Protein AF-0000000087190125 (afdb_homodimer)

Nearest PDB structures (foldseek):
  8rtc-assembly2_B  TM=5.953E-01  e=6.659E-03  Bacillus phage phi3T
  8rtc-assembly1_A  TM=6.066E-01  e=8.201E-03  Bacillus phage phi3T
  8rsv-assembly2_B  TM=6.069E-01  e=3.112E-02  Bacillus phage phi3T
  8rsv-assembly1_A  TM=3.346E-01  e=2.775E-03  Bacillus phage phi3T
  8jau-assembly1_A  TM=3.965E-01  e=7.466E-02  Homo sapiens

Radius of gyration: 31.09 Å; Cα contacts (8 Å, |Δi|>4): 1542; chains: 2; bounding box: 60×91×82 Å

Structure (mmCIF, N/CA/C/O backbone):
data_AF-0000000087190125-model_v1
#
loop_
_entity.id
_entity.type
_entity.pdbx_description
1 polymer 'Tetratricopeptide repeat protein'
#
loop_
_atom_site.group_PDB
_atom_site.id
_atom_site.type_symbol
_atom_site.label_atom_id
_atom_site.label_alt_id
_atom_site.label_comp_id
_atom_site.label_asym_id
_atom_site.label_entity_id
_atom_site.label_seq_id
_atom_site.pdbx_PDB_ins_code
_atom_site.Cartn_x
_atom_site.Cartn_y
_atom_site.Cartn_z
_atom_site.occupancy
_atom_site.B_iso_or_equiv
_atom_site.auth_seq_id
_atom_site.auth_comp_id
_atom_site.auth_asym_id
_atom_site.auth_atom_id
_atom_site.pdbx_PDB_model_num
ATOM 1 N N . MET A 1 1 ? -6.547 -0.073 -37.781 1 32.28 1 MET A N 1
ATOM 2 C CA . MET A 1 1 ? -5.711 -0.045 -39 1 32.28 1 MET A CA 1
ATOM 3 C C . MET A 1 1 ? -6.238 -1.01 -40.031 1 32.28 1 MET A C 1
ATOM 5 O O . MET A 1 1 ? -6.59 -2.148 -39.719 1 32.28 1 MET A O 1
ATOM 9 N N . ALA A 1 2 ? -6.586 -0.479 -41.219 1 40.44 2 ALA A N 1
ATOM 10 C CA . ALA A 1 2 ? -7.078 -1.216 -42.375 1 40.44 2 ALA A CA 1
ATOM 11 C C . ALA A 1 2 ? -6.191 -2.418 -42.688 1 40.44 2 ALA A C 1
ATOM 13 O O . ALA A 1 2 ? -4.961 -2.312 -42.656 1 40.44 2 ALA A O 1
ATOM 14 N N . ALA A 1 3 ? -6.547 -3.58 -42.469 1 48.25 3 ALA A N 1
ATOM 15 C CA . ALA A 1 3 ? -5.852 -4.777 -42.938 1 48.25 3 ALA A CA 1
ATOM 16 C C . ALA A 1 3 ? -5.309 -4.59 -44.344 1 48.25 3 ALA A C 1
ATOM 18 O O . ALA A 1 3 ? -6.047 -4.211 -45.25 1 48.25 3 ALA A O 1
ATOM 19 N N . THR A 1 4 ? -4.176 -4.184 -44.375 1 55.34 4 THR A N 1
ATOM 20 C CA . THR A 1 4 ? -3.668 -4.129 -45.75 1 55.34 4 THR A CA 1
ATOM 21 C C . THR A 1 4 ? -3.707 -5.512 -46.406 1 55.34 4 THR A C 1
ATOM 23 O O . THR A 1 4 ? -3.584 -6.527 -45.719 1 55.34 4 THR A O 1
ATOM 26 N N . ASN A 1 5 ? -4.453 -5.738 -47.469 1 65.38 5 ASN A N 1
ATOM 27 C CA . ASN A 1 5 ? -4.609 -6.91 -48.312 1 65.38 5 ASN A CA 1
ATOM 28 C C . ASN A 1 5 ? -3.256 -7.477 -48.75 1 65.38 5 ASN A C 1
ATOM 30 O O . ASN A 1 5 ? -3.139 -8.078 -49.812 1 65.38 5 ASN A O 1
ATOM 34 N N . ARG A 1 6 ? -2.135 -7.207 -48.062 1 77.88 6 ARG A N 1
ATOM 35 C CA . ARG A 1 6 ? -0.847 -7.789 -48.438 1 77.88 6 ARG A CA 1
ATOM 36 C C . ARG A 1 6 ? -0.511 -8.984 -47.531 1 77.88 6 ARG A C 1
ATOM 38 O O . ARG A 1 6 ? -0.573 -8.883 -46.312 1 77.88 6 ARG A O 1
ATOM 45 N N . PRO A 1 7 ? -0.198 -10.109 -48.25 1 86.5 7 PRO A N 1
ATOM 46 C CA . PRO A 1 7 ? 0.111 -11.32 -47.5 1 86.5 7 PRO A CA 1
ATOM 47 C C . PRO A 1 7 ? 1.238 -11.117 -46.5 1 86.5 7 PRO A C 1
ATOM 49 O O . PRO A 1 7 ? 2.178 -10.359 -46.75 1 86.5 7 PRO A O 1
ATOM 52 N N . ASN A 1 8 ? 1.129 -11.828 -45.281 1 92.56 8 ASN A N 1
ATOM 53 C CA . ASN A 1 8 ? 2.178 -11.844 -44.281 1 92.56 8 ASN A CA 1
ATOM 54 C C . ASN A 1 8 ? 3.229 -12.906 -44.562 1 92.56 8 ASN A C 1
ATOM 56 O O . ASN A 1 8 ? 3.205 -13.984 -43.969 1 92.56 8 ASN A O 1
ATOM 60 N N . ILE A 1 9 ? 4.168 -12.508 -45.375 1 92.5 9 ILE A N 1
ATOM 61 C CA . ILE A 1 9 ? 5.18 -13.422 -45.875 1 92.5 9 ILE A CA 1
ATOM 62 C C . ILE A 1 9 ? 6.039 -13.938 -44.719 1 92.5 9 ILE A C 1
ATOM 64 O O . ILE A 1 9 ? 6.438 -15.102 -44.719 1 92.5 9 ILE A O 1
ATOM 68 N N . ARG A 1 10 ? 6.348 -13.094 -43.844 1 93.44 10 ARG A N 1
ATOM 69 C CA . ARG A 1 10 ? 7.184 -13.469 -42.719 1 93.44 10 ARG A CA 1
ATOM 70 C C . ARG A 1 10 ? 6.535 -14.586 -41.906 1 93.44 10 ARG A C 1
ATOM 72 O O . ARG A 1 10 ? 7.199 -15.562 -41.531 1 93.44 10 ARG A O 1
ATOM 79 N N . LEU A 1 11 ? 5.316 -14.43 -41.625 1 95.62 11 LEU A N 1
ATOM 80 C CA . LEU A 1 11 ? 4.59 -15.453 -40.875 1 95.62 11 LEU A CA 1
ATOM 81 C C . LEU A 1 11 ? 4.555 -16.766 -41.656 1 95.62 11 LEU A C 1
ATOM 83 O O . LEU A 1 11 ? 4.781 -17.844 -41.094 1 95.62 11 LEU A O 1
ATOM 87 N N . ARG A 1 12 ? 4.27 -16.656 -42.906 1 94.56 12 ARG A N 1
ATOM 88 C CA . ARG A 1 12 ? 4.227 -17.828 -43.781 1 94.56 12 ARG A CA 1
ATOM 89 C C . ARG A 1 12 ? 5.562 -18.562 -43.781 1 94.56 12 ARG A C 1
ATOM 91 O O . ARG A 1 12 ? 5.602 -19.797 -43.656 1 94.56 12 ARG A O 1
ATOM 98 N N . GLU A 1 13 ? 6.598 -17.828 -43.844 1 94.75 13 GLU A N 1
ATOM 99 C CA . GLU A 1 13 ? 7.934 -18.406 -43.906 1 94.75 13 GLU A CA 1
ATOM 100 C C . GLU A 1 13 ? 8.266 -19.141 -42.594 1 94.75 13 GLU A C 1
ATOM 102 O O . GLU A 1 13 ? 8.867 -20.219 -42.625 1 94.75 13 GLU A O 1
ATOM 107 N N . VAL A 1 14 ? 7.934 -18.547 -41.531 1 95.5 14 VAL A N 1
ATOM 108 C CA . VAL A 1 14 ? 8.203 -19.156 -40.219 1 95.5 14 VAL A CA 1
ATOM 109 C C . VAL A 1 14 ? 7.402 -20.453 -40.094 1 95.5 14 VAL A C 1
ATOM 111 O O . VAL A 1 14 ? 7.922 -21.469 -39.625 1 95.5 14 VAL A O 1
ATOM 114 N N . ILE A 1 15 ? 6.164 -20.453 -40.531 1 96.31 15 ILE A N 1
ATOM 115 C CA . ILE A 1 15 ? 5.309 -21.625 -40.438 1 96.31 15 ILE A CA 1
ATOM 116 C C . ILE A 1 15 ? 5.852 -22.734 -41.344 1 96.31 15 ILE A C 1
ATOM 118 O O . ILE A 1 15 ? 5.914 -23.891 -40.938 1 96.31 15 ILE A O 1
ATOM 122 N N . ASP A 1 16 ? 6.25 -22.312 -42.469 1 94.81 16 ASP A N 1
ATOM 123 C CA . ASP A 1 16 ? 6.801 -23.266 -43.406 1 94.81 16 ASP A CA 1
ATOM 124 C C . ASP A 1 16 ? 8.086 -23.891 -42.875 1 94.81 16 ASP A C 1
ATOM 126 O O . ASP A 1 16 ? 8.312 -25.094 -43.062 1 94.81 16 ASP A O 1
ATOM 130 N N . ALA A 1 17 ? 8.914 -23.109 -42.344 1 95.25 17 ALA A N 1
ATOM 131 C CA . ALA A 1 17 ? 10.18 -23.578 -41.781 1 95.25 17 ALA A CA 1
ATOM 132 C C . ALA A 1 17 ? 9.945 -24.594 -40.656 1 95.25 17 ALA A C 1
ATOM 134 O O . ALA A 1 17 ? 10.719 -25.547 -40.531 1 95.25 17 ALA A O 1
ATOM 135 N N . ILE A 1 18 ? 8.977 -24.375 -39.844 1 94.69 18 ILE A N 1
ATOM 136 C CA . ILE A 1 18 ? 8.641 -25.25 -38.75 1 94.69 18 ILE A CA 1
ATOM 137 C C . ILE A 1 18 ? 7.973 -26.516 -39.281 1 94.69 18 ILE A C 1
ATOM 139 O O . ILE A 1 18 ? 8.156 -27.609 -38.719 1 94.69 18 ILE A O 1
ATOM 143 N N . GLY A 1 19 ? 7.191 -26.391 -40.406 1 94.5 19 GLY A N 1
ATOM 144 C CA . GLY A 1 19 ? 6.559 -27.516 -41.062 1 94.5 19 GLY A CA 1
ATOM 145 C C . GLY A 1 19 ? 5.277 -27.969 -40.375 1 94.5 19 GLY A C 1
ATOM 146 O O . GLY A 1 19 ? 4.945 -29.156 -40.406 1 94.5 19 GLY A O 1
ATOM 147 N N . CYS A 1 20 ? 4.574 -27.109 -39.719 1 93.62 20 CYS A N 1
ATOM 148 C CA . CYS A 1 20 ? 3.326 -27.484 -39.094 1 93.62 20 CYS A CA 1
ATOM 149 C C . CYS A 1 20 ? 2.125 -27.047 -39.906 1 93.62 20 CYS A C 1
ATOM 151 O O . CYS A 1 20 ? 2.236 -26.141 -40.75 1 93.62 20 CYS A O 1
ATOM 153 N N . THR A 1 21 ? 1.049 -27.719 -39.688 1 96.12 21 THR A N 1
ATOM 154 C CA . THR A 1 21 ? -0.183 -27.359 -40.375 1 96.12 21 THR A CA 1
ATOM 155 C C . THR A 1 21 ? -0.862 -26.188 -39.688 1 96.12 21 THR A C 1
ATOM 157 O O . THR A 1 21 ? -0.604 -25.906 -38.5 1 96.12 21 THR A O 1
ATOM 160 N N . TYR A 1 22 ? -1.735 -25.5 -40.375 1 96.81 22 TYR A N 1
ATOM 161 C CA . TYR A 1 22 ? -2.486 -24.391 -39.812 1 96.81 22 TYR A CA 1
ATOM 162 C C . TYR A 1 22 ? -3.393 -24.875 -38.688 1 96.81 22 TYR A C 1
ATOM 164 O O . TYR A 1 22 ? -3.594 -24.172 -37.688 1 96.81 22 TYR A O 1
ATOM 172 N N . GLU A 1 23 ? -3.918 -26.109 -38.844 1 96.31 23 GLU A N 1
ATOM 173 C CA . GLU A 1 23 ? -4.781 -26.688 -37.812 1 96.31 23 GLU A CA 1
ATOM 174 C C . GLU A 1 23 ? -4.016 -26.938 -36.5 1 96.31 23 GLU A C 1
ATOM 176 O O . GLU A 1 23 ? -4.508 -26.625 -35.438 1 96.31 23 GLU A O 1
ATOM 181 N N . ALA A 1 24 ? -2.848 -27.484 -36.719 1 96.75 24 ALA A N 1
ATOM 182 C CA . ALA A 1 24 ? -2.016 -27.766 -35.562 1 96.75 24 ALA A CA 1
ATOM 183 C C . ALA A 1 24 ? -1.599 -26.469 -34.875 1 96.75 24 ALA A C 1
ATOM 185 O O . ALA A 1 24 ? -1.584 -26.391 -33.625 1 96.75 24 ALA A O 1
ATOM 186 N N . LEU A 1 25 ? -1.231 -25.531 -35.656 1 97 25 LEU A N 1
ATOM 187 C CA . LEU A 1 25 ? -0.823 -24.25 -35.125 1 97 25 LEU A CA 1
ATOM 188 C C . LEU A 1 25 ? -1.98 -23.578 -34.375 1 97 25 LEU A C 1
ATOM 190 O O . LEU A 1 25 ? -1.792 -22.984 -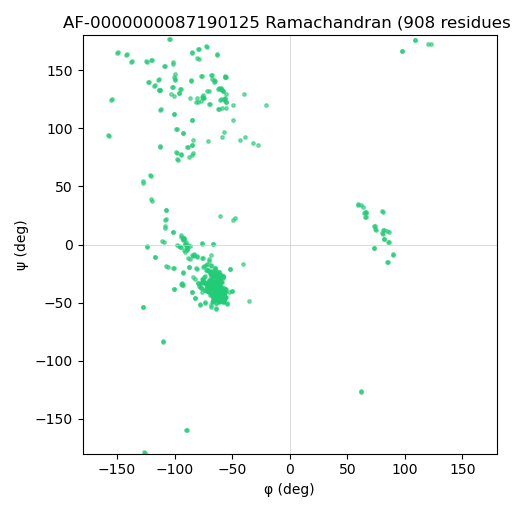33.312 1 97 25 LEU A O 1
ATOM 194 N N . ALA A 1 26 ? -3.129 -23.609 -34.938 1 97.25 26 ALA A N 1
ATOM 195 C CA . ALA A 1 26 ? -4.32 -23.047 -34.312 1 97.25 26 ALA A CA 1
ATOM 196 C C . ALA A 1 26 ? -4.586 -23.703 -32.938 1 97.25 26 ALA A C 1
ATOM 198 O O . ALA A 1 26 ? -4.953 -23.031 -31.984 1 97.25 26 ALA A O 1
ATOM 199 N N . ARG A 1 27 ? -4.406 -24.953 -32.906 1 95.75 27 ARG A N 1
ATOM 200 C CA . ARG A 1 27 ? -4.57 -25.688 -31.656 1 95.75 27 ARG A CA 1
ATOM 201 C C . ARG A 1 27 ? -3.57 -25.203 -30.609 1 95.75 27 ARG A C 1
ATOM 203 O O . ARG A 1 27 ? -3.924 -25.031 -29.438 1 95.75 27 ARG A O 1
ATOM 210 N N . ASP A 1 28 ? -2.365 -25.062 -31.062 1 94.94 28 ASP A N 1
ATOM 211 C CA . ASP A 1 28 ? -1.326 -24.594 -30.141 1 94.94 28 ASP A CA 1
ATOM 212 C C . ASP A 1 28 ? -1.646 -23.203 -29.609 1 94.94 28 ASP A C 1
ATOM 214 O O . ASP A 1 28 ? -1.433 -22.906 -28.438 1 94.94 28 ASP A O 1
ATOM 218 N N . VAL A 1 29 ? -2.104 -22.359 -30.469 1 94.94 29 VAL A N 1
ATOM 219 C CA . VAL A 1 29 ? -2.445 -20.984 -30.078 1 94.94 29 VAL A CA 1
ATOM 220 C C . VAL A 1 29 ? -3.551 -21 -29.031 1 94.94 29 VAL A C 1
ATOM 222 O O . VAL A 1 29 ? -3.482 -20.281 -28.031 1 94.94 29 VAL A O 1
ATOM 225 N N . ARG A 1 30 ? -4.547 -21.859 -29.188 1 93.5 30 ARG A N 1
ATOM 226 C CA . ARG A 1 30 ? -5.629 -21.969 -28.203 1 93.5 30 ARG A CA 1
ATOM 227 C C . ARG A 1 30 ? -5.113 -22.531 -26.891 1 93.5 30 ARG A C 1
ATOM 229 O O . ARG A 1 30 ? -5.539 -22.078 -25.812 1 93.5 30 ARG A O 1
ATOM 236 N N . ARG A 1 31 ? -4.25 -23.469 -26.984 1 89.88 31 ARG A N 1
ATOM 237 C CA . ARG A 1 31 ? -3.668 -24.062 -25.781 1 89.88 31 ARG A CA 1
ATOM 238 C C . ARG A 1 31 ? -2.906 -23.016 -24.984 1 89.88 31 ARG A C 1
ATOM 240 O O . ARG A 1 31 ? -3.039 -22.953 -23.75 1 89.88 31 ARG A O 1
ATOM 247 N N . ILE A 1 32 ? -2.137 -22.266 -25.656 1 88.12 32 ILE A N 1
ATOM 248 C CA . ILE A 1 32 ? -1.333 -21.234 -25 1 88.12 32 ILE A CA 1
ATOM 249 C C . ILE A 1 32 ? -2.244 -20.156 -24.391 1 88.12 32 ILE A C 1
ATOM 251 O O . ILE A 1 32 ? -1.991 -19.672 -23.297 1 88.12 32 ILE A O 1
ATOM 255 N N . ALA A 1 33 ? -3.254 -19.797 -25.125 1 87.81 33 ALA A N 1
ATOM 256 C CA . ALA A 1 33 ? -4.242 -18.875 -24.609 1 87.81 33 ALA A CA 1
ATOM 257 C C . ALA A 1 33 ? -4.871 -19.391 -23.328 1 87.81 33 ALA A C 1
ATOM 259 O O . ALA A 1 33 ? -5.031 -18.656 -22.344 1 87.81 33 ALA A O 1
ATOM 260 N N . ALA A 1 34 ? -5.152 -20.656 -23.297 1 81.69 34 ALA A N 1
ATOM 261 C CA . ALA A 1 34 ? -5.754 -21.297 -22.125 1 81.69 34 ALA A CA 1
ATOM 262 C C . ALA A 1 34 ? -4.797 -21.25 -20.938 1 81.69 34 ALA A C 1
ATOM 264 O O . ALA A 1 34 ? -5.223 -21.062 -19.797 1 81.69 34 ALA A O 1
ATOM 265 N N . GLU A 1 35 ? -3.531 -21.5 -21.344 1 77.25 35 GLU A N 1
ATOM 266 C CA . GLU A 1 35 ? -2.5 -21.422 -20.312 1 77.25 35 GLU A CA 1
ATOM 267 C C . GLU A 1 35 ? -2.477 -20.047 -19.656 1 77.25 35 GLU A C 1
ATOM 269 O O . GLU A 1 35 ? -2.059 -19.906 -18.5 1 77.25 35 GLU A O 1
ATOM 274 N N . ASN A 1 36 ? -2.9 -19.125 -20.406 1 75.56 36 ASN A N 1
ATOM 275 C CA . ASN A 1 36 ? -2.898 -17.734 -19.953 1 75.56 36 ASN A CA 1
ATOM 276 C C . ASN A 1 36 ? -4.289 -17.297 -19.5 1 75.56 36 ASN A C 1
ATOM 278 O O . ASN A 1 36 ? -4.555 -16.094 -19.391 1 75.56 36 ASN A O 1
ATOM 282 N N . GLY A 1 37 ? -5.137 -18.234 -19.391 1 69.81 37 GLY A N 1
ATOM 283 C CA . GLY A 1 37 ? -6.449 -17.984 -18.828 1 69.81 37 GLY A CA 1
ATOM 284 C C . GLY A 1 37 ? -7.457 -17.469 -19.828 1 69.81 37 GLY A C 1
ATOM 285 O O . GLY A 1 37 ? -8.516 -16.969 -19.469 1 69.81 37 GLY A O 1
ATOM 286 N N . GLU A 1 38 ? -7.164 -17.516 -21.109 1 77.44 38 GLU A N 1
ATOM 287 C CA . GLU A 1 38 ? -8.062 -17.031 -22.156 1 77.44 38 GLU A CA 1
ATOM 288 C C . GLU A 1 38 ? -8.578 -18.172 -23.016 1 77.44 38 GLU A C 1
ATOM 290 O O . GLU A 1 38 ? -7.836 -19.109 -23.328 1 77.44 38 GLU A O 1
ATOM 295 N N . ILE A 1 39 ? -9.844 -18.094 -23.188 1 82.62 39 ILE A N 1
ATOM 296 C CA . ILE A 1 39 ? -10.43 -19.031 -24.141 1 82.62 39 ILE A CA 1
ATOM 297 C C . ILE A 1 39 ? -10.68 -18.328 -25.469 1 82.62 39 ILE A C 1
ATOM 299 O O . ILE A 1 39 ? -11.453 -17.375 -25.531 1 82.62 39 ILE A O 1
ATOM 303 N N . ILE A 1 40 ? -9.93 -18.734 -26.516 1 90.06 40 ILE A N 1
ATOM 304 C CA . ILE A 1 40 ? -10.094 -18.109 -27.828 1 90.06 40 ILE A CA 1
ATOM 305 C C . ILE A 1 40 ? -10.492 -19.172 -28.844 1 90.06 40 ILE A C 1
ATOM 307 O O . ILE A 1 40 ? -10.391 -20.375 -28.578 1 90.06 40 ILE A O 1
ATOM 311 N N . GLN A 1 41 ? -11.062 -18.734 -29.891 1 91.31 41 GLN A N 1
ATOM 312 C CA . GLN A 1 41 ? -11.617 -19.656 -30.891 1 91.31 41 GLN A CA 1
ATOM 313 C C . GLN A 1 41 ? -10.766 -19.672 -32.156 1 91.31 41 GLN A C 1
ATOM 315 O O . GLN A 1 41 ? -11.289 -19.812 -33.25 1 91.31 41 GLN A O 1
ATOM 320 N N . THR A 1 42 ? -9.523 -19.438 -31.984 1 94.12 42 THR A N 1
ATOM 321 C CA . THR A 1 42 ? -8.633 -19.453 -33.125 1 94.12 42 THR A CA 1
ATOM 322 C C . THR A 1 42 ? -8.711 -20.797 -33.844 1 94.12 42 THR A C 1
ATOM 324 O O . THR A 1 42 ? -8.602 -21.859 -33.219 1 94.12 42 THR A O 1
ATOM 327 N N . ASN A 1 43 ? -8.984 -20.797 -35.125 1 95.69 43 ASN A N 1
ATOM 328 C CA . ASN A 1 43 ? -9.062 -22 -35.938 1 95.69 43 ASN A CA 1
ATOM 329 C C . ASN A 1 43 ? -8.172 -21.906 -37.156 1 95.69 43 ASN A C 1
ATOM 331 O O . ASN A 1 43 ? -7.41 -20.938 -37.312 1 95.69 43 ASN A O 1
ATOM 335 N N . LYS A 1 44 ? -8.195 -22.969 -38 1 96.31 44 LYS A N 1
ATOM 336 C CA . LYS A 1 44 ? -7.363 -23.031 -39.188 1 96.31 44 LYS A CA 1
ATOM 337 C C . LYS A 1 44 ? -7.594 -21.828 -40.094 1 96.31 44 LYS A C 1
ATOM 339 O O . LYS A 1 44 ? -6.645 -21.281 -40.656 1 96.31 44 LYS A O 1
ATOM 344 N N . SER A 1 45 ? -8.812 -21.422 -40.188 1 96.06 45 SER A N 1
ATOM 345 C CA . SER A 1 45 ? -9.164 -20.297 -41.062 1 96.06 45 SER A CA 1
ATOM 346 C C . SER A 1 45 ? -8.539 -19 -40.562 1 96.06 45 SER A C 1
ATOM 348 O O . SER A 1 45 ? -8.102 -18.156 -41.344 1 96.06 45 SER A O 1
ATOM 350 N N . ALA A 1 46 ? -8.547 -18.844 -39.25 1 96.12 46 ALA A N 1
ATOM 351 C CA . ALA A 1 46 ? -7.953 -17.656 -38.688 1 96.12 46 ALA A CA 1
ATOM 352 C C . ALA A 1 46 ? -6.473 -17.547 -39.031 1 96.12 46 ALA A C 1
ATOM 354 O O . ALA A 1 46 ? -5.992 -16.484 -39.406 1 96.12 46 ALA A O 1
ATOM 355 N N . ILE A 1 47 ? -5.762 -18.672 -38.938 1 96.31 47 ILE A N 1
ATOM 356 C CA . ILE A 1 47 ? -4.34 -18.703 -39.281 1 96.31 47 ILE A CA 1
ATOM 357 C C . ILE A 1 47 ? -4.152 -18.344 -40.75 1 96.31 47 ILE A C 1
ATOM 359 O O . ILE A 1 47 ? -3.258 -17.562 -41.094 1 96.31 47 ILE A O 1
ATOM 363 N N . SER A 1 48 ? -5.012 -18.922 -41.531 1 95.38 48 SER A N 1
ATOM 364 C CA . SER A 1 48 ? -4.945 -18.641 -42.969 1 95.38 48 SER A CA 1
ATOM 365 C C . SER A 1 48 ? -5.137 -17.156 -43.25 1 95.38 48 SER A C 1
ATOM 367 O O . SER A 1 48 ? -4.418 -16.578 -44.062 1 95.38 48 SER A O 1
ATOM 369 N N . HIS A 1 49 ? -6.035 -16.562 -42.531 1 94.75 49 HIS A N 1
ATOM 370 C CA . HIS A 1 49 ? -6.289 -15.141 -42.719 1 94.75 49 HIS A CA 1
ATOM 371 C C . HIS A 1 49 ? -5.09 -14.305 -42.312 1 94.75 49 HIS A C 1
ATOM 373 O O . HIS A 1 49 ? -4.785 -13.281 -42.906 1 94.75 49 HIS A O 1
ATOM 379 N N . TRP A 1 50 ? -4.516 -14.797 -41.281 1 95.12 50 TRP A N 1
ATOM 380 C CA . TRP A 1 50 ? -3.354 -14.055 -40.812 1 95.12 50 TRP A CA 1
ATOM 381 C C . TRP A 1 50 ? -2.186 -14.188 -41.781 1 95.12 50 TRP A C 1
ATOM 383 O O . TRP A 1 50 ? -1.472 -13.211 -42.031 1 95.12 50 TRP A O 1
ATOM 393 N N . VAL A 1 51 ? -1.983 -15.328 -42.281 1 94.88 51 VAL A N 1
ATOM 394 C CA . VAL A 1 51 ? -0.907 -15.594 -43.25 1 94.88 51 VAL A CA 1
ATOM 395 C C . VAL A 1 51 ? -1.159 -14.828 -44.531 1 94.88 51 VAL A C 1
ATOM 397 O O . VAL A 1 51 ? -0.226 -14.305 -45.156 1 94.88 51 VAL A O 1
ATOM 400 N N . ASN A 1 52 ? -2.416 -14.734 -44.875 1 93.06 52 ASN A N 1
ATOM 401 C CA . ASN A 1 52 ? -2.777 -14.07 -46.125 1 93.06 52 ASN A CA 1
ATOM 402 C C . ASN A 1 52 ? -2.893 -12.562 -45.938 1 93.06 52 ASN A C 1
ATOM 404 O O . ASN A 1 52 ? -3.021 -11.82 -46.938 1 93.06 52 ASN A O 1
ATOM 408 N N . GLY A 1 53 ? -2.848 -12.156 -44.75 1 90.38 53 GLY A N 1
ATOM 409 C CA . GLY A 1 53 ? -2.848 -10.727 -44.469 1 90.38 53 GLY A CA 1
ATOM 410 C C . GLY A 1 53 ? -4.23 -10.109 -44.531 1 90.38 53 GLY A C 1
ATOM 411 O O . GLY A 1 53 ? -4.367 -8.883 -44.469 1 90.38 53 GLY A O 1
ATOM 412 N N . THR A 1 54 ? -5.195 -10.953 -44.625 1 90.25 54 THR A N 1
ATOM 413 C CA . THR A 1 54 ? -6.559 -10.453 -44.75 1 90.25 54 THR A CA 1
ATOM 414 C C . THR A 1 54 ? -7.055 -9.953 -43.375 1 90.25 54 THR A C 1
ATOM 416 O O . THR A 1 54 ? -7.973 -9.133 -43.312 1 90.25 54 THR A O 1
ATOM 419 N N . ARG A 1 55 ? -6.551 -10.562 -42.312 1 90.81 55 ARG A N 1
ATOM 420 C CA . ARG A 1 55 ? -6.836 -10.141 -40.938 1 90.81 55 ARG A CA 1
ATOM 421 C C . ARG A 1 55 ? -5.574 -10.18 -40.094 1 90.81 55 ARG A C 1
ATOM 423 O O . ARG A 1 55 ? -4.59 -10.828 -40.438 1 90.81 55 ARG A O 1
ATOM 430 N N . GLN A 1 56 ? -5.594 -9.469 -39.125 1 89.62 56 GLN A N 1
ATOM 431 C CA . GLN A 1 56 ? -4.527 -9.516 -38.125 1 89.62 56 GLN A CA 1
ATOM 432 C C . GLN A 1 56 ? -5.043 -10.047 -36.812 1 89.62 56 GLN A C 1
ATOM 434 O O . GLN A 1 56 ? -6.215 -9.859 -36.469 1 89.62 56 GLN A O 1
ATOM 439 N N . PRO A 1 57 ? -4.152 -10.844 -36.156 1 90.06 57 PRO A N 1
ATOM 440 C CA . PRO A 1 57 ? -4.586 -11.258 -34.812 1 90.06 57 PRO A CA 1
ATOM 441 C C . PRO A 1 57 ? -4.902 -10.078 -33.906 1 90.06 57 PRO A C 1
ATOM 443 O O . PRO A 1 57 ? -4.281 -9.016 -34.031 1 90.06 57 PRO A O 1
ATOM 446 N N . THR A 1 58 ? -5.887 -10.25 -33.094 1 82.06 58 THR A N 1
ATOM 447 C CA . THR A 1 58 ? -6.324 -9.172 -32.219 1 82.06 58 THR A CA 1
ATOM 448 C C . THR A 1 58 ? -5.949 -9.469 -30.766 1 82.06 58 THR A C 1
ATOM 450 O O . THR A 1 58 ? -5.734 -10.625 -30.391 1 82.06 58 THR A O 1
ATOM 453 N N . GLY A 1 59 ? -5.801 -8.438 -30.031 1 76.19 59 GLY A N 1
ATOM 454 C CA . GLY A 1 59 ? -5.496 -8.609 -28.625 1 76.19 59 GLY A CA 1
ATOM 455 C C . GLY A 1 59 ? -4.176 -9.312 -28.375 1 76.19 59 GLY A C 1
ATOM 456 O O . GLY A 1 59 ? -3.15 -8.938 -28.953 1 76.19 59 GLY A O 1
ATOM 457 N N . GLN A 1 60 ? -4.312 -10.445 -27.531 1 82.44 60 GLN A N 1
ATOM 458 C CA . GLN A 1 60 ? -3.117 -11.188 -27.141 1 82.44 60 GLN A CA 1
ATOM 459 C C . GLN A 1 60 ? -2.828 -12.32 -28.109 1 82.44 60 GLN A C 1
ATOM 461 O O . GLN A 1 60 ? -1.8 -12.992 -28.016 1 82.44 60 GLN A O 1
ATOM 466 N N . THR A 1 61 ? -3.598 -12.438 -29.031 1 89.31 61 THR A N 1
ATOM 467 C CA . THR A 1 61 ? -3.52 -13.609 -29.875 1 89.31 61 THR A CA 1
ATOM 468 C C . THR A 1 61 ? -2.207 -13.625 -30.656 1 89.31 61 THR A C 1
ATOM 470 O O . THR A 1 61 ? -1.645 -14.695 -30.922 1 89.31 61 THR A O 1
ATOM 473 N N . GLY A 1 62 ? -1.764 -12.422 -31.047 1 88.62 62 GLY A N 1
ATOM 474 C CA . GLY A 1 62 ? -0.465 -12.352 -31.703 1 88.62 62 GLY A CA 1
ATOM 475 C C . GLY A 1 62 ? 0.656 -12.93 -30.844 1 88.62 62 GLY A C 1
ATOM 476 O O . GLY A 1 62 ? 1.531 -13.625 -31.359 1 88.62 62 GLY A O 1
ATOM 477 N N . HIS A 1 63 ? 0.566 -12.695 -29.578 1 87.44 63 HIS A N 1
ATOM 478 C CA . HIS A 1 63 ? 1.576 -13.203 -28.656 1 87.44 63 HIS A CA 1
ATOM 479 C C . HIS A 1 63 ? 1.464 -14.711 -28.484 1 87.44 63 HIS A C 1
ATOM 481 O O . HIS A 1 63 ? 2.477 -15.406 -28.375 1 87.44 63 HIS A O 1
ATOM 487 N N . TYR A 1 64 ? 0.32 -15.18 -28.422 1 91.75 64 TYR A N 1
ATOM 488 C CA . TYR A 1 64 ? 0.113 -16.625 -28.344 1 91.75 64 TYR A CA 1
ATOM 489 C C . TYR A 1 64 ? 0.646 -17.312 -29.594 1 91.75 64 TYR A C 1
ATOM 491 O O . TYR A 1 64 ? 1.237 -18.391 -29.5 1 91.75 64 TYR A O 1
ATOM 499 N N . LEU A 1 65 ? 0.399 -16.625 -30.734 1 93.38 65 LEU A N 1
ATOM 500 C CA . LEU A 1 65 ? 0.903 -17.156 -32 1 93.38 65 LEU A CA 1
ATOM 501 C C . LEU A 1 65 ? 2.426 -17.234 -31.984 1 93.38 65 LEU A C 1
ATOM 503 O O . LEU A 1 65 ? 3.006 -18.266 -32.344 1 93.38 65 LEU A O 1
ATOM 507 N N . ALA A 1 66 ? 3.025 -16.172 -31.547 1 90.88 66 ALA A N 1
ATOM 508 C CA . ALA A 1 66 ? 4.484 -16.141 -31.484 1 90.88 66 ALA A CA 1
ATOM 509 C C . ALA A 1 66 ? 5.02 -17.203 -30.531 1 90.88 66 ALA A C 1
ATOM 511 O O . ALA A 1 66 ? 6.016 -17.859 -30.828 1 90.88 66 ALA A O 1
ATOM 512 N N . GLU A 1 67 ? 4.391 -17.406 -29.438 1 91.06 67 GLU A N 1
ATOM 513 C CA . GLU A 1 67 ? 4.801 -18.406 -28.453 1 91.06 67 GLU A CA 1
ATOM 514 C C . GLU A 1 67 ? 4.613 -19.812 -29 1 91.06 67 GLU A C 1
ATOM 516 O O . GLU A 1 67 ? 5.457 -20.688 -28.781 1 91.06 67 GLU A O 1
ATOM 521 N N . ALA A 1 68 ? 3.531 -20.047 -29.656 1 93.69 68 ALA A N 1
ATOM 522 C CA . ALA A 1 68 ? 3.293 -21.359 -30.266 1 93.69 68 ALA A CA 1
ATOM 523 C C . ALA A 1 68 ? 4.398 -21.703 -31.266 1 93.69 68 ALA A C 1
ATOM 525 O O . ALA A 1 68 ? 4.922 -22.828 -31.25 1 93.69 68 ALA A O 1
ATOM 526 N N . LEU A 1 69 ? 4.699 -20.719 -32.062 1 94 69 LEU A N 1
ATOM 527 C CA . LEU A 1 69 ? 5.754 -20.922 -33.031 1 94 69 LEU A CA 1
ATOM 528 C C . LEU A 1 69 ? 7.105 -21.109 -32.344 1 94 69 LEU A C 1
ATOM 530 O O . LEU A 1 69 ? 7.918 -21.922 -32.781 1 94 69 LEU A O 1
ATOM 534 N N . SER A 1 70 ? 7.355 -20.375 -31.328 1 90.19 70 SER A N 1
ATOM 535 C CA . SER A 1 70 ? 8.602 -20.5 -30.578 1 90.19 70 SER A CA 1
ATOM 536 C C . SER A 1 70 ? 8.773 -21.891 -30 1 90.19 70 SER A C 1
ATOM 538 O O . SER A 1 70 ? 9.859 -22.484 -30.094 1 90.19 70 SER A O 1
ATOM 540 N N . ARG A 1 71 ? 7.758 -22.391 -29.406 1 88.81 71 ARG A N 1
ATOM 541 C CA . ARG A 1 71 ? 7.812 -23.703 -28.797 1 88.81 71 ARG A CA 1
ATOM 542 C C . ARG A 1 71 ? 8.047 -24.797 -29.844 1 88.81 71 ARG A C 1
ATOM 544 O O . ARG A 1 71 ? 8.805 -25.734 -29.609 1 88.81 71 ARG A O 1
ATOM 551 N N . ARG A 1 72 ? 7.434 -24.641 -30.969 1 91.69 72 ARG A N 1
ATOM 552 C CA . ARG A 1 72 ? 7.605 -25.625 -32.031 1 91.69 72 ARG A CA 1
ATOM 553 C C . ARG A 1 72 ? 9 -25.531 -32.656 1 91.69 72 ARG A C 1
ATOM 555 O O . ARG A 1 72 ? 9.586 -26.547 -33.031 1 91.69 72 ARG A O 1
ATOM 562 N N . ALA A 1 73 ? 9.469 -24.344 -32.75 1 91.5 73 ALA A N 1
ATOM 563 C CA . ALA A 1 73 ? 10.758 -24.109 -33.406 1 91.5 73 ALA A CA 1
ATOM 564 C C . ALA A 1 73 ? 11.914 -24.391 -32.438 1 91.5 73 ALA A C 1
ATOM 566 O O . ALA A 1 73 ? 13.055 -24.562 -32.844 1 91.5 73 ALA A O 1
ATOM 567 N N . GLY A 1 74 ? 11.586 -24.375 -31.078 1 83.62 74 GLY A N 1
ATOM 568 C CA . GLY A 1 74 ? 12.633 -24.547 -30.094 1 83.62 74 GLY A CA 1
ATOM 569 C C . GLY A 1 74 ? 13.5 -23.312 -29.938 1 83.62 74 GLY A C 1
ATOM 570 O O . GLY A 1 74 ? 14.648 -23.406 -29.484 1 83.62 74 GLY A O 1
ATOM 571 N N . ARG A 1 75 ? 13.094 -22.266 -30.453 1 83.25 75 ARG A N 1
ATOM 572 C CA . ARG A 1 75 ? 13.742 -20.969 -30.312 1 83.25 75 ARG A CA 1
ATOM 573 C C . ARG A 1 75 ? 12.719 -19.844 -30.188 1 83.25 75 ARG A C 1
ATOM 575 O O . ARG A 1 75 ? 11.547 -20.031 -30.531 1 83.25 75 ARG A O 1
ATOM 582 N N . THR A 1 76 ? 13.234 -18.766 -29.719 1 83.56 76 THR A N 1
ATOM 583 C CA . THR A 1 76 ? 12.312 -17.656 -29.531 1 83.56 76 THR A CA 1
ATOM 584 C C . THR A 1 76 ? 11.953 -17.031 -30.875 1 83.56 76 THR A C 1
ATOM 586 O O . THR A 1 76 ? 12.836 -16.688 -31.672 1 83.56 76 THR A O 1
ATOM 589 N N . ILE A 1 77 ? 10.711 -16.922 -31.172 1 89.06 77 ILE A N 1
ATOM 590 C CA . ILE A 1 77 ? 10.172 -16.219 -32.344 1 89.06 77 ILE A CA 1
ATOM 591 C C . ILE A 1 77 ? 9.391 -14.984 -31.875 1 89.06 77 ILE A C 1
ATOM 593 O O . ILE A 1 77 ? 8.438 -15.102 -31.094 1 89.06 77 ILE A O 1
ATOM 597 N N . THR A 1 78 ? 9.828 -13.797 -32.219 1 85.31 78 THR A N 1
ATOM 598 C CA . THR A 1 78 ? 9.219 -12.547 -31.797 1 85.31 78 THR A CA 1
ATOM 599 C C . THR A 1 78 ? 8.055 -12.164 -32.719 1 85.31 78 THR A C 1
ATOM 601 O O . THR A 1 78 ? 7.922 -12.703 -33.812 1 85.31 78 THR A O 1
ATOM 604 N N . LEU A 1 79 ? 7.254 -11.227 -32.219 1 86.69 79 LEU A N 1
ATOM 605 C CA . LEU A 1 79 ? 6.156 -10.711 -33.031 1 86.69 79 LEU A CA 1
ATOM 606 C C . LEU A 1 79 ? 6.68 -10.07 -34.312 1 86.69 79 LEU A C 1
ATOM 608 O O . LEU A 1 79 ? 6.125 -10.289 -35.406 1 86.69 79 LEU A O 1
ATOM 612 N N . THR A 1 80 ? 7.824 -9.414 -34.188 1 83.88 80 THR A N 1
ATOM 613 C CA . THR A 1 80 ? 8.414 -8.742 -35.312 1 83.88 80 THR A CA 1
ATOM 614 C C . THR A 1 80 ? 8.867 -9.758 -36.375 1 83.88 80 THR A C 1
ATOM 616 O O . THR A 1 80 ? 8.727 -9.523 -37.562 1 83.88 80 THR A O 1
ATOM 619 N N . GLU A 1 81 ? 9.375 -10.812 -35.906 1 88.94 81 GLU A N 1
ATOM 620 C CA . GLU A 1 81 ? 9.867 -11.867 -36.812 1 88.94 81 GLU A CA 1
ATOM 621 C C . GLU A 1 81 ? 8.734 -12.461 -37.625 1 88.94 81 GLU A C 1
ATOM 623 O O . GLU A 1 81 ? 8.961 -12.945 -38.75 1 88.94 81 GLU A O 1
ATOM 628 N N . ILE A 1 82 ? 7.543 -12.359 -37.094 1 93 82 ILE A N 1
ATOM 629 C CA . ILE A 1 82 ? 6.438 -12.953 -37.812 1 93 82 ILE A CA 1
ATOM 630 C C . ILE A 1 82 ? 5.555 -11.852 -38.406 1 93 82 ILE A C 1
ATOM 632 O O . ILE A 1 82 ? 4.379 -12.086 -38.719 1 93 82 ILE A O 1
ATOM 636 N N . GLY A 1 83 ? 6.094 -10.695 -38.406 1 87.69 83 GLY A N 1
ATOM 637 C CA . GLY A 1 83 ? 5.465 -9.609 -39.156 1 87.69 83 GLY A CA 1
ATOM 638 C C . GLY A 1 83 ? 4.328 -8.953 -38.375 1 87.69 83 GLY A C 1
ATOM 639 O O . GLY A 1 83 ? 3.43 -8.359 -38.969 1 87.69 83 GLY A O 1
ATOM 640 N N . LEU A 1 84 ? 4.211 -9.219 -37.125 1 87.06 84 LEU A N 1
ATOM 641 C CA . LEU A 1 84 ? 3.172 -8.594 -36.312 1 87.06 84 LEU A CA 1
ATOM 642 C C . LEU A 1 84 ? 3.734 -7.43 -35.5 1 87.06 84 LEU A C 1
ATOM 644 O O . LEU A 1 84 ? 4.926 -7.406 -35.188 1 87.06 84 LEU A O 1
ATOM 648 N N . ARG A 1 85 ? 2.85 -6.406 -35.312 1 72.38 85 ARG A N 1
ATOM 649 C CA . ARG A 1 85 ? 3.24 -5.258 -34.5 1 72.38 85 ARG A CA 1
ATOM 650 C C . ARG A 1 85 ? 3.172 -5.586 -33.031 1 72.38 85 ARG A C 1
ATOM 652 O O . ARG A 1 85 ? 2.258 -6.281 -32.562 1 72.38 85 ARG A O 1
ATOM 659 N N . ASP A 1 86 ? 4.277 -5.402 -32.375 1 62.31 86 ASP A N 1
ATOM 660 C CA . ASP A 1 86 ? 4.305 -5.602 -30.938 1 62.31 86 ASP A CA 1
ATOM 661 C C . ASP A 1 86 ? 3.83 -4.352 -30.203 1 62.31 86 ASP A C 1
ATOM 663 O O . ASP A 1 86 ? 4.539 -3.344 -30.156 1 62.31 86 ASP A O 1
ATOM 667 N N . PRO A 1 87 ? 2.473 -4.324 -29.969 1 54.5 87 PRO A N 1
ATOM 668 C CA . PRO A 1 87 ? 2.076 -3.133 -29.219 1 54.5 87 PRO A CA 1
ATOM 669 C C . PRO A 1 87 ? 2.918 -2.922 -27.969 1 54.5 87 PRO A C 1
ATOM 671 O O . PRO A 1 87 ? 2.984 -1.806 -27.438 1 54.5 87 PRO A O 1
ATOM 674 N N . GLU A 1 88 ? 3.262 -4.027 -27.234 1 53.38 88 GLU A N 1
ATOM 675 C CA . GLU A 1 88 ? 3.898 -4.039 -25.922 1 53.38 88 GLU A CA 1
ATOM 676 C C . GLU A 1 88 ? 5.336 -3.537 -26 1 53.38 88 GLU A C 1
ATOM 678 O O . GLU A 1 88 ? 6.074 -3.596 -25.016 1 53.38 88 GLU A O 1
ATOM 683 N N . ALA A 1 89 ? 5.816 -3.371 -27.203 1 49.06 89 ALA A N 1
ATOM 684 C CA . ALA A 1 89 ? 7.242 -3.074 -27.125 1 49.06 89 ALA A CA 1
ATOM 685 C C . ALA A 1 89 ? 7.547 -2.129 -25.969 1 49.06 89 ALA A C 1
ATOM 687 O O . ALA A 1 89 ? 8.688 -1.705 -25.797 1 49.06 89 ALA A O 1
ATOM 688 N N . THR A 1 90 ? 6.586 -1.508 -25.484 1 47.78 90 THR A N 1
ATOM 689 C CA . THR A 1 90 ? 7.148 -0.331 -24.844 1 47.78 90 THR A CA 1
ATOM 690 C C . THR A 1 90 ? 7.816 -0.711 -23.516 1 47.78 90 THR A C 1
ATOM 692 O O . THR A 1 90 ? 8.523 0.101 -22.922 1 47.78 90 THR A O 1
ATOM 695 N N . VAL A 1 91 ? 7.258 -1.656 -22.594 1 55.62 91 VAL A N 1
ATOM 696 C CA . VAL A 1 91 ? 8.188 -1.654 -21.469 1 55.62 91 VAL A CA 1
ATOM 697 C C . VAL A 1 91 ? 9.492 -2.332 -21.875 1 55.62 91 VAL A C 1
ATOM 699 O O . VAL A 1 91 ? 9.547 -3.555 -22.031 1 55.62 91 VAL A O 1
ATOM 702 N N . PRO A 1 92 ? 10.398 -1.632 -22.391 1 53.78 92 PRO A N 1
ATOM 703 C CA . PRO A 1 92 ? 11.648 -2.195 -22.891 1 53.78 92 PRO A CA 1
ATOM 704 C C . PRO A 1 92 ? 12.398 -3.01 -21.844 1 53.78 92 PRO A C 1
ATOM 706 O O . PRO A 1 92 ? 12.359 -2.676 -20.656 1 53.78 92 PRO A O 1
ATOM 709 N N . ASP A 1 93 ? 12.773 -4.223 -22.266 1 62.47 93 ASP A N 1
ATOM 710 C CA . ASP A 1 93 ? 13.727 -4.926 -21.422 1 62.47 93 ASP A CA 1
ATOM 711 C C . ASP A 1 93 ? 15 -4.102 -21.234 1 62.47 93 ASP A C 1
ATOM 713 O O . ASP A 1 93 ? 15.781 -3.939 -22.172 1 62.47 93 ASP A O 1
ATOM 717 N N . ASP A 1 94 ? 15.008 -3.434 -20.141 1 72.69 94 ASP A N 1
ATOM 718 C CA . ASP A 1 94 ? 16.203 -2.676 -19.797 1 72.69 94 ASP A CA 1
ATOM 719 C C . ASP A 1 94 ? 17.219 -3.553 -19.047 1 72.69 94 ASP A C 1
ATOM 721 O O . ASP A 1 94 ? 16.828 -4.359 -18.203 1 72.69 94 ASP A O 1
ATOM 725 N N . PRO A 1 95 ? 18.406 -3.559 -19.594 1 78.12 95 PRO A N 1
ATOM 726 C CA . PRO A 1 95 ? 19.422 -4.324 -18.859 1 78.12 95 PRO A CA 1
ATOM 727 C C . PRO A 1 95 ? 19.516 -3.926 -17.391 1 78.12 95 PRO A C 1
ATOM 729 O O . PRO A 1 95 ? 20.078 -4.676 -16.578 1 78.12 95 PRO A O 1
ATOM 732 N N . ASP A 1 96 ? 19.062 -2.76 -17.031 1 88.5 96 ASP A N 1
ATOM 733 C CA . ASP A 1 96 ? 19.016 -2.293 -15.648 1 88.5 96 ASP A CA 1
ATOM 734 C C . ASP A 1 96 ? 17.75 -2.787 -14.953 1 88.5 96 ASP A C 1
ATOM 736 O O . ASP A 1 96 ? 16.641 -2.293 -15.227 1 88.5 96 ASP A O 1
ATOM 740 N N . PRO A 1 97 ? 17.891 -3.727 -14.078 1 92.44 97 PRO A N 1
ATOM 741 C CA . PRO A 1 97 ? 16.703 -4.309 -13.438 1 92.44 97 PRO A CA 1
ATOM 742 C C . PRO A 1 97 ? 15.898 -3.283 -12.648 1 92.44 97 PRO A C 1
ATOM 744 O O . PRO A 1 97 ? 14.695 -3.457 -12.469 1 92.44 97 PRO A O 1
ATOM 747 N N . VAL A 1 98 ? 16.531 -2.199 -12.156 1 93.25 98 VAL A N 1
ATOM 748 C CA . VAL A 1 98 ? 15.812 -1.16 -11.43 1 93.25 98 VAL A CA 1
ATOM 749 C C . VAL A 1 98 ? 14.875 -0.422 -12.375 1 93.25 98 VAL A C 1
ATOM 751 O O . VAL A 1 98 ? 13.719 -0.143 -12.023 1 93.25 98 VAL A O 1
ATOM 754 N N . VAL A 1 99 ? 15.344 -0.136 -13.57 1 89.19 99 VAL A N 1
ATOM 755 C CA . VAL A 1 99 ? 14.523 0.494 -14.594 1 89.19 99 VAL A CA 1
ATOM 756 C C . VAL A 1 99 ? 13.383 -0.441 -14.992 1 89.19 99 VAL A C 1
ATOM 758 O O . VAL A 1 99 ? 12.242 -0.006 -15.148 1 89.19 99 VAL A O 1
ATOM 761 N N . THR A 1 100 ? 13.695 -1.692 -15.125 1 89.81 100 THR A N 1
ATOM 762 C CA . THR A 1 100 ? 12.688 -2.684 -15.492 1 89.81 100 THR A CA 1
ATOM 763 C C . THR A 1 100 ? 11.617 -2.783 -14.414 1 89.81 100 THR A C 1
ATOM 765 O O . THR A 1 100 ? 10.422 -2.795 -14.719 1 89.81 100 THR A O 1
ATOM 768 N N . ALA A 1 101 ? 12.016 -2.893 -13.133 1 92.94 101 ALA A N 1
ATOM 769 C CA . ALA A 1 101 ? 11.062 -2.977 -12.023 1 92.94 101 ALA A CA 1
ATOM 770 C C . ALA A 1 101 ? 10.156 -1.748 -11.977 1 92.94 101 ALA A C 1
ATOM 772 O O . ALA A 1 101 ? 8.945 -1.87 -11.797 1 92.94 101 ALA A O 1
ATOM 773 N N . THR A 1 102 ? 10.766 -0.579 -12.148 1 90.19 102 THR A N 1
ATOM 774 C CA . THR A 1 102 ? 10.016 0.671 -12.172 1 90.19 102 THR A CA 1
ATOM 775 C C . THR A 1 102 ? 9.023 0.686 -13.336 1 90.19 102 THR A C 1
ATOM 777 O O . THR A 1 102 ? 7.859 1.054 -13.156 1 90.19 102 THR A O 1
ATOM 780 N N . GLY A 1 103 ? 9.547 0.302 -14.461 1 86.81 103 GLY A N 1
ATOM 781 C CA . GLY A 1 103 ? 8.719 0.284 -15.656 1 86.81 103 GLY A CA 1
ATOM 782 C C . GLY A 1 103 ? 7.531 -0.66 -15.547 1 86.81 103 GLY A C 1
ATOM 783 O O . GLY A 1 103 ? 6.422 -0.32 -15.953 1 86.81 103 GLY A O 1
ATOM 784 N N . LEU A 1 104 ? 7.68 -1.855 -15.016 1 88.69 104 LEU A N 1
ATOM 785 C CA . LEU A 1 104 ? 6.602 -2.818 -14.812 1 88.69 104 LEU A CA 1
ATOM 786 C C . LEU A 1 104 ? 5.543 -2.256 -13.867 1 88.69 104 LEU A C 1
ATOM 788 O O . LEU A 1 104 ? 4.344 -2.324 -14.156 1 88.69 104 LEU A O 1
ATOM 792 N N . GLY A 1 105 ? 6.016 -1.741 -12.742 1 89.19 105 GLY A N 1
ATOM 793 C CA . GLY A 1 105 ? 5.082 -1.162 -11.789 1 89.19 105 GLY A CA 1
ATOM 794 C C . GLY A 1 105 ? 4.238 -0.051 -12.383 1 89.19 105 GLY A C 1
ATOM 795 O O . GLY A 1 105 ? 3.023 -0.004 -12.172 1 89.19 105 GLY A O 1
ATOM 796 N N . ARG A 1 106 ? 4.832 0.827 -13.18 1 83.94 106 ARG A N 1
ATOM 797 C CA . ARG A 1 106 ? 4.117 1.929 -13.812 1 83.94 106 ARG A CA 1
ATOM 798 C C . ARG A 1 106 ? 3.104 1.411 -14.828 1 83.94 106 ARG A C 1
ATOM 800 O O . ARG A 1 106 ? 2.008 1.962 -14.953 1 83.94 106 ARG A O 1
ATOM 807 N N . ALA A 1 107 ? 3.508 0.447 -15.5 1 82.12 107 ALA A N 1
ATOM 808 C CA . ALA A 1 107 ? 2.609 -0.148 -16.484 1 82.12 107 ALA A CA 1
ATOM 809 C C . ALA A 1 107 ? 1.36 -0.714 -15.82 1 82.12 107 ALA A C 1
ATOM 811 O O . ALA A 1 107 ? 0.258 -0.609 -16.359 1 82.12 107 ALA A O 1
ATOM 812 N N . ASP A 1 108 ? 1.489 -1.335 -14.68 1 84 108 ASP A N 1
ATOM 813 C CA . ASP A 1 108 ? 0.362 -1.906 -13.945 1 84 108 ASP A CA 1
ATOM 814 C C . ASP A 1 108 ? -0.594 -0.814 -13.469 1 84 108 ASP A C 1
ATOM 816 O O . ASP A 1 108 ? -1.804 -1.036 -13.383 1 84 108 ASP A O 1
ATOM 820 N N . VAL A 1 109 ? -0.02 0.329 -13.156 1 77.94 109 VAL A N 1
ATOM 821 C CA . VAL A 1 109 ? -0.826 1.415 -12.602 1 77.94 109 VAL A CA 1
ATOM 822 C C . VAL A 1 109 ? -1.514 2.172 -13.734 1 77.94 109 VAL A C 1
ATOM 824 O O . VAL A 1 109 ? -2.703 2.488 -13.648 1 77.94 109 VAL A O 1
ATOM 827 N N . GLU A 1 110 ? -0.788 2.469 -14.727 1 73 110 GLU A N 1
ATOM 828 C CA . GLU A 1 110 ? -1.267 3.361 -15.781 1 73 110 GLU A CA 1
ATOM 829 C C . GLU A 1 110 ? -1.899 2.578 -16.922 1 73 110 GLU A C 1
ATOM 831 O O . GLU A 1 110 ? -2.775 3.09 -17.625 1 73 110 GLU A O 1
ATOM 836 N N . ARG A 1 111 ? -1.332 1.439 -17.156 1 67.12 111 ARG A N 1
ATOM 837 C CA . ARG A 1 111 ? -1.716 0.651 -18.328 1 67.12 111 ARG A CA 1
ATOM 838 C C . ARG A 1 111 ? -2.076 -0.776 -17.922 1 67.12 111 ARG A C 1
ATOM 840 O O . ARG A 1 111 ? -1.55 -1.736 -18.484 1 67.12 111 ARG A O 1
ATOM 847 N N . ARG A 1 112 ? -2.916 -0.887 -17.078 1 65.44 112 ARG A N 1
ATOM 848 C CA . ARG A 1 112 ? -3.236 -2.174 -16.453 1 65.44 112 ARG A CA 1
ATOM 849 C C . ARG A 1 112 ? -3.527 -3.227 -17.531 1 65.44 112 ARG A C 1
ATOM 851 O O . ARG A 1 112 ? -3.053 -4.359 -17.422 1 65.44 112 ARG A O 1
ATOM 858 N N . ARG A 1 113 ? -4.16 -2.812 -18.422 1 61.91 113 ARG A N 1
ATOM 859 C CA . ARG A 1 113 ? -4.574 -3.756 -19.453 1 61.91 113 ARG A CA 1
ATOM 860 C C . ARG A 1 113 ? -3.375 -4.246 -20.266 1 61.91 113 ARG A C 1
ATOM 862 O O . ARG A 1 113 ? -3.305 -5.422 -20.625 1 61.91 113 ARG A O 1
ATOM 869 N N . PHE A 1 114 ? -2.486 -3.412 -20.391 1 66.62 114 PHE A N 1
ATOM 870 C CA . PHE A 1 114 ? -1.341 -3.734 -21.234 1 66.62 114 PHE A CA 1
ATOM 871 C C . PHE A 1 114 ? -0.495 -4.832 -20.609 1 66.62 114 PHE A C 1
ATOM 873 O O . PHE A 1 114 ? -0.209 -5.848 -21.234 1 66.62 114 PHE A O 1
ATOM 880 N N . LEU A 1 115 ? -0.055 -4.758 -19.438 1 74.62 115 LEU A N 1
ATOM 881 C CA . LEU A 1 115 ? 0.782 -5.766 -18.797 1 74.62 115 LEU A CA 1
ATOM 882 C C . LEU A 1 115 ? 0.003 -7.055 -18.562 1 74.62 115 LEU A C 1
ATOM 884 O O . LEU A 1 115 ? 0.567 -8.148 -18.656 1 74.62 115 LEU A O 1
ATOM 888 N N . ALA A 1 116 ? -1.207 -6.812 -18.438 1 69.94 116 ALA A N 1
ATOM 889 C CA . ALA A 1 116 ? -2.059 -7.977 -18.219 1 69.94 116 ALA A CA 1
ATOM 890 C C . ALA A 1 116 ? -2.146 -8.836 -19.469 1 69.94 116 ALA A C 1
ATOM 892 O O . ALA A 1 116 ? -2.484 -10.023 -19.391 1 69.94 116 ALA A O 1
ATOM 893 N N . MET A 1 117 ? -1.729 -8.32 -20.578 1 65.88 117 MET A N 1
ATOM 894 C CA . MET A 1 117 ? -1.824 -9.031 -21.859 1 65.88 117 MET A CA 1
ATOM 895 C C . MET A 1 117 ? -0.514 -9.734 -22.188 1 65.88 117 MET A C 1
ATOM 897 O O . MET A 1 117 ? -0.43 -10.469 -23.172 1 65.88 117 MET A O 1
ATOM 901 N N . ALA A 1 118 ? 0.443 -9.586 -21.359 1 76.06 118 ALA A N 1
ATOM 902 C CA . ALA A 1 118 ? 1.696 -10.297 -21.594 1 76.06 118 ALA A CA 1
ATOM 903 C C . ALA A 1 118 ? 1.492 -11.812 -21.5 1 76.06 118 ALA A C 1
ATOM 905 O O . ALA A 1 118 ? 0.731 -12.289 -20.656 1 76.06 118 ALA A O 1
ATOM 906 N N . ALA A 1 119 ? 2.146 -12.516 -22.375 1 78.56 119 ALA A N 1
ATOM 907 C CA . ALA A 1 119 ? 2.023 -13.977 -22.391 1 78.56 119 ALA A CA 1
ATOM 908 C C . ALA A 1 119 ? 3.209 -14.625 -21.688 1 78.56 119 ALA A C 1
ATOM 910 O O . ALA A 1 119 ? 4.344 -14.164 -21.812 1 78.56 119 ALA A O 1
ATOM 911 N N . PHE A 1 120 ? 2.914 -15.68 -20.984 1 85.12 120 PHE A N 1
ATOM 912 C CA . PHE A 1 120 ? 3.961 -16.547 -20.453 1 85.12 120 PHE A CA 1
ATOM 913 C C . PHE A 1 120 ? 4.773 -17.172 -21.578 1 85.12 120 PHE A C 1
ATOM 915 O O . PHE A 1 120 ? 4.211 -17.609 -22.594 1 85.12 120 PHE A O 1
ATOM 922 N N . THR A 1 121 ? 6.066 -17.156 -21.469 1 81.25 121 THR A N 1
ATOM 923 C CA . THR A 1 121 ? 6.914 -17.781 -22.469 1 81.25 121 THR A CA 1
ATOM 924 C C . THR A 1 121 ? 7.812 -18.844 -21.828 1 81.25 121 THR A C 1
ATOM 926 O O . THR A 1 121 ? 8.312 -18.656 -20.719 1 81.25 121 THR A O 1
ATOM 929 N N . THR A 1 122 ? 8.016 -19.953 -22.453 1 83 122 THR A N 1
ATOM 930 C CA . THR A 1 122 ? 8.883 -21.031 -21.953 1 83 122 THR A CA 1
ATOM 931 C C . THR A 1 122 ? 10.336 -20.578 -21.953 1 83 122 THR A C 1
ATOM 933 O O . THR A 1 122 ? 11.102 -20.953 -21.062 1 83 122 THR A O 1
ATOM 936 N N . ALA A 1 123 ? 10.703 -19.734 -22.891 1 77.12 123 ALA A N 1
ATOM 937 C CA . ALA A 1 123 ? 12.055 -19.188 -22.922 1 77.12 123 ALA A CA 1
ATOM 938 C C . ALA A 1 123 ? 12.336 -18.328 -21.688 1 77.12 123 ALA A C 1
ATOM 940 O O . ALA A 1 123 ? 13.461 -18.281 -21.203 1 77.12 123 ALA A O 1
ATOM 941 N N . GLY A 1 124 ? 11.32 -17.688 -21.266 1 85 124 GLY A N 1
ATOM 942 C CA . GLY A 1 124 ? 11.453 -16.812 -20.109 1 85 124 GLY A CA 1
ATOM 943 C C . GLY A 1 124 ? 11.781 -17.562 -18.844 1 85 124 GLY A C 1
ATOM 944 O O . GLY A 1 124 ? 12.305 -16.984 -17.891 1 85 124 GLY A O 1
ATOM 945 N N . VAL A 1 125 ? 11.523 -18.828 -18.781 1 87.62 125 VAL A N 1
ATOM 946 C CA . VAL A 1 125 ? 11.781 -19.672 -17.625 1 87.62 125 VAL A CA 1
ATOM 947 C C . VAL A 1 125 ? 13.289 -19.828 -17.406 1 87.62 125 VAL A C 1
ATOM 949 O O . VAL A 1 125 ? 13.766 -19.828 -16.266 1 87.62 125 VAL A O 1
ATOM 952 N N . ALA A 1 126 ? 14.055 -19.844 -18.484 1 89.81 126 ALA A N 1
ATOM 953 C CA . ALA A 1 126 ? 15.484 -20.172 -18.438 1 89.81 126 ALA A CA 1
ATOM 954 C C . ALA A 1 126 ? 16.328 -18.906 -18.297 1 89.81 126 ALA A C 1
ATOM 956 O O . ALA A 1 126 ? 17.562 -18.969 -18.281 1 89.81 126 ALA A O 1
ATOM 957 N N . MET A 1 127 ? 15.703 -17.781 -18.156 1 87.38 127 MET A N 1
ATOM 958 C CA . MET A 1 127 ? 16.422 -16.516 -18.172 1 87.38 127 MET A CA 1
ATOM 959 C C . MET A 1 127 ? 17.516 -16.5 -17.094 1 87.38 127 MET A C 1
ATOM 961 O O . MET A 1 127 ? 18.641 -16.062 -17.359 1 87.38 127 MET A O 1
ATOM 965 N N . PRO A 1 128 ? 17.266 -17.047 -15.891 1 92.19 128 PRO A N 1
ATOM 966 C CA . PRO A 1 128 ? 18.297 -16.984 -14.852 1 92.19 128 PRO A CA 1
ATOM 967 C C . PRO A 1 128 ? 19.562 -17.75 -15.242 1 92.19 128 PRO A C 1
ATOM 969 O O . PRO A 1 128 ? 20.656 -17.406 -14.805 1 92.19 128 PRO A O 1
ATOM 972 N N . LEU A 1 129 ? 19.422 -18.766 -16.016 1 90.69 129 LEU A N 1
ATOM 973 C CA . LEU A 1 129 ? 20.547 -19.609 -16.391 1 90.69 129 LEU A CA 1
ATOM 974 C C . LEU A 1 129 ? 21.516 -18.859 -17.297 1 90.69 129 LEU A C 1
ATOM 976 O O . LEU A 1 129 ? 22.703 -19.188 -17.359 1 90.69 129 LEU A O 1
ATOM 980 N N . ALA A 1 130 ? 21.031 -17.891 -17.953 1 87.44 130 ALA A N 1
ATOM 981 C CA . ALA A 1 130 ? 21.844 -17.141 -18.906 1 87.44 130 ALA A CA 1
ATOM 982 C C . ALA A 1 130 ? 22.156 -15.742 -18.391 1 87.44 130 ALA A C 1
ATOM 984 O O . ALA A 1 130 ? 22.828 -14.961 -19.062 1 87.44 130 ALA A O 1
ATOM 985 N N . TYR A 1 131 ? 21.719 -15.438 -17.234 1 90.19 131 TYR A N 1
ATOM 986 C CA . TYR A 1 131 ? 21.828 -14.078 -16.734 1 90.19 131 TYR A CA 1
ATOM 987 C C . TYR A 1 131 ? 23.266 -13.766 -16.312 1 90.19 131 TYR A C 1
ATOM 989 O O . TYR A 1 131 ? 23.875 -14.523 -15.562 1 90.19 131 TYR A O 1
ATOM 997 N N . ASP A 1 132 ? 23.797 -12.688 -16.844 1 88.31 132 ASP A N 1
ATOM 998 C CA . ASP A 1 132 ? 25.125 -12.227 -16.469 1 88.31 132 ASP A CA 1
ATOM 999 C C . ASP A 1 132 ? 25.062 -11.203 -15.336 1 88.31 132 ASP A C 1
ATOM 1001 O O . ASP A 1 132 ? 24.938 -10 -15.586 1 88.31 132 ASP A O 1
ATOM 1005 N N . HIS A 1 133 ? 25.234 -11.641 -14.156 1 91 133 HIS A N 1
ATOM 1006 C CA . HIS A 1 133 ? 25.094 -10.82 -12.953 1 91 133 HIS A CA 1
ATOM 1007 C C . HIS A 1 133 ? 26.203 -9.773 -12.883 1 91 133 HIS A C 1
ATOM 1009 O O . HIS A 1 133 ? 25.984 -8.656 -12.414 1 91 133 HIS A O 1
ATOM 1015 N N . GLU A 1 134 ? 27.328 -10.07 -13.312 1 90 134 GLU A N 1
ATOM 1016 C CA . GLU A 1 134 ? 28.469 -9.164 -13.195 1 90 134 GLU A CA 1
ATOM 1017 C C . GLU A 1 134 ? 28.266 -7.918 -14.055 1 90 134 GLU A C 1
ATOM 1019 O O . GLU A 1 134 ? 28.562 -6.805 -13.609 1 90 134 GLU A O 1
ATOM 1024 N N . VAL A 1 135 ? 27.812 -8.18 -15.211 1 86.69 135 VAL A N 1
ATOM 1025 C CA . VAL A 1 135 ? 27.594 -7.062 -16.109 1 86.69 135 VAL A CA 1
ATOM 1026 C C . VAL A 1 135 ? 26.516 -6.145 -15.539 1 86.69 135 VAL A C 1
ATOM 1028 O O . VAL A 1 135 ? 26.672 -4.922 -15.523 1 86.69 135 VAL A O 1
ATOM 1031 N N . ALA A 1 136 ? 25.453 -6.723 -15.055 1 87.75 136 ALA A N 1
ATOM 1032 C CA . ALA A 1 136 ? 24.359 -5.945 -14.484 1 87.75 136 ALA A CA 1
ATOM 1033 C C . ALA A 1 136 ? 24.812 -5.191 -13.234 1 87.75 136 ALA A C 1
ATOM 1035 O O . ALA A 1 136 ? 24.453 -4.027 -13.039 1 87.75 136 ALA A O 1
ATOM 1036 N N . SER A 1 137 ? 25.609 -5.832 -12.406 1 92.25 137 SER A N 1
ATOM 1037 C CA . SER A 1 137 ? 26.094 -5.227 -11.164 1 92.25 137 SER A CA 1
ATOM 1038 C C . SER A 1 137 ? 26.938 -3.996 -11.445 1 92.25 137 SER A C 1
ATOM 1040 O O . SER A 1 137 ? 26.844 -2.986 -10.75 1 92.25 137 SER A O 1
ATOM 1042 N N . ARG A 1 138 ? 27.797 -4.086 -12.43 1 88.69 138 ARG A N 1
ATOM 1043 C CA . ARG A 1 138 ? 28.641 -2.957 -12.812 1 88.69 138 ARG A CA 1
ATOM 1044 C C . ARG A 1 138 ? 27.797 -1.776 -13.273 1 88.69 138 ARG A C 1
ATOM 1046 O O . ARG A 1 138 ? 28.078 -0.628 -12.922 1 88.69 138 ARG A O 1
ATOM 1053 N N . MET A 1 139 ? 26.844 -2.164 -14 1 84.06 139 MET A N 1
ATOM 1054 C CA . MET A 1 139 ? 25.938 -1.128 -14.5 1 84.06 139 MET A CA 1
ATOM 1055 C C . MET A 1 139 ? 25.203 -0.446 -13.352 1 84.06 139 MET A C 1
ATOM 1057 O O . MET A 1 139 ? 25.094 0.782 -13.312 1 84.06 139 MET A O 1
ATOM 1061 N N . LEU A 1 140 ? 24.688 -1.143 -12.391 1 89.5 140 LEU A N 1
ATOM 1062 C CA . LEU A 1 140 ? 23.938 -0.623 -11.25 1 89.5 140 LEU A CA 1
ATOM 1063 C C . LEU A 1 140 ? 24.828 0.271 -10.383 1 89.5 140 LEU A C 1
ATOM 1065 O O . LEU A 1 140 ? 24.391 1.325 -9.922 1 89.5 140 LEU A O 1
ATOM 1069 N N . ARG A 1 141 ? 26.016 -0.124 -10.211 1 87.19 141 ARG A N 1
ATOM 1070 C CA . ARG A 1 141 ? 26.938 0.659 -9.398 1 87.19 141 ARG A CA 1
ATOM 1071 C C . ARG A 1 141 ? 27.266 1.991 -10.062 1 87.19 141 ARG A C 1
ATOM 1073 O O . ARG A 1 141 ? 27.453 3 -9.383 1 87.19 141 ARG A O 1
ATOM 1080 N N . ALA A 1 142 ? 27.234 1.98 -11.336 1 81.88 142 ALA A N 1
ATOM 1081 C CA . ALA A 1 142 ? 27.547 3.186 -12.094 1 81.88 142 ALA A CA 1
ATOM 1082 C C . ALA A 1 142 ? 26.406 4.191 -12.047 1 81.88 142 ALA A C 1
ATOM 1084 O O . ALA A 1 142 ? 26.609 5.387 -12.273 1 81.88 142 ALA A O 1
ATOM 1085 N N . ARG A 1 143 ? 25.281 3.752 -11.727 1 81 143 ARG A N 1
ATOM 1086 C CA . ARG A 1 143 ? 24.094 4.598 -11.789 1 81 143 ARG A CA 1
ATOM 1087 C C . ARG A 1 143 ? 23.625 4.984 -10.398 1 81 143 ARG A C 1
ATOM 1089 O O . ARG A 1 143 ? 22.469 5.375 -10.211 1 81 143 ARG A O 1
ATOM 1096 N N . THR A 1 144 ? 24.391 4.949 -9.469 1 82.12 144 THR A N 1
ATOM 1097 C CA . THR A 1 144 ? 24.047 5.312 -8.102 1 82.12 144 THR A CA 1
ATOM 1098 C C . THR A 1 144 ? 23.859 6.82 -7.969 1 82.12 144 THR A C 1
ATOM 1100 O O . THR A 1 144 ? 24.641 7.598 -8.523 1 82.12 144 THR A O 1
ATOM 1103 N N . GLY A 1 145 ? 22.828 7.16 -7.367 1 75.69 145 GLY A N 1
ATOM 1104 C CA . GLY A 1 145 ? 22.516 8.57 -7.176 1 75.69 145 GLY A CA 1
ATOM 1105 C C . GLY A 1 145 ? 23.109 9.141 -5.898 1 75.69 145 GLY A C 1
ATOM 1106 O O . GLY A 1 145 ? 24.094 8.617 -5.371 1 75.69 145 GLY A O 1
ATOM 1107 N N . ARG A 1 146 ? 22.484 10.281 -5.48 1 74.94 146 ARG A N 1
ATOM 1108 C CA . ARG A 1 146 ? 23.094 11.047 -4.391 1 74.94 146 ARG A CA 1
ATOM 1109 C C . ARG A 1 146 ? 22.281 10.898 -3.107 1 74.94 146 ARG A C 1
ATOM 1111 O O . ARG A 1 146 ? 22.781 11.156 -2.012 1 74.94 146 ARG A O 1
ATOM 1118 N N . SER A 1 147 ? 21.031 10.477 -3.24 1 76.81 147 SER A N 1
ATOM 1119 C CA . SER A 1 147 ? 20.188 10.383 -2.051 1 76.81 147 SER A CA 1
ATOM 1120 C C . SER A 1 147 ? 20.672 9.273 -1.119 1 76.81 147 SER A C 1
ATOM 1122 O O . SER A 1 147 ? 21.219 8.266 -1.574 1 76.81 147 SER A O 1
ATOM 1124 N N . LEU A 1 148 ? 20.531 9.484 0.16 1 80.62 148 LEU A N 1
ATOM 1125 C CA . LEU A 1 148 ? 20.953 8.492 1.141 1 80.62 148 LEU A CA 1
ATOM 1126 C C . LEU A 1 148 ? 19.75 7.703 1.664 1 80.62 148 LEU A C 1
ATOM 1128 O O . LEU A 1 148 ? 18.688 8.273 1.92 1 80.62 148 LEU A O 1
ATOM 1132 N N . VAL A 1 149 ? 19.984 6.434 1.715 1 84.31 149 VAL A N 1
ATOM 1133 C CA . VAL A 1 149 ? 18.969 5.523 2.244 1 84.31 149 VAL A CA 1
ATOM 1134 C C . VAL A 1 149 ? 19.469 4.898 3.545 1 84.31 149 VAL A C 1
ATOM 1136 O O . VAL A 1 149 ? 20.641 4.52 3.652 1 84.31 149 VAL A O 1
ATOM 1139 N N . GLY A 1 150 ? 18.547 4.934 4.527 1 86 150 GLY A N 1
ATOM 1140 C CA . GLY A 1 150 ? 18.875 4.312 5.801 1 86 150 GLY A CA 1
ATOM 1141 C C . GLY A 1 150 ? 18.188 2.977 6.008 1 86 150 GLY A C 1
ATOM 1142 O O . GLY A 1 150 ? 17.438 2.523 5.152 1 86 150 GLY A O 1
ATOM 1143 N N . ALA A 1 151 ? 18.516 2.363 7.137 1 89.44 151 ALA A N 1
ATOM 1144 C CA . ALA A 1 151 ? 17.984 1.048 7.48 1 89.44 151 ALA A CA 1
ATOM 1145 C C . ALA A 1 151 ? 16.453 1.095 7.621 1 89.44 151 ALA A C 1
ATOM 1147 O O . ALA A 1 151 ? 15.766 0.129 7.289 1 89.44 151 ALA A O 1
ATOM 1148 N N . GLU A 1 152 ? 15.961 2.236 8.039 1 87.81 152 GLU A N 1
ATOM 1149 C CA . GLU A 1 152 ? 14.523 2.383 8.266 1 87.81 152 GLU A CA 1
ATOM 1150 C C . GLU A 1 152 ? 13.758 2.305 6.949 1 87.81 152 GLU A C 1
ATOM 1152 O O . GLU A 1 152 ? 12.656 1.752 6.898 1 87.81 152 GLU A O 1
ATOM 1157 N N . ASP A 1 153 ? 14.336 2.844 5.926 1 89.5 153 ASP A N 1
ATOM 1158 C CA . ASP A 1 153 ? 13.703 2.777 4.613 1 89.5 153 ASP A CA 1
ATOM 1159 C C . ASP A 1 153 ? 13.508 1.33 4.168 1 89.5 153 ASP A C 1
ATOM 1161 O O . ASP A 1 153 ? 12.438 0.967 3.672 1 89.5 153 ASP A O 1
ATOM 1165 N N . VAL A 1 154 ? 14.531 0.547 4.387 1 93.94 154 VAL A N 1
ATOM 1166 C CA . VAL A 1 154 ? 14.516 -0.849 3.961 1 93.94 154 VAL A CA 1
ATOM 1167 C C . VAL A 1 154 ? 13.484 -1.625 4.781 1 93.94 154 VAL A C 1
ATOM 1169 O O . VAL A 1 154 ? 12.711 -2.418 4.234 1 93.94 154 VAL A O 1
ATOM 1172 N N . GLU A 1 155 ? 13.438 -1.354 6.016 1 92.94 155 GLU A N 1
ATOM 1173 C CA . GLU A 1 155 ? 12.523 -2.049 6.914 1 92.94 155 GLU A CA 1
ATOM 1174 C C . GLU A 1 155 ? 11.07 -1.733 6.574 1 92.94 155 GLU A C 1
ATOM 1176 O O . GLU A 1 155 ? 10.203 -2.604 6.668 1 92.94 155 GLU A O 1
ATOM 1181 N N . V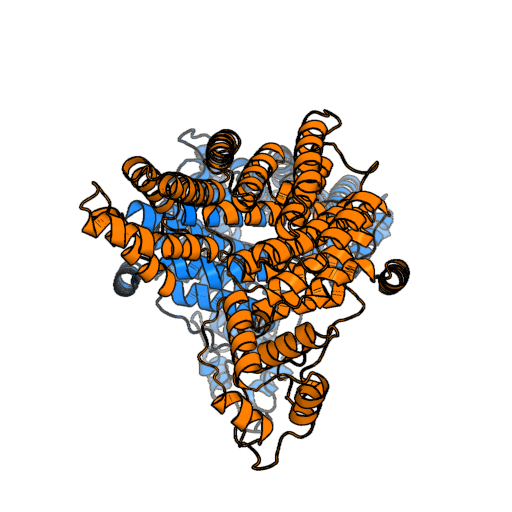AL A 1 156 ? 10.812 -0.538 6.211 1 91.56 156 VAL A N 1
ATOM 1182 C CA . VAL A 1 156 ? 9.453 -0.146 5.848 1 91.56 156 VAL A CA 1
ATOM 1183 C C . VAL A 1 156 ? 9.016 -0.9 4.594 1 91.56 156 VAL A C 1
ATOM 1185 O O . VAL A 1 156 ? 7.871 -1.357 4.504 1 91.56 156 VAL A O 1
ATOM 1188 N N . VAL A 1 157 ? 9.906 -1.016 3.617 1 94.44 157 VAL A N 1
ATOM 1189 C CA . VAL A 1 157 ? 9.586 -1.772 2.414 1 94.44 157 VAL A CA 1
ATOM 1190 C C . VAL A 1 157 ? 9.211 -3.207 2.789 1 94.44 157 VAL A C 1
ATOM 1192 O O . VAL A 1 157 ? 8.219 -3.746 2.301 1 94.44 157 VAL A O 1
ATOM 1195 N N . ARG A 1 158 ? 9.945 -3.807 3.674 1 94.31 158 ARG A N 1
ATOM 1196 C CA . ARG A 1 158 ? 9.68 -5.172 4.109 1 94.31 158 ARG A CA 1
ATOM 1197 C C . ARG A 1 158 ? 8.336 -5.27 4.828 1 94.31 158 ARG A C 1
ATOM 1199 O O . ARG A 1 158 ? 7.594 -6.23 4.637 1 94.31 158 ARG A O 1
ATOM 1206 N N . GLN A 1 159 ? 8.047 -4.301 5.613 1 92.31 159 GLN A N 1
ATOM 1207 C CA . GLN A 1 159 ? 6.797 -4.289 6.367 1 92.31 159 GLN A CA 1
ATOM 1208 C C . GLN A 1 159 ? 5.594 -4.168 5.434 1 92.31 159 GLN A C 1
ATOM 1210 O O . GLN A 1 159 ? 4.574 -4.828 5.645 1 92.31 159 GLN A O 1
ATOM 1215 N N . ILE A 1 160 ? 5.762 -3.312 4.488 1 91.75 160 ILE A N 1
ATOM 1216 C CA . ILE A 1 160 ? 4.684 -3.135 3.523 1 91.75 160 ILE A CA 1
ATOM 1217 C C . ILE A 1 160 ? 4.488 -4.422 2.725 1 91.75 160 ILE A C 1
ATOM 1219 O O . ILE A 1 160 ? 3.354 -4.855 2.498 1 91.75 160 ILE A O 1
ATOM 1223 N N . THR A 1 161 ? 5.578 -5.027 2.295 1 94.38 161 THR A N 1
ATOM 1224 C CA . THR A 1 161 ? 5.5 -6.301 1.588 1 94.38 161 THR A CA 1
ATOM 1225 C C . THR A 1 161 ? 4.789 -7.348 2.438 1 94.38 161 THR A C 1
ATOM 1227 O O . THR A 1 161 ? 3.902 -8.055 1.949 1 94.38 161 THR A O 1
ATOM 1230 N N . ALA A 1 162 ? 5.145 -7.426 3.666 1 92.81 162 ALA A N 1
ATOM 1231 C CA . ALA A 1 162 ? 4.543 -8.391 4.578 1 92.81 162 ALA A CA 1
ATOM 1232 C C . ALA A 1 162 ? 3.051 -8.125 4.758 1 92.81 162 ALA A C 1
ATOM 1234 O O . ALA A 1 162 ? 2.25 -9.062 4.816 1 92.81 162 ALA A O 1
ATOM 1235 N N . ALA A 1 163 ? 2.686 -6.902 4.867 1 91.31 163 ALA A N 1
ATOM 1236 C CA . ALA A 1 163 ? 1.285 -6.535 5.062 1 91.31 163 ALA A CA 1
ATOM 1237 C C . ALA A 1 163 ? 0.431 -6.973 3.875 1 91.31 163 ALA A C 1
ATOM 1239 O O . ALA A 1 163 ? -0.644 -7.551 4.055 1 91.31 163 ALA A O 1
ATOM 1240 N N . PHE A 1 164 ? 0.893 -6.723 2.703 1 93.19 164 PHE A N 1
ATOM 1241 C CA . PHE A 1 164 ? 0.104 -7.078 1.53 1 93.19 164 PHE A CA 1
ATOM 1242 C C . PHE A 1 164 ? 0.15 -8.578 1.28 1 93.19 164 PHE A C 1
ATOM 1244 O O . PHE A 1 164 ? -0.804 -9.156 0.752 1 93.19 164 PHE A O 1
ATOM 1251 N N . SER A 1 165 ? 1.279 -9.219 1.646 1 92 165 SER A N 1
ATOM 1252 C CA . SER A 1 165 ? 1.32 -10.672 1.564 1 92 165 SER A CA 1
ATOM 1253 C C . SER A 1 165 ? 0.268 -11.305 2.467 1 92 165 SER A C 1
ATOM 1255 O O . SER A 1 165 ? -0.415 -12.25 2.066 1 92 165 SER A O 1
ATOM 1257 N N . THR A 1 166 ? 0.183 -10.82 3.633 1 89.44 166 THR A N 1
ATOM 1258 C CA . THR A 1 166 ? -0.819 -11.305 4.574 1 89.44 166 THR A CA 1
ATOM 1259 C C . THR A 1 166 ? -2.227 -11.07 4.035 1 89.44 166 THR A C 1
ATOM 1261 O O . THR A 1 166 ? -3.096 -11.938 4.152 1 89.44 166 THR A O 1
ATOM 1264 N N . ALA A 1 167 ? -2.445 -9.969 3.432 1 88.88 167 ALA A N 1
ATOM 1265 C CA . ALA A 1 167 ? -3.742 -9.641 2.842 1 88.88 167 ALA A CA 1
ATOM 1266 C C . ALA A 1 167 ? -4.078 -10.594 1.698 1 88.88 167 ALA A C 1
ATOM 1268 O O . ALA A 1 167 ? -5.242 -10.953 1.503 1 88.88 167 ALA A O 1
ATOM 1269 N N . ASP A 1 168 ? -3.131 -10.977 0.946 1 87.94 168 ASP A N 1
ATOM 1270 C CA . ASP A 1 168 ? -3.314 -11.883 -0.185 1 87.94 168 ASP A CA 1
ATOM 1271 C C . ASP A 1 168 ? -3.875 -13.227 0.271 1 87.94 168 ASP A C 1
ATOM 1273 O O . ASP A 1 168 ? -4.703 -13.82 -0.418 1 87.94 168 ASP A O 1
ATOM 1277 N N . GLU A 1 169 ? -3.367 -13.672 1.358 1 87.19 169 GLU A N 1
ATOM 1278 C CA . GLU A 1 169 ? -3.789 -14.984 1.842 1 87.19 169 GLU A CA 1
ATOM 1279 C C . GLU A 1 169 ? -5.242 -14.961 2.307 1 87.19 169 GLU A C 1
ATOM 1281 O O . GLU A 1 169 ? -5.91 -16 2.324 1 87.19 169 GLU A O 1
ATOM 1286 N N . ARG A 1 170 ? -5.711 -13.797 2.549 1 83.5 170 ARG A N 1
ATOM 1287 C CA . ARG A 1 170 ? -7.074 -13.672 3.062 1 83.5 170 ARG A CA 1
ATOM 1288 C C . ARG A 1 170 ? -8.047 -13.297 1.95 1 83.5 170 ARG A C 1
ATOM 1290 O O . ARG A 1 170 ? -9.172 -13.797 1.912 1 83.5 170 ARG A O 1
ATOM 1297 N N . LEU A 1 171 ? -7.566 -12.43 1.063 1 85.94 171 LEU A N 1
ATOM 1298 C CA . LEU A 1 171 ? -8.508 -11.836 0.125 1 85.94 171 LEU A CA 1
ATOM 1299 C C . LEU A 1 171 ? -8.172 -12.219 -1.31 1 85.94 171 LEU A C 1
ATOM 1301 O O . LEU A 1 171 ? -8.977 -12.023 -2.221 1 85.94 171 LEU A O 1
ATOM 1305 N N . GLY A 1 172 ? -6.969 -12.836 -1.479 1 85.25 172 GLY A N 1
ATOM 1306 C CA . GLY A 1 172 ? -6.543 -13.211 -2.816 1 85.25 172 GLY A CA 1
ATOM 1307 C C . GLY A 1 172 ? -5.598 -12.211 -3.449 1 85.25 172 GLY A C 1
ATOM 1308 O O . GLY A 1 172 ? -5.469 -11.078 -2.967 1 85.25 172 GLY A O 1
ATOM 1309 N N . GLY A 1 173 ? -4.98 -12.594 -4.496 1 81.5 173 GLY A N 1
ATOM 1310 C CA . GLY A 1 173 ? -3.926 -11.828 -5.141 1 81.5 173 GLY A CA 1
ATOM 1311 C C . GLY A 1 173 ? -4.438 -10.586 -5.855 1 81.5 173 GLY A C 1
ATOM 1312 O O . GLY A 1 173 ? -3.664 -9.68 -6.164 1 81.5 173 GLY A O 1
ATOM 1313 N N . GLY A 1 174 ? -5.617 -10.57 -6.172 1 80.31 174 GLY A N 1
ATOM 1314 C CA . GLY A 1 174 ? -6.18 -9.406 -6.84 1 80.31 174 GLY A CA 1
ATOM 1315 C C . GLY A 1 174 ? -6.281 -8.188 -5.938 1 80.31 174 GLY A C 1
ATOM 1316 O O . GLY A 1 174 ? -6.266 -7.055 -6.414 1 80.31 174 GLY A O 1
ATOM 1317 N N . HIS A 1 175 ? -6.348 -8.414 -4.719 1 85.06 175 HIS A N 1
ATOM 1318 C CA . HIS A 1 175 ? -6.508 -7.305 -3.783 1 85.06 175 HIS A CA 1
ATOM 1319 C C . HIS A 1 175 ? -5.242 -6.457 -3.713 1 85.06 175 HIS A C 1
ATOM 1321 O O . HIS A 1 175 ? -4.168 -6.961 -3.379 1 85.06 175 HIS A O 1
ATOM 1327 N N . GLY A 1 176 ? -5.379 -5.191 -4.039 1 89.62 176 GLY A N 1
ATOM 1328 C CA . GLY A 1 176 ? -4.309 -4.223 -3.854 1 89.62 176 GLY A CA 1
ATOM 1329 C C . GLY A 1 176 ? -3.188 -4.375 -4.863 1 89.62 176 GLY A C 1
ATOM 1330 O O . GLY A 1 176 ? -2.061 -3.934 -4.617 1 89.62 176 GLY A O 1
ATOM 1331 N N . LEU A 1 177 ? -3.381 -5.055 -5.898 1 90 177 LEU A N 1
ATOM 1332 C CA . LEU A 1 177 ? -2.342 -5.27 -6.898 1 90 177 LEU A CA 1
ATOM 1333 C C . LEU A 1 177 ? -1.77 -3.941 -7.383 1 90 177 LEU A C 1
ATOM 1335 O O . LEU A 1 177 ? -0.554 -3.736 -7.355 1 90 177 LEU A O 1
ATOM 1339 N N . THR A 1 178 ? -2.629 -3.033 -7.777 1 87.06 178 THR A N 1
ATOM 1340 C CA . THR A 1 178 ? -2.174 -1.745 -8.297 1 87.06 178 THR A CA 1
ATOM 1341 C C . THR A 1 178 ? -1.418 -0.969 -7.219 1 87.06 178 THR A C 1
ATOM 1343 O O . THR A 1 178 ? -0.467 -0.246 -7.523 1 87.06 178 THR A O 1
ATOM 1346 N N . THR A 1 179 ? -1.827 -1.165 -5.984 1 90.69 179 THR A N 1
ATOM 1347 C CA . THR A 1 179 ? -1.165 -0.502 -4.867 1 90.69 179 THR A CA 1
ATOM 1348 C C . THR A 1 179 ? 0.26 -1.021 -4.699 1 90.69 179 THR A C 1
ATOM 1350 O O . THR A 1 179 ? 1.201 -0.235 -4.57 1 90.69 179 THR A O 1
ATOM 1353 N N . VAL A 1 180 ? 0.414 -2.273 -4.691 1 93.94 180 VAL A N 1
ATOM 1354 C CA . VAL A 1 180 ? 1.72 -2.908 -4.539 1 93.94 180 VAL A CA 1
ATOM 1355 C C . VAL A 1 180 ? 2.639 -2.482 -5.68 1 93.94 180 VAL A C 1
ATOM 1357 O O . VAL A 1 180 ? 3.807 -2.156 -5.457 1 93.94 180 VAL A O 1
ATOM 1360 N N . THR A 1 181 ? 2.127 -2.408 -6.875 1 92.94 181 THR A N 1
ATOM 1361 C CA . THR A 1 181 ? 2.953 -2.1 -8.039 1 92.94 181 THR A CA 1
ATOM 1362 C C . THR A 1 181 ? 3.262 -0.606 -8.102 1 92.94 181 THR A C 1
ATOM 1364 O O . THR A 1 181 ? 4.34 -0.208 -8.547 1 92.94 181 THR A O 1
ATOM 1367 N N . ALA A 1 182 ? 2.322 0.214 -7.66 1 89.38 182 ALA A N 1
ATOM 1368 C CA . ALA A 1 182 ? 2.625 1.635 -7.508 1 89.38 182 ALA A CA 1
ATOM 1369 C C . ALA A 1 182 ? 3.76 1.85 -6.508 1 89.38 182 ALA A C 1
ATOM 1371 O O . ALA A 1 182 ? 4.66 2.658 -6.746 1 89.38 182 ALA A O 1
ATOM 1372 N N . TYR A 1 183 ? 3.654 1.175 -5.387 1 94.12 183 TYR A N 1
ATOM 1373 C CA . TYR A 1 183 ? 4.699 1.279 -4.371 1 94.12 183 TYR A CA 1
ATOM 1374 C C . TYR A 1 183 ? 6.051 0.854 -4.934 1 94.12 183 TYR A C 1
ATOM 1376 O O . TYR A 1 183 ? 7.07 1.486 -4.652 1 94.12 183 TYR A O 1
ATOM 1384 N N . LEU A 1 184 ? 6.043 -0.232 -5.699 1 95.25 184 LEU A N 1
ATOM 1385 C CA . LEU A 1 184 ? 7.266 -0.71 -6.336 1 95.25 184 LEU A CA 1
ATOM 1386 C C . LEU A 1 184 ? 7.848 0.356 -7.258 1 95.25 184 LEU A C 1
ATOM 1388 O O . LEU A 1 184 ? 9.047 0.649 -7.195 1 95.25 184 LEU A O 1
ATOM 1392 N N . ALA A 1 185 ? 7.047 0.941 -8.055 1 90.5 185 ALA A N 1
ATOM 1393 C CA . ALA A 1 185 ? 7.492 1.87 -9.094 1 90.5 185 ALA A CA 1
ATOM 1394 C C . ALA A 1 185 ? 7.918 3.205 -8.484 1 90.5 185 ALA A C 1
ATOM 1396 O O . ALA A 1 185 ? 8.938 3.773 -8.875 1 90.5 185 ALA A O 1
ATOM 1397 N N . ASP A 1 186 ? 7.184 3.67 -7.477 1 87.62 186 ASP A N 1
ATOM 1398 C CA . ASP A 1 186 ? 7.312 5.066 -7.074 1 87.62 186 ASP A CA 1
ATOM 1399 C C . ASP A 1 186 ? 8.18 5.203 -5.828 1 87.62 186 ASP A C 1
ATOM 1401 O O . ASP A 1 186 ? 8.695 6.285 -5.535 1 87.62 186 ASP A O 1
ATOM 1405 N N . THR A 1 187 ? 8.305 4.109 -5.117 1 89.94 187 THR A N 1
ATOM 1406 C CA . THR A 1 187 ? 8.992 4.258 -3.842 1 89.94 187 THR A CA 1
ATOM 1407 C C . THR A 1 187 ? 10.133 3.25 -3.723 1 89.94 187 THR A C 1
ATOM 1409 O O . THR A 1 187 ? 11.289 3.635 -3.51 1 89.94 187 THR A O 1
ATOM 1412 N N . ALA A 1 188 ? 9.891 1.991 -3.902 1 95.06 188 ALA A N 1
ATOM 1413 C CA . ALA A 1 188 ? 10.867 0.952 -3.576 1 95.06 188 ALA A CA 1
ATOM 1414 C C . ALA A 1 188 ? 12 0.919 -4.602 1 95.06 188 ALA A C 1
ATOM 1416 O O . ALA A 1 188 ? 13.172 0.892 -4.234 1 95.06 188 ALA A O 1
ATOM 1417 N N . SER A 1 189 ? 11.641 0.89 -5.91 1 94.19 189 SER A N 1
ATOM 1418 C CA . SER A 1 189 ? 12.664 0.788 -6.941 1 94.19 189 SER A CA 1
ATOM 1419 C C . SER A 1 189 ? 13.586 2.002 -6.926 1 94.19 189 SER A C 1
ATOM 1421 O O . SER A 1 189 ? 14.812 1.858 -6.977 1 94.19 189 SER A O 1
ATOM 1423 N N . PRO A 1 190 ? 13.055 3.207 -6.805 1 89.19 190 PRO A N 1
ATOM 1424 C CA . PRO A 1 190 ? 13.93 4.383 -6.762 1 89.19 190 PRO A CA 1
ATOM 1425 C C . PRO A 1 190 ? 14.906 4.348 -5.59 1 89.19 190 PRO A C 1
ATOM 1427 O O . PRO A 1 190 ? 16 4.898 -5.68 1 89.19 190 PRO A O 1
ATOM 1430 N N . MET A 1 191 ? 14.555 3.703 -4.5 1 90.5 191 MET A N 1
ATOM 1431 C CA . MET A 1 191 ? 15.43 3.568 -3.338 1 90.5 191 MET A CA 1
ATOM 1432 C C . MET A 1 191 ? 16.734 2.893 -3.721 1 90.5 191 MET A C 1
ATOM 1434 O O . MET A 1 191 ? 17.781 3.18 -3.135 1 90.5 191 MET A O 1
ATOM 1438 N N . LEU A 1 192 ? 16.719 2.062 -4.73 1 94.88 192 LEU A N 1
ATOM 1439 C CA . LEU A 1 192 ? 17.891 1.278 -5.105 1 94.88 192 LEU A CA 1
ATOM 1440 C C . LEU A 1 192 ? 18.922 2.145 -5.832 1 94.88 192 LEU A C 1
ATOM 1442 O O . LEU A 1 192 ? 20.062 1.735 -6.016 1 94.88 192 LEU A O 1
ATOM 1446 N N . ARG A 1 193 ? 18.516 3.355 -6.211 1 90.69 193 ARG A N 1
ATOM 1447 C CA . ARG A 1 193 ? 19.422 4.281 -6.883 1 90.69 193 ARG A CA 1
ATOM 1448 C C . ARG A 1 193 ? 20.172 5.133 -5.867 1 90.69 193 ARG A C 1
ATOM 1450 O O . ARG A 1 193 ? 21.094 5.879 -6.234 1 90.69 193 ARG A O 1
ATOM 1457 N N . ALA A 1 194 ? 19.844 4.938 -4.641 1 86.69 194 ALA A N 1
ATOM 1458 C CA . ALA A 1 194 ? 20.438 5.777 -3.598 1 86.69 194 ALA A CA 1
ATOM 1459 C C . ALA A 1 194 ? 21.844 5.312 -3.254 1 86.69 194 ALA A C 1
ATOM 1461 O O . ALA A 1 194 ? 22.297 4.277 -3.74 1 86.69 194 ALA A O 1
ATOM 1462 N N . ARG A 1 195 ? 22.531 6.168 -2.496 1 88.12 195 ARG A N 1
ATOM 1463 C CA . ARG A 1 195 ? 23.797 5.793 -1.865 1 88.12 195 ARG A CA 1
ATOM 1464 C C . ARG A 1 195 ? 23.562 5.113 -0.522 1 88.12 195 ARG A C 1
ATOM 1466 O O . ARG A 1 195 ? 22.641 5.484 0.213 1 88.12 195 ARG A O 1
ATOM 1473 N N . PHE A 1 196 ? 24.391 4.113 -0.301 1 90.88 196 PHE A N 1
ATOM 1474 C CA . PHE A 1 196 ? 24.281 3.354 0.94 1 90.88 196 PHE A CA 1
ATOM 1475 C C . PHE A 1 196 ? 25.547 3.482 1.767 1 90.88 196 PHE A C 1
ATOM 1477 O O . PHE A 1 196 ? 26.656 3.471 1.221 1 90.88 196 PHE A O 1
ATOM 1484 N N . PRO A 1 197 ? 25.406 3.678 3.068 1 88.38 197 PRO A N 1
ATOM 1485 C CA . PRO A 1 197 ? 26.578 3.812 3.926 1 88.38 197 PRO A CA 1
ATOM 1486 C C . PRO A 1 197 ? 27.484 2.586 3.881 1 88.38 197 PRO A C 1
ATOM 1488 O O . PRO A 1 197 ? 28.703 2.701 4.07 1 88.38 197 PRO A O 1
ATOM 1491 N N . HIS A 1 198 ? 26.984 1.42 3.701 1 92.75 198 HIS A N 1
ATOM 1492 C CA . HIS A 1 198 ? 27.766 0.188 3.6 1 92.75 198 HIS A CA 1
ATOM 1493 C C . HIS A 1 198 ? 27.062 -0.83 2.705 1 92.75 198 HIS A C 1
ATOM 1495 O O . HIS A 1 198 ? 25.859 -0.71 2.441 1 92.75 198 HIS A O 1
ATOM 1501 N N . ASP A 1 199 ? 27.781 -1.739 2.342 1 93.69 199 ASP A N 1
ATOM 1502 C CA . ASP A 1 199 ? 27.328 -2.705 1.346 1 93.69 199 ASP A CA 1
ATOM 1503 C C . ASP A 1 199 ? 26.219 -3.596 1.907 1 93.69 199 ASP A C 1
ATOM 1505 O O . ASP A 1 199 ? 25.312 -4.02 1.174 1 93.69 199 ASP A O 1
ATOM 1509 N N . ALA A 1 200 ? 26.328 -3.871 3.168 1 95.88 200 ALA A N 1
ATOM 1510 C CA . ALA A 1 200 ? 25.312 -4.73 3.781 1 95.88 200 ALA A CA 1
ATOM 1511 C C . ALA A 1 200 ? 23.922 -4.113 3.658 1 95.88 200 ALA A C 1
ATOM 1513 O O . ALA A 1 200 ? 22.938 -4.816 3.398 1 95.88 200 ALA A O 1
ATOM 1514 N N . LEU A 1 201 ? 23.844 -2.844 3.812 1 95.19 201 LEU A N 1
ATOM 1515 C CA . LEU A 1 201 ? 22.562 -2.152 3.689 1 95.19 201 LEU A CA 1
ATOM 1516 C C . LEU A 1 201 ? 22.109 -2.121 2.236 1 95.19 201 LEU A C 1
ATOM 1518 O O . LEU A 1 201 ? 20.906 -2.24 1.956 1 95.19 201 LEU A O 1
ATOM 1522 N N . ARG A 1 202 ? 23.047 -1.912 1.344 1 95.44 202 ARG A N 1
ATOM 1523 C CA . ARG A 1 202 ? 22.719 -1.956 -0.078 1 95.44 202 ARG A CA 1
ATOM 1524 C C . ARG A 1 202 ? 22.109 -3.299 -0.458 1 95.44 202 ARG A C 1
ATOM 1526 O O . ARG A 1 202 ? 21.047 -3.346 -1.1 1 95.44 202 ARG A O 1
ATOM 1533 N N . ARG A 1 203 ? 22.688 -4.344 -0.03 1 96.81 203 ARG A N 1
ATOM 1534 C CA . ARG A 1 203 ? 22.219 -5.695 -0.312 1 96.81 203 ARG A CA 1
ATOM 1535 C C . ARG A 1 203 ? 20.828 -5.926 0.298 1 96.81 203 ARG A C 1
ATOM 1537 O O . ARG A 1 203 ? 19.969 -6.527 -0.333 1 96.81 203 ARG A O 1
ATOM 1544 N N . ALA A 1 204 ? 20.703 -5.402 1.497 1 97.19 204 ALA A N 1
ATOM 1545 C CA . ALA A 1 204 ? 19.406 -5.523 2.162 1 97.19 204 ALA A CA 1
ATOM 1546 C C . ALA A 1 204 ? 18.312 -4.801 1.374 1 97.19 204 ALA A C 1
ATOM 1548 O O . ALA A 1 204 ? 17.188 -5.293 1.268 1 97.19 204 ALA A O 1
ATOM 1549 N N . ALA A 1 205 ? 18.641 -3.643 0.85 1 96.69 205 ALA A N 1
ATOM 1550 C CA . ALA A 1 205 ? 17.688 -2.867 0.06 1 96.69 205 ALA A CA 1
ATOM 1551 C C . ALA A 1 205 ? 17.297 -3.621 -1.205 1 96.69 205 ALA A C 1
ATOM 1553 O O . ALA A 1 205 ? 16.109 -3.732 -1.518 1 96.69 205 ALA A O 1
ATOM 1554 N N . PHE A 1 206 ? 18.266 -4.156 -1.901 1 97.69 206 PHE A N 1
ATOM 1555 C CA . PHE A 1 206 ? 17.984 -4.922 -3.109 1 97.69 206 PHE A CA 1
ATOM 1556 C C . PHE A 1 206 ? 17.156 -6.156 -2.787 1 97.69 206 PHE A C 1
ATOM 1558 O O . PHE A 1 206 ? 16.266 -6.52 -3.551 1 97.69 206 PHE A O 1
ATOM 1565 N N . GLY A 1 207 ? 17.438 -6.789 -1.703 1 98 207 GLY A N 1
ATOM 1566 C CA . GLY A 1 207 ? 16.656 -7.941 -1.273 1 98 207 GLY A CA 1
ATOM 1567 C C . GLY A 1 207 ? 15.211 -7.605 -0.977 1 98 207 GLY A C 1
ATOM 1568 O O . GLY A 1 207 ? 14.305 -8.328 -1.396 1 98 207 GLY A O 1
ATOM 1569 N N . ALA A 1 208 ? 15.008 -6.516 -0.265 1 97.56 208 ALA A N 1
ATOM 1570 C CA . ALA A 1 208 ? 13.648 -6.09 0.078 1 97.56 208 ALA A CA 1
ATOM 1571 C C . ALA A 1 208 ? 12.828 -5.816 -1.178 1 97.56 208 ALA A C 1
ATOM 1573 O O . ALA A 1 208 ? 11.664 -6.215 -1.264 1 97.56 208 ALA A O 1
ATOM 1574 N N . VAL A 1 209 ? 13.445 -5.164 -2.139 1 97.88 209 VAL A N 1
ATOM 1575 C CA . VAL A 1 209 ? 12.734 -4.816 -3.363 1 97.88 209 VAL A CA 1
ATOM 1576 C C . VAL A 1 209 ? 12.5 -6.074 -4.199 1 97.88 209 VAL A C 1
ATOM 1578 O O . VAL A 1 209 ? 11.469 -6.199 -4.863 1 97.88 209 VAL A O 1
ATOM 1581 N N . ALA A 1 210 ? 13.438 -6.996 -4.176 1 98.06 210 ALA A N 1
ATOM 1582 C CA . ALA A 1 210 ? 13.242 -8.273 -4.848 1 98.06 210 ALA A CA 1
ATOM 1583 C C . ALA A 1 210 ? 12.039 -9.016 -4.281 1 98.06 210 ALA A C 1
ATOM 1585 O O . ALA A 1 210 ? 11.25 -9.602 -5.031 1 98.06 210 ALA A O 1
ATOM 1586 N N . GLU A 1 211 ? 11.898 -9 -2.99 1 97.75 211 GLU A N 1
ATOM 1587 C CA . GLU A 1 211 ? 10.758 -9.625 -2.338 1 97.75 211 GLU A CA 1
ATOM 1588 C C . GLU A 1 211 ? 9.445 -8.969 -2.762 1 97.75 211 GLU A C 1
ATOM 1590 O O . GLU A 1 211 ? 8.438 -9.648 -2.953 1 97.75 211 GLU A O 1
ATOM 1595 N N . LEU A 1 212 ? 9.492 -7.66 -2.865 1 97.19 212 LEU A N 1
ATOM 1596 C CA . LEU A 1 212 ? 8.312 -6.934 -3.318 1 97.19 212 LEU A CA 1
ATOM 1597 C C . LEU A 1 212 ? 7.973 -7.293 -4.758 1 97.19 212 LEU A C 1
ATOM 1599 O O . LEU A 1 212 ? 6.797 -7.453 -5.102 1 97.19 212 LEU A O 1
ATOM 1603 N N . ALA A 1 213 ? 9 -7.387 -5.602 1 97.06 213 ALA A N 1
ATOM 1604 C CA . ALA A 1 213 ? 8.797 -7.812 -6.984 1 97.06 213 ALA A CA 1
ATOM 1605 C C . ALA A 1 213 ? 8.211 -9.219 -7.047 1 97.06 213 ALA A C 1
ATOM 1607 O O . ALA A 1 213 ? 7.32 -9.492 -7.855 1 97.06 213 ALA A O 1
ATOM 1608 N N . TYR A 1 214 ? 8.719 -10.102 -6.207 1 97.31 214 TYR A N 1
ATOM 1609 C CA . TYR A 1 214 ? 8.156 -11.438 -6.117 1 97.31 214 TYR A CA 1
ATOM 1610 C C . TYR A 1 214 ? 6.672 -11.383 -5.777 1 97.31 214 TYR A C 1
ATOM 1612 O O . TYR A 1 214 ? 5.863 -12.086 -6.387 1 97.31 214 TYR A O 1
ATOM 1620 N N . LEU A 1 215 ? 6.344 -10.594 -4.789 1 96.44 215 LEU A N 1
ATOM 1621 C CA . LEU A 1 215 ? 4.949 -10.469 -4.383 1 96.44 215 LEU A CA 1
ATOM 1622 C C . LEU A 1 215 ? 4.082 -10 -5.543 1 96.44 215 LEU A C 1
ATOM 1624 O O . LEU A 1 215 ? 2.98 -10.516 -5.754 1 96.44 215 LEU A O 1
ATOM 1628 N N . ALA A 1 216 ? 4.562 -8.961 -6.27 1 95.38 216 ALA A N 1
ATOM 1629 C CA . ALA A 1 216 ? 3.83 -8.492 -7.445 1 95.38 216 ALA A CA 1
ATOM 1630 C C . ALA A 1 216 ? 3.611 -9.617 -8.445 1 95.38 216 ALA A C 1
ATOM 1632 O O . ALA A 1 216 ? 2.516 -9.773 -8.992 1 95.38 216 ALA A O 1
ATOM 1633 N N . GLY A 1 217 ? 4.656 -10.375 -8.688 1 95.31 217 GLY A N 1
ATOM 1634 C CA . GLY A 1 217 ? 4.535 -11.531 -9.562 1 95.31 217 GLY A CA 1
ATOM 1635 C C . GLY A 1 217 ? 3.516 -12.547 -9.07 1 95.31 217 GLY A C 1
ATOM 1636 O O . GLY A 1 217 ? 2.688 -13.031 -9.844 1 95.31 217 GLY A O 1
ATOM 1637 N N . TRP A 1 218 ? 3.605 -12.828 -7.801 1 94.19 218 TRP A N 1
ATOM 1638 C CA . TRP A 1 218 ? 2.682 -13.781 -7.195 1 94.19 218 TRP A CA 1
ATOM 1639 C C . TRP A 1 218 ? 1.237 -13.312 -7.355 1 94.19 218 TRP A C 1
ATOM 1641 O O . TRP A 1 218 ? 0.346 -14.117 -7.629 1 94.19 218 TRP A O 1
ATOM 1651 N N . LYS A 1 219 ? 0.966 -12.062 -7.133 1 92.81 219 LYS A N 1
ATOM 1652 C CA . LYS A 1 219 ? -0.376 -11.508 -7.289 1 92.81 219 LYS A CA 1
ATOM 1653 C C . LYS A 1 219 ? -0.884 -11.688 -8.719 1 92.81 219 LYS A C 1
ATOM 1655 O O . LYS A 1 219 ? -2.033 -12.078 -8.93 1 92.81 219 LYS A O 1
ATOM 1660 N N . HIS A 1 220 ? -0.063 -11.422 -9.688 1 91.69 220 HIS A N 1
ATOM 1661 C CA . HIS A 1 220 ? -0.431 -11.633 -11.086 1 91.69 220 HIS A CA 1
ATOM 1662 C C . HIS A 1 220 ? -0.675 -13.109 -11.375 1 91.69 220 HIS A C 1
ATOM 1664 O O . HIS A 1 220 ? -1.61 -13.453 -12.102 1 91.69 220 HIS A O 1
ATOM 1670 N N . HIS A 1 221 ? 0.185 -13.938 -10.82 1 91.81 221 HIS A N 1
ATOM 1671 C CA . HIS A 1 221 ? 0.012 -15.375 -10.977 1 91.81 221 HIS A CA 1
ATOM 1672 C C . HIS A 1 221 ? -1.34 -15.828 -10.438 1 91.81 221 HIS A C 1
ATOM 1674 O O . HIS A 1 221 ? -2.043 -16.609 -11.086 1 91.81 221 HIS A O 1
ATOM 1680 N N . ASP A 1 222 ? -1.701 -15.344 -9.289 1 89.12 222 ASP A N 1
ATOM 1681 C CA . ASP A 1 222 ? -2.963 -15.703 -8.648 1 89.12 222 ASP A CA 1
ATOM 1682 C C . ASP A 1 222 ? -4.152 -15.234 -9.484 1 89.12 222 ASP A C 1
ATOM 1684 O O . ASP A 1 222 ? -5.246 -15.789 -9.383 1 89.12 222 ASP A O 1
ATOM 1688 N N . LEU A 1 223 ? -3.965 -14.242 -10.336 1 86.19 223 LEU A N 1
ATOM 1689 C CA . LEU A 1 223 ? -5.023 -13.695 -11.188 1 86.19 223 LEU A CA 1
ATOM 1690 C C . LEU A 1 223 ? -5 -14.344 -12.562 1 86.19 223 LEU A C 1
ATOM 1692 O O . LEU A 1 223 ? -5.809 -14 -13.43 1 86.19 223 LEU A O 1
ATOM 1696 N N . GLY A 1 224 ? -4.031 -15.219 -12.742 1 84.81 224 GLY A N 1
ATOM 1697 C CA . GLY A 1 224 ? -3.924 -15.906 -14.016 1 84.81 224 GLY A CA 1
ATOM 1698 C C . GLY A 1 224 ? -3.211 -15.086 -15.078 1 84.81 224 GLY A C 1
ATOM 1699 O O . GLY A 1 224 ? -3.209 -15.453 -16.25 1 84.81 224 GLY A O 1
ATOM 1700 N N . GLN A 1 225 ? -2.691 -13.945 -14.758 1 87 225 GLN A N 1
ATOM 1701 C CA . GLN A 1 225 ? -1.911 -13.109 -15.664 1 87 225 GLN A CA 1
ATOM 1702 C C . GLN A 1 225 ? -0.448 -13.539 -15.688 1 87 225 GLN A C 1
ATOM 1704 O O . GLN A 1 225 ? 0.419 -12.844 -15.156 1 87 225 GLN A O 1
ATOM 1709 N N . GLU A 1 226 ? -0.181 -14.578 -16.359 1 88.25 226 GLU A N 1
ATOM 1710 C CA . GLU A 1 226 ? 1.046 -15.352 -16.203 1 88.25 226 GLU A CA 1
ATOM 1711 C C . GLU A 1 226 ? 2.229 -14.648 -16.875 1 88.25 226 GLU A C 1
ATOM 1713 O O . GLU A 1 226 ? 3.361 -14.742 -16.391 1 88.25 226 GLU A O 1
ATOM 1718 N N . GLY A 1 227 ? 2.016 -14.016 -18 1 85.81 227 GLY A N 1
ATOM 1719 C CA . GLY A 1 227 ? 3.102 -13.258 -18.609 1 85.81 227 GLY A CA 1
ATOM 1720 C C . GLY A 1 227 ? 3.621 -12.148 -17.719 1 85.81 227 GLY A C 1
ATOM 1721 O O . GLY A 1 227 ? 4.832 -11.961 -17.578 1 85.81 227 GLY A O 1
ATOM 1722 N N . ALA A 1 228 ? 2.705 -11.383 -17.156 1 88.38 228 ALA A N 1
ATOM 1723 C CA . ALA A 1 228 ? 3.084 -10.328 -16.219 1 88.38 228 ALA A CA 1
ATOM 1724 C C . ALA A 1 228 ? 3.816 -10.914 -15.008 1 88.38 228 ALA A C 1
ATOM 1726 O O . ALA A 1 228 ? 4.844 -10.383 -14.586 1 88.38 228 ALA A O 1
ATOM 1727 N N . ALA A 1 229 ? 3.303 -12.023 -14.461 1 93.88 229 ALA A N 1
ATOM 1728 C CA . ALA A 1 229 ? 3.936 -12.688 -13.328 1 93.88 229 ALA A CA 1
ATOM 1729 C C . ALA A 1 229 ? 5.387 -13.047 -13.633 1 93.88 229 ALA A C 1
ATOM 1731 O O . ALA A 1 229 ? 6.281 -12.789 -12.828 1 93.88 229 ALA A O 1
ATOM 1732 N N . GLN A 1 230 ? 5.551 -13.586 -14.797 1 92.5 230 GLN A N 1
ATOM 1733 C CA . GLN A 1 230 ? 6.883 -14.031 -15.203 1 92.5 230 GLN A CA 1
ATOM 1734 C C . GLN A 1 230 ? 7.859 -12.859 -15.234 1 92.5 230 GLN A C 1
ATOM 1736 O O . GLN A 1 230 ? 8.992 -12.977 -14.766 1 92.5 230 GLN A O 1
ATOM 1741 N N . ARG A 1 231 ? 7.434 -11.781 -15.781 1 91.62 231 ARG A N 1
ATOM 1742 C CA . ARG A 1 231 ? 8.305 -10.617 -15.883 1 91.62 231 ARG A CA 1
ATOM 1743 C C . ARG A 1 231 ? 8.711 -10.125 -14.492 1 91.62 231 ARG A C 1
ATOM 1745 O O . ARG A 1 231 ? 9.867 -9.75 -14.281 1 91.62 231 ARG A O 1
ATOM 1752 N N . TYR A 1 232 ? 7.789 -10.078 -13.57 1 95.88 232 TYR A N 1
ATOM 1753 C CA . TYR A 1 232 ? 8.102 -9.664 -12.211 1 95.88 232 TYR A CA 1
ATOM 1754 C C . TYR A 1 232 ? 9.039 -10.664 -11.547 1 95.88 232 TYR A C 1
ATOM 1756 O O . TYR A 1 232 ? 9.938 -10.273 -10.789 1 95.88 232 TYR A O 1
ATOM 1764 N N . TYR A 1 233 ? 8.844 -11.992 -11.758 1 96.81 233 TYR A N 1
ATOM 1765 C CA . TYR A 1 233 ? 9.758 -12.992 -11.211 1 96.81 233 TYR A CA 1
ATOM 1766 C C . TYR A 1 233 ? 11.164 -12.812 -11.781 1 96.81 233 TYR A C 1
ATOM 1768 O O . TYR A 1 233 ? 12.156 -12.938 -11.062 1 96.81 233 TYR A O 1
ATOM 1776 N N . GLN A 1 234 ? 11.211 -12.508 -13.07 1 94.69 234 GLN A N 1
ATOM 1777 C CA . GLN A 1 234 ? 12.508 -12.32 -13.719 1 94.69 234 GLN A CA 1
ATOM 1778 C C . GLN A 1 234 ? 13.25 -11.133 -13.133 1 94.69 234 GLN A C 1
ATOM 1780 O O . GLN A 1 234 ? 14.422 -11.242 -12.766 1 94.69 234 GLN A O 1
ATOM 1785 N N . VAL A 1 235 ? 12.594 -10.031 -13.047 1 95.44 235 VAL A N 1
ATOM 1786 C CA . VAL A 1 235 ? 13.266 -8.852 -12.508 1 95.44 235 VAL A CA 1
ATOM 1787 C C . VAL A 1 235 ? 13.578 -9.062 -11.031 1 95.44 235 VAL A C 1
ATOM 1789 O O . VAL A 1 235 ? 14.602 -8.594 -10.531 1 95.44 235 VAL A O 1
ATOM 1792 N N . GLY A 1 236 ? 12.688 -9.766 -10.289 1 97.44 236 GLY A N 1
ATOM 1793 C CA . GLY A 1 236 ? 12.984 -10.141 -8.914 1 97.44 236 GLY A CA 1
ATOM 1794 C C . GLY A 1 236 ? 14.258 -10.945 -8.781 1 97.44 236 GLY A C 1
ATOM 1795 O O . GLY A 1 236 ? 15.039 -10.734 -7.852 1 97.44 236 GLY A O 1
ATOM 1796 N N . TYR A 1 237 ? 14.461 -11.828 -9.672 1 97.25 237 TYR A N 1
ATOM 1797 C CA . TYR A 1 237 ? 15.695 -12.617 -9.695 1 97.25 237 TYR A CA 1
ATOM 1798 C C . TYR A 1 237 ? 16.906 -11.719 -9.883 1 97.25 237 TYR A C 1
ATOM 1800 O O . TYR A 1 237 ? 17.906 -11.852 -9.172 1 97.25 237 TYR A O 1
ATOM 1808 N N . GLN A 1 238 ? 16.844 -10.828 -10.844 1 96.31 238 GLN A N 1
ATOM 1809 C CA . GLN A 1 238 ? 17.953 -9.938 -11.133 1 96.31 238 GLN A CA 1
ATOM 1810 C C . GLN A 1 238 ? 18.312 -9.086 -9.914 1 96.31 238 GLN A C 1
ATOM 1812 O O . GLN A 1 238 ? 19.484 -8.914 -9.594 1 96.31 238 GLN A O 1
ATOM 1817 N N . LEU A 1 239 ? 17.297 -8.602 -9.258 1 97.44 239 LEU A N 1
ATOM 1818 C CA . LEU A 1 239 ? 17.5 -7.809 -8.055 1 97.44 239 LEU A CA 1
ATOM 1819 C C . LEU A 1 239 ? 18.062 -8.672 -6.926 1 97.44 239 LEU A C 1
ATOM 1821 O O . LEU A 1 239 ? 18.922 -8.234 -6.172 1 97.44 239 LEU A O 1
ATOM 1825 N N . ALA A 1 240 ? 17.547 -9.906 -6.793 1 97.94 240 ALA A N 1
ATOM 1826 C CA . ALA A 1 240 ? 18 -10.828 -5.758 1 97.94 240 ALA A CA 1
ATOM 1827 C C . ALA A 1 240 ? 19.484 -11.148 -5.922 1 97.94 240 ALA A C 1
ATOM 1829 O O . ALA A 1 240 ? 20.203 -11.344 -4.938 1 97.94 240 ALA A O 1
ATOM 1830 N N . CYS A 1 241 ? 19.953 -11.195 -7.164 1 97.12 241 CYS A N 1
ATOM 1831 C CA . CYS A 1 241 ? 21.359 -11.469 -7.422 1 97.12 241 CYS A CA 1
ATOM 1832 C C . CYS A 1 241 ? 22.25 -10.406 -6.793 1 97.12 241 CYS A C 1
ATOM 1834 O O . CYS A 1 241 ? 23.344 -10.703 -6.316 1 97.12 241 CYS A O 1
ATOM 1836 N N . GLU A 1 242 ? 21.766 -9.18 -6.773 1 95.88 242 GLU A N 1
ATOM 1837 C CA . GLU A 1 242 ? 22.516 -8.102 -6.137 1 95.88 242 GLU A CA 1
ATOM 1838 C C . GLU A 1 242 ? 22.484 -8.227 -4.617 1 95.88 242 GLU A C 1
ATOM 1840 O O . GLU A 1 242 ? 23.453 -7.863 -3.941 1 95.88 242 GLU A O 1
ATOM 1845 N N . ALA A 1 243 ? 21.422 -8.719 -4.129 1 97.38 243 ALA A N 1
ATOM 1846 C CA . ALA A 1 243 ? 21.234 -8.859 -2.688 1 97.38 243 ALA A CA 1
ATOM 1847 C C . ALA A 1 243 ? 22 -10.062 -2.145 1 97.38 243 ALA A C 1
ATOM 1849 O O . ALA A 1 243 ? 22.688 -9.961 -1.124 1 97.38 243 ALA A O 1
ATOM 1850 N N . ASP A 1 244 ? 21.844 -11.195 -2.693 1 97.56 244 ASP A N 1
ATOM 1851 C CA . ASP A 1 244 ? 22.375 -12.508 -2.328 1 97.56 244 ASP A CA 1
ATOM 1852 C C . ASP A 1 244 ? 22.406 -13.445 -3.533 1 97.56 244 ASP A C 1
ATOM 1854 O O . ASP A 1 244 ? 21.422 -14.125 -3.822 1 97.56 244 ASP A O 1
ATOM 1858 N N . PRO A 1 245 ? 23.547 -13.477 -4.199 1 96 245 PRO A N 1
ATOM 1859 C CA . PRO A 1 245 ? 23.656 -14.258 -5.43 1 96 245 PRO A CA 1
ATOM 1860 C C . PRO A 1 245 ? 23.531 -15.766 -5.184 1 96 245 PRO A C 1
ATOM 1862 O O . PRO A 1 245 ? 23.531 -16.547 -6.133 1 96 245 PRO A O 1
ATOM 1865 N N . HIS A 1 246 ? 23.344 -16.188 -3.941 1 97.06 246 HIS A N 1
ATOM 1866 C CA . HIS A 1 246 ? 23.234 -17.609 -3.623 1 97.06 246 HIS A CA 1
ATOM 1867 C C . HIS A 1 246 ? 21.812 -17.969 -3.211 1 97.06 246 HIS A C 1
ATOM 1869 O O . HIS A 1 246 ? 20.984 -18.312 -4.059 1 97.06 246 HIS A O 1
ATOM 1875 N N . GLY A 1 247 ? 21.484 -17.75 -1.899 1 96.62 247 GLY A N 1
ATOM 1876 C CA . GLY A 1 247 ? 20.219 -18.188 -1.359 1 96.62 247 GLY A CA 1
ATOM 1877 C C . GLY A 1 247 ? 19.016 -17.484 -2 1 96.62 247 GLY A C 1
ATOM 1878 O O . GLY A 1 247 ? 18.125 -18.156 -2.529 1 96.62 247 GLY A O 1
ATOM 1879 N N . HIS A 1 248 ? 19 -16.141 -1.964 1 97.81 248 HIS A N 1
ATOM 1880 C CA . HIS A 1 248 ? 17.859 -15.391 -2.48 1 97.81 248 HIS A CA 1
ATOM 1881 C C . HIS A 1 248 ? 17.703 -15.586 -3.984 1 97.81 248 HIS A C 1
ATOM 1883 O O . HIS A 1 248 ? 16.578 -15.703 -4.488 1 97.81 248 HIS A O 1
ATOM 1889 N N . ALA A 1 249 ? 18.844 -15.594 -4.723 1 97.88 249 ALA A N 1
ATOM 1890 C CA . ALA A 1 249 ? 18.812 -15.867 -6.156 1 97.88 249 ALA A CA 1
ATOM 1891 C C . ALA A 1 249 ? 18.234 -17.25 -6.438 1 97.88 249 ALA A C 1
ATOM 1893 O O . ALA A 1 249 ? 17.375 -17.406 -7.32 1 97.88 249 ALA A O 1
ATOM 1894 N N . ALA A 1 250 ? 18.688 -18.219 -5.688 1 98 250 ALA A N 1
ATOM 1895 C CA . ALA A 1 250 ? 18.172 -19.578 -5.836 1 98 250 ALA A CA 1
ATOM 1896 C C . ALA A 1 250 ? 16.672 -19.625 -5.609 1 98 250 ALA A C 1
ATOM 1898 O O . ALA A 1 250 ? 15.938 -20.312 -6.336 1 98 250 ALA A O 1
ATOM 1899 N N . TRP A 1 251 ? 16.234 -18.938 -4.652 1 97.5 251 TRP A N 1
ATOM 1900 C CA . TRP A 1 251 ? 14.82 -18.875 -4.336 1 97.5 251 TRP A CA 1
ATOM 1901 C C . TRP A 1 251 ? 14.023 -18.312 -5.512 1 97.5 251 TRP A C 1
ATOM 1903 O O . TRP A 1 251 ? 12.953 -18.828 -5.844 1 97.5 251 TRP A O 1
ATOM 1913 N N . MET A 1 252 ? 14.547 -17.266 -6.109 1 97.81 252 MET A N 1
ATOM 1914 C CA . MET A 1 252 ? 13.828 -16.656 -7.223 1 97.81 252 MET A CA 1
ATOM 1915 C C . MET A 1 252 ? 13.82 -17.578 -8.438 1 97.81 252 MET A C 1
ATOM 1917 O O . MET A 1 252 ? 12.875 -17.562 -9.227 1 97.81 252 MET A O 1
ATOM 1921 N N . MET A 1 253 ? 14.891 -18.375 -8.602 1 97.75 253 MET A N 1
ATOM 1922 C CA . MET A 1 253 ? 14.883 -19.406 -9.625 1 97.75 253 MET A CA 1
ATOM 1923 C C . MET A 1 253 ? 13.758 -20.406 -9.383 1 97.75 253 MET A C 1
ATOM 1925 O O . MET A 1 253 ? 13.055 -20.797 -10.32 1 97.75 253 MET A O 1
ATOM 1929 N N . ARG A 1 254 ? 13.586 -20.75 -8.172 1 97.25 254 ARG A N 1
ATOM 1930 C CA . ARG A 1 254 ? 12.5 -21.641 -7.797 1 97.25 254 ARG A CA 1
ATOM 1931 C C . ARG A 1 254 ? 11.148 -21.047 -8.172 1 97.25 254 ARG A C 1
ATOM 1933 O O . ARG A 1 254 ? 10.242 -21.75 -8.617 1 97.25 254 ARG A O 1
ATOM 1940 N N . ALA A 1 255 ? 10.992 -19.75 -7.941 1 96.62 255 ALA A N 1
ATOM 1941 C CA . ALA A 1 255 ? 9.719 -19.094 -8.25 1 96.62 255 ALA A CA 1
ATOM 1942 C C . ALA A 1 255 ? 9.367 -19.234 -9.727 1 96.62 255 ALA A C 1
ATOM 1944 O O . ALA A 1 255 ? 8.219 -19.516 -10.07 1 96.62 255 ALA A O 1
ATOM 1945 N N . LEU A 1 256 ? 10.344 -19.078 -10.578 1 95.94 256 LEU A N 1
ATOM 1946 C CA . LEU A 1 256 ? 10.141 -19.219 -12.016 1 95.94 256 LEU A CA 1
ATOM 1947 C C . LEU A 1 256 ? 9.805 -20.656 -12.375 1 95.94 256 LEU A C 1
ATOM 1949 O O . LEU A 1 256 ? 8.906 -20.922 -13.172 1 95.94 256 LEU A O 1
ATOM 1953 N N . ALA A 1 257 ? 10.523 -21.562 -11.766 1 96.19 257 ALA A N 1
ATOM 1954 C CA . ALA A 1 257 ? 10.25 -22.984 -12 1 96.19 257 ALA A CA 1
ATOM 1955 C C . ALA A 1 257 ? 8.844 -23.359 -11.531 1 96.19 257 ALA A C 1
ATOM 1957 O O . ALA A 1 257 ? 8.117 -24.062 -12.234 1 96.19 257 ALA A O 1
ATOM 1958 N N . HIS A 1 258 ? 8.516 -22.875 -10.367 1 94.5 258 HIS A N 1
ATOM 1959 C CA . HIS A 1 258 ? 7.203 -23.156 -9.805 1 94.5 258 HIS A CA 1
ATOM 1960 C C . HIS A 1 258 ? 6.09 -22.656 -10.719 1 94.5 258 HIS A C 1
ATOM 1962 O O . HIS A 1 258 ? 5.082 -23.328 -10.914 1 94.5 258 HIS A O 1
ATOM 1968 N N . GLN A 1 259 ? 6.258 -21.484 -11.266 1 93 259 GLN A N 1
ATOM 1969 C CA . GLN A 1 259 ? 5.277 -20.938 -12.203 1 93 259 GLN A CA 1
ATOM 1970 C C . GLN A 1 259 ? 5.117 -21.859 -13.422 1 93 259 GLN A C 1
ATOM 1972 O O . GLN A 1 259 ? 3.998 -22.188 -13.812 1 93 259 GLN A O 1
ATOM 1977 N N . ALA A 1 260 ? 6.184 -22.25 -13.977 1 91.81 260 ALA A N 1
ATOM 1978 C CA . ALA A 1 260 ? 6.168 -23.109 -15.164 1 91.81 260 ALA A CA 1
ATOM 1979 C C . ALA A 1 260 ? 5.488 -24.438 -14.867 1 91.81 260 ALA A C 1
ATOM 1981 O O . ALA A 1 260 ? 4.711 -24.938 -15.688 1 91.81 260 ALA A O 1
ATOM 1982 N N . LEU A 1 261 ? 5.738 -24.953 -13.688 1 91.38 261 LEU A N 1
ATOM 1983 C CA . LEU A 1 261 ? 5.145 -26.219 -13.289 1 91.38 261 LEU A CA 1
ATOM 1984 C C . LEU A 1 261 ? 3.639 -26.078 -13.094 1 91.38 261 LEU A C 1
ATOM 1986 O O . LEU A 1 261 ? 2.875 -26.969 -13.469 1 91.38 261 LEU A O 1
ATOM 1990 N N . SER A 1 262 ? 3.219 -24.953 -12.547 1 87.06 262 SER A N 1
ATOM 1991 C CA . SER A 1 262 ? 1.799 -24.703 -12.336 1 87.06 262 SER A CA 1
ATOM 1992 C C . SER A 1 262 ? 1.054 -24.594 -13.656 1 87.06 262 SER A C 1
ATOM 1994 O O . SER A 1 262 ? -0.147 -24.859 -13.727 1 87.06 262 SER A O 1
ATOM 1996 N N . LEU A 1 263 ? 1.779 -24.188 -14.68 1 82.25 263 LEU A N 1
ATOM 1997 C CA . LEU A 1 263 ? 1.201 -24.062 -16.016 1 82.25 263 LEU A CA 1
ATOM 1998 C C . LEU A 1 263 ? 1.38 -25.344 -16.828 1 82.25 263 LEU A C 1
ATOM 2000 O O . LEU A 1 263 ? 1.057 -25.375 -18.016 1 82.25 263 LEU A O 1
ATOM 2004 N N . LYS A 1 264 ? 1.93 -26.391 -16.141 1 84.06 264 LYS A N 1
ATOM 2005 C CA . LYS A 1 264 ? 2.203 -27.672 -16.75 1 84.06 264 LYS A CA 1
ATOM 2006 C C . LYS A 1 264 ? 3.172 -27.531 -17.922 1 84.06 264 LYS A C 1
ATOM 2008 O O . LYS A 1 264 ? 2.959 -28.109 -18.984 1 84.06 264 LYS A O 1
ATOM 2013 N N . GLN A 1 265 ? 4.086 -26.625 -17.781 1 84 265 GLN A N 1
ATOM 2014 C CA . GLN A 1 265 ? 5.184 -26.406 -18.719 1 84 265 GLN A CA 1
ATOM 2015 C C . GLN A 1 265 ? 6.523 -26.766 -18.094 1 84 265 GLN A C 1
ATOM 2017 O O . GLN A 1 265 ? 7.246 -25.875 -17.625 1 84 265 GLN A O 1
ATOM 2022 N N . PRO A 1 266 ? 6.828 -28.062 -18.156 1 87.69 266 PRO A N 1
ATOM 2023 C CA . PRO A 1 266 ? 8.016 -28.516 -17.422 1 87.69 266 PRO A CA 1
ATOM 2024 C C . PRO A 1 266 ? 9.32 -28.141 -18.125 1 87.69 266 PRO A C 1
ATOM 2026 O O . PRO A 1 266 ? 10.398 -28.406 -17.594 1 87.69 266 PRO A O 1
ATOM 2029 N N . HIS A 1 267 ? 9.203 -27.453 -19.297 1 84 267 HIS A N 1
ATOM 2030 C CA . HIS A 1 267 ? 10.406 -27.109 -20.047 1 84 267 HIS A CA 1
ATOM 2031 C C . HIS A 1 267 ? 11.375 -26.312 -19.188 1 84 267 HIS A C 1
ATOM 2033 O O . HIS A 1 267 ? 10.984 -25.312 -18.562 1 84 267 HIS A O 1
ATOM 2039 N N . HIS A 1 268 ? 12.578 -26.734 -19.078 1 87.88 268 HIS A N 1
ATOM 2040 C CA . HIS A 1 268 ? 13.719 -26.094 -18.422 1 87.88 268 HIS A CA 1
ATOM 2041 C C . HIS A 1 268 ? 13.586 -26.141 -16.906 1 87.88 268 HIS A C 1
ATOM 2043 O O . HIS A 1 268 ? 14.453 -25.641 -16.188 1 87.88 268 HIS A O 1
ATOM 2049 N N . CYS A 1 269 ? 12.469 -26.672 -16.344 1 94.5 269 CYS A N 1
ATOM 2050 C CA . CYS A 1 269 ? 12.234 -26.609 -14.906 1 94.5 269 CYS A CA 1
ATOM 2051 C C . CYS A 1 269 ? 13.289 -27.422 -14.148 1 94.5 269 CYS A C 1
ATOM 2053 O O . CYS A 1 269 ? 13.828 -26.953 -13.141 1 94.5 269 CYS A O 1
ATOM 2055 N N . VAL A 1 270 ? 13.594 -28.641 -14.664 1 95.25 270 VAL A N 1
ATOM 2056 C CA . VAL A 1 270 ? 14.586 -29.469 -13.992 1 95.25 270 VAL A CA 1
ATOM 2057 C C . VAL A 1 270 ? 15.938 -28.75 -13.977 1 95.25 270 VAL A C 1
ATOM 2059 O O . VAL A 1 270 ? 16.562 -28.625 -12.922 1 95.25 270 VAL A O 1
ATOM 2062 N N . ALA A 1 271 ? 16.359 -28.234 -15.117 1 94.12 271 ALA A N 1
ATOM 2063 C CA . ALA A 1 271 ? 17.641 -27.531 -15.211 1 94.12 271 ALA A CA 1
ATOM 2064 C C . ALA A 1 271 ? 17.656 -26.312 -14.297 1 94.12 271 ALA A C 1
ATOM 2066 O O . ALA A 1 271 ? 18.672 -26.016 -13.664 1 94.12 271 ALA A O 1
ATOM 2067 N N . LEU A 1 272 ? 16.578 -25.609 -14.328 1 96.19 272 LEU A N 1
ATOM 2068 C CA . LEU A 1 272 ? 16.5 -24.391 -13.531 1 96.19 272 LEU A CA 1
ATOM 2069 C C . LEU A 1 272 ? 16.594 -24.703 -12.039 1 96.19 272 LEU A C 1
ATOM 2071 O O . LEU A 1 272 ? 17.312 -24.031 -11.297 1 96.19 272 LEU A O 1
ATOM 2075 N N . VAL A 1 273 ? 15.906 -25.688 -11.516 1 97.62 273 VAL A N 1
ATOM 2076 C CA . VAL A 1 273 ? 15.93 -26.047 -10.102 1 97.62 273 VAL A CA 1
ATOM 2077 C C . VAL A 1 273 ? 17.297 -26.609 -9.734 1 97.62 273 VAL A C 1
ATOM 2079 O O . VAL A 1 273 ? 17.797 -26.375 -8.641 1 97.62 273 VAL A O 1
ATOM 2082 N N . GLU A 1 274 ? 17.859 -27.391 -10.617 1 97.25 274 GLU A N 1
ATOM 2083 C CA . GLU A 1 274 ? 19.203 -27.859 -10.375 1 97.25 274 GLU A CA 1
ATOM 2084 C C . GLU A 1 274 ? 20.188 -26.703 -10.258 1 97.25 274 GLU A C 1
ATOM 2086 O O . GLU A 1 274 ? 21.094 -26.734 -9.414 1 97.25 274 GLU A O 1
ATOM 2091 N N . GLY A 1 275 ? 20.031 -25.766 -11.156 1 96.62 275 GLY A N 1
ATOM 2092 C CA . GLY A 1 275 ? 20.812 -24.547 -11.023 1 96.62 275 GLY A CA 1
ATOM 2093 C C . GLY A 1 275 ? 20.609 -23.859 -9.688 1 96.62 275 GLY A C 1
ATOM 2094 O O . GLY A 1 275 ? 21.578 -23.375 -9.078 1 96.62 275 GLY A O 1
ATOM 2095 N N . ALA A 1 276 ? 19.359 -23.75 -9.273 1 97.88 276 ALA A N 1
ATOM 2096 C CA . ALA A 1 276 ? 19.031 -23.156 -7.98 1 97.88 276 ALA A CA 1
ATOM 2097 C C . ALA A 1 276 ? 19.719 -23.906 -6.836 1 97.88 276 ALA A C 1
ATOM 2099 O O . ALA A 1 276 ? 20.266 -23.297 -5.926 1 97.88 276 ALA A O 1
ATOM 2100 N N . LEU A 1 277 ? 19.625 -25.234 -6.883 1 97.62 277 LEU A N 1
ATOM 2101 C CA . LEU A 1 277 ? 20.234 -26.078 -5.859 1 97.62 277 LEU A CA 1
ATOM 2102 C C . LEU A 1 277 ? 21.75 -25.891 -5.859 1 97.62 277 LEU A C 1
ATOM 2104 O O . LEU A 1 277 ? 22.375 -25.75 -4.797 1 97.62 277 LEU A O 1
ATOM 2108 N N . SER A 1 278 ? 22.359 -25.875 -6.98 1 97.06 278 SER A N 1
ATOM 2109 C CA . SER A 1 278 ? 23.797 -25.688 -7.094 1 97.06 278 SER A CA 1
ATOM 2110 C C . SER A 1 278 ? 24.219 -24.359 -6.488 1 97.06 278 SER A C 1
ATOM 2112 O O . SER A 1 278 ? 25.281 -24.266 -5.863 1 97.06 278 SER A O 1
ATOM 2114 N N . ARG A 1 279 ? 23.391 -23.391 -6.691 1 95.25 279 ARG A N 1
ATOM 2115 C CA . ARG A 1 279 ? 23.688 -22.047 -6.207 1 95.25 279 ARG A CA 1
ATOM 2116 C C . ARG A 1 279 ? 23.406 -21.938 -4.715 1 95.25 279 ARG A C 1
ATOM 2118 O O . ARG A 1 279 ? 24.094 -21.203 -4.004 1 95.25 279 ARG A O 1
ATOM 2125 N N . GLY A 1 280 ? 22.438 -22.562 -4.254 1 95.5 280 GLY A N 1
ATOM 2126 C CA . GLY A 1 280 ? 21.891 -22.328 -2.926 1 95.5 280 GLY A CA 1
ATOM 2127 C C . GLY A 1 280 ? 22.469 -23.266 -1.873 1 95.5 280 GLY A C 1
ATOM 2128 O O . GLY A 1 280 ? 22.562 -22.891 -0.699 1 95.5 280 GLY A O 1
ATOM 2129 N N . LEU A 1 281 ? 22.781 -24.484 -2.232 1 94.81 281 LEU A N 1
ATOM 2130 C CA . LEU A 1 281 ? 23.25 -25.453 -1.247 1 94.81 281 LEU A CA 1
ATOM 2131 C C . LEU A 1 281 ? 24.5 -24.953 -0.531 1 94.81 281 LEU A C 1
ATOM 2133 O O . LEU A 1 281 ? 25.422 -24.453 -1.17 1 94.81 281 LEU A O 1
ATOM 2137 N N . GLY A 1 282 ? 24.453 -25.062 0.758 1 93.5 282 GLY A N 1
ATOM 2138 C CA . GLY A 1 282 ? 25.547 -24.578 1.588 1 93.5 282 GLY A CA 1
ATOM 2139 C C . GLY A 1 282 ? 25.375 -23.125 2 1 93.5 282 GLY A C 1
ATOM 2140 O O . GLY A 1 282 ? 26.094 -22.625 2.873 1 93.5 282 GLY A O 1
ATOM 2141 N N . HIS A 1 283 ? 24.375 -22.469 1.42 1 95.06 283 HIS A N 1
ATOM 2142 C CA . HIS A 1 283 ? 24.188 -21.047 1.692 1 95.06 283 HIS A CA 1
ATOM 2143 C C . HIS A 1 283 ? 22.797 -20.766 2.221 1 95.06 283 HIS A C 1
ATOM 2145 O O . HIS A 1 283 ? 22.438 -19.609 2.453 1 95.06 283 HIS A O 1
ATOM 2151 N N . VAL A 1 284 ? 21.969 -21.75 2.316 1 94.56 284 VAL A N 1
ATOM 2152 C CA . VAL A 1 284 ? 20.609 -21.562 2.791 1 94.56 284 VAL A CA 1
ATOM 2153 C C . VAL A 1 284 ? 20.344 -22.469 3.982 1 94.56 284 VAL A C 1
ATOM 2155 O O . VAL A 1 284 ? 21.031 -23.484 4.168 1 94.56 284 VAL A O 1
ATOM 2158 N N . ASP A 1 285 ? 19.391 -22.125 4.781 1 94.81 285 ASP A N 1
ATOM 2159 C CA . ASP A 1 285 ? 18.938 -22.938 5.91 1 94.81 285 ASP A CA 1
ATOM 2160 C C . ASP A 1 285 ? 18.156 -24.172 5.426 1 94.81 285 ASP A C 1
ATOM 2162 O O . ASP A 1 285 ? 17.859 -24.281 4.238 1 94.81 285 ASP A O 1
ATOM 2166 N N . GLY A 1 286 ? 17.875 -25.031 6.312 1 95.38 286 GLY A N 1
ATOM 2167 C CA . GLY A 1 286 ? 17.203 -26.281 5.988 1 95.38 286 GLY A CA 1
ATOM 2168 C C . GLY A 1 286 ? 15.812 -26.078 5.418 1 95.38 286 GLY A C 1
ATOM 2169 O O . GLY A 1 286 ? 15.391 -26.812 4.527 1 95.38 286 GLY A O 1
ATOM 2170 N N . GLN A 1 287 ? 15.094 -25.109 5.926 1 95.31 287 GLN A N 1
ATOM 2171 C CA . GLN A 1 287 ? 13.734 -24.844 5.473 1 95.31 287 GLN A CA 1
ATOM 2172 C C . GLN A 1 287 ? 13.719 -24.391 4.016 1 95.31 287 GLN A C 1
ATOM 2174 O O . GLN A 1 287 ? 12.938 -24.906 3.209 1 95.31 287 GLN A O 1
ATOM 2179 N N . THR A 1 288 ? 14.57 -23.484 3.689 1 96.25 288 THR A N 1
ATOM 2180 C CA . THR A 1 288 ? 14.672 -23.016 2.312 1 96.25 288 THR A CA 1
ATOM 2181 C C . THR A 1 288 ? 15.148 -24.125 1.394 1 96.25 288 THR A C 1
ATOM 2183 O O . THR A 1 288 ? 14.648 -24.281 0.277 1 96.25 288 THR A O 1
ATOM 2186 N N . GLU A 1 289 ? 16.141 -24.875 1.854 1 96.75 289 GLU A N 1
ATOM 2187 C CA . GLU A 1 289 ? 16.656 -26.016 1.084 1 96.75 289 GLU A CA 1
ATOM 2188 C C . GLU A 1 289 ? 15.539 -27.016 0.792 1 96.75 289 GLU A C 1
ATOM 2190 O O . GLU A 1 289 ? 15.453 -27.547 -0.316 1 96.75 289 GLU A O 1
ATOM 2195 N N . ALA A 1 290 ? 14.727 -27.281 1.787 1 96.88 290 ALA A N 1
ATOM 2196 C CA . ALA A 1 290 ? 13.594 -28.203 1.608 1 96.88 290 ALA A CA 1
ATOM 2197 C C . ALA A 1 290 ? 12.68 -27.719 0.486 1 96.88 290 ALA A C 1
ATOM 2199 O O . ALA A 1 290 ? 12.18 -28.531 -0.302 1 96.88 290 ALA A O 1
ATOM 2200 N N . LEU A 1 291 ? 12.445 -26.422 0.431 1 96.75 291 LEU A N 1
ATOM 2201 C CA . LEU A 1 291 ? 11.578 -25.828 -0.586 1 96.75 291 LEU A CA 1
ATOM 2202 C C . LEU A 1 291 ? 12.195 -25.984 -1.975 1 96.75 291 LEU A C 1
ATOM 2204 O O . LEU A 1 291 ? 11.477 -26.188 -2.955 1 96.75 291 LEU A O 1
ATOM 2208 N N . LEU A 1 292 ? 13.516 -25.906 -2.066 1 97.56 292 LEU A N 1
ATOM 2209 C CA . LEU A 1 292 ? 14.188 -26.141 -3.342 1 97.56 292 LEU A CA 1
ATOM 2210 C C . LEU A 1 292 ? 14.047 -27.594 -3.768 1 97.56 292 LEU A C 1
ATOM 2212 O O . LEU A 1 292 ? 13.695 -27.875 -4.914 1 97.56 292 LEU A O 1
ATOM 2216 N N . HIS A 1 293 ? 14.211 -28.5 -2.838 1 97.69 293 HIS A N 1
ATOM 2217 C CA . HIS A 1 293 ? 14.141 -29.922 -3.145 1 97.69 293 HIS A CA 1
ATOM 2218 C C . HIS A 1 293 ? 12.719 -30.328 -3.502 1 97.69 293 HIS A C 1
ATOM 2220 O O . HIS A 1 293 ? 12.516 -31.172 -4.383 1 97.69 293 HIS A O 1
ATOM 2226 N N . ILE A 1 294 ? 11.758 -29.797 -2.791 1 97.38 294 ILE A N 1
ATOM 2227 C CA . ILE A 1 294 ? 10.383 -30.188 -3.088 1 97.38 294 ILE A CA 1
ATOM 2228 C C . ILE A 1 294 ? 10.008 -29.703 -4.488 1 97.38 294 ILE A C 1
ATOM 2230 O O . ILE A 1 294 ? 9.227 -30.359 -5.184 1 97.38 294 ILE A O 1
ATOM 2234 N N . THR A 1 295 ? 10.484 -28.562 -4.883 1 97.25 295 THR A N 1
ATOM 2235 C CA . THR A 1 295 ? 10.258 -28.078 -6.242 1 97.25 295 THR A CA 1
ATOM 2236 C C . THR A 1 295 ? 10.961 -28.984 -7.258 1 97.25 295 THR A C 1
ATOM 2238 O O . THR A 1 295 ? 10.438 -29.219 -8.352 1 97.25 295 THR A O 1
ATOM 2241 N N . HIS A 1 296 ? 12.156 -29.469 -6.895 1 97.62 296 HIS A N 1
ATOM 2242 C CA . HIS A 1 296 ? 12.859 -30.422 -7.742 1 97.62 296 HIS A CA 1
ATOM 2243 C C . HIS A 1 296 ? 12.039 -31.703 -7.938 1 97.62 296 HIS A C 1
ATOM 2245 O O . HIS A 1 296 ? 11.953 -32.219 -9.047 1 97.62 296 HIS A O 1
ATOM 2251 N N . ALA A 1 297 ? 11.461 -32.156 -6.867 1 97.5 297 ALA A N 1
ATOM 2252 C CA . ALA A 1 297 ? 10.602 -33.312 -6.934 1 97.5 297 ALA A CA 1
ATOM 2253 C C . ALA A 1 297 ? 9.445 -33.094 -7.91 1 97.5 297 ALA A C 1
ATOM 2255 O O . ALA A 1 297 ? 9.141 -33.969 -8.734 1 97.5 297 ALA A O 1
ATOM 2256 N N . ARG A 1 298 ? 8.828 -31.938 -7.793 1 96.5 298 ARG A N 1
ATOM 2257 C CA . ARG A 1 298 ? 7.742 -31.594 -8.703 1 96.5 298 ARG A CA 1
ATOM 2258 C C . ARG A 1 298 ? 8.227 -31.562 -10.148 1 96.5 298 ARG A C 1
ATOM 2260 O O . ARG A 1 298 ? 7.531 -32.031 -11.047 1 96.5 298 ARG A O 1
ATOM 2267 N N . ALA A 1 299 ? 9.398 -31 -10.375 1 96.25 299 ALA A N 1
ATOM 2268 C CA . ALA A 1 299 ? 9.953 -30.922 -11.719 1 96.25 299 ALA A CA 1
ATOM 2269 C C . ALA A 1 299 ? 10.227 -32.312 -12.289 1 96.25 299 ALA A C 1
ATOM 2271 O O . ALA A 1 299 ? 9.906 -32.594 -13.453 1 96.25 299 ALA A O 1
ATOM 2272 N N . PHE A 1 300 ? 10.781 -33.219 -11.484 1 96.69 300 PHE A N 1
ATOM 2273 C CA . PHE A 1 300 ? 11.047 -34.594 -11.898 1 96.69 300 PHE A CA 1
ATOM 2274 C C . PHE A 1 300 ? 9.75 -35.312 -12.227 1 96.69 300 PHE A C 1
ATOM 2276 O O . PHE A 1 300 ? 9.664 -36.031 -13.219 1 96.69 300 PHE A O 1
ATOM 2283 N N . ALA A 1 301 ? 8.781 -35.125 -11.328 1 94.75 301 ALA A N 1
ATOM 2284 C CA . ALA A 1 301 ? 7.496 -35.781 -11.562 1 94.75 301 ALA A CA 1
ATOM 2285 C C . ALA A 1 301 ? 6.871 -35.312 -12.875 1 94.75 301 ALA A C 1
ATOM 2287 O O . ALA A 1 301 ? 6.359 -36.125 -13.641 1 94.75 301 ALA A O 1
ATOM 2288 N N . ALA A 1 302 ? 6.871 -34.031 -13.156 1 91.81 302 ALA A N 1
ATOM 2289 C CA . ALA A 1 302 ? 6.316 -33.469 -14.383 1 91.81 302 ALA A CA 1
ATOM 2290 C C . ALA A 1 302 ? 7.062 -33.969 -15.609 1 91.81 302 ALA A C 1
ATOM 2292 O O . ALA A 1 302 ? 6.488 -34.062 -16.688 1 91.81 302 ALA A O 1
ATOM 2293 N N . ALA A 1 303 ? 8.344 -34.344 -15.438 1 91.56 303 ALA A N 1
ATOM 2294 C CA . ALA A 1 303 ? 9.164 -34.875 -16.516 1 91.56 303 ALA A CA 1
ATOM 2295 C C . ALA A 1 303 ? 9.086 -36.406 -16.547 1 91.56 303 ALA A C 1
ATOM 2297 O O . ALA A 1 303 ? 9.844 -37.031 -17.281 1 91.56 303 ALA A O 1
ATOM 2298 N N . ASP A 1 304 ? 8.242 -36.969 -15.688 1 92.25 304 ASP A N 1
ATOM 2299 C CA . ASP A 1 304 ? 7.992 -38.406 -15.609 1 92.25 304 ASP A CA 1
ATOM 2300 C C . ASP A 1 304 ? 9.242 -39.156 -15.148 1 92.25 304 ASP A C 1
ATOM 2302 O O . ASP A 1 304 ? 9.516 -40.25 -15.617 1 92.25 304 ASP A O 1
ATOM 2306 N N . GLU A 1 305 ? 10.023 -38.531 -14.438 1 94 305 GLU A N 1
ATOM 2307 C CA . GLU A 1 305 ? 11.164 -39.156 -13.781 1 94 305 GLU A CA 1
ATOM 2308 C C . GLU A 1 305 ? 10.812 -39.562 -12.359 1 94 305 GLU A C 1
ATOM 2310 O O . GLU A 1 305 ? 11.344 -39.031 -11.391 1 94 305 GLU A O 1
ATOM 2315 N N . ARG A 1 306 ? 10.125 -40.625 -12.203 1 94.25 306 ARG A N 1
ATOM 2316 C CA . ARG A 1 306 ? 9.43 -41.031 -10.977 1 94.25 306 ARG A CA 1
ATOM 2317 C C . ARG A 1 306 ? 10.43 -41.375 -9.875 1 94.25 306 ARG A C 1
ATOM 2319 O O . ARG A 1 306 ? 10.297 -40.875 -8.742 1 94.25 306 ARG A O 1
ATOM 2326 N N . PRO A 1 307 ? 11.5 -42.125 -10.156 1 94.94 307 PRO A N 1
ATOM 2327 C CA . PRO A 1 307 ? 12.438 -42.406 -9.07 1 94.94 307 PRO A CA 1
ATOM 2328 C C . PRO A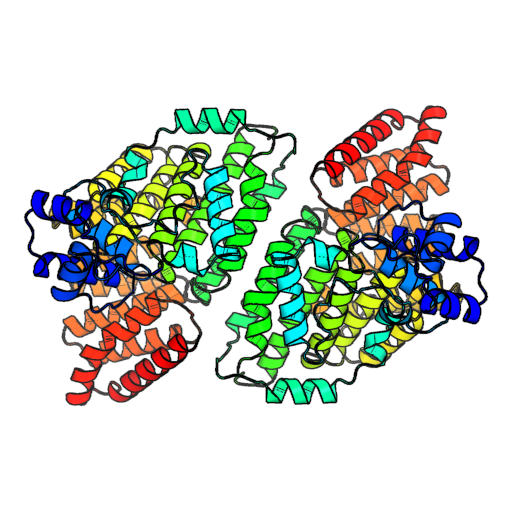 1 307 ? 13.148 -41.188 -8.539 1 94.94 307 PRO A C 1
ATOM 2330 O O . PRO A 1 307 ? 13.352 -41.062 -7.328 1 94.94 307 PRO A O 1
ATOM 2333 N N . ALA A 1 308 ? 13.547 -40.344 -9.469 1 96.31 308 ALA A N 1
ATOM 2334 C CA . ALA A 1 308 ? 14.211 -39.094 -9.062 1 96.31 308 ALA A CA 1
ATOM 2335 C C . ALA A 1 308 ? 13.281 -38.219 -8.227 1 96.31 308 ALA A C 1
ATOM 2337 O O . ALA A 1 308 ? 13.711 -37.594 -7.27 1 96.31 308 ALA A O 1
ATOM 2338 N N . ALA A 1 309 ? 12.008 -38.188 -8.617 1 96.75 309 ALA A N 1
ATOM 2339 C CA . ALA A 1 309 ? 11.016 -37.406 -7.863 1 96.75 309 ALA A CA 1
ATOM 2340 C C . ALA A 1 309 ? 10.891 -37.938 -6.434 1 96.75 309 ALA A C 1
ATOM 2342 O O . ALA A 1 309 ? 10.883 -37.156 -5.48 1 96.75 309 ALA A O 1
ATOM 2343 N N . ALA A 1 310 ? 10.805 -39.25 -6.281 1 94.56 310 ALA A N 1
ATOM 2344 C CA . ALA A 1 310 ? 10.68 -39.844 -4.965 1 94.56 310 ALA A CA 1
ATOM 2345 C C . ALA A 1 310 ? 11.891 -39.531 -4.086 1 94.56 310 ALA A C 1
ATOM 2347 O O . ALA A 1 310 ? 11.742 -39.25 -2.9 1 94.56 310 ALA A O 1
ATOM 2348 N N . ARG A 1 311 ? 13.078 -39.656 -4.676 1 96.69 311 ARG A N 1
ATOM 2349 C CA . ARG A 1 311 ? 14.297 -39.312 -3.932 1 96.69 311 ARG A CA 1
ATOM 2350 C C . ARG A 1 311 ? 14.297 -37.875 -3.49 1 96.69 311 ARG A C 1
ATOM 2352 O O . ARG A 1 311 ? 14.703 -37.562 -2.367 1 96.69 311 ARG A O 1
ATOM 2359 N N . ALA A 1 312 ? 13.883 -37 -4.418 1 97.44 312 ALA A N 1
ATOM 2360 C CA . ALA A 1 312 ? 13.844 -35.594 -4.102 1 97.44 312 ALA A CA 1
ATOM 2361 C C . ALA A 1 312 ? 12.836 -35.312 -2.988 1 97.44 312 ALA A C 1
ATOM 2363 O O . ALA A 1 312 ? 13.055 -34.406 -2.168 1 97.44 312 ALA A O 1
ATOM 2364 N N . LEU A 1 313 ? 11.672 -35.969 -2.914 1 96.44 313 LEU A N 1
ATOM 2365 C CA . LEU A 1 313 ? 10.703 -35.844 -1.831 1 96.44 313 LEU A CA 1
ATOM 2366 C C . LEU A 1 313 ? 11.344 -36.156 -0.485 1 96.44 313 LEU A C 1
ATOM 2368 O O . LEU A 1 313 ? 11.164 -35.438 0.485 1 96.44 313 LEU A O 1
ATOM 2372 N N . LEU A 1 314 ? 12.086 -37.219 -0.48 1 96.25 314 LEU A N 1
ATOM 2373 C CA . LEU A 1 314 ? 12.75 -37.656 0.754 1 96.25 314 LEU A CA 1
ATOM 2374 C C . LEU A 1 314 ? 13.805 -36.625 1.174 1 96.25 314 LEU A C 1
ATOM 2376 O O . LEU A 1 314 ? 13.945 -36.312 2.359 1 96.25 314 LEU A O 1
ATOM 2380 N N . THR A 1 315 ? 14.539 -36.156 0.207 1 97.38 315 THR A N 1
ATOM 2381 C CA . THR A 1 315 ? 15.562 -35.156 0.492 1 97.38 315 THR A CA 1
ATOM 2382 C C . THR A 1 315 ? 14.945 -33.906 1.071 1 97.38 315 THR A C 1
ATOM 2384 O O . THR A 1 315 ? 15.516 -33.25 1.96 1 97.38 315 THR A O 1
ATOM 2387 N N . ALA A 1 316 ? 13.805 -33.469 0.503 1 97.19 316 ALA A N 1
ATOM 2388 C CA . ALA A 1 316 ? 13.094 -32.312 1.019 1 97.19 316 ALA A CA 1
ATOM 2389 C C . ALA A 1 316 ? 12.695 -32.5 2.475 1 97.19 316 ALA A C 1
ATOM 2391 O O . ALA A 1 316 ? 12.852 -31.594 3.303 1 97.19 316 ALA A O 1
ATOM 2392 N N . GLU A 1 317 ? 12.18 -33.625 2.82 1 94.75 317 GLU A N 1
ATOM 2393 C CA . GLU A 1 317 ? 11.773 -33.938 4.184 1 94.75 317 GLU A CA 1
ATOM 2394 C C . GLU A 1 317 ? 12.961 -33.969 5.133 1 94.75 317 GLU A C 1
ATOM 2396 O O . GLU A 1 317 ? 12.867 -33.469 6.266 1 94.75 317 GLU A O 1
ATOM 2401 N N . ASP A 1 318 ? 14.031 -34.531 4.691 1 96.19 318 ASP A N 1
ATOM 2402 C CA . ASP A 1 318 ? 15.25 -34.562 5.496 1 96.19 318 ASP A CA 1
ATOM 2403 C C . ASP A 1 318 ? 15.758 -33.156 5.773 1 96.19 318 ASP A C 1
ATOM 2405 O O . ASP A 1 318 ? 16.219 -32.875 6.879 1 96.19 318 ASP A O 1
ATOM 2409 N N . ALA A 1 319 ? 15.719 -32.344 4.766 1 96.25 319 ALA A N 1
ATOM 2410 C CA . ALA A 1 319 ? 16.188 -30.953 4.91 1 96.25 319 ALA A CA 1
ATOM 2411 C C . ALA A 1 319 ? 15.344 -30.203 5.938 1 96.25 319 ALA A C 1
ATOM 2413 O O . ALA A 1 319 ? 15.867 -29.359 6.672 1 96.25 319 ALA A O 1
ATOM 2414 N N . LEU A 1 320 ? 14.062 -30.453 6.012 1 93.62 320 LEU A N 1
ATOM 2415 C CA . LEU A 1 320 ? 13.156 -29.781 6.945 1 93.62 320 LEU A CA 1
ATOM 2416 C C . LEU A 1 320 ? 13.547 -30.078 8.391 1 93.62 320 LEU A C 1
ATOM 2418 O O . LEU A 1 320 ? 13.25 -29.297 9.289 1 93.62 320 LEU A O 1
ATOM 2422 N N . LEU A 1 321 ? 14.18 -31.156 8.602 1 92.62 321 LEU A N 1
ATOM 2423 C CA . LEU A 1 321 ? 14.508 -31.625 9.945 1 92.62 321 LEU A CA 1
ATOM 2424 C C . LEU A 1 321 ? 15.773 -30.953 10.461 1 92.62 321 LEU A C 1
ATOM 2426 O O . LEU A 1 321 ? 16.062 -30.984 11.656 1 92.62 321 LEU A O 1
ATOM 2430 N N . ARG A 1 322 ? 16.359 -30.297 9.578 1 91.06 322 ARG A N 1
ATOM 2431 C CA . ARG A 1 322 ? 17.578 -29.625 10.008 1 91.06 322 ARG A CA 1
ATOM 2432 C C . ARG A 1 322 ? 17.266 -28.328 10.75 1 91.06 322 ARG A C 1
ATOM 2434 O O . ARG A 1 322 ? 16.359 -27.594 10.359 1 91.06 322 ARG A O 1
ATOM 2441 N N . ASP A 1 323 ? 17.688 -28.141 11.961 1 81.5 323 ASP A N 1
ATOM 2442 C CA . ASP A 1 323 ? 17.422 -26.953 12.766 1 81.5 323 ASP A CA 1
ATOM 2443 C C . ASP A 1 323 ? 18.609 -25.984 12.703 1 81.5 323 ASP A C 1
ATOM 2445 O O . ASP A 1 323 ? 19.406 -25.922 13.641 1 81.5 323 ASP A O 1
ATOM 2449 N N . ASN A 1 324 ? 18.734 -25.359 11.617 1 81.12 324 ASN A N 1
ATOM 2450 C CA . ASN A 1 324 ? 19.906 -24.5 11.508 1 81.12 324 ASN A CA 1
ATOM 2451 C C . ASN A 1 324 ? 19.5 -23.047 11.273 1 81.12 324 ASN A C 1
ATOM 2453 O O . ASN A 1 324 ? 20.125 -22.344 10.484 1 81.12 324 ASN A O 1
ATOM 2457 N N . GLY A 1 325 ? 18.484 -22.578 11.898 1 83.94 325 GLY A N 1
ATOM 2458 C CA . GLY A 1 325 ? 18.156 -21.172 11.891 1 83.94 325 GLY A CA 1
ATOM 2459 C C . GLY A 1 325 ? 16.781 -20.875 11.32 1 83.94 325 GLY A C 1
ATOM 2460 O O . GLY A 1 325 ? 16.125 -21.766 10.781 1 83.94 325 GLY A O 1
ATOM 2461 N N . PRO A 1 326 ? 16.406 -19.609 11.445 1 88.56 326 PRO A N 1
ATOM 2462 C CA . PRO A 1 326 ? 15.07 -19.234 10.984 1 88.56 326 PRO A CA 1
ATOM 2463 C C . PRO A 1 326 ? 14.984 -19.109 9.461 1 88.56 326 PRO A C 1
ATOM 2465 O O . PRO A 1 326 ? 15.984 -18.797 8.812 1 88.56 326 PRO A O 1
ATOM 2468 N N . GLN A 1 327 ? 13.867 -19.469 8.906 1 92.31 327 GLN A N 1
ATOM 2469 C CA . GLN A 1 327 ? 13.594 -19.25 7.488 1 92.31 327 GLN A CA 1
ATOM 2470 C C . GLN A 1 327 ? 13.758 -17.781 7.117 1 92.31 327 GLN A C 1
ATOM 2472 O O . GLN A 1 327 ? 13.188 -16.891 7.766 1 92.31 327 GLN A O 1
ATOM 2477 N N . PRO A 1 328 ? 14.602 -17.516 6.18 1 93.19 328 PRO A N 1
ATOM 2478 C CA . PRO A 1 328 ? 14.797 -16.109 5.801 1 93.19 328 PRO A CA 1
ATOM 2479 C C . PRO A 1 328 ? 13.531 -15.477 5.227 1 93.19 328 PRO A C 1
ATOM 2481 O O . PRO A 1 328 ? 12.633 -16.188 4.762 1 93.19 328 PRO A O 1
ATOM 2484 N N . SER A 1 329 ? 13.477 -14.109 5.164 1 91.75 329 SER A N 1
ATOM 2485 C CA . SER A 1 329 ? 12.289 -13.367 4.77 1 91.75 329 SER A CA 1
ATOM 2486 C C . SER A 1 329 ? 11.898 -13.664 3.324 1 91.75 329 SER A C 1
ATOM 2488 O O . SER A 1 329 ? 10.719 -13.75 2.998 1 91.75 329 SER A O 1
ATOM 2490 N N . PHE A 1 330 ? 12.906 -13.875 2.451 1 93.94 330 PHE A N 1
ATOM 2491 C CA . PHE A 1 330 ? 12.609 -14.039 1.032 1 93.94 330 PHE A CA 1
ATOM 2492 C C . PHE A 1 330 ? 11.891 -15.359 0.777 1 93.94 330 PHE A C 1
ATOM 2494 O O . PHE A 1 330 ? 11.102 -15.461 -0.164 1 93.94 330 PHE A O 1
ATOM 2501 N N . SER A 1 331 ? 12.117 -16.344 1.524 1 92.81 331 SER A N 1
ATOM 2502 C CA . SER A 1 331 ? 11.414 -17.609 1.33 1 92.81 331 SER A CA 1
ATOM 2503 C C . SER A 1 331 ? 10.156 -17.672 2.191 1 92.81 331 SER A C 1
ATOM 2505 O O . SER A 1 331 ? 9.18 -18.328 1.826 1 92.81 331 SER A O 1
ATOM 2507 N N . LEU A 1 332 ? 10.141 -16.906 3.281 1 90.44 332 LEU A N 1
ATOM 2508 C CA . LEU A 1 332 ? 9.016 -16.906 4.211 1 90.44 332 LEU A CA 1
ATOM 2509 C C . LEU A 1 332 ? 7.809 -16.203 3.604 1 90.44 332 LEU A C 1
ATOM 2511 O O . LEU A 1 332 ? 6.672 -16.438 4.02 1 90.44 332 LEU A O 1
ATOM 2515 N N . VAL A 1 333 ? 8.062 -15.367 2.641 1 82.94 333 VAL A N 1
ATOM 2516 C CA . VAL A 1 333 ? 6.992 -14.625 1.979 1 82.94 333 VAL A CA 1
ATOM 2517 C C . VAL A 1 333 ? 5.996 -15.602 1.352 1 82.94 333 VAL A C 1
ATOM 2519 O O . VAL A 1 333 ? 4.809 -15.289 1.227 1 82.94 333 VAL A O 1
ATOM 2522 N N . SER A 1 334 ? 6.48 -16.781 1.026 1 81.94 334 SER A N 1
ATOM 2523 C CA . SER A 1 334 ? 5.613 -17.797 0.43 1 81.94 334 SER A CA 1
ATOM 2524 C C . SER A 1 334 ? 4.949 -18.656 1.501 1 81.94 334 SER A C 1
ATOM 2526 O O . SER A 1 334 ? 4.164 -19.547 1.186 1 81.94 334 SER A O 1
ATOM 2528 N N . GLY A 1 335 ? 5.316 -18.422 2.775 1 87.12 335 GLY A N 1
ATOM 2529 C CA . GLY A 1 335 ? 4.766 -19.172 3.889 1 87.12 335 GLY A CA 1
ATOM 2530 C C . GLY A 1 335 ? 5.77 -20.125 4.52 1 87.12 335 GLY A C 1
ATOM 2531 O O . GLY A 1 335 ? 6.879 -20.297 4.012 1 87.12 335 GLY A O 1
ATOM 2532 N N . PRO A 1 336 ? 5.336 -20.75 5.582 1 91.25 336 PRO A N 1
ATOM 2533 C CA . PRO A 1 336 ? 6.223 -21.672 6.289 1 91.25 336 PRO A CA 1
ATOM 2534 C C . PRO A 1 336 ? 6.582 -22.906 5.461 1 91.25 336 PRO A C 1
ATOM 2536 O O . PRO A 1 336 ? 5.719 -23.453 4.777 1 91.25 336 PRO A O 1
ATOM 2539 N N . ALA A 1 337 ? 7.777 -23.328 5.562 1 93.81 337 ALA A N 1
ATOM 2540 C CA . ALA A 1 337 ? 8.32 -24.406 4.723 1 93.81 337 ALA A CA 1
ATOM 2541 C C . ALA A 1 337 ? 7.582 -25.719 4.969 1 93.81 337 ALA A C 1
ATOM 2543 O O . ALA A 1 337 ? 7.305 -26.453 4.023 1 93.81 337 ALA A O 1
ATOM 2544 N N . ALA A 1 338 ? 7.254 -25.984 6.203 1 91.5 338 ALA A N 1
ATOM 2545 C CA . ALA A 1 338 ? 6.637 -27.266 6.531 1 91.5 338 ALA A CA 1
ATOM 2546 C C . ALA A 1 338 ? 5.305 -27.438 5.809 1 91.5 338 ALA A C 1
ATOM 2548 O O . ALA A 1 338 ? 5.027 -28.5 5.242 1 91.5 338 ALA A O 1
ATOM 2549 N N . GLY A 1 339 ? 4.496 -26.406 5.852 1 91.31 339 GLY A N 1
ATOM 2550 C CA . GLY A 1 339 ? 3.229 -26.453 5.141 1 91.31 339 GLY A CA 1
ATOM 2551 C C . GLY A 1 339 ? 3.391 -26.531 3.635 1 91.31 339 GLY A C 1
ATOM 2552 O O . GLY A 1 339 ? 2.699 -27.312 2.973 1 91.31 339 GLY A O 1
ATOM 2553 N N . THR A 1 340 ? 4.254 -25.797 3.078 1 93 340 THR A N 1
ATOM 2554 C CA . THR A 1 340 ? 4.5 -25.766 1.641 1 93 340 THR A CA 1
ATOM 2555 C C . THR A 1 340 ? 4.992 -27.109 1.14 1 93 340 THR A C 1
ATOM 2557 O O . THR A 1 340 ? 4.543 -27.594 0.099 1 93 340 THR A O 1
ATOM 2560 N N . VAL A 1 341 ? 5.914 -27.703 1.896 1 94.19 341 VAL A N 1
ATOM 2561 C CA . VAL A 1 341 ? 6.449 -29.016 1.515 1 94.19 341 VAL A CA 1
ATOM 2562 C C . VAL A 1 341 ? 5.328 -30.047 1.51 1 94.19 341 VAL A C 1
ATOM 2564 O O . VAL A 1 341 ? 5.215 -30.844 0.574 1 94.19 341 VAL A O 1
ATOM 2567 N N . ALA A 1 342 ? 4.512 -30 2.486 1 93.19 342 ALA A N 1
ATOM 2568 C CA . ALA A 1 342 ? 3.391 -30.938 2.531 1 93.19 342 ALA A CA 1
ATOM 2569 C C . ALA A 1 342 ? 2.463 -30.734 1.336 1 93.19 342 ALA A C 1
ATOM 2571 O O . ALA A 1 342 ? 2.047 -31.703 0.699 1 93.19 342 ALA A O 1
ATOM 2572 N N . SER A 1 343 ? 2.113 -29.531 1.052 1 93.12 343 SER A N 1
ATOM 2573 C CA . SER A 1 343 ? 1.234 -29.203 -0.068 1 93.12 343 SER A CA 1
ATOM 2574 C C . SER A 1 343 ? 1.835 -29.656 -1.393 1 93.12 343 SER A C 1
ATOM 2576 O O . SER A 1 343 ? 1.146 -30.266 -2.215 1 93.12 343 SER A O 1
ATOM 2578 N N . HIS A 1 344 ? 3.061 -29.422 -1.583 1 93.75 344 HIS A N 1
ATOM 2579 C CA . HIS A 1 344 ? 3.703 -29.75 -2.85 1 93.75 344 HIS A CA 1
ATOM 2580 C C . HIS A 1 344 ? 3.961 -31.25 -2.953 1 93.75 344 HIS A C 1
ATOM 2582 O O . HIS A 1 344 ? 3.967 -31.812 -4.051 1 93.75 344 HIS A O 1
ATOM 2588 N N . THR A 1 345 ? 4.215 -31.875 -1.798 1 94.62 345 THR A N 1
ATOM 2589 C CA . THR A 1 345 ? 4.289 -33.344 -1.804 1 94.62 345 THR A CA 1
ATOM 2590 C C . THR A 1 345 ? 2.977 -33.938 -2.287 1 94.62 345 THR A C 1
ATOM 2592 O O . THR A 1 345 ? 2.979 -34.844 -3.117 1 94.62 345 THR A O 1
ATOM 2595 N N . ALA A 1 346 ? 1.927 -33.406 -1.77 1 94 346 ALA A N 1
ATOM 2596 C CA . ALA A 1 346 ? 0.614 -33.875 -2.209 1 94 346 ALA A CA 1
ATOM 2597 C C . ALA A 1 346 ? 0.445 -33.719 -3.715 1 94 346 ALA A C 1
ATOM 2599 O O . ALA A 1 346 ? -0.027 -34.625 -4.402 1 94 346 ALA A O 1
ATOM 2600 N N . ARG A 1 347 ? 0.815 -32.625 -4.246 1 90.38 347 ARG A N 1
ATOM 2601 C CA . ARG A 1 347 ? 0.704 -32.344 -5.676 1 90.38 347 ARG A CA 1
ATOM 2602 C C . ARG A 1 347 ? 1.596 -33.281 -6.488 1 90.38 347 ARG A C 1
ATOM 2604 O O . ARG A 1 347 ? 1.213 -33.719 -7.57 1 90.38 347 ARG A O 1
ATOM 2611 N N . THR A 1 348 ? 2.768 -33.469 -5.941 1 92.94 348 THR A N 1
ATOM 2612 C CA . THR A 1 348 ? 3.695 -34.375 -6.613 1 92.94 348 THR A CA 1
ATOM 2613 C C . THR A 1 348 ? 3.119 -35.781 -6.688 1 92.94 348 THR A C 1
ATOM 2615 O O . THR A 1 348 ? 3.184 -36.438 -7.73 1 92.94 348 THR A O 1
ATOM 2618 N N . LEU A 1 349 ? 2.539 -36.219 -5.625 1 92.31 349 LEU A N 1
ATOM 2619 C CA . LEU A 1 349 ? 1.948 -37.531 -5.566 1 92.31 349 LEU A CA 1
ATOM 2620 C C . LEU A 1 349 ? 0.729 -37.625 -6.48 1 92.31 349 LEU A C 1
ATOM 2622 O O . LEU A 1 349 ? 0.462 -38.688 -7.059 1 92.31 349 LEU A O 1
ATOM 2626 N N . THR A 1 350 ? 0.021 -36.531 -6.578 1 88.25 350 THR A N 1
ATOM 2627 C CA . THR A 1 350 ? -1.08 -36.5 -7.535 1 88.25 350 THR A CA 1
ATOM 2628 C C . THR A 1 350 ? -0.575 -36.719 -8.953 1 88.25 350 THR A C 1
ATOM 2630 O O . THR A 1 350 ? -1.159 -37.531 -9.703 1 88.25 350 THR A O 1
ATOM 2633 N N . ASP A 1 351 ? 0.493 -36.094 -9.305 1 86.62 351 ASP A N 1
ATOM 2634 C CA . ASP A 1 351 ? 1.079 -36.25 -10.633 1 86.62 351 ASP A CA 1
ATOM 2635 C C . ASP A 1 351 ? 1.596 -37.688 -10.852 1 86.62 351 ASP A C 1
ATOM 2637 O O . ASP A 1 351 ? 1.629 -38.156 -11.984 1 86.62 351 ASP A O 1
ATOM 2641 N N . LEU A 1 352 ? 1.929 -38.344 -9.766 1 87.5 352 LEU A N 1
ATOM 2642 C CA . LEU A 1 352 ? 2.406 -39.719 -9.828 1 87.5 352 LEU A CA 1
ATOM 2643 C C . LEU A 1 352 ? 1.245 -40.719 -9.711 1 87.5 352 LEU A C 1
ATOM 2645 O O . LEU A 1 352 ? 1.455 -41.938 -9.688 1 87.5 352 LEU A O 1
ATOM 2649 N N . ALA A 1 353 ? -0.016 -40.188 -9.609 1 87.06 353 ALA A N 1
ATOM 2650 C CA . ALA A 1 353 ? -1.263 -40.969 -9.562 1 87.06 353 ALA A CA 1
ATOM 2651 C C . ALA A 1 353 ? -1.341 -41.812 -8.289 1 87.06 353 ALA A C 1
ATOM 2653 O O . ALA A 1 353 ? -1.921 -42.906 -8.289 1 87.06 353 ALA A O 1
ATOM 2654 N N . ASP A 1 354 ? -0.649 -41.406 -7.301 1 90.75 354 ASP A N 1
ATOM 2655 C CA . ASP A 1 354 ? -0.792 -42 -5.98 1 90.75 354 ASP A CA 1
ATOM 2656 C C . ASP A 1 354 ? -1.877 -41.312 -5.168 1 90.75 354 ASP A C 1
ATOM 2658 O O . ASP A 1 354 ? -1.575 -40.5 -4.285 1 90.75 354 ASP A O 1
ATOM 2662 N N . HIS A 1 355 ? -3.121 -41.656 -5.32 1 89.62 355 HIS A N 1
ATOM 2663 C CA . HIS A 1 355 ? -4.262 -40.938 -4.75 1 89.62 355 HIS A CA 1
ATOM 2664 C C . HIS A 1 355 ? -4.305 -41.094 -3.234 1 89.62 355 HIS A C 1
ATOM 2666 O O . HIS A 1 355 ? -4.707 -40.188 -2.52 1 89.62 355 HIS A O 1
ATOM 2672 N N . VAL A 1 356 ? -3.93 -42.25 -2.75 1 91.31 356 VAL A N 1
ATOM 2673 C CA . VAL A 1 356 ? -3.949 -42.5 -1.312 1 91.31 356 VAL A CA 1
ATOM 2674 C C . VAL A 1 356 ? -2.896 -41.625 -0.628 1 91.31 356 VAL A C 1
ATOM 2676 O O . VAL A 1 356 ? -3.182 -40.969 0.373 1 91.31 356 VAL A O 1
ATOM 2679 N N . GLY A 1 357 ? -1.7 -41.688 -1.206 1 92.31 357 GLY A N 1
ATOM 2680 C CA . GLY A 1 357 ? -0.652 -40.812 -0.68 1 92.31 357 GLY A CA 1
ATOM 2681 C C . GLY A 1 357 ? -0.998 -39.344 -0.752 1 92.31 357 GLY A C 1
ATOM 2682 O O . GLY A 1 357 ? -0.687 -38.594 0.166 1 92.31 357 GLY A O 1
ATOM 2683 N N . THR A 1 358 ? -1.617 -38.938 -1.835 1 93.88 358 THR A N 1
ATOM 2684 C CA . THR A 1 358 ? -2.045 -37.562 -2.047 1 93.88 358 THR A CA 1
ATOM 2685 C C . THR A 1 358 ? -3.002 -37.125 -0.947 1 93.88 358 THR A C 1
ATOM 2687 O O . THR A 1 358 ? -2.838 -36.031 -0.37 1 93.88 358 THR A O 1
ATOM 2690 N N . GLU A 1 359 ? -4 -37.938 -0.669 1 95.19 359 GLU A N 1
ATOM 2691 C CA . GLU A 1 359 ? -4.977 -37.625 0.373 1 95.19 359 GLU A CA 1
ATOM 2692 C C . GLU A 1 359 ? -4.289 -37.406 1.719 1 95.19 359 GLU A C 1
ATOM 2694 O O . GLU A 1 359 ? -4.574 -36.406 2.412 1 95.19 359 GLU A O 1
ATOM 2699 N N . GLN A 1 360 ? -3.432 -38.312 2.086 1 93.69 360 GLN A N 1
ATOM 2700 C CA . GLN A 1 360 ? -2.738 -38.219 3.367 1 93.69 360 GLN A CA 1
ATOM 2701 C C . GLN A 1 360 ? -1.946 -36.938 3.467 1 93.69 360 GLN A C 1
ATOM 2703 O O . GLN A 1 360 ? -1.957 -36.281 4.508 1 93.69 360 GLN A O 1
ATOM 2708 N N . GLN A 1 361 ? -1.298 -36.594 2.387 1 92.94 361 GLN A N 1
ATOM 2709 C CA . GLN A 1 361 ? -0.464 -35.375 2.396 1 92.94 361 GLN A CA 1
ATOM 2710 C C . GLN A 1 361 ? -1.316 -34.125 2.436 1 92.94 361 GLN A C 1
ATOM 2712 O O . GLN A 1 361 ? -0.925 -33.125 3.041 1 92.94 361 GLN A O 1
ATOM 2717 N N . HIS A 1 362 ? -2.467 -34.062 1.774 1 94.44 362 HIS A N 1
ATOM 2718 C CA . HIS A 1 362 ? -3.361 -32.906 1.881 1 94.44 362 HIS A CA 1
ATOM 2719 C C . HIS A 1 362 ? -3.859 -32.719 3.311 1 94.44 362 HIS A C 1
ATOM 2721 O O . HIS A 1 362 ? -3.928 -31.609 3.812 1 94.44 362 HIS A O 1
ATOM 2727 N N . ARG A 1 363 ? -4.203 -33.812 3.941 1 94.38 363 ARG A N 1
ATOM 2728 C CA . ARG A 1 363 ? -4.645 -33.75 5.328 1 94.38 363 ARG A CA 1
ATOM 2729 C C . ARG A 1 363 ? -3.525 -33.281 6.238 1 94.38 363 ARG A C 1
ATOM 2731 O O . ARG A 1 363 ? -3.766 -32.5 7.172 1 94.38 363 ARG A O 1
ATOM 2738 N N . ASP A 1 364 ? -2.316 -33.719 5.992 1 91.81 364 ASP A N 1
ATOM 2739 C CA . ASP A 1 364 ? -1.153 -33.219 6.73 1 91.81 364 ASP A CA 1
ATOM 2740 C C . ASP A 1 364 ? -0.95 -31.734 6.508 1 91.81 364 ASP A C 1
ATOM 2742 O O . ASP A 1 364 ? -0.609 -31 7.438 1 91.81 364 ASP A O 1
ATOM 2746 N N . ALA A 1 365 ? -1.11 -31.312 5.266 1 92.88 365 ALA A N 1
ATOM 2747 C CA . ALA A 1 365 ? -0.944 -29.906 4.926 1 92.88 365 ALA A CA 1
ATOM 2748 C C . ALA A 1 365 ? -1.949 -29.031 5.68 1 92.88 365 ALA A C 1
ATOM 2750 O O . ALA A 1 365 ? -1.609 -27.953 6.152 1 92.88 365 ALA A O 1
ATOM 2751 N N . LEU A 1 366 ? -3.178 -29.484 5.863 1 93.12 366 LEU A N 1
ATOM 2752 C CA . LEU A 1 366 ? -4.227 -28.734 6.543 1 93.12 366 LEU A CA 1
ATOM 2753 C C . LEU A 1 366 ? -3.867 -28.5 8.008 1 93.12 366 LEU A C 1
ATOM 2755 O O . LEU A 1 366 ? -4.219 -27.453 8.578 1 93.12 366 LEU A O 1
ATOM 2759 N N . VAL A 1 367 ? -3.121 -29.375 8.562 1 91.38 367 VAL A N 1
ATOM 2760 C CA . VAL A 1 367 ? -2.734 -29.281 9.961 1 91.38 367 VAL A CA 1
ATOM 2761 C C . VAL A 1 367 ? -1.543 -28.328 10.109 1 91.38 367 VAL A C 1
ATOM 2763 O O . VAL A 1 367 ? -1.423 -27.625 11.109 1 91.38 367 VAL A O 1
ATOM 2766 N N . ARG A 1 368 ? -0.777 -28.266 9.148 1 88.75 368 ARG A N 1
ATOM 2767 C CA . ARG A 1 368 ? 0.493 -27.562 9.25 1 88.75 368 ARG A CA 1
ATOM 2768 C C . ARG A 1 368 ? 0.318 -26.078 8.922 1 88.75 368 ARG A C 1
ATOM 2770 O O . ARG A 1 368 ? 1.177 -25.266 9.25 1 88.75 368 ARG A O 1
ATOM 2777 N N . TRP A 1 369 ? -0.732 -25.75 8.266 1 89.88 369 TRP A N 1
ATOM 2778 C CA . TRP A 1 369 ? -0.998 -24.359 7.934 1 89.88 369 TRP A CA 1
ATOM 2779 C C . TRP A 1 369 ? -1.912 -23.719 8.977 1 89.88 369 TRP A C 1
ATOM 2781 O O . TRP A 1 369 ? -2.891 -24.328 9.406 1 89.88 369 TRP A O 1
ATOM 2791 N N . ASP A 1 370 ? -1.596 -22.5 9.453 1 90.12 370 ASP A N 1
ATOM 2792 C CA . ASP A 1 370 ? -2.506 -21.719 10.281 1 90.12 370 ASP A CA 1
ATOM 2793 C C . ASP A 1 370 ? -3.781 -21.375 9.523 1 90.12 370 ASP A C 1
ATOM 2795 O O . ASP A 1 370 ? -3.73 -20.672 8.508 1 90.12 370 ASP A O 1
ATOM 2799 N N . PRO A 1 371 ? -4.918 -21.828 9.938 1 86.81 371 PRO A N 1
ATOM 2800 C CA . PRO A 1 371 ? -6.148 -21.672 9.164 1 86.81 371 PRO A CA 1
ATOM 2801 C C . PRO A 1 371 ? -6.609 -20.219 9.062 1 86.81 371 PRO A C 1
ATOM 2803 O O . PRO A 1 371 ? -7.34 -19.859 8.141 1 86.81 371 PRO A O 1
ATOM 2806 N N . VAL A 1 372 ? -6.195 -19.406 9.984 1 84 372 VAL A N 1
ATOM 2807 C CA . VAL A 1 372 ? -6.617 -18.016 9.984 1 84 372 VAL A CA 1
ATOM 2808 C C . VAL A 1 372 ? -5.711 -17.203 9.078 1 84 372 VAL A C 1
ATOM 2810 O O . VAL A 1 372 ? -6.188 -16.391 8.266 1 84 372 VAL A O 1
ATOM 2813 N N . LYS A 1 373 ? -4.484 -17.484 9.141 1 86 373 LYS A N 1
ATOM 2814 C CA . LYS A 1 373 ? -3.496 -16.703 8.398 1 86 373 LYS A CA 1
ATOM 2815 C C . LYS A 1 373 ? -3.451 -17.125 6.934 1 86 373 LYS A C 1
ATOM 2817 O O . LYS A 1 373 ? -3.189 -16.312 6.055 1 86 373 LYS A O 1
ATOM 2822 N N . TYR A 1 374 ? -3.689 -18.438 6.684 1 90.62 374 TYR A N 1
ATOM 2823 C CA . TYR A 1 374 ? -3.545 -18.953 5.328 1 90.62 374 TYR A CA 1
ATOM 2824 C C . TYR A 1 374 ? -4.855 -19.562 4.832 1 90.62 374 TYR A C 1
ATOM 2826 O O . TYR A 1 374 ? -4.898 -20.719 4.426 1 90.62 374 TYR A O 1
ATOM 2834 N N . LYS A 1 375 ? -5.852 -18.688 4.82 1 89.19 375 LYS A N 1
ATOM 2835 C CA . LYS A 1 375 ? -7.199 -19.078 4.441 1 89.19 375 LYS A CA 1
ATOM 2836 C C . LYS A 1 375 ? -7.234 -19.594 3.006 1 89.19 375 LYS A C 1
ATOM 2838 O O . LYS A 1 375 ? -7.895 -20.594 2.715 1 89.19 375 LYS A O 1
ATOM 2843 N N . ARG A 1 376 ? -6.574 -18.969 2.111 1 89.12 376 ARG A N 1
ATOM 2844 C CA . ARG A 1 376 ? -6.578 -19.391 0.711 1 89.12 376 ARG A CA 1
ATOM 2845 C C . ARG A 1 376 ? -5.914 -20.75 0.536 1 89.12 376 ARG A C 1
ATOM 2847 O O . ARG A 1 376 ? -6.398 -21.578 -0.23 1 89.12 376 ARG A O 1
ATOM 2854 N N . VAL A 1 377 ? -4.809 -20.938 1.193 1 90.69 377 VAL A N 1
ATOM 2855 C CA . VAL A 1 377 ? -4.121 -22.219 1.106 1 90.69 377 VAL A CA 1
ATOM 2856 C C . VAL A 1 377 ? -5.043 -23.328 1.595 1 90.69 377 VAL A C 1
ATOM 2858 O O . VAL A 1 377 ? -5.117 -24.406 0.982 1 90.69 377 VAL A O 1
ATOM 2861 N N . HIS A 1 378 ? -5.75 -23.078 2.635 1 93.31 378 HIS A N 1
ATOM 2862 C CA . HIS A 1 378 ? -6.695 -24.062 3.154 1 93.31 378 HIS A CA 1
ATOM 2863 C C . HIS A 1 378 ? -7.797 -24.344 2.141 1 93.31 378 HIS A C 1
ATOM 2865 O O . HIS A 1 378 ? -8.133 -25.516 1.903 1 93.31 378 HIS A O 1
ATOM 2871 N N . ALA A 1 379 ? -8.305 -23.297 1.57 1 93.88 379 ALA A N 1
ATOM 2872 C CA . ALA A 1 379 ? -9.367 -23.438 0.578 1 93.88 379 ALA A CA 1
ATOM 2873 C C . ALA A 1 379 ? -8.906 -24.328 -0.583 1 93.88 379 ALA A C 1
ATOM 2875 O O . ALA A 1 379 ? -9.594 -25.281 -0.951 1 93.88 379 ALA A O 1
ATOM 2876 N N . LEU A 1 380 ? -7.793 -24.047 -1.105 1 92.75 380 LEU A N 1
ATOM 2877 C CA . LEU A 1 380 ? -7.273 -24.781 -2.254 1 92.75 380 LEU A CA 1
ATOM 2878 C C . LEU A 1 380 ? -6.898 -26.203 -1.86 1 92.75 380 LEU A C 1
ATOM 2880 O O . LEU A 1 380 ? -7.043 -27.125 -2.66 1 92.75 380 LEU A O 1
ATOM 2884 N N . THR A 1 381 ? -6.391 -26.375 -0.627 1 94.25 381 THR A N 1
ATOM 2885 C CA . THR A 1 381 ? -6.059 -27.703 -0.139 1 94.25 381 THR A CA 1
ATOM 2886 C C . THR A 1 381 ? -7.316 -28.562 -0.019 1 94.25 381 THR A C 1
ATOM 2888 O O . THR A 1 381 ? -7.312 -29.734 -0.417 1 94.25 381 THR A O 1
ATOM 2891 N N . TYR A 1 382 ? -8.375 -27.984 0.481 1 95.56 382 TYR A N 1
ATOM 2892 C CA . TYR A 1 382 ? -9.633 -28.703 0.561 1 95.56 382 TYR A CA 1
ATOM 2893 C C . TYR A 1 382 ? -10.148 -29.047 -0.83 1 95.56 382 TYR A C 1
ATOM 2895 O O . TYR A 1 382 ? -10.703 -30.141 -1.042 1 95.56 382 TYR A O 1
ATOM 2903 N N . ALA A 1 383 ? -10.039 -28.125 -1.719 1 95.5 383 ALA A N 1
ATOM 2904 C CA . ALA A 1 383 ? -10.461 -28.406 -3.092 1 95.5 383 ALA A CA 1
ATOM 2905 C C . ALA A 1 383 ? -9.695 -29.594 -3.668 1 95.5 383 ALA A C 1
ATOM 2907 O O . ALA A 1 383 ? -10.297 -30.516 -4.227 1 95.5 383 ALA A O 1
ATOM 2908 N N . ASP A 1 384 ? -8.414 -29.594 -3.514 1 94.31 384 ASP A N 1
ATOM 2909 C CA . ASP A 1 384 ? -7.562 -30.672 -4.012 1 94.31 384 ASP A CA 1
ATOM 2910 C C . ASP A 1 384 ? -7.867 -31.984 -3.291 1 94.31 384 ASP A C 1
ATOM 2912 O O . ASP A 1 384 ? -7.836 -33.062 -3.9 1 94.31 384 ASP A O 1
ATOM 2916 N N . LEU A 1 385 ? -8.07 -31.875 -1.984 1 95.62 385 LEU A N 1
ATOM 2917 C CA . LEU A 1 385 ? -8.453 -33.062 -1.217 1 95.62 385 LEU A CA 1
ATOM 2918 C C . LEU A 1 385 ? -9.75 -33.656 -1.759 1 95.62 385 LEU A C 1
ATOM 2920 O O . LEU A 1 385 ? -9.844 -34.875 -1.919 1 95.62 385 LEU A O 1
ATOM 2924 N N . GLY A 1 386 ? -10.719 -32.812 -2.049 1 96.12 386 GLY A N 1
ATOM 2925 C CA . GLY A 1 386 ? -11.953 -33.281 -2.654 1 96.12 386 GLY A CA 1
ATOM 2926 C C . GLY A 1 386 ? -11.734 -34.031 -3.959 1 96.12 386 GLY A C 1
ATOM 2927 O O . GLY A 1 386 ? -12.312 -35.094 -4.18 1 96.12 386 GLY A O 1
ATOM 2928 N N . ASP A 1 387 ? -10.922 -33.469 -4.805 1 94 387 ASP A N 1
ATOM 2929 C CA . ASP A 1 387 ? -10.586 -34.125 -6.074 1 94 387 ASP A CA 1
ATOM 2930 C C . ASP A 1 387 ? -9.977 -35.5 -5.848 1 94 387 ASP A C 1
ATOM 2932 O O . ASP A 1 387 ? -10.297 -36.438 -6.562 1 94 387 ASP A O 1
ATOM 2936 N N . SER A 1 388 ? -9.047 -35.531 -4.902 1 93.62 388 SER A N 1
ATOM 2937 C CA . SER A 1 388 ? -8.391 -36.812 -4.59 1 93.62 388 SER A CA 1
ATOM 2938 C C . SER A 1 388 ? -9.398 -37.844 -4.07 1 93.62 388 SER A C 1
ATOM 2940 O O . SER A 1 388 ? -9.328 -39 -4.426 1 93.62 388 SER A O 1
ATOM 2942 N N . LEU A 1 389 ? -10.312 -37.406 -3.26 1 95.81 389 LEU A N 1
ATOM 2943 C CA . LEU A 1 389 ? -11.344 -38.281 -2.715 1 95.81 389 LEU A CA 1
ATOM 2944 C C . LEU A 1 389 ? -12.305 -38.75 -3.811 1 95.81 389 LEU A C 1
ATOM 2946 O O . LEU A 1 389 ? -12.711 -39.906 -3.84 1 95.81 389 LEU A O 1
ATOM 2950 N N . ALA A 1 390 ? -12.648 -37.844 -4.68 1 94.88 390 ALA A N 1
ATOM 2951 C CA . ALA A 1 390 ? -13.5 -38.219 -5.812 1 94.88 390 ALA A CA 1
ATOM 2952 C C . ALA A 1 390 ? -12.836 -39.25 -6.691 1 94.88 390 ALA A C 1
ATOM 2954 O O . ALA A 1 390 ? -13.492 -40.188 -7.168 1 94.88 390 ALA A O 1
ATOM 2955 N N . ALA A 1 391 ? -11.562 -39.125 -6.957 1 91.88 391 ALA A N 1
ATOM 2956 C CA . ALA A 1 391 ? -10.805 -40.094 -7.766 1 91.88 391 ALA A CA 1
ATOM 2957 C C . ALA A 1 391 ? -10.797 -41.469 -7.117 1 91.88 391 ALA A C 1
ATOM 2959 O O . ALA A 1 391 ? -10.641 -42.469 -7.805 1 91.88 391 ALA A O 1
ATOM 2960 N N . GLN A 1 392 ? -11 -41.5 -5.828 1 93.31 392 GLN A N 1
ATOM 2961 C CA . GLN A 1 392 ? -11.062 -42.75 -5.074 1 93.31 392 GLN A CA 1
ATOM 2962 C C . GLN A 1 392 ? -12.5 -43.219 -4.914 1 93.31 392 GLN A C 1
ATOM 2964 O O . GLN A 1 392 ? -12.773 -44.125 -4.121 1 93.31 392 GLN A O 1
ATOM 2969 N N . ALA A 1 393 ? -13.445 -42.531 -5.609 1 93.69 393 ALA A N 1
ATOM 2970 C CA . ALA A 1 393 ? -14.859 -42.875 -5.633 1 93.69 393 ALA A CA 1
ATOM 2971 C C . ALA A 1 393 ? -15.484 -42.719 -4.246 1 93.69 393 ALA A C 1
ATOM 2973 O O . ALA A 1 393 ? -16.375 -43.5 -3.871 1 93.69 393 ALA A O 1
ATOM 2974 N N . ARG A 1 394 ? -14.93 -41.875 -3.482 1 95.5 394 ARG A N 1
ATOM 2975 C CA . ARG A 1 394 ? -15.508 -41.5 -2.193 1 95.5 394 ARG A CA 1
ATOM 2976 C C . ARG A 1 394 ? -16.297 -40.219 -2.291 1 95.5 394 ARG A C 1
ATOM 2978 O O . ARG A 1 394 ? -15.875 -39.188 -1.768 1 95.5 394 ARG A O 1
ATOM 2985 N N . ALA A 1 395 ? -17.469 -40.281 -2.785 1 96 395 ALA A N 1
ATOM 2986 C CA . ALA A 1 395 ? -18.266 -39.156 -3.254 1 96 395 ALA A CA 1
ATOM 2987 C C . ALA A 1 395 ? -18.703 -38.281 -2.088 1 96 395 ALA A C 1
ATOM 2989 O O . ALA A 1 395 ? -18.594 -37.031 -2.152 1 96 395 ALA A O 1
ATOM 2990 N N . ASP A 1 396 ? -19.141 -38.875 -0.991 1 96.25 396 ASP A N 1
ATOM 2991 C CA . ASP A 1 396 ? -19.656 -38.094 0.138 1 96.25 396 ASP A CA 1
ATOM 2992 C C . ASP A 1 396 ? -18.562 -37.25 0.769 1 96.25 396 ASP A C 1
ATOM 2994 O O . ASP A 1 396 ? -18.797 -36.062 1.064 1 96.25 396 ASP A O 1
ATOM 2998 N N . GLU A 1 397 ? -17.453 -37.875 0.919 1 96.62 397 GLU A N 1
ATOM 2999 C CA . GLU A 1 397 ? -16.328 -37.156 1.515 1 96.62 397 GLU A CA 1
ATOM 3000 C C . GLU A 1 397 ? -15.812 -36.062 0.573 1 96.62 397 GLU A C 1
ATOM 3002 O O . GLU A 1 397 ? -15.359 -35 1.022 1 96.62 397 GLU A O 1
ATOM 3007 N N . ALA A 1 398 ? -15.789 -36.344 -0.704 1 97.12 398 ALA A N 1
ATOM 3008 C CA . ALA A 1 398 ? -15.391 -35.375 -1.7 1 97.12 398 ALA A CA 1
ATOM 3009 C C . ALA A 1 398 ? -16.297 -34.125 -1.645 1 97.12 398 ALA A C 1
ATOM 3011 O O . ALA A 1 398 ? -15.82 -33 -1.631 1 97.12 398 ALA A O 1
ATOM 3012 N N . VAL A 1 399 ? -17.625 -34.375 -1.535 1 97.31 399 VAL A N 1
ATOM 3013 C CA . VAL A 1 399 ? -18.625 -33.312 -1.477 1 97.31 399 VAL A CA 1
ATOM 3014 C C . VAL A 1 399 ? -18.391 -32.469 -0.217 1 97.31 399 VAL A C 1
ATOM 3016 O O . VAL A 1 399 ? -18.469 -31.234 -0.26 1 97.31 399 VAL A O 1
ATOM 3019 N N . ALA A 1 400 ? -18.109 -33.125 0.855 1 97.06 400 ALA A N 1
ATOM 3020 C CA . ALA A 1 400 ? -17.844 -32.406 2.107 1 97.06 400 ALA A CA 1
ATOM 3021 C C . ALA A 1 400 ? -16.594 -31.547 2.002 1 97.06 400 ALA A C 1
ATOM 3023 O O . ALA A 1 400 ? -16.594 -30.406 2.455 1 97.06 400 ALA A O 1
ATOM 3024 N N . ALA A 1 401 ? -15.523 -32.125 1.439 1 97.25 401 ALA A N 1
ATOM 3025 C CA . ALA A 1 401 ? -14.266 -31.375 1.281 1 97.25 401 ALA A CA 1
ATOM 3026 C C . ALA A 1 401 ? -14.453 -30.172 0.366 1 97.25 401 ALA A C 1
ATOM 3028 O O . ALA A 1 401 ? -13.969 -29.078 0.668 1 97.25 401 ALA A O 1
ATOM 3029 N N . TRP A 1 402 ? -15.156 -30.375 -0.745 1 97.19 402 TRP A N 1
ATOM 3030 C CA . TRP A 1 402 ? -15.422 -29.266 -1.66 1 97.19 402 TRP A CA 1
ATOM 3031 C C . TRP A 1 402 ? -16.297 -28.219 -0.999 1 97.19 402 TRP A C 1
ATOM 3033 O O . TRP A 1 402 ? -16.156 -27.016 -1.263 1 97.19 402 TRP A O 1
ATOM 3043 N N . GLY A 1 403 ? -17.25 -28.672 -0.141 1 96.31 403 GLY A N 1
ATOM 3044 C CA . GLY A 1 403 ? -18.062 -27.734 0.618 1 96.31 403 GLY A CA 1
ATOM 3045 C C . GLY A 1 403 ? -17.25 -26.812 1.513 1 96.31 403 GLY A C 1
ATOM 3046 O O . GLY A 1 403 ? -17.516 -25.609 1.566 1 96.31 403 GLY A O 1
ATOM 3047 N N . GLU A 1 404 ? -16.312 -27.453 2.191 1 95.88 404 GLU A N 1
ATOM 3048 C CA . GLU A 1 404 ? -15.406 -26.672 3.033 1 95.88 404 GLU A CA 1
ATOM 3049 C C . GLU A 1 404 ? -14.594 -25.688 2.201 1 95.88 404 GLU A C 1
ATOM 3051 O O . GLU A 1 404 ? -14.391 -24.547 2.609 1 95.88 404 GLU A O 1
ATOM 3056 N N . ALA A 1 405 ? -14.07 -26.125 1.054 1 95.88 405 ALA A N 1
ATOM 3057 C CA . ALA A 1 405 ? -13.297 -25.266 0.158 1 95.88 405 ALA A CA 1
ATOM 3058 C C . ALA A 1 405 ? -14.102 -24.047 -0.26 1 95.88 405 ALA A C 1
ATOM 3060 O O . ALA A 1 405 ? -13.609 -22.906 -0.172 1 95.88 405 ALA A O 1
ATOM 3061 N N . LEU A 1 406 ? -15.383 -24.25 -0.664 1 94.19 406 LEU A N 1
ATOM 3062 C CA . LEU A 1 406 ? -16.234 -23.156 -1.134 1 94.19 406 LEU A CA 1
ATOM 3063 C C . LEU A 1 406 ? -16.531 -22.172 -0.009 1 94.19 406 LEU A C 1
ATOM 3065 O O . LEU A 1 406 ? -16.562 -20.953 -0.238 1 94.19 406 LEU A O 1
ATOM 3069 N N . SER A 1 407 ? -16.719 -22.703 1.179 1 93.12 407 SER A N 1
ATOM 3070 C CA . SER A 1 407 ? -16.969 -21.844 2.324 1 93.12 407 SER A CA 1
ATOM 3071 C C . SER A 1 407 ? -15.789 -20.906 2.586 1 93.12 407 SER A C 1
ATOM 3073 O O . SER A 1 407 ? -15.969 -19.719 2.857 1 93.12 407 SER A O 1
ATOM 3075 N N . LEU A 1 408 ? -14.633 -21.469 2.445 1 90.88 408 LEU A N 1
ATOM 3076 C CA . LEU A 1 408 ? -13.414 -20.703 2.705 1 90.88 408 LEU A CA 1
ATOM 3077 C C . LEU A 1 408 ? -13.156 -19.703 1.584 1 90.88 408 LEU A C 1
ATOM 3079 O O . LEU A 1 408 ? -12.547 -18.656 1.811 1 90.88 408 LEU A O 1
ATOM 3083 N N . MET A 1 409 ? -13.633 -19.984 0.377 1 89.62 409 MET A N 1
ATOM 3084 C CA . MET A 1 409 ? -13.367 -19.156 -0.793 1 89.62 409 MET A CA 1
ATOM 3085 C C . MET A 1 409 ? -14.297 -17.938 -0.822 1 89.62 409 MET A C 1
ATOM 3087 O O . MET A 1 409 ? -14.086 -17 -1.591 1 89.62 409 MET A O 1
ATOM 3091 N N . ASP A 1 410 ? -15.281 -17.953 0.038 1 83 410 ASP A N 1
ATOM 3092 C CA . ASP A 1 410 ? -16.25 -16.859 0.037 1 83 410 ASP A CA 1
ATOM 3093 C C . ASP A 1 410 ? -15.586 -15.523 0.291 1 83 410 ASP A C 1
ATOM 3095 O O . ASP A 1 410 ? -14.844 -15.367 1.264 1 83 410 ASP A O 1
ATOM 3099 N N . GLY A 1 411 ? -15.789 -14.586 -0.596 1 75.81 411 GLY A N 1
ATOM 3100 C CA . GLY A 1 411 ? -15.25 -13.242 -0.458 1 75.81 411 GLY A CA 1
ATOM 3101 C C . GLY A 1 411 ? -13.836 -13.109 -0.974 1 75.81 411 GLY A C 1
ATOM 3102 O O . GLY A 1 411 ? -13.219 -12.047 -0.851 1 75.81 411 GLY A O 1
ATOM 3103 N N . MET A 1 412 ? -13.281 -14.141 -1.504 1 81 412 MET A N 1
ATOM 3104 C CA . MET A 1 412 ? -11.906 -14.133 -1.997 1 81 412 MET A CA 1
ATOM 3105 C C . MET A 1 412 ? -11.867 -13.867 -3.498 1 81 412 MET A C 1
ATOM 3107 O O . MET A 1 412 ? -12.703 -14.383 -4.246 1 81 412 MET A O 1
ATOM 3111 N N . THR A 1 413 ? -11.055 -12.938 -3.879 1 77.56 413 THR A N 1
ATOM 3112 C CA . THR A 1 413 ? -10.812 -12.656 -5.293 1 77.56 413 THR A CA 1
ATOM 3113 C C . THR A 1 413 ? -9.531 -13.328 -5.77 1 77.56 413 THR A C 1
ATOM 3115 O O . THR A 1 413 ? -8.438 -12.812 -5.555 1 77.56 413 THR A O 1
ATOM 3118 N N . SER A 1 414 ? -9.586 -14.453 -6.43 1 81.94 414 SER A N 1
ATOM 3119 C CA . SER A 1 414 ? -8.469 -15.273 -6.883 1 81.94 414 SER A CA 1
ATOM 3120 C C . SER A 1 414 ? -8.859 -16.125 -8.086 1 81.94 414 SER A C 1
ATOM 3122 O O . SER A 1 414 ? -9.914 -16.766 -8.086 1 81.94 414 SER A O 1
ATOM 3124 N N . ASN A 1 415 ? -8.125 -16 -9.141 1 79.81 415 ASN A N 1
ATOM 3125 C CA . ASN A 1 415 ? -8.344 -16.875 -10.297 1 79.81 415 ASN A CA 1
ATOM 3126 C C . ASN A 1 415 ? -8.133 -18.344 -9.945 1 79.81 415 ASN A C 1
ATOM 3128 O O . ASN A 1 415 ? -8.812 -19.219 -10.484 1 79.81 415 ASN A O 1
ATOM 3132 N N . ARG A 1 416 ? -7.18 -18.562 -9.125 1 84.06 416 ARG A N 1
ATOM 3133 C CA . ARG A 1 416 ? -6.895 -19.938 -8.742 1 84.06 416 ARG A CA 1
ATOM 3134 C C . ARG A 1 416 ? -8.094 -20.562 -8.031 1 84.06 416 ARG A C 1
ATOM 3136 O O . ARG A 1 416 ? -8.406 -21.734 -8.258 1 84.06 416 ARG A O 1
ATOM 3143 N N . THR A 1 417 ? -8.75 -19.812 -7.188 1 87.75 417 THR A N 1
ATOM 3144 C CA . THR A 1 417 ? -9.945 -20.328 -6.523 1 87.75 417 THR A CA 1
ATOM 3145 C C . THR A 1 417 ? -11.086 -20.516 -7.52 1 87.75 417 THR A C 1
ATOM 3147 O O . THR A 1 417 ? -11.836 -21.484 -7.434 1 87.75 417 THR A O 1
ATOM 3150 N N . CYS A 1 418 ? -11.164 -19.656 -8.477 1 86.69 418 CYS A N 1
ATOM 3151 C CA . CYS A 1 418 ? -12.172 -19.781 -9.516 1 86.69 418 CYS A CA 1
ATOM 3152 C C . CYS A 1 418 ? -11.953 -21.047 -10.344 1 86.69 418 CYS A C 1
ATOM 3154 O O . CYS A 1 418 ? -12.898 -21.766 -10.641 1 86.69 418 CYS A O 1
ATOM 3156 N N . LYS A 1 419 ? -10.727 -21.281 -10.641 1 86.38 419 LYS A N 1
ATOM 3157 C CA . LYS A 1 419 ? -10.383 -22.484 -11.406 1 86.38 419 LYS A CA 1
ATOM 3158 C C . LYS A 1 419 ? -10.711 -23.75 -10.617 1 86.38 419 LYS A C 1
ATOM 3160 O O . LYS A 1 419 ? -11.172 -24.734 -11.188 1 86.38 419 LYS A O 1
ATOM 3165 N N . ALA A 1 420 ? -10.422 -23.688 -9.352 1 89.75 420 ALA A N 1
ATOM 3166 C CA . ALA A 1 420 ? -10.727 -24.844 -8.492 1 89.75 420 ALA A CA 1
ATOM 3167 C C . ALA A 1 420 ? -12.227 -25.125 -8.469 1 89.75 420 ALA A C 1
ATOM 3169 O O . ALA A 1 420 ? -12.641 -26.281 -8.57 1 89.75 420 ALA A O 1
ATOM 3170 N N . ILE A 1 421 ? -13.039 -24.078 -8.398 1 91.31 421 ILE A N 1
ATOM 3171 C CA . ILE A 1 421 ? -14.492 -24.234 -8.383 1 91.31 421 ILE A CA 1
ATOM 3172 C C . ILE A 1 421 ? -14.961 -24.781 -9.727 1 91.31 421 ILE A C 1
ATOM 3174 O O . ILE A 1 421 ? -15.789 -25.688 -9.781 1 91.31 421 ILE A O 1
ATOM 3178 N N . THR A 1 422 ? -14.406 -24.25 -10.766 1 89.5 422 THR A N 1
ATOM 3179 C CA . THR A 1 422 ? -14.781 -24.672 -12.109 1 89.5 422 THR A CA 1
ATOM 3180 C C . THR A 1 422 ? -14.438 -26.141 -12.336 1 89.5 422 THR A C 1
ATOM 3182 O O . THR A 1 422 ? -15.195 -26.891 -12.961 1 89.5 422 THR A O 1
ATOM 3185 N N . SER A 1 423 ? -13.352 -26.562 -11.812 1 88.94 423 SER A N 1
ATOM 3186 C CA . SER A 1 423 ? -12.844 -27.906 -12.039 1 88.94 423 SER A CA 1
ATOM 3187 C C . SER A 1 423 ? -13.75 -28.953 -11.375 1 88.94 423 SER A C 1
ATOM 3189 O O . SER A 1 423 ? -13.797 -30.109 -11.812 1 88.94 423 SER A O 1
ATOM 3191 N N . VAL A 1 424 ? -14.445 -28.547 -10.344 1 93.5 424 VAL A N 1
ATOM 3192 C CA . VAL A 1 424 ? -15.234 -29.516 -9.586 1 93.5 424 VAL A CA 1
ATOM 3193 C C . VAL A 1 424 ? -16.609 -29.672 -10.219 1 93.5 424 VAL A C 1
ATOM 3195 O O . VAL A 1 424 ? -17.312 -30.656 -9.969 1 93.5 424 VAL A O 1
ATOM 3198 N N . ARG A 1 425 ? -16.938 -28.812 -11.086 1 92.5 425 ARG A N 1
ATOM 3199 C CA . ARG A 1 425 ? -18.312 -28.719 -11.594 1 92.5 425 ARG A CA 1
ATOM 3200 C C . ARG A 1 425 ? -18.688 -29.984 -12.352 1 92.5 425 ARG A C 1
ATOM 3202 O O . ARG A 1 425 ? -19.797 -30.5 -12.195 1 92.5 425 ARG A O 1
ATOM 3209 N N . SER A 1 426 ? -17.781 -30.469 -13.18 1 92.19 426 SER A N 1
ATOM 3210 C CA . SER A 1 426 ? -18.094 -31.641 -13.984 1 92.19 426 SER A CA 1
ATOM 3211 C C . SER A 1 426 ? -18.359 -32.844 -13.109 1 92.19 426 SER A C 1
ATOM 3213 O O . SER A 1 426 ? -19.328 -33.594 -13.328 1 92.19 426 SER A O 1
ATOM 3215 N N . THR A 1 427 ? -17.531 -33.062 -12.203 1 94.19 427 THR A N 1
ATOM 3216 C CA . THR A 1 427 ? -17.703 -34.188 -11.289 1 94.19 427 THR A CA 1
ATOM 3217 C C . THR A 1 427 ? -18.953 -34.031 -10.445 1 94.19 427 THR A C 1
ATOM 3219 O O . THR A 1 427 ? -19.672 -35 -10.18 1 94.19 427 THR A O 1
ATOM 3222 N N . LEU A 1 428 ? -19.25 -32.812 -10.039 1 94.06 428 LEU A N 1
ATOM 3223 C CA . LEU A 1 428 ? -20.438 -32.531 -9.242 1 94.06 428 LEU A CA 1
ATOM 3224 C C . LEU A 1 428 ? -21.703 -32.812 -10.031 1 94.06 428 LEU A C 1
ATOM 3226 O O . LEU A 1 428 ? -22.703 -33.25 -9.469 1 94.06 428 LEU A O 1
ATOM 3230 N N . ALA A 1 429 ? -21.641 -32.531 -11.297 1 94.25 429 ALA A N 1
ATOM 3231 C CA . ALA A 1 429 ? -22.781 -32.812 -12.148 1 94.25 429 ALA A CA 1
ATOM 3232 C C . ALA A 1 429 ? -23.094 -34.312 -12.164 1 94.25 429 ALA A C 1
ATOM 3234 O O . ALA A 1 429 ? -24.25 -34.719 -12.133 1 94.25 429 ALA A O 1
ATOM 3235 N N . ILE A 1 430 ? -22.078 -35.094 -12.266 1 95.19 430 ILE A N 1
ATOM 3236 C CA . ILE A 1 430 ? -22.219 -36.531 -12.234 1 95.19 430 ILE A CA 1
ATOM 3237 C C . ILE A 1 430 ? -22.812 -36.969 -10.891 1 95.19 430 ILE A C 1
ATOM 3239 O O . ILE A 1 430 ? -23.734 -37.781 -10.836 1 95.19 430 ILE A O 1
ATOM 3243 N N . TYR A 1 431 ? -22.312 -36.406 -9.836 1 96.12 431 TYR A N 1
ATOM 3244 C CA . TYR A 1 431 ? -22.781 -36.75 -8.5 1 96.12 431 TYR A CA 1
ATOM 3245 C C . TYR A 1 431 ? -24.234 -36.344 -8.297 1 96.12 431 TYR A C 1
ATOM 3247 O O . TYR A 1 431 ? -24.984 -37 -7.594 1 96.12 431 TYR A O 1
ATOM 3255 N N . GLN A 1 432 ? -24.531 -35.219 -8.867 1 94.5 432 GLN A N 1
ATOM 3256 C CA . GLN A 1 432 ? -25.922 -34.781 -8.812 1 94.5 432 GLN A CA 1
ATOM 3257 C C . GLN A 1 432 ? -26.844 -35.781 -9.492 1 94.5 432 GLN A C 1
ATOM 3259 O O . GLN A 1 432 ? -27.906 -36.094 -8.961 1 94.5 432 GLN A O 1
ATOM 3264 N N . ARG A 1 433 ? -26.453 -36.188 -10.68 1 94.56 433 ARG A N 1
ATOM 3265 C CA . ARG A 1 433 ? -27.25 -37.156 -11.406 1 94.56 433 ARG A CA 1
ATOM 3266 C C . ARG A 1 433 ? -27.359 -38.469 -10.625 1 94.56 433 ARG A C 1
ATOM 3268 O O . ARG A 1 433 ? -28.391 -39.125 -10.672 1 94.56 433 ARG A O 1
ATOM 3275 N N . ARG A 1 434 ? -26.359 -38.75 -9.875 1 95.19 434 ARG A N 1
ATOM 3276 C CA . ARG A 1 434 ? -26.312 -40 -9.086 1 95.19 434 ARG A CA 1
ATOM 3277 C C . ARG A 1 434 ? -26.969 -39.781 -7.719 1 95.19 434 ARG A C 1
ATOM 3279 O O . ARG A 1 434 ? -26.953 -40.688 -6.879 1 95.19 434 ARG A O 1
ATOM 3286 N N . LYS A 1 435 ? -27.453 -38.531 -7.453 1 94.69 435 LYS A N 1
ATOM 3287 C CA . LYS A 1 435 ? -28.188 -38.156 -6.254 1 94.69 435 LYS A CA 1
ATOM 3288 C C . LYS A 1 435 ? -27.328 -38.312 -5.004 1 94.69 435 LYS A C 1
ATOM 3290 O O . LYS A 1 435 ? -27.812 -38.812 -3.98 1 94.69 435 LYS A O 1
ATOM 3295 N N . VAL A 1 436 ? -26.031 -38.094 -5.172 1 95.62 436 VAL A N 1
ATOM 3296 C CA . VAL A 1 436 ? -25.156 -38.062 -4.008 1 95.62 436 VAL A CA 1
ATOM 3297 C C . VAL A 1 436 ? -25.609 -36.938 -3.055 1 95.62 436 VAL A C 1
ATOM 3299 O O . VAL A 1 436 ? -25.844 -35.812 -3.48 1 95.62 436 VAL A O 1
ATOM 3302 N N . PRO A 1 437 ? -25.703 -37.188 -1.79 1 95.06 437 PRO A N 1
ATOM 3303 C CA . PRO A 1 437 ? -26.172 -36.156 -0.844 1 95.06 437 PRO A CA 1
ATOM 3304 C C . PRO A 1 437 ? -25.281 -34.906 -0.848 1 95.06 437 PRO A C 1
ATOM 3306 O O . PRO A 1 437 ? -24.062 -35 -0.832 1 95.06 437 PRO A O 1
ATOM 3309 N N . GLY A 1 438 ? -25.953 -33.781 -0.885 1 95.56 438 GLY A N 1
ATOM 3310 C CA . GLY A 1 438 ? -25.281 -32.5 -0.788 1 95.56 438 GLY A CA 1
ATOM 3311 C C . GLY A 1 438 ? -24.75 -31.984 -2.119 1 95.56 438 GLY A C 1
ATOM 3312 O O . GLY A 1 438 ? -24.359 -30.828 -2.244 1 95.56 438 GLY A O 1
ATOM 3313 N N . ALA A 1 439 ? -24.672 -32.875 -3.168 1 96.5 439 ALA A N 1
ATOM 3314 C CA . ALA A 1 439 ? -24.078 -32.531 -4.457 1 96.5 439 ALA A CA 1
ATOM 3315 C C . ALA A 1 439 ? -24.859 -31.422 -5.145 1 96.5 439 ALA A C 1
ATOM 3317 O O . ALA A 1 439 ? -24.281 -30.516 -5.742 1 96.5 439 ALA A O 1
ATOM 3318 N N . ALA A 1 440 ? -26.141 -31.469 -5.047 1 95.56 440 ALA A N 1
ATOM 3319 C CA . ALA A 1 440 ? -26.984 -30.469 -5.699 1 95.56 440 ALA A CA 1
ATOM 3320 C C . ALA A 1 440 ? -26.797 -29.094 -5.078 1 95.56 440 ALA A C 1
ATOM 3322 O O . ALA A 1 440 ? -26.672 -28.094 -5.793 1 95.56 440 ALA A O 1
ATOM 3323 N N . GLU A 1 441 ? -26.812 -29.094 -3.805 1 95.5 441 GLU A N 1
ATOM 3324 C CA . GLU A 1 441 ? -26.609 -27.828 -3.102 1 95.5 441 GLU A CA 1
ATOM 3325 C C . GLU A 1 441 ? -25.219 -27.25 -3.406 1 95.5 441 GLU A C 1
ATOM 3327 O O . GLU A 1 441 ? -25.078 -26.047 -3.604 1 95.5 441 GLU A O 1
ATOM 3332 N N . LEU A 1 442 ? -24.266 -28.125 -3.375 1 96.06 442 LEU A N 1
ATOM 3333 C CA . LEU A 1 442 ? -22.891 -27.688 -3.639 1 96.06 442 LEU A CA 1
ATOM 3334 C C . LEU A 1 442 ? -22.766 -27.156 -5.066 1 96.06 442 LEU A C 1
ATOM 3336 O O . LEU A 1 442 ? -22.047 -26.188 -5.309 1 96.06 442 LEU A O 1
ATOM 3340 N N . ALA A 1 443 ? -23.406 -27.812 -5.957 1 94.94 443 ALA A N 1
ATOM 3341 C CA . ALA A 1 443 ? -23.391 -27.391 -7.355 1 94.94 443 ALA A CA 1
ATOM 3342 C C . ALA A 1 443 ? -24 -26 -7.508 1 94.94 443 ALA A C 1
ATOM 3344 O O . ALA A 1 443 ? -23.516 -25.172 -8.281 1 94.94 443 ALA A O 1
ATOM 3345 N N . CYS A 1 444 ? -25.016 -25.75 -6.805 1 94.19 444 CYS A N 1
ATOM 3346 C CA . CYS A 1 444 ? -25.656 -24.438 -6.82 1 94.19 444 CYS A CA 1
ATOM 3347 C C . CYS A 1 444 ? -24.734 -23.359 -6.258 1 94.19 444 CYS A C 1
ATOM 3349 O O . CYS A 1 444 ? -24.609 -22.281 -6.836 1 94.19 444 CYS A O 1
ATOM 3351 N N . ARG A 1 445 ? -24.125 -23.766 -5.219 1 93 445 ARG A N 1
ATOM 3352 C CA . ARG A 1 445 ? -23.219 -22.828 -4.582 1 93 445 ARG A CA 1
ATOM 3353 C C . ARG A 1 445 ? -22.047 -22.5 -5.504 1 93 445 ARG A C 1
ATOM 3355 O O . ARG A 1 445 ? -21.625 -21.344 -5.594 1 93 445 ARG A O 1
ATOM 3362 N N . ALA A 1 446 ? -21.484 -23.5 -6.07 1 93.12 446 ALA A N 1
ATOM 3363 C CA . ALA A 1 446 ? -20.375 -23.328 -6.992 1 93.12 446 ALA A CA 1
ATOM 3364 C C . ALA A 1 446 ? -20.75 -22.391 -8.141 1 93.12 446 ALA A C 1
ATOM 3366 O O . ALA A 1 446 ? -19.984 -21.516 -8.516 1 93.12 446 ALA A O 1
ATOM 3367 N N . ARG A 1 447 ? -21.938 -22.5 -8.664 1 90.31 447 ARG A N 1
ATOM 3368 C CA . ARG A 1 447 ? -22.438 -21.672 -9.75 1 90.31 447 ARG A CA 1
ATOM 3369 C C . ARG A 1 447 ? -22.578 -20.219 -9.297 1 90.31 447 ARG A C 1
ATOM 3371 O O . ARG A 1 447 ? -22.234 -19.297 -10.031 1 90.31 447 ARG A O 1
ATOM 3378 N N . GLU A 1 448 ? -23.094 -20.109 -8.164 1 87.31 448 GLU A N 1
ATOM 3379 C CA . GLU A 1 448 ? -23.312 -18.766 -7.625 1 87.31 448 GLU A CA 1
ATOM 3380 C C . GLU A 1 448 ? -21.984 -18.047 -7.406 1 87.31 448 GLU A C 1
ATOM 3382 O O . GLU A 1 448 ? -21.859 -16.844 -7.672 1 87.31 448 GLU A O 1
ATOM 3387 N N . MET A 1 449 ? -21.078 -18.781 -6.91 1 87.06 449 MET A N 1
ATOM 3388 C CA . MET A 1 449 ? -19.781 -18.203 -6.625 1 87.06 449 MET A CA 1
ATOM 3389 C C . MET A 1 449 ? -19.078 -17.766 -7.914 1 87.06 449 MET A C 1
ATOM 3391 O O . MET A 1 449 ? -18.438 -16.719 -7.957 1 87.06 449 MET A O 1
ATOM 3395 N N . LEU A 1 450 ? -19.203 -18.562 -8.914 1 85.62 450 LEU A N 1
ATOM 3396 C CA . LEU A 1 450 ? -18.578 -18.234 -10.188 1 85.62 450 LEU A CA 1
ATOM 3397 C C . LEU A 1 450 ? -19.234 -17.016 -10.828 1 85.62 450 LEU A C 1
ATOM 3399 O O . LEU A 1 450 ? -18.562 -16.203 -11.469 1 85.62 450 LEU A O 1
ATOM 3403 N N . THR A 1 451 ? -20.516 -16.844 -10.578 1 78.81 451 THR A N 1
ATOM 3404 C CA . THR A 1 451 ? -21.234 -15.688 -11.094 1 78.81 451 THR A CA 1
ATOM 3405 C C . THR A 1 451 ? -20.797 -14.406 -10.383 1 78.81 451 THR A C 1
ATOM 3407 O O . THR A 1 451 ? -20.688 -13.352 -11.016 1 78.81 451 THR A O 1
ATOM 3410 N N . ARG A 1 452 ? -20.547 -14.562 -9.148 1 73 452 ARG A N 1
ATOM 3411 C CA . ARG A 1 452 ? -20.125 -13.406 -8.352 1 73 452 ARG A CA 1
ATOM 3412 C C . ARG A 1 452 ? -18.719 -12.961 -8.727 1 73 452 ARG A C 1
ATOM 3414 O O . ARG A 1 452 ? -18.406 -11.773 -8.656 1 73 452 ARG A O 1
ATOM 3421 N N . GLN A 1 453 ? -17.859 -13.906 -8.969 1 72.19 453 GLN A N 1
ATOM 3422 C CA . GLN A 1 453 ? -16.469 -13.594 -9.281 1 72.19 453 GLN A CA 1
ATOM 3423 C C . GLN A 1 453 ? -16.344 -12.969 -10.664 1 72.19 453 GLN A C 1
ATOM 3425 O O . GLN A 1 453 ? -15.438 -12.18 -10.914 1 72.19 453 GLN A O 1
ATOM 3430 N N . SER A 1 454 ? -17.188 -13.312 -11.586 1 62.47 454 SER A N 1
ATOM 3431 C CA . SER A 1 454 ? -17.188 -12.719 -12.922 1 62.47 454 SER A CA 1
ATOM 3432 C C . SER A 1 454 ? -17.703 -11.281 -12.891 1 62.47 454 SER A C 1
ATOM 3434 O O . SER A 1 454 ? -17.391 -10.484 -13.781 1 62.47 454 SER A O 1
ATOM 3436 N N . ALA A 1 455 ? -18.359 -10.953 -11.82 1 48.66 455 ALA A N 1
ATOM 3437 C CA . ALA A 1 455 ? -18.922 -9.609 -11.703 1 48.66 455 ALA A CA 1
ATOM 3438 C C . ALA A 1 455 ? -17.938 -8.656 -11.023 1 48.66 455 ALA A C 1
ATOM 3440 O O . ALA A 1 455 ? -18.156 -7.445 -11.016 1 48.66 455 ALA A O 1
ATOM 3441 N N . ARG A 1 456 ? -16.875 -9.172 -10.594 1 53.81 456 ARG A N 1
ATOM 3442 C CA . ARG A 1 456 ? -15.93 -8.328 -9.883 1 53.81 456 ARG A CA 1
ATOM 3443 C C . ARG A 1 456 ? -14.781 -7.898 -10.789 1 53.81 456 ARG A C 1
ATOM 3445 O O . ARG A 1 456 ? -14.266 -8.703 -11.57 1 53.81 456 ARG A O 1
ATOM 3452 N N . MET B 1 1 ? -1.617 29.969 -23.422 1 32.38 1 MET B N 1
ATOM 3453 C CA . MET B 1 1 ? -2.748 30.719 -23.969 1 32.38 1 MET B CA 1
ATOM 3454 C C . MET B 1 1 ? -2.51 32.219 -23.859 1 32.38 1 MET B C 1
ATOM 3456 O O . MET B 1 1 ? -2.098 32.719 -22.797 1 32.38 1 MET B O 1
ATOM 3460 N N . ALA B 1 2 ? -2.365 32.844 -25.078 1 38.59 2 ALA B N 1
ATOM 3461 C CA . ALA B 1 2 ? -2.096 34.281 -25.328 1 38.59 2 ALA B CA 1
ATOM 3462 C C . ALA B 1 2 ? -3.045 35.156 -24.531 1 38.59 2 ALA B C 1
ATOM 3464 O O . ALA B 1 2 ? -4.238 34.875 -24.422 1 38.59 2 ALA B O 1
ATOM 3465 N N . ALA B 1 3 ? -2.531 35.969 -23.703 1 50.56 3 ALA B N 1
ATOM 3466 C CA . ALA B 1 3 ? -3.232 37.062 -23.047 1 50.56 3 ALA B CA 1
ATOM 3467 C C . ALA B 1 3 ? -4.129 37.812 -24.031 1 50.56 3 ALA B C 1
ATOM 3469 O O . ALA B 1 3 ? -3.676 38.25 -25.078 1 50.56 3 ALA B O 1
ATOM 3470 N N . THR B 1 4 ? -5.246 37.406 -24.141 1 56.38 4 THR B N 1
ATOM 3471 C CA . THR B 1 4 ? -6.062 38.344 -24.922 1 56.38 4 THR B CA 1
ATOM 3472 C C . THR B 1 4 ? -6.035 39.719 -24.312 1 56.38 4 THR B C 1
ATOM 3474 O O . THR B 1 4 ? -5.867 39.875 -23.094 1 56.38 4 THR B O 1
ATOM 3477 N N . ASN B 1 5 ? -5.551 40.781 -24.922 1 65.56 5 ASN B N 1
ATOM 3478 C CA . ASN B 1 5 ? -5.473 42.219 -24.594 1 65.56 5 ASN B CA 1
ATOM 3479 C C . ASN B 1 5 ? -6.812 42.75 -24.109 1 65.56 5 ASN B C 1
ATOM 3481 O O . ASN B 1 5 ? -7.125 43.938 -24.312 1 65.56 5 ASN B O 1
ATOM 3485 N N . ARG B 1 6 ? -7.754 41.875 -23.578 1 78.62 6 ARG B N 1
ATOM 3486 C CA . ARG B 1 6 ? -9.016 42.406 -23.047 1 78.62 6 ARG B CA 1
ATOM 3487 C C . ARG B 1 6 ? -9 42.438 -21.516 1 78.62 6 ARG B C 1
ATOM 3489 O O . ARG B 1 6 ? -8.656 41.438 -20.875 1 78.62 6 ARG B O 1
ATOM 3496 N N . PRO B 1 7 ? -9.352 43.625 -21.062 1 86.44 7 PRO B N 1
ATOM 3497 C CA . PRO B 1 7 ? -9.352 43.75 -19.594 1 86.44 7 PRO B CA 1
ATOM 3498 C C . PRO B 1 7 ? -10.227 42.719 -18.906 1 86.44 7 PRO B C 1
ATOM 3500 O O . PRO B 1 7 ? -11.281 42.344 -19.422 1 86.44 7 PRO B O 1
ATOM 3503 N N . ASN B 1 8 ? -9.781 42.219 -17.672 1 92.69 8 ASN B N 1
ATOM 3504 C CA . ASN B 1 8 ? -10.555 41.312 -16.828 1 92.69 8 ASN B CA 1
ATOM 3505 C C . ASN B 1 8 ? -11.523 42.094 -15.93 1 92.69 8 ASN B C 1
ATOM 3507 O O . ASN B 1 8 ? -11.242 42.312 -14.75 1 92.69 8 ASN B O 1
ATOM 3511 N N . ILE B 1 9 ? -12.664 42.375 -16.5 1 92.44 9 ILE B N 1
ATOM 3512 C CA . ILE B 1 9 ? -13.656 43.219 -15.859 1 92.44 9 ILE B CA 1
ATOM 3513 C C . ILE B 1 9 ? -14.164 42.531 -14.586 1 92.44 9 ILE B C 1
ATOM 3515 O O . ILE B 1 9 ? -14.422 43.219 -13.578 1 92.44 9 ILE B O 1
ATOM 3519 N N . ARG B 1 10 ? -14.359 41.281 -14.633 1 93.44 10 ARG B N 1
ATOM 3520 C CA . ARG B 1 10 ? -14.867 40.562 -13.484 1 93.44 10 ARG B CA 1
ATOM 3521 C C . ARG B 1 10 ? -13.93 40.688 -12.289 1 93.44 10 ARG B C 1
ATOM 3523 O O . ARG B 1 10 ? -14.383 40.938 -11.172 1 93.44 10 ARG B O 1
ATOM 3530 N N . LEU B 1 11 ? -12.711 40.531 -12.523 1 95.69 11 LEU B N 1
ATOM 3531 C CA . LEU B 1 11 ? -11.727 40.688 -11.461 1 95.69 11 LEU B CA 1
ATOM 3532 C C . LEU B 1 11 ? -11.727 42.094 -10.914 1 95.69 11 LEU B C 1
ATOM 3534 O O . LEU B 1 11 ? -11.703 42.312 -9.695 1 95.69 11 LEU B O 1
ATOM 3538 N N . ARG B 1 12 ? -11.75 43.031 -11.812 1 94.56 12 ARG B N 1
ATOM 3539 C CA . ARG B 1 12 ? -11.773 44.438 -11.422 1 94.56 12 ARG B CA 1
ATOM 3540 C C . ARG B 1 12 ? -12.992 44.75 -10.539 1 94.56 12 ARG B C 1
ATOM 3542 O O . ARG B 1 12 ? -12.875 45.438 -9.523 1 94.56 12 ARG B O 1
ATOM 3549 N N . GLU B 1 13 ? -14.094 44.219 -10.922 1 94.75 13 GLU B N 1
ATOM 3550 C CA . GLU B 1 13 ? -15.336 44.469 -10.195 1 94.75 13 GLU B CA 1
ATOM 3551 C C . GLU B 1 13 ? -15.281 43.875 -8.781 1 94.75 13 GLU B C 1
ATOM 3553 O O . GLU B 1 13 ? -15.742 44.5 -7.828 1 94.75 13 GLU B O 1
ATOM 3558 N N . VAL B 1 14 ? -14.766 42.719 -8.688 1 95.44 14 VAL B N 1
ATOM 3559 C CA . VAL B 1 14 ? -14.664 42.062 -7.383 1 95.44 14 VAL B CA 1
ATOM 3560 C C . VAL B 1 14 ? -13.719 42.875 -6.484 1 95.44 14 VAL B C 1
ATOM 3562 O O . VAL B 1 14 ? -14.008 43.062 -5.305 1 95.44 14 VAL B O 1
ATOM 3565 N N . ILE B 1 15 ? -12.625 43.344 -7.023 1 96.38 15 ILE B N 1
ATOM 3566 C CA . ILE B 1 15 ? -11.648 44.094 -6.254 1 96.38 15 ILE B CA 1
ATOM 3567 C C . ILE B 1 15 ? -12.266 45.438 -5.816 1 96.38 15 ILE B C 1
ATOM 3569 O O . ILE B 1 15 ? -12.109 45.844 -4.664 1 96.38 15 ILE B O 1
ATOM 3573 N N . ASP B 1 16 ? -12.961 46 -6.703 1 94.81 16 ASP B N 1
ATOM 3574 C CA . ASP B 1 16 ? -13.609 47.25 -6.406 1 94.81 16 ASP B CA 1
ATOM 3575 C C . ASP B 1 16 ? -14.664 47.094 -5.312 1 94.81 16 ASP B C 1
ATOM 3577 O O . ASP B 1 16 ? -14.789 47.969 -4.434 1 94.81 16 ASP B O 1
ATOM 3581 N N . ALA B 1 17 ? -15.414 46.094 -5.406 1 95.25 17 ALA B N 1
ATOM 3582 C CA . ALA B 1 17 ? -16.469 45.812 -4.426 1 95.25 17 ALA B CA 1
ATOM 3583 C C . ALA B 1 17 ? -15.867 45.625 -3.033 1 95.25 17 ALA B C 1
ATOM 3585 O O . ALA B 1 17 ? -16.469 46 -2.031 1 95.25 17 ALA B O 1
ATOM 3586 N N . ILE B 1 18 ? -14.766 44.969 -2.959 1 94.75 18 ILE B N 1
ATOM 3587 C CA . ILE B 1 18 ? -14.094 44.688 -1.694 1 94.75 18 ILE B CA 1
ATOM 3588 C C . ILE B 1 18 ? -13.43 45.969 -1.179 1 94.75 18 ILE B C 1
ATOM 3590 O O . ILE B 1 18 ? -13.367 46.188 0.031 1 94.75 18 ILE B O 1
ATOM 3594 N N . GLY B 1 19 ? -12.938 46.844 -2.115 1 94.44 19 GLY B N 1
ATOM 3595 C CA . GLY B 1 19 ? -12.359 48.125 -1.776 1 94.44 19 GLY B CA 1
ATOM 3596 C C . GLY B 1 19 ? -10.914 48.031 -1.318 1 94.44 19 GLY B C 1
ATOM 3597 O O . GLY B 1 19 ? -10.469 48.844 -0.486 1 94.44 19 GLY B O 1
ATOM 3598 N N . CYS B 1 20 ? -10.18 47.062 -1.764 1 93.5 20 CYS B N 1
ATOM 3599 C CA . CYS B 1 20 ? -8.781 46.938 -1.371 1 93.5 20 CYS B CA 1
ATOM 3600 C C . CYS B 1 20 ? -7.855 47.438 -2.477 1 93.5 20 CYS B C 1
ATOM 3602 O O . CYS B 1 20 ? -8.258 47.5 -3.641 1 93.5 20 CYS B O 1
ATOM 3604 N N . THR B 1 21 ? -6.688 47.844 -2.061 1 96.06 21 THR B N 1
ATOM 3605 C CA . THR B 1 21 ? -5.695 48.281 -3.033 1 96.06 21 THR B CA 1
ATOM 3606 C C . THR B 1 21 ? -5.008 47.094 -3.688 1 96.06 21 THR B C 1
ATOM 3608 O O . THR B 1 21 ? -5.02 45.969 -3.143 1 96.06 21 THR B O 1
ATOM 3611 N N . TYR B 1 22 ? -4.406 47.281 -4.832 1 96.88 22 TYR B N 1
ATOM 3612 C CA . TYR B 1 22 ? -3.668 46.25 -5.516 1 96.88 22 TYR B CA 1
ATOM 3613 C C . TYR B 1 22 ? -2.479 45.781 -4.68 1 96.88 22 TYR B C 1
ATOM 3615 O O . TYR B 1 22 ? -2.131 44.594 -4.684 1 96.88 22 TYR B O 1
ATOM 3623 N N . GLU B 1 23 ? -1.863 46.719 -3.939 1 96.31 23 GLU B N 1
ATOM 3624 C CA . GLU B 1 23 ? -0.73 46.406 -3.078 1 96.31 23 GLU B CA 1
ATOM 3625 C C . GLU B 1 23 ? -1.149 45.469 -1.947 1 96.31 23 GLU B C 1
ATOM 3627 O O . GLU B 1 23 ? -0.456 44.5 -1.652 1 96.31 23 GLU B O 1
ATOM 3632 N N . ALA B 1 24 ? -2.27 45.844 -1.366 1 96.75 24 ALA B N 1
ATOM 3633 C CA . ALA B 1 24 ? -2.777 45 -0.274 1 96.75 24 ALA B CA 1
ATOM 3634 C C . ALA B 1 24 ? -3.16 43.625 -0.77 1 96.75 24 ALA B C 1
ATOM 3636 O O . ALA B 1 24 ? -2.9 42.625 -0.097 1 96.75 24 ALA B O 1
ATOM 3637 N N . LEU B 1 25 ? -3.797 43.594 -1.888 1 97 25 LEU B N 1
ATOM 3638 C CA . LEU B 1 25 ? -4.207 42.312 -2.467 1 97 25 LEU B CA 1
ATOM 3639 C C . LEU B 1 25 ? -2.99 41.469 -2.816 1 97 25 LEU B C 1
ATOM 3641 O O . LEU B 1 25 ? -2.992 40.25 -2.592 1 97 25 LEU B O 1
ATOM 3645 N N . ALA B 1 26 ? -2.004 42.031 -3.375 1 97.19 26 ALA B N 1
ATOM 3646 C CA . ALA B 1 26 ? -0.768 41.344 -3.703 1 97.19 26 ALA B CA 1
ATOM 3647 C C . ALA B 1 26 ? -0.132 40.719 -2.453 1 97.19 26 ALA B C 1
ATOM 3649 O O . ALA B 1 26 ? 0.373 39.625 -2.488 1 97.19 26 ALA B O 1
ATOM 3650 N N . ARG B 1 27 ? -0.16 41.469 -1.419 1 95.75 27 ARG B N 1
ATOM 3651 C CA . ARG B 1 27 ? 0.365 40.969 -0.147 1 95.75 27 ARG B CA 1
ATOM 3652 C C . ARG B 1 27 ? -0.416 39.75 0.337 1 95.75 27 ARG B C 1
ATOM 3654 O O . ARG B 1 27 ? 0.174 38.781 0.809 1 95.75 27 ARG B O 1
ATOM 3661 N N . ASP B 1 28 ? -1.709 39.875 0.223 1 94.94 28 ASP B N 1
ATOM 3662 C CA . ASP B 1 28 ? -2.553 38.75 0.639 1 94.94 28 ASP B CA 1
ATOM 3663 C C . ASP B 1 28 ? -2.273 37.531 -0.202 1 94.94 28 ASP B C 1
ATOM 3665 O O . ASP B 1 28 ? -2.24 36.406 0.323 1 94.94 28 ASP B O 1
ATOM 3669 N N . VAL B 1 29 ? -2.111 37.688 -1.462 1 94.88 29 VAL B N 1
ATOM 3670 C CA . VAL B 1 29 ? -1.842 36.562 -2.369 1 94.88 29 VAL B CA 1
ATOM 3671 C C . VAL B 1 29 ? -0.528 35.906 -1.981 1 94.88 29 VAL B C 1
ATOM 3673 O O . VAL B 1 29 ? -0.444 34.688 -1.939 1 94.88 29 VAL B O 1
ATOM 3676 N N . ARG B 1 30 ? 0.489 36.656 -1.646 1 93.5 30 ARG B N 1
ATOM 3677 C CA . ARG B 1 30 ? 1.771 36.125 -1.223 1 93.5 30 ARG B CA 1
ATOM 3678 C C . ARG B 1 30 ? 1.637 35.375 0.104 1 93.5 30 ARG B C 1
ATOM 3680 O O . ARG B 1 30 ? 2.244 34.312 0.297 1 93.5 30 ARG B O 1
ATOM 3687 N N . ARG B 1 31 ? 0.885 35.969 0.973 1 90 31 ARG B N 1
ATOM 3688 C CA . ARG B 1 31 ? 0.663 35.312 2.271 1 90 31 ARG B CA 1
ATOM 3689 C C . ARG B 1 31 ? -0.004 33.969 2.117 1 90 31 ARG B C 1
ATOM 3691 O O . ARG B 1 31 ? 0.397 33 2.762 1 90 31 ARG B O 1
ATOM 3698 N N . ILE B 1 32 ? -0.988 33.906 1.301 1 88.12 32 ILE B N 1
ATOM 3699 C CA . ILE B 1 32 ? -1.729 32.688 1.078 1 88.12 32 ILE B CA 1
ATOM 3700 C C . ILE B 1 32 ? -0.824 31.656 0.399 1 88.12 32 ILE B C 1
ATOM 3702 O O . ILE B 1 32 ? -0.873 30.469 0.723 1 88.12 32 ILE B O 1
ATOM 3706 N N . ALA B 1 33 ? -0.062 32.094 -0.54 1 87.81 33 ALA B N 1
ATOM 3707 C CA . ALA B 1 33 ? 0.914 31.219 -1.177 1 87.81 33 ALA B CA 1
ATOM 3708 C C . ALA B 1 33 ? 1.871 30.625 -0.146 1 87.81 33 ALA B C 1
ATOM 3710 O O . ALA B 1 33 ? 2.17 29.438 -0.183 1 87.81 33 ALA B O 1
ATOM 3711 N N . ALA B 1 34 ? 2.283 31.453 0.777 1 81.75 34 ALA B N 1
ATOM 3712 C CA . ALA B 1 34 ? 3.197 31 1.826 1 81.75 34 ALA B CA 1
ATOM 3713 C C . ALA B 1 34 ? 2.539 29.953 2.719 1 81.75 34 ALA B C 1
ATOM 3715 O O . ALA B 1 34 ? 3.188 29 3.148 1 81.75 34 ALA B O 1
ATOM 3716 N N . GLU B 1 35 ? 1.25 30.281 2.961 1 77.5 35 GLU B N 1
ATOM 3717 C CA . GLU B 1 35 ? 0.48 29.312 3.746 1 77.5 35 GLU B CA 1
ATOM 3718 C C . GLU B 1 35 ? 0.456 27.938 3.072 1 77.5 35 GLU B C 1
ATOM 3720 O O . GLU B 1 35 ? 0.299 26.922 3.742 1 77.5 35 GLU B O 1
ATOM 3725 N N . ASN B 1 36 ? 0.588 27.984 1.811 1 75.94 36 ASN B N 1
ATOM 3726 C CA . ASN B 1 36 ? 0.542 26.766 1.017 1 75.94 36 ASN B CA 1
ATOM 3727 C C . ASN B 1 36 ? 1.94 26.297 0.618 1 75.94 36 ASN B C 1
ATOM 3729 O O . ASN B 1 36 ? 2.094 25.5 -0.3 1 75.94 36 ASN B O 1
ATOM 3733 N N . GLY B 1 37 ? 2.904 26.906 1.225 1 70.06 37 GLY B N 1
ATOM 3734 C CA . GLY B 1 37 ? 4.277 26.438 1.07 1 70.06 37 GLY B CA 1
ATOM 3735 C C . GLY B 1 37 ? 4.961 27.016 -0.155 1 70.06 37 GLY B C 1
ATOM 3736 O O . GLY B 1 37 ? 6.012 26.531 -0.573 1 70.06 37 GLY B O 1
ATOM 3737 N N . GLU B 1 38 ? 4.395 28 -0.813 1 77.31 38 GLU B N 1
ATOM 3738 C CA . GLU B 1 38 ? 4.973 28.609 -2.012 1 77.31 38 GLU B CA 1
ATOM 3739 C C . GLU B 1 38 ? 5.398 30.047 -1.755 1 77.31 38 GLU B C 1
ATOM 3741 O O . GLU B 1 38 ? 4.703 30.797 -1.061 1 77.31 38 GLU B O 1
ATOM 3746 N N . ILE B 1 39 ? 6.574 30.281 -2.195 1 82.69 39 ILE B N 1
ATOM 3747 C CA . ILE B 1 39 ? 7.023 31.672 -2.168 1 82.69 39 ILE B CA 1
ATOM 3748 C C . ILE B 1 39 ? 6.887 32.281 -3.561 1 82.69 39 ILE B C 1
ATOM 3750 O O . ILE B 1 39 ? 7.516 31.812 -4.516 1 82.69 39 ILE B O 1
ATOM 3754 N N . ILE B 1 40 ? 5.969 33.25 -3.707 1 90 40 ILE B N 1
ATOM 3755 C CA . ILE B 1 40 ? 5.758 33.906 -5 1 90 40 ILE B CA 1
ATOM 3756 C C . ILE B 1 40 ? 6.035 35.375 -4.883 1 90 40 ILE B C 1
ATOM 3758 O O . ILE B 1 40 ? 6.121 35.938 -3.775 1 90 40 ILE B O 1
ATOM 3762 N N . GLN B 1 41 ? 6.305 36 -5.957 1 91.25 41 GLN B N 1
ATOM 3763 C CA . GLN B 1 41 ? 6.711 37.406 -5.973 1 91.25 41 GLN B CA 1
ATOM 3764 C C . GLN B 1 41 ? 5.594 38.281 -6.512 1 91.25 41 GLN B C 1
ATOM 3766 O O . GLN B 1 41 ? 5.859 39.281 -7.188 1 91.25 41 GLN B O 1
ATOM 3771 N N . THR B 1 42 ? 4.402 37.875 -6.305 1 94.19 42 THR B N 1
ATOM 3772 C CA . THR B 1 42 ? 3.273 38.688 -6.766 1 94.19 42 THR B CA 1
ATOM 3773 C C . THR B 1 42 ? 3.334 40.094 -6.176 1 94.19 42 THR B C 1
ATOM 3775 O O . THR B 1 42 ? 3.494 40.25 -4.965 1 94.19 42 THR B O 1
ATOM 3778 N N . ASN B 1 43 ? 3.32 41.094 -6.992 1 95.69 43 ASN B N 1
ATOM 3779 C CA . ASN B 1 43 ? 3.336 42.5 -6.562 1 95.69 43 ASN B CA 1
ATOM 3780 C C . ASN B 1 43 ? 2.178 43.281 -7.168 1 95.69 43 ASN B C 1
ATOM 3782 O O . ASN B 1 43 ? 1.307 42.688 -7.824 1 95.69 43 ASN B O 1
ATOM 3786 N N . LYS B 1 44 ? 2.121 44.594 -6.84 1 96.38 44 LYS B N 1
ATOM 3787 C CA . LYS B 1 44 ? 1.051 45.469 -7.305 1 96.38 44 LYS B CA 1
ATOM 3788 C C . LYS B 1 44 ? 0.935 45.438 -8.828 1 96.38 44 LYS B C 1
ATOM 3790 O O . LYS B 1 44 ? -0.171 45.406 -9.367 1 96.38 44 LYS B O 1
ATOM 3795 N N . SER B 1 45 ? 2.053 45.375 -9.477 1 96.06 45 SER B N 1
ATOM 3796 C CA . SER B 1 45 ? 2.074 45.375 -10.938 1 96.06 45 SER B CA 1
ATOM 3797 C C . SER B 1 45 ? 1.443 44.125 -11.5 1 96.06 45 SER B C 1
ATOM 3799 O O . SER B 1 45 ? 0.747 44.156 -12.516 1 96.06 45 SER B O 1
ATOM 3801 N N . ALA B 1 46 ? 1.733 43.031 -10.867 1 96.12 46 ALA B N 1
ATOM 3802 C CA . ALA B 1 46 ? 1.159 41.75 -11.312 1 96.12 46 ALA B CA 1
ATOM 3803 C C . ALA B 1 46 ? -0.365 41.812 -11.266 1 96.12 46 ALA B C 1
ATOM 3805 O O . ALA B 1 46 ? -1.033 41.375 -12.211 1 96.12 46 ALA B O 1
ATOM 3806 N N . ILE B 1 47 ? -0.92 42.344 -10.172 1 96.38 47 ILE B N 1
ATOM 3807 C CA . ILE B 1 47 ? -2.367 42.469 -10.031 1 96.38 47 ILE B CA 1
ATOM 3808 C C . ILE B 1 47 ? -2.926 43.344 -11.141 1 96.38 47 ILE B C 1
ATOM 3810 O O . ILE B 1 47 ? -3.957 43.031 -11.734 1 96.38 47 ILE B O 1
ATOM 3814 N N . SER B 1 48 ? -2.205 44.438 -11.352 1 95.38 48 SER B N 1
ATOM 3815 C CA . SER B 1 48 ? -2.625 45.344 -12.398 1 95.38 48 SER B CA 1
ATOM 3816 C C . SER B 1 48 ? -2.668 44.688 -13.758 1 95.38 48 SER B C 1
ATOM 3818 O O . SER B 1 48 ? -3.611 44.875 -14.531 1 95.38 48 SER B O 1
ATOM 3820 N N . HIS B 1 49 ? -1.697 43.844 -14 1 94.75 49 HIS B N 1
ATOM 3821 C CA . HIS B 1 49 ? -1.646 43.125 -15.273 1 94.75 49 HIS B CA 1
ATOM 3822 C C . HIS B 1 49 ? -2.803 42.156 -15.391 1 94.75 49 HIS B C 1
ATOM 3824 O O . HIS B 1 49 ? -3.352 41.938 -16.484 1 94.75 49 HIS B O 1
ATOM 3830 N N . TRP B 1 50 ? -3.076 41.594 -14.281 1 95.06 50 TRP B N 1
ATOM 3831 C CA . TRP B 1 50 ? -4.168 40.625 -14.305 1 95.06 50 TRP B CA 1
ATOM 3832 C C . TRP B 1 50 ? -5.508 41.312 -14.516 1 95.06 50 TRP B C 1
ATOM 3834 O O . TRP B 1 50 ? -6.359 40.844 -15.266 1 95.06 50 TRP B O 1
ATOM 3844 N N . VAL B 1 51 ? -5.695 42.438 -13.898 1 94.88 51 VAL B N 1
ATOM 3845 C CA . VAL B 1 51 ? -6.926 43.188 -14.008 1 94.88 51 VAL B CA 1
ATOM 3846 C C . VAL B 1 51 ? -7.059 43.75 -15.422 1 94.88 51 VAL B C 1
ATOM 3848 O O . VAL B 1 51 ? -8.156 43.781 -15.977 1 94.88 51 VAL B O 1
ATOM 3851 N N . ASN B 1 52 ? -5.938 44.125 -15.977 1 93.06 52 ASN B N 1
ATOM 3852 C CA . ASN B 1 52 ? -5.949 44.719 -17.312 1 93.06 52 ASN B CA 1
ATOM 3853 C C . ASN B 1 52 ? -5.961 43.625 -18.406 1 93.06 52 ASN B C 1
ATOM 3855 O O . ASN B 1 52 ? -6.145 43.938 -19.578 1 93.06 52 ASN B O 1
ATOM 3859 N N . GLY B 1 53 ? -5.77 42.438 -18 1 90.5 53 GLY B N 1
ATOM 3860 C CA . GLY B 1 53 ? -5.855 41.344 -18.938 1 90.5 53 GLY B CA 1
ATOM 3861 C C . GLY B 1 53 ? -4.598 41.156 -19.766 1 90.5 53 GLY B C 1
ATOM 3862 O O . GLY B 1 53 ? -4.582 40.375 -20.719 1 90.5 53 GLY B O 1
ATOM 3863 N N . THR B 1 54 ? -3.594 41.875 -19.391 1 90.38 54 THR B N 1
ATOM 3864 C CA . THR B 1 54 ? -2.346 41.781 -20.141 1 90.38 54 THR B CA 1
ATOM 3865 C C . THR B 1 54 ? -1.609 40.5 -19.828 1 90.38 54 THR B C 1
ATOM 3867 O O . THR B 1 54 ? -0.798 40.031 -20.641 1 90.38 54 THR B O 1
ATOM 3870 N N . ARG B 1 55 ? -1.782 40 -18.625 1 90.88 55 ARG B N 1
ATOM 3871 C CA . ARG B 1 55 ? -1.241 38.688 -18.203 1 90.88 55 ARG B CA 1
ATOM 3872 C C . ARG B 1 55 ? -2.264 37.906 -17.391 1 90.88 55 ARG B C 1
ATOM 3874 O O . ARG B 1 55 ? -3.229 38.5 -16.875 1 90.88 55 ARG B O 1
ATOM 3881 N N . GLN B 1 56 ? -2.105 36.75 -17.359 1 89.69 56 GLN B N 1
ATOM 3882 C CA . GLN B 1 56 ? -2.902 35.875 -16.5 1 89.69 56 GLN B CA 1
ATOM 3883 C C . GLN B 1 56 ? -2.039 35.219 -15.414 1 89.69 56 GLN B C 1
ATOM 3885 O O . GLN B 1 56 ? -0.85 35 -15.625 1 89.69 56 GLN B O 1
ATOM 3890 N N . PRO B 1 57 ? -2.672 35.125 -14.227 1 90.12 57 PRO B N 1
ATOM 3891 C CA . PRO B 1 57 ? -1.902 34.406 -13.211 1 90.12 57 PRO B CA 1
ATOM 3892 C C . PRO B 1 57 ? -1.51 33 -13.664 1 90.12 57 PRO B C 1
ATOM 3894 O O . PRO B 1 57 ? -2.252 32.344 -14.406 1 90.12 57 PRO B O 1
ATOM 3897 N N . THR B 1 58 ? -0.356 32.594 -13.25 1 82.06 58 THR B N 1
ATOM 3898 C CA . THR B 1 58 ? 0.155 31.281 -13.664 1 82.06 58 THR B CA 1
ATOM 3899 C C . THR B 1 58 ? 0.146 30.312 -12.492 1 82.06 58 THR B C 1
ATOM 3901 O O . THR B 1 58 ? 0.146 30.719 -11.328 1 82.06 58 THR B O 1
ATOM 3904 N N . GLY B 1 59 ? 0.054 29.094 -12.812 1 76.06 59 GLY B N 1
ATOM 3905 C CA . GLY B 1 59 ? 0.095 28.062 -11.781 1 76.06 59 GLY B CA 1
ATOM 3906 C C . GLY B 1 59 ? -1.049 28.172 -10.789 1 76.06 59 GLY B C 1
ATOM 3907 O O . GLY B 1 59 ? -2.213 28.266 -11.188 1 76.06 59 GLY B O 1
ATOM 3908 N N . GLN B 1 60 ? -0.597 28.219 -9.445 1 82.38 60 GLN B N 1
ATOM 3909 C CA . GLN B 1 60 ? -1.581 28.25 -8.367 1 82.38 60 GLN B CA 1
ATOM 3910 C C . GLN B 1 60 ? -1.962 29.688 -8.008 1 82.38 60 GLN B C 1
ATOM 3912 O O . GLN B 1 60 ? -2.855 29.906 -7.188 1 82.38 60 GLN B O 1
ATOM 3917 N N . THR B 1 61 ? -1.41 30.547 -8.633 1 89.25 61 THR B N 1
ATOM 3918 C CA . THR B 1 61 ? -1.553 31.938 -8.211 1 89.25 61 THR B CA 1
ATOM 3919 C C . THR B 1 61 ? -2.998 32.406 -8.367 1 89.25 61 THR B C 1
ATOM 3921 O O . THR B 1 61 ? -3.484 33.219 -7.57 1 89.25 61 THR B O 1
ATOM 3924 N N . GLY B 1 62 ? -3.652 31.891 -9.422 1 88.56 62 GLY B N 1
ATOM 3925 C CA . GLY B 1 62 ? -5.066 32.219 -9.57 1 88.56 62 GLY B CA 1
ATOM 3926 C C . GLY B 1 62 ? -5.895 31.781 -8.367 1 88.56 62 GLY B C 1
ATOM 3927 O O . GLY B 1 62 ? -6.781 32.531 -7.93 1 88.56 62 GLY B O 1
ATOM 3928 N N . HIS B 1 63 ? -5.547 30.672 -7.801 1 87.5 63 HIS B N 1
ATOM 3929 C CA . HIS B 1 63 ? -6.254 30.156 -6.633 1 87.5 63 HIS B CA 1
ATOM 3930 C C . HIS B 1 63 ? -5.941 30.984 -5.395 1 87.5 63 HIS B C 1
ATOM 3932 O O . HIS B 1 63 ? -6.82 31.234 -4.562 1 87.5 63 HIS B O 1
ATOM 3938 N N . TYR B 1 64 ? -4.766 31.359 -5.258 1 91.69 64 TYR B N 1
ATOM 3939 C CA . TYR B 1 64 ? -4.387 32.219 -4.141 1 91.69 64 TYR B CA 1
ATOM 3940 C C . TYR B 1 64 ? -5.113 33.562 -4.219 1 91.69 64 TYR B C 1
ATOM 3942 O O . TYR B 1 64 ? -5.543 34.094 -3.197 1 91.69 64 TYR B O 1
ATOM 3950 N N . LEU B 1 65 ? -5.215 34.031 -5.504 1 93.38 65 LEU B N 1
ATOM 3951 C CA . LEU B 1 65 ? -5.934 35.312 -5.719 1 93.38 65 LEU B CA 1
ATOM 3952 C C . LEU B 1 65 ? -7.395 35.156 -5.312 1 93.38 65 LEU B C 1
ATOM 3954 O O . LEU B 1 65 ? -7.926 36 -4.586 1 93.38 65 LEU B O 1
ATOM 3958 N N . ALA B 1 66 ? -7.992 34.094 -5.719 1 90.88 66 ALA B N 1
ATOM 3959 C CA . ALA B 1 66 ? -9.391 33.844 -5.379 1 90.88 66 ALA B CA 1
ATOM 3960 C C . ALA B 1 66 ? -9.578 33.719 -3.871 1 90.88 66 ALA B C 1
ATOM 3962 O O . ALA B 1 66 ? -10.539 34.25 -3.309 1 90.88 66 ALA B O 1
ATOM 3963 N N . GLU B 1 67 ? -8.695 33.062 -3.199 1 91 67 GLU B N 1
ATOM 3964 C CA . GLU B 1 67 ? -8.758 32.906 -1.752 1 91 67 GLU B CA 1
ATOM 3965 C C . GLU B 1 67 ? -8.547 34.219 -1.026 1 91 67 GLU B C 1
ATOM 3967 O O . GLU B 1 67 ? -9.219 34.5 -0.031 1 91 67 GLU B O 1
ATOM 3972 N N . ALA B 1 68 ? -7.625 35 -1.488 1 93.69 68 ALA B N 1
ATOM 3973 C CA . ALA B 1 68 ? -7.395 36.312 -0.898 1 93.69 68 ALA B CA 1
ATOM 3974 C C . ALA B 1 68 ? -8.648 37.188 -0.963 1 93.69 68 ALA B C 1
ATOM 3976 O O . ALA B 1 68 ? -9.031 37.812 0.026 1 93.69 68 ALA B O 1
ATOM 3977 N N . LEU B 1 69 ? -9.242 37.125 -2.125 1 93.94 69 LEU B N 1
ATOM 3978 C CA . LEU B 1 69 ? -10.469 37.906 -2.312 1 93.94 69 LEU B CA 1
ATOM 3979 C C . LEU B 1 69 ? -11.594 37.344 -1.456 1 93.94 69 LEU B C 1
ATOM 3981 O O . LEU B 1 69 ? -12.391 38.094 -0.893 1 93.94 69 LEU B O 1
ATOM 3985 N N . SER B 1 70 ? -11.672 36.062 -1.342 1 90.06 70 SER B N 1
ATOM 3986 C CA . SER B 1 70 ? -12.695 35.406 -0.527 1 90.06 70 SER B CA 1
ATOM 3987 C C . SER B 1 70 ? -12.578 35.812 0.937 1 90.06 70 SER B C 1
ATOM 3989 O O . SER B 1 70 ? -13.586 36.125 1.58 1 90.06 70 SER B O 1
ATOM 3991 N N . ARG B 1 71 ? -11.406 35.781 1.428 1 88.81 71 ARG B N 1
ATOM 3992 C CA . ARG B 1 71 ? -11.172 36.125 2.826 1 88.81 71 ARG B CA 1
ATOM 3993 C C . ARG B 1 71 ? -11.523 37.594 3.096 1 88.81 71 ARG B C 1
ATOM 3995 O O . ARG B 1 71 ? -12.109 37.906 4.133 1 88.81 71 ARG B O 1
ATOM 4002 N N . ARG B 1 72 ? -11.203 38.438 2.162 1 91.56 72 ARG B N 1
ATOM 4003 C CA . ARG B 1 72 ? -11.508 39.875 2.332 1 91.56 72 ARG B CA 1
ATOM 4004 C C . ARG B 1 72 ? -13.008 40.125 2.205 1 91.56 72 ARG B C 1
ATOM 4006 O O . ARG B 1 72 ? -13.555 40.969 2.898 1 91.56 72 ARG B O 1
ATOM 4013 N N . ALA B 1 73 ? -13.617 39.406 1.345 1 91.38 73 ALA B N 1
ATOM 4014 C CA . ALA B 1 73 ? -15.039 39.594 1.081 1 91.38 73 ALA B CA 1
ATOM 4015 C C . ALA B 1 73 ? -15.898 38.906 2.129 1 91.38 73 ALA B C 1
ATOM 4017 O O . ALA B 1 73 ? -17.078 39.219 2.271 1 91.38 73 ALA B O 1
ATOM 4018 N N . GLY B 1 74 ? -15.281 37.875 2.846 1 83.38 74 GLY B N 1
ATOM 4019 C CA . GLY B 1 74 ? -16.047 37.094 3.801 1 83.38 74 GLY B CA 1
ATOM 4020 C C . GLY B 1 74 ? -16.984 36.125 3.143 1 83.38 74 GLY B C 1
ATOM 4021 O O . GLY B 1 74 ? -17.969 35.688 3.744 1 83.38 74 GLY B O 1
ATOM 4022 N N . ARG B 1 75 ? -16.828 35.906 1.933 1 82.94 75 ARG B N 1
ATOM 4023 C CA . ARG B 1 75 ? -17.562 34.906 1.163 1 82.94 75 ARG B CA 1
ATOM 4024 C C . ARG B 1 75 ? -16.656 34.219 0.144 1 82.94 75 ARG B C 1
ATOM 4026 O O . ARG B 1 75 ? -15.586 34.75 -0.196 1 82.94 75 ARG B O 1
ATOM 4033 N N . THR B 1 76 ? -17.156 33.125 -0.318 1 83.25 76 THR B N 1
ATOM 4034 C CA . THR B 1 76 ? -16.344 32.406 -1.283 1 83.25 76 THR B CA 1
ATOM 4035 C C . THR B 1 76 ? -16.375 33.094 -2.646 1 83.25 76 THR B C 1
ATOM 4037 O O . THR B 1 76 ? -17.453 33.375 -3.174 1 83.25 76 THR B O 1
ATOM 4040 N N . ILE B 1 77 ? -15.242 33.406 -3.193 1 89.06 77 ILE B N 1
ATOM 4041 C CA . ILE B 1 77 ? -15.062 33.906 -4.547 1 89.06 77 ILE B CA 1
ATOM 4042 C C . ILE B 1 77 ? -14.344 32.875 -5.402 1 89.06 77 ILE B C 1
ATOM 4044 O O . ILE B 1 77 ? -13.227 32.469 -5.074 1 89.06 77 ILE B O 1
ATOM 4048 N N . THR B 1 78 ? -14.984 32.344 -6.445 1 85.19 78 THR B N 1
ATOM 4049 C CA . THR B 1 78 ? -14.43 31.297 -7.293 1 85.19 78 THR B CA 1
ATOM 4050 C C . THR B 1 78 ? -13.555 31.906 -8.398 1 85.19 78 THR B C 1
ATOM 4052 O O . THR B 1 78 ? -13.609 33.094 -8.656 1 85.19 78 THR B O 1
ATOM 4055 N N . LEU B 1 79 ? -12.773 31.031 -9.031 1 86.56 79 LEU B N 1
ATOM 4056 C CA . LEU B 1 79 ? -11.953 31.453 -10.156 1 86.56 79 LEU B CA 1
ATOM 4057 C C . LEU B 1 79 ? -12.82 32 -11.289 1 86.56 79 LEU B C 1
ATOM 4059 O O . LEU B 1 79 ? -12.508 33.031 -11.883 1 86.56 79 LEU B O 1
ATOM 4063 N N . THR B 1 80 ? -13.969 31.344 -11.461 1 83.94 80 THR B N 1
ATOM 4064 C CA . THR B 1 80 ? -14.875 31.75 -12.523 1 83.94 80 THR B CA 1
ATOM 4065 C C . THR B 1 80 ? -15.438 33.156 -12.25 1 83.94 80 THR B C 1
ATOM 4067 O O . THR B 1 80 ? -15.602 33.938 -13.172 1 83.94 80 THR B O 1
ATOM 4070 N N . GLU B 1 81 ? -15.711 33.375 -11.031 1 88.88 81 GLU B N 1
ATOM 4071 C CA . GLU B 1 81 ? -16.266 34.656 -10.633 1 88.88 81 GLU B CA 1
ATOM 4072 C C . GLU B 1 81 ? -15.305 35.812 -10.922 1 88.88 81 GLU B C 1
ATOM 4074 O O . GLU B 1 81 ? -15.719 36.938 -11.141 1 88.88 81 GLU B O 1
ATOM 4079 N N . ILE B 1 82 ? -14.039 35.5 -10.945 1 93 82 ILE B N 1
ATOM 4080 C CA . ILE B 1 82 ? -13.07 36.562 -11.172 1 93 82 ILE B CA 1
ATOM 4081 C C . ILE B 1 82 ? -12.469 36.406 -12.57 1 93 82 ILE B C 1
ATOM 4083 O O . ILE B 1 82 ? -11.375 36.906 -12.836 1 93 82 ILE B O 1
ATOM 4087 N N . GLY B 1 83 ? -13.117 35.625 -13.375 1 87.81 83 GLY B N 1
ATOM 4088 C CA . GLY B 1 83 ? -12.789 35.594 -14.797 1 87.81 83 GLY B CA 1
ATOM 4089 C C . GLY B 1 83 ? -11.586 34.719 -15.102 1 87.81 83 GLY B C 1
ATOM 4090 O O . GLY B 1 83 ? -10.914 34.906 -16.125 1 87.81 83 GLY B O 1
ATOM 4091 N N . LEU B 1 84 ? -11.148 33.938 -14.219 1 86.94 84 LEU B N 1
ATOM 4092 C CA . LEU B 1 84 ? -10.016 33.062 -14.461 1 86.94 84 LEU B CA 1
ATOM 4093 C C . LEU B 1 84 ? -10.5 31.641 -14.766 1 86.94 84 LEU B C 1
ATOM 4095 O O . LEU B 1 84 ? -11.578 31.234 -14.32 1 86.94 84 LEU B O 1
ATOM 4099 N N . ARG B 1 85 ? -9.695 30.984 -15.727 1 72.5 85 ARG B N 1
ATOM 4100 C CA . ARG B 1 85 ? -10.008 29.594 -16.062 1 72.5 85 ARG B CA 1
ATOM 4101 C C . ARG B 1 85 ? -9.547 28.656 -14.953 1 72.5 85 ARG B C 1
ATOM 4103 O O . ARG B 1 85 ? -8.484 28.844 -14.367 1 72.5 85 ARG B O 1
ATOM 4110 N N . ASP B 1 86 ? -10.469 27.922 -14.617 1 61.12 86 ASP B N 1
ATOM 4111 C CA . ASP B 1 86 ? -10.117 26.906 -13.633 1 61.12 86 ASP B CA 1
ATOM 4112 C C . ASP B 1 86 ? -9.602 25.641 -14.32 1 61.12 86 ASP B C 1
ATOM 4114 O O . ASP B 1 86 ? -10.383 24.891 -14.914 1 61.12 86 ASP B O 1
ATOM 4118 N N . PRO B 1 87 ? -8.242 25.719 -14.859 1 53.22 87 PRO B N 1
ATOM 4119 C CA . PRO B 1 87 ? -7.781 24.484 -15.492 1 53.22 87 PRO B CA 1
ATOM 4120 C C . PRO B 1 87 ? -8.305 23.234 -14.797 1 53.22 87 PRO B C 1
ATOM 4122 O O . PRO B 1 87 ? -8.32 22.156 -15.383 1 53.22 87 PRO B O 1
ATOM 4125 N N . GLU B 1 88 ? -8.172 23.219 -13.602 1 51.31 88 GLU B N 1
ATOM 4126 C CA . GLU B 1 88 ? -8.461 22.078 -12.727 1 51.31 88 GLU B CA 1
ATOM 4127 C C . GLU B 1 88 ? -9.93 21.672 -12.82 1 51.31 88 GLU B C 1
ATOM 4129 O O . GLU B 1 88 ? -10.703 21.922 -11.891 1 51.31 88 GLU B O 1
ATOM 4134 N N . ALA B 1 89 ? -10.57 22.016 -14.008 1 48.53 89 ALA B N 1
ATOM 4135 C CA . ALA B 1 89 ? -11.867 21.422 -13.695 1 48.53 89 ALA B CA 1
ATOM 4136 C C . ALA B 1 89 ? -11.711 20.188 -12.812 1 48.53 89 ALA B C 1
ATOM 4138 O O . ALA B 1 89 ? -11.07 19.203 -13.211 1 48.53 89 ALA B O 1
ATOM 4139 N N . THR B 1 90 ? -11.68 20.344 -11.539 1 48.91 90 THR B N 1
ATOM 4140 C CA . THR B 1 90 ? -11.664 19.891 -10.156 1 48.91 90 THR B CA 1
ATOM 4141 C C . THR B 1 90 ? -12.211 18.469 -10.055 1 48.91 90 THR B C 1
ATOM 4143 O O . THR B 1 90 ? -13.047 18.047 -10.867 1 48.91 90 THR B O 1
ATOM 4146 N N . VAL B 1 91 ? -11.438 17.547 -9.57 1 55.59 91 VAL B N 1
ATOM 4147 C CA . VAL B 1 91 ? -12.242 16.484 -8.984 1 55.59 91 VAL B CA 1
ATOM 4148 C C . VAL B 1 91 ? -13.578 17.047 -8.516 1 55.59 91 VAL B C 1
ATOM 4150 O O . VAL B 1 91 ? -13.625 17.844 -7.562 1 55.59 91 VAL B O 1
ATOM 4153 N N . PRO B 1 92 ? -14.523 17.109 -9.438 1 53.34 92 PRO B N 1
ATOM 4154 C CA . PRO B 1 92 ? -15.812 17.672 -9.047 1 53.34 92 PRO B CA 1
ATOM 4155 C C . PRO B 1 92 ? -16.25 17.234 -7.652 1 53.34 92 PRO B C 1
ATOM 4157 O O . PRO B 1 92 ? -15.984 16.109 -7.238 1 53.34 92 PRO B O 1
ATOM 4160 N N . ASP B 1 93 ? -16.594 18.266 -6.914 1 62.09 93 ASP B N 1
ATOM 4161 C CA . ASP B 1 93 ? -17.266 17.922 -5.668 1 62.09 93 ASP B CA 1
ATOM 4162 C C . ASP B 1 93 ? -18.547 17.125 -5.93 1 62.09 93 ASP B C 1
ATOM 4164 O O . ASP B 1 93 ? -19.531 17.672 -6.43 1 62.09 93 ASP B O 1
ATOM 4168 N N . ASP B 1 94 ? -18.344 15.883 -5.902 1 72.94 94 ASP B N 1
ATOM 4169 C CA . ASP B 1 94 ? -19.516 15.008 -6.012 1 72.94 94 ASP B CA 1
ATOM 4170 C C . ASP B 1 94 ? -20.219 14.875 -4.668 1 72.94 94 ASP B C 1
ATOM 4172 O O . ASP B 1 94 ? -19.578 14.758 -3.625 1 72.94 94 ASP B O 1
ATOM 4176 N N . PRO B 1 95 ? -21.516 15.18 -4.734 1 78.38 95 PRO B N 1
ATOM 4177 C CA . PRO B 1 95 ? -22.25 14.984 -3.482 1 78.38 95 PRO B CA 1
ATOM 4178 C C . PRO B 1 95 ? -22.047 13.594 -2.891 1 78.38 95 PRO B C 1
ATOM 4180 O O . PRO B 1 95 ? -22.297 13.375 -1.702 1 78.38 95 PRO B O 1
ATOM 4183 N N . ASP B 1 96 ? -21.641 12.641 -3.695 1 88.81 96 ASP B N 1
ATOM 4184 C CA . ASP B 1 96 ? -21.312 11.289 -3.242 1 88.81 96 ASP B CA 1
ATOM 4185 C C . ASP B 1 96 ? -19.875 11.211 -2.742 1 88.81 96 ASP B C 1
ATOM 4187 O O . ASP B 1 96 ? -18.938 11.234 -3.537 1 88.81 96 ASP B O 1
ATOM 4191 N N . PRO B 1 97 ? -19.719 11.117 -1.463 1 92.5 97 PRO B N 1
ATOM 4192 C CA . PRO B 1 97 ? -18.359 11.125 -0.907 1 92.5 97 PRO B CA 1
ATOM 4193 C C . PRO B 1 97 ? -17.516 9.961 -1.412 1 92.5 97 PRO B C 1
ATOM 4195 O O . PRO B 1 97 ? -16.281 10.062 -1.446 1 92.5 97 PRO B O 1
ATOM 4198 N N . VAL B 1 98 ? -18.125 8.82 -1.804 1 93.25 98 VAL B N 1
ATOM 4199 C CA . VAL B 1 98 ? -17.375 7.684 -2.334 1 93.25 98 VAL B CA 1
ATOM 4200 C C . VAL B 1 98 ? -16.766 8.055 -3.686 1 93.25 98 VAL B C 1
ATOM 4202 O O . VAL B 1 98 ? -15.609 7.738 -3.959 1 93.25 98 VAL B O 1
ATOM 4205 N N . VAL B 1 99 ? -17.531 8.734 -4.512 1 89.25 99 VAL B N 1
ATOM 4206 C CA . VAL B 1 99 ? -17.047 9.219 -5.801 1 89.25 99 VAL B CA 1
ATOM 4207 C C . VAL B 1 99 ? -15.938 10.242 -5.578 1 89.25 99 VAL B C 1
ATOM 4209 O O . VAL B 1 99 ? -14.922 10.219 -6.277 1 89.25 99 VAL B O 1
ATOM 4212 N N . THR B 1 100 ? -16.141 11.102 -4.621 1 89.75 100 THR B N 1
ATOM 4213 C CA . THR B 1 100 ? -15.141 12.125 -4.312 1 89.75 100 THR B CA 1
ATOM 4214 C C . THR B 1 100 ? -13.836 11.484 -3.842 1 89.75 100 THR B C 1
ATOM 4216 O O . THR B 1 100 ? -12.75 11.859 -4.293 1 89.75 100 THR B O 1
ATOM 4219 N N . ALA B 1 101 ? -13.914 10.516 -2.908 1 93 101 ALA B N 1
ATOM 4220 C CA . ALA B 1 101 ? -12.727 9.82 -2.402 1 93 101 ALA B CA 1
ATOM 4221 C C . ALA B 1 101 ? -11.977 9.117 -3.531 1 93 101 ALA B C 1
ATOM 4223 O O . ALA B 1 101 ? -10.75 9.188 -3.611 1 93 101 ALA B O 1
ATOM 4224 N N . THR B 1 102 ? -12.727 8.445 -4.391 1 90.25 102 THR B N 1
ATOM 4225 C CA . THR B 1 102 ? -12.148 7.758 -5.535 1 90.25 102 THR B CA 1
ATOM 4226 C C . THR B 1 102 ? -11.453 8.75 -6.469 1 90.25 102 THR B C 1
ATOM 4228 O O . THR B 1 102 ? -10.336 8.508 -6.918 1 90.25 102 THR B O 1
ATOM 4231 N N . GLY B 1 103 ? -12.188 9.797 -6.73 1 86.81 103 GLY B N 1
ATOM 4232 C CA . GLY B 1 103 ? -11.656 10.812 -7.621 1 86.81 103 GLY B CA 1
ATOM 4233 C C . GLY B 1 103 ? -10.383 11.453 -7.102 1 86.81 103 GLY B C 1
ATOM 4234 O O . GLY B 1 103 ? -9.445 11.68 -7.867 1 86.81 103 GLY B O 1
ATOM 4235 N N . LEU B 1 104 ? -10.266 11.789 -5.824 1 88.69 104 LEU B N 1
ATOM 4236 C CA . LEU B 1 104 ? -9.07 12.359 -5.215 1 88.69 104 LEU B CA 1
ATOM 4237 C C . LEU B 1 104 ? -7.895 11.398 -5.328 1 88.69 104 LEU B C 1
ATOM 4239 O O . LEU B 1 104 ? -6.797 11.797 -5.73 1 88.69 104 LEU B O 1
ATOM 4243 N N . GLY B 1 105 ? -8.148 10.148 -4.949 1 89.31 105 GLY B N 1
ATOM 4244 C CA . GLY B 1 105 ? -7.094 9.156 -5.043 1 89.31 105 GLY B CA 1
ATOM 4245 C C . GLY B 1 105 ? -6.539 9.008 -6.449 1 89.31 105 GLY B C 1
ATOM 4246 O O . GLY B 1 105 ? -5.32 8.953 -6.637 1 89.31 105 GLY B O 1
ATOM 4247 N N . ARG B 1 106 ? -7.395 9 -7.449 1 84.06 106 ARG B N 1
ATOM 4248 C CA . ARG B 1 106 ? -6.973 8.875 -8.844 1 84.06 106 ARG B CA 1
ATOM 4249 C C . ARG B 1 106 ? -6.168 10.086 -9.281 1 84.06 106 ARG B C 1
ATOM 4251 O O . ARG B 1 106 ? -5.203 9.961 -10.039 1 84.06 106 ARG B O 1
ATOM 4258 N N . ALA B 1 107 ? -6.613 11.172 -8.859 1 82.12 107 ALA B N 1
ATOM 4259 C CA . ALA B 1 107 ? -5.906 12.398 -9.195 1 82.12 107 ALA B CA 1
ATOM 4260 C C . ALA B 1 107 ? -4.48 12.383 -8.656 1 82.12 107 ALA B C 1
ATOM 4262 O O . ALA B 1 107 ? -3.551 12.859 -9.32 1 82.12 107 ALA B O 1
ATOM 4263 N N . ASP B 1 108 ? -4.273 11.883 -7.469 1 84.06 108 ASP B N 1
ATOM 4264 C CA . ASP B 1 108 ? -2.951 11.805 -6.855 1 84.06 108 ASP B CA 1
ATOM 4265 C C . ASP B 1 108 ? -2.041 10.859 -7.629 1 84.06 108 ASP B C 1
ATOM 4267 O O . ASP B 1 108 ? -0.825 11.062 -7.684 1 84.06 108 ASP B O 1
ATOM 4271 N N . VAL B 1 109 ? -2.658 9.828 -8.188 1 77.94 109 VAL B N 1
ATOM 4272 C CA . VAL B 1 109 ? -1.876 8.812 -8.883 1 77.94 109 VAL B CA 1
ATOM 4273 C C . VAL B 1 109 ? -1.559 9.281 -10.305 1 77.94 109 VAL B C 1
ATOM 4275 O O . VAL B 1 109 ? -0.423 9.148 -10.766 1 77.94 109 VAL B O 1
ATOM 4278 N N . GLU B 1 110 ? -2.516 9.773 -10.953 1 73.06 110 GLU B N 1
ATOM 4279 C CA . GLU B 1 110 ? -2.396 10.07 -12.375 1 73.06 110 GLU B CA 1
ATOM 4280 C C . GLU B 1 110 ? -1.965 11.516 -12.609 1 73.06 110 GLU B C 1
ATOM 4282 O O . GLU B 1 110 ? -1.337 11.828 -13.617 1 73.06 110 GLU B O 1
ATOM 4287 N N . ARG B 1 111 ? -2.445 12.352 -11.742 1 66.69 111 ARG B N 1
ATOM 4288 C CA . ARG B 1 111 ? -2.268 13.789 -11.922 1 66.69 111 ARG B CA 1
ATOM 4289 C C . ARG B 1 111 ? -1.662 14.43 -10.68 1 66.69 111 ARG B C 1
ATOM 4291 O O . ARG B 1 111 ? -2.195 15.406 -10.156 1 66.69 111 ARG B O 1
ATOM 4298 N N . ARG B 1 112 ? -0.646 13.922 -10.273 1 65 112 ARG B N 1
ATOM 4299 C CA . ARG B 1 112 ? -0.048 14.305 -9 1 65 112 ARG B CA 1
ATOM 4300 C C . ARG B 1 112 ? 0.102 15.812 -8.891 1 65 112 ARG B C 1
ATOM 4302 O O . ARG B 1 112 ? -0.202 16.406 -7.852 1 65 112 ARG B O 1
ATOM 4309 N N . ARG B 1 113 ? 0.448 16.312 -9.891 1 60.91 113 ARG B N 1
ATOM 4310 C CA . ARG B 1 113 ? 0.712 17.75 -9.883 1 60.91 113 ARG B CA 1
ATOM 4311 C C . ARG B 1 113 ? -0.577 18.547 -9.695 1 60.91 113 ARG B C 1
ATOM 4313 O O . ARG B 1 113 ? -0.592 19.562 -8.992 1 60.91 113 ARG B O 1
ATOM 4320 N N . PHE B 1 114 ? -1.564 18.031 -10.203 1 65.81 114 PHE B N 1
ATOM 4321 C CA . PHE B 1 114 ? -2.828 18.766 -10.18 1 65.81 114 PHE B CA 1
ATOM 4322 C C . PHE B 1 114 ? -3.369 18.875 -8.766 1 65.81 114 PHE B C 1
ATOM 4324 O O . PHE B 1 114 ? -3.682 19.969 -8.297 1 65.81 114 PHE B O 1
ATOM 4331 N N . LEU B 1 115 ? -3.518 17.859 -8.016 1 74.19 115 LEU B N 1
ATOM 4332 C CA . LEU B 1 115 ? -4.059 17.922 -6.664 1 74.19 115 LEU B CA 1
ATOM 4333 C C . LEU B 1 115 ? -3.107 18.641 -5.727 1 74.19 115 LEU B C 1
ATOM 4335 O O . LEU B 1 115 ? -3.547 19.344 -4.809 1 74.19 115 LEU B O 1
ATOM 4339 N N . ALA B 1 116 ? -1.946 18.531 -6.141 1 69.38 116 ALA B N 1
ATOM 4340 C CA . ALA B 1 116 ? -0.939 19.203 -5.32 1 69.38 116 ALA B CA 1
ATOM 4341 C C . ALA B 1 116 ? -1.054 20.719 -5.434 1 69.38 116 ALA B C 1
ATOM 4343 O O . ALA B 1 116 ? -0.578 21.453 -4.562 1 69.38 116 ALA B O 1
ATOM 4344 N N . MET B 1 117 ? -1.794 21.203 -6.375 1 65.44 117 MET B N 1
ATOM 4345 C CA . MET B 1 117 ? -1.922 22.625 -6.621 1 65.44 117 MET B CA 1
ATOM 4346 C C . MET B 1 117 ? -3.188 23.188 -5.973 1 65.44 117 MET B C 1
ATOM 4348 O O . MET B 1 117 ? -3.422 24.391 -5.992 1 65.44 117 MET B O 1
ATOM 4352 N N . ALA B 1 118 ? -3.914 22.328 -5.348 1 75.81 118 ALA B N 1
ATOM 4353 C CA . ALA B 1 118 ? -5.098 22.812 -4.645 1 75.81 118 ALA B CA 1
ATOM 4354 C C . ALA B 1 118 ? -4.707 23.719 -3.477 1 75.81 118 ALA B C 1
ATOM 4356 O O . ALA B 1 118 ? -3.723 23.453 -2.783 1 75.81 118 ALA B O 1
ATOM 4357 N N . ALA B 1 119 ? -5.473 24.781 -3.299 1 78.5 119 ALA B N 1
ATOM 4358 C CA . ALA B 1 119 ? -5.188 25.719 -2.215 1 78.5 119 ALA B CA 1
ATOM 4359 C C . ALA B 1 119 ? -6.098 25.453 -1.018 1 78.5 119 ALA B C 1
ATOM 4361 O O . ALA B 1 119 ? -7.281 25.141 -1.184 1 78.5 119 ALA B O 1
ATOM 4362 N N . PHE B 1 120 ? -5.531 25.594 0.136 1 84.5 120 PHE B N 1
ATOM 4363 C CA . PHE B 1 120 ? -6.324 25.609 1.361 1 84.5 120 PHE B CA 1
ATOM 4364 C C . PHE B 1 120 ? -7.297 26.781 1.356 1 84.5 120 PHE B C 1
ATOM 4366 O O . PHE B 1 120 ? -6.941 27.891 0.951 1 84.5 120 PHE B O 1
ATOM 4373 N N . THR B 1 121 ? -8.523 26.547 1.717 1 81.5 121 THR B N 1
ATOM 4374 C CA . THR B 1 121 ? -9.508 27.625 1.801 1 81.5 121 THR B CA 1
ATOM 4375 C C . THR B 1 121 ? -10.109 27.703 3.201 1 81.5 121 THR B C 1
ATOM 4377 O O . THR B 1 121 ? -10.367 26.672 3.828 1 81.5 121 THR B O 1
ATOM 4380 N N . THR B 1 122 ? -10.328 28.875 3.732 1 83.06 122 THR B N 1
ATOM 4381 C CA . THR B 1 122 ? -10.93 29.062 5.047 1 83.06 122 THR B CA 1
ATOM 4382 C C . THR B 1 122 ? -12.391 28.609 5.039 1 83.06 122 THR B C 1
ATOM 4384 O O . THR B 1 122 ? -12.883 28.078 6.035 1 83.06 122 THR B O 1
ATOM 4387 N N . ALA B 1 123 ? -13.047 28.766 3.914 1 77.44 123 ALA B N 1
ATOM 4388 C CA . ALA B 1 123 ? -14.422 28.297 3.779 1 77.44 123 ALA B CA 1
ATOM 4389 C C . ALA B 1 123 ? -14.5 26.781 3.922 1 77.44 123 ALA B C 1
ATOM 4391 O O . ALA B 1 123 ? -15.477 26.25 4.445 1 77.44 123 ALA B O 1
ATOM 4392 N N . GLY B 1 124 ? -13.492 26.156 3.449 1 85.12 124 GLY B N 1
ATOM 4393 C CA . GLY B 1 124 ? -13.445 24.719 3.51 1 85.12 124 GLY B CA 1
ATOM 4394 C C . GLY B 1 124 ? -13.375 24.172 4.926 1 85.12 124 GLY B C 1
ATOM 4395 O O . GLY B 1 124 ? -13.734 23.016 5.176 1 85.12 124 GLY B O 1
ATOM 4396 N N . VAL B 1 125 ? -12.969 24.953 5.867 1 88.06 125 VAL B N 1
ATOM 4397 C CA . VAL B 1 125 ? -12.852 24.562 7.27 1 88.06 125 VAL B CA 1
ATOM 4398 C C . VAL B 1 125 ? -14.242 24.328 7.855 1 88.06 125 VAL B C 1
ATOM 4400 O O . VAL B 1 125 ? -14.438 23.406 8.656 1 88.06 125 VAL B O 1
ATOM 4403 N N . ALA B 1 126 ? -15.242 25.094 7.406 1 89.81 126 ALA B N 1
ATOM 4404 C CA . ALA B 1 126 ? -16.562 25.094 8.023 1 89.81 126 ALA B CA 1
ATOM 4405 C C . ALA B 1 126 ? -17.484 24.094 7.324 1 89.81 126 ALA B C 1
ATOM 4407 O O . ALA B 1 126 ? -18.672 23.984 7.672 1 89.81 126 ALA B O 1
ATOM 4408 N N . MET B 1 127 ? -16.984 23.328 6.406 1 87.31 127 MET B N 1
ATOM 4409 C CA . MET B 1 127 ? -17.828 22.453 5.598 1 87.31 127 MET B CA 1
ATOM 4410 C C . MET B 1 127 ? -18.625 21.5 6.477 1 87.31 127 MET B C 1
ATOM 4412 O O . MET B 1 127 ? -19.828 21.297 6.246 1 87.31 127 MET B O 1
ATOM 4416 N N . PRO B 1 128 ? -18.047 20.953 7.555 1 92.5 128 PRO B N 1
ATOM 4417 C CA . PRO B 1 128 ? -18.812 20 8.375 1 92.5 128 PRO B CA 1
ATOM 4418 C C . PRO B 1 128 ? -20.047 20.641 9.016 1 92.5 128 PRO B C 1
ATOM 4420 O O . PRO B 1 128 ? -21.047 19.969 9.266 1 92.5 128 PRO B O 1
ATOM 4423 N N . LEU B 1 129 ? -19.969 21.906 9.297 1 90.94 129 LEU B N 1
ATOM 4424 C CA . LEU B 1 129 ? -21.047 22.609 9.984 1 90.94 129 LEU B CA 1
ATOM 4425 C C . LEU B 1 129 ? -22.281 22.734 9.086 1 90.94 129 LEU B C 1
ATOM 4427 O O . LEU B 1 129 ? -23.406 22.859 9.57 1 90.94 129 LEU B O 1
ATOM 4431 N N . ALA B 1 130 ? -22.062 22.656 7.824 1 87.75 130 ALA B N 1
ATOM 4432 C CA . ALA B 1 130 ? -23.156 22.828 6.867 1 87.75 130 ALA B CA 1
ATOM 4433 C C . ALA B 1 130 ? -23.484 21.516 6.168 1 87.75 130 ALA B C 1
ATOM 4435 O O . ALA B 1 130 ? -24.391 21.469 5.324 1 87.75 130 ALA B O 1
ATOM 4436 N N . TYR B 1 131 ? -22.844 20.484 6.535 1 90.19 131 TYR B N 1
ATOM 4437 C CA . TYR B 1 131 ? -22.984 19.219 5.816 1 90.19 131 TYR B CA 1
ATOM 4438 C C . TYR B 1 131 ? -24.297 18.547 6.164 1 90.19 131 TYR B C 1
ATOM 4440 O O . TYR B 1 131 ? -24.625 18.375 7.34 1 90.19 131 TYR B O 1
ATOM 4448 N N . ASP B 1 132 ? -25.078 18.203 5.152 1 88.88 132 ASP B N 1
ATOM 4449 C CA . ASP B 1 132 ? -26.328 17.484 5.328 1 88.88 132 ASP B CA 1
ATOM 4450 C C . ASP B 1 132 ? -26.109 15.977 5.203 1 88.88 132 ASP B C 1
ATOM 4452 O O . ASP B 1 132 ? -26.188 15.422 4.102 1 88.88 132 ASP B O 1
ATOM 4456 N N . HIS B 1 133 ? -25.953 15.32 6.281 1 91.31 133 HIS B N 1
ATOM 4457 C CA . HIS B 1 133 ? -25.641 13.891 6.34 1 91.31 133 HIS B CA 1
ATOM 4458 C C . HIS B 1 133 ? -26.812 13.055 5.836 1 91.31 133 HIS B C 1
ATOM 4460 O O . HIS B 1 133 ? -26.609 12.008 5.211 1 91.31 133 HIS B O 1
ATOM 4466 N N . GLU B 1 134 ? -27.953 13.438 6.078 1 90.5 134 GLU B N 1
ATOM 4467 C CA . GLU B 1 134 ? -29.125 12.648 5.711 1 90.5 134 GLU B CA 1
ATOM 4468 C C . GLU B 1 134 ? -29.281 12.555 4.195 1 90.5 134 GLU B C 1
ATOM 4470 O O . GLU B 1 134 ? -29.578 11.484 3.664 1 90.5 134 GLU B O 1
ATOM 4475 N N . VAL B 1 135 ? -29.094 13.656 3.598 1 87.44 135 VAL B N 1
ATOM 4476 C CA . VAL B 1 135 ? -29.203 13.68 2.143 1 87.44 135 VAL B CA 1
ATOM 4477 C C . VAL B 1 135 ? -28.141 12.781 1.529 1 87.44 135 VAL B C 1
ATOM 4479 O O . VAL B 1 135 ? -28.422 11.984 0.628 1 87.44 135 VAL B O 1
ATOM 4482 N N . ALA B 1 136 ? -26.938 12.891 2.02 1 88.12 136 ALA B N 1
ATOM 4483 C CA . ALA B 1 136 ? -25.844 12.086 1.507 1 88.12 136 ALA B CA 1
ATOM 4484 C C . ALA B 1 136 ? -26.078 10.602 1.775 1 88.12 136 ALA B C 1
ATOM 4486 O O . ALA B 1 136 ? -25.797 9.758 0.916 1 88.12 136 ALA B O 1
ATOM 4487 N N . SER B 1 137 ? -26.562 10.273 2.953 1 92.62 137 SER B N 1
ATOM 4488 C CA . SER B 1 137 ? -26.812 8.883 3.336 1 92.62 137 SER B CA 1
ATOM 4489 C C . SER B 1 137 ? -27.844 8.227 2.422 1 92.62 137 SER B C 1
ATOM 4491 O O . SER B 1 137 ? -27.688 7.066 2.035 1 92.62 137 SER B O 1
ATOM 4493 N N . ARG B 1 138 ? -28.875 8.953 2.107 1 89.31 138 ARG B N 1
ATOM 4494 C CA . ARG B 1 138 ? -29.906 8.445 1.208 1 89.31 138 ARG B CA 1
ATOM 4495 C C . ARG B 1 138 ? -29.328 8.148 -0.173 1 89.31 138 ARG B C 1
ATOM 4497 O O . ARG B 1 138 ? -29.656 7.125 -0.78 1 89.31 138 ARG B O 1
ATOM 4504 N N . MET B 1 139 ? -28.531 9.047 -0.53 1 84.81 139 MET B N 1
ATOM 4505 C CA . MET B 1 139 ? -27.891 8.883 -1.832 1 84.81 139 MET B CA 1
ATOM 4506 C C . MET B 1 139 ? -27 7.652 -1.84 1 84.81 139 MET B C 1
ATOM 4508 O O . MET B 1 139 ? -27.016 6.863 -2.785 1 84.81 139 MET B O 1
ATOM 4512 N N . LEU B 1 140 ? -26.203 7.402 -0.856 1 90 140 LEU B N 1
ATOM 4513 C CA . LEU B 1 140 ? -25.266 6.285 -0.751 1 90 140 LEU B CA 1
ATOM 4514 C C . LEU B 1 140 ? -26.016 4.957 -0.712 1 90 140 LEU B C 1
ATOM 4516 O O . LEU B 1 140 ? -25.609 3.984 -1.349 1 90 140 LEU B O 1
ATOM 4520 N N . ARG B 1 141 ? -27.078 4.953 -0.033 1 88.06 141 ARG B N 1
ATOM 4521 C CA . ARG B 1 141 ? -27.875 3.73 0.071 1 88.06 141 ARG B CA 1
ATOM 4522 C C . ARG B 1 141 ? -28.484 3.363 -1.273 1 88.06 141 ARG B C 1
ATOM 4524 O O . ARG B 1 141 ? -28.641 2.182 -1.593 1 88.06 141 ARG B O 1
ATOM 4531 N N . ALA B 1 142 ? -28.766 4.355 -2.031 1 82.69 142 ALA B N 1
ATOM 4532 C CA . ALA B 1 142 ? -29.391 4.141 -3.334 1 82.69 142 ALA B CA 1
ATOM 4533 C C . ALA B 1 142 ? -28.375 3.592 -4.34 1 82.69 142 ALA B C 1
ATOM 4535 O O . ALA B 1 142 ? -28.766 2.996 -5.348 1 82.69 142 ALA B O 1
ATOM 4536 N N . ARG B 1 143 ? -27.172 3.734 -4.086 1 82 143 ARG B N 1
ATOM 4537 C CA . ARG B 1 143 ? -26.141 3.385 -5.051 1 82 143 ARG B CA 1
ATOM 4538 C C . ARG B 1 143 ? -25.391 2.121 -4.629 1 82 143 ARG B C 1
ATOM 4540 O O . ARG B 1 143 ? -24.281 1.864 -5.09 1 82 143 ARG B O 1
ATOM 4547 N N . THR B 1 144 ? -25.906 1.353 -3.855 1 82.69 144 THR B N 1
ATOM 4548 C CA . THR B 1 144 ? -25.312 0.107 -3.398 1 82.69 144 THR B CA 1
ATOM 4549 C C . THR B 1 144 ? -25.266 -0.922 -4.523 1 82.69 144 THR B C 1
ATOM 4551 O O . THR B 1 144 ? -26.25 -1.072 -5.266 1 82.69 144 THR B O 1
ATOM 4554 N N . GLY B 1 145 ? -24.172 -1.503 -4.672 1 76.25 145 GLY B N 1
ATOM 4555 C CA . GLY B 1 145 ? -24 -2.506 -5.711 1 76.25 145 GLY B CA 1
ATOM 4556 C C . GLY B 1 145 ? -24.328 -3.912 -5.246 1 76.25 145 GLY B C 1
ATOM 4557 O O . GLY B 1 145 ? -25.078 -4.094 -4.289 1 76.25 145 GLY B O 1
ATOM 4558 N N . ARG B 1 146 ? -23.781 -4.879 -6.023 1 75.62 146 ARG B N 1
ATOM 4559 C CA . ARG B 1 146 ? -24.172 -6.266 -5.816 1 75.62 146 ARG B CA 1
ATOM 4560 C C . ARG B 1 146 ? -23.078 -7.059 -5.129 1 75.62 146 ARG B C 1
ATOM 4562 O O . ARG B 1 146 ? -23.328 -8.125 -4.555 1 75.62 146 ARG B O 1
ATOM 4569 N N . SER B 1 147 ? -21.859 -6.547 -5.184 1 77.06 147 SER B N 1
ATOM 4570 C CA . SER B 1 147 ? -20.75 -7.301 -4.598 1 77.06 147 SER B CA 1
ATOM 4571 C C . SER B 1 147 ? -20.875 -7.371 -3.078 1 77.06 147 SER B C 1
ATOM 4573 O O . SER B 1 147 ? -21.391 -6.453 -2.449 1 77.06 147 SER B O 1
ATOM 4575 N N . LEU B 1 148 ? -20.453 -8.469 -2.514 1 81 148 LEU B N 1
ATOM 4576 C CA . LEU B 1 148 ? -20.516 -8.633 -1.065 1 81 148 LEU B CA 1
ATOM 4577 C C . LEU B 1 148 ? -19.141 -8.414 -0.433 1 81 148 LEU B C 1
ATOM 4579 O O . LEU B 1 148 ? -18.125 -8.852 -0.971 1 81 148 LEU B O 1
ATOM 4583 N N . VAL B 1 149 ? -19.203 -7.688 0.624 1 84.56 149 VAL B N 1
ATOM 4584 C CA . VAL B 1 149 ? -18.016 -7.406 1.404 1 84.56 149 VAL B CA 1
ATOM 4585 C C . VAL B 1 149 ? -18.125 -8.07 2.775 1 84.56 149 VAL B C 1
ATOM 4587 O O . VAL B 1 149 ? -19.188 -8.047 3.4 1 84.56 149 VAL B O 1
ATOM 4590 N N . GLY B 1 150 ? -17 -8.734 3.125 1 86.25 150 GLY B N 1
ATOM 4591 C CA . GLY B 1 150 ? -16.953 -9.352 4.438 1 86.25 150 GLY B CA 1
ATOM 4592 C C . GLY B 1 150 ? -16.094 -8.586 5.43 1 86.25 150 GLY B C 1
ATOM 4593 O O . GLY B 1 150 ? -15.516 -7.559 5.09 1 86.25 150 GLY B O 1
ATOM 4594 N N . ALA B 1 151 ? -16.094 -9.102 6.66 1 89.62 151 ALA B N 1
ATOM 4595 C CA . ALA B 1 151 ? -15.344 -8.477 7.75 1 89.62 151 ALA B CA 1
ATOM 4596 C C . ALA B 1 151 ? -13.852 -8.445 7.445 1 89.62 151 ALA B C 1
ATOM 4598 O O . ALA B 1 151 ? -13.148 -7.5 7.828 1 89.62 151 ALA B O 1
ATOM 4599 N N . GLU B 1 152 ? -13.391 -9.43 6.715 1 88.06 152 GLU B N 1
ATOM 4600 C CA . GLU B 1 152 ? -11.969 -9.531 6.398 1 88.06 152 GLU B CA 1
ATOM 4601 C C . GLU B 1 152 ? -11.523 -8.391 5.492 1 88.06 152 GLU B C 1
ATOM 4603 O O . GLU B 1 152 ? -10.406 -7.887 5.633 1 88.06 152 GLU B O 1
ATOM 4608 N N . ASP B 1 153 ? -12.383 -8.016 4.598 1 89.69 153 ASP B N 1
ATOM 4609 C CA . ASP B 1 153 ? -12.07 -6.898 3.717 1 89.69 153 ASP B CA 1
ATOM 4610 C C . ASP B 1 153 ? -11.82 -5.621 4.516 1 89.69 153 ASP B C 1
ATOM 4612 O O . ASP B 1 153 ? -10.859 -4.895 4.25 1 89.69 153 ASP B O 1
ATOM 4616 N N . VAL B 1 154 ? -12.672 -5.398 5.484 1 94 154 VAL B N 1
ATOM 4617 C CA . VAL B 1 154 ? -12.594 -4.188 6.297 1 94 154 VAL B CA 1
ATOM 4618 C C . VAL B 1 154 ? -11.32 -4.215 7.145 1 94 154 VAL B C 1
ATOM 4620 O O . VAL B 1 154 ? -10.617 -3.209 7.246 1 94 154 VAL B O 1
ATOM 4623 N N . GLU B 1 155 ? -11.023 -5.332 7.66 1 93.06 155 GLU B N 1
ATOM 4624 C CA . GLU B 1 155 ? -9.844 -5.48 8.516 1 93.06 155 GLU B CA 1
ATOM 4625 C C . GLU B 1 155 ? -8.555 -5.258 7.734 1 93.06 155 GLU B C 1
ATOM 4627 O O . GLU B 1 155 ? -7.598 -4.684 8.258 1 93.06 155 GLU B O 1
ATOM 4632 N N . VAL B 1 156 ? -8.523 -5.699 6.531 1 91.69 156 VAL B N 1
ATOM 4633 C CA . VAL B 1 156 ? -7.344 -5.512 5.695 1 91.69 156 VAL B CA 1
ATOM 4634 C C . VAL B 1 156 ? -7.125 -4.027 5.426 1 91.69 156 VAL B C 1
ATOM 4636 O O . VAL B 1 156 ? -5.992 -3.541 5.457 1 91.69 156 VAL B O 1
ATOM 4639 N N . VAL B 1 157 ? -8.219 -3.305 5.148 1 94.5 157 VAL B N 1
ATOM 4640 C CA . VAL B 1 157 ? -8.094 -1.865 4.938 1 94.5 157 VAL B CA 1
ATOM 4641 C C . VAL B 1 157 ? -7.492 -1.209 6.176 1 94.5 157 VAL B C 1
ATOM 4643 O O . VAL B 1 157 ? -6.582 -0.381 6.066 1 94.5 157 VAL B O 1
ATOM 4646 N N . ARG B 1 158 ? -7.91 -1.601 7.336 1 94.38 158 ARG B N 1
ATOM 4647 C CA . ARG B 1 158 ? -7.398 -1.044 8.586 1 94.38 158 ARG B CA 1
ATOM 4648 C C . ARG B 1 158 ? -5.926 -1.39 8.773 1 94.38 158 ARG B C 1
ATOM 4650 O O . ARG B 1 158 ? -5.145 -0.555 9.234 1 94.38 158 ARG B O 1
ATOM 4657 N N . GLN B 1 159 ? -5.574 -2.561 8.422 1 92.38 159 GLN B N 1
ATOM 4658 C CA . GLN B 1 159 ? -4.191 -3.012 8.562 1 92.38 159 GLN B CA 1
ATOM 4659 C C . GLN B 1 159 ? -3.262 -2.234 7.641 1 92.38 159 GLN B C 1
ATOM 4661 O O . GLN B 1 159 ? -2.152 -1.864 8.031 1 92.38 159 GLN B O 1
ATOM 4666 N N . ILE B 1 160 ? -3.744 -2.072 6.453 1 91.81 160 ILE B N 1
ATOM 4667 C CA . ILE B 1 160 ? -2.947 -1.319 5.492 1 91.81 160 ILE B CA 1
ATOM 4668 C C . ILE B 1 160 ? -2.799 0.126 5.965 1 91.81 160 ILE B C 1
ATOM 4670 O O . ILE B 1 160 ? -1.708 0.698 5.898 1 91.81 160 ILE B O 1
ATOM 4674 N N . THR B 1 161 ? -3.887 0.72 6.43 1 94.44 161 THR B N 1
ATOM 4675 C CA . THR B 1 161 ? -3.836 2.074 6.969 1 94.44 161 THR B CA 1
ATOM 4676 C C . THR B 1 161 ? -2.834 2.162 8.117 1 94.44 161 THR B C 1
ATOM 4678 O O . THR B 1 161 ? -2.012 3.08 8.156 1 94.44 161 THR B O 1
ATOM 4681 N N . ALA B 1 162 ? -2.869 1.217 8.992 1 92.94 162 ALA B N 1
ATOM 4682 C CA . ALA B 1 162 ? -1.97 1.194 10.141 1 92.94 162 ALA B CA 1
ATOM 4683 C C . ALA B 1 162 ? -0.516 1.055 9.695 1 92.94 162 ALA B C 1
ATOM 4685 O O . ALA B 1 162 ? 0.376 1.69 10.266 1 92.94 162 ALA B O 1
ATOM 4686 N N . ALA B 1 163 ? -0.276 0.248 8.727 1 91.38 163 ALA B N 1
ATOM 4687 C CA . ALA B 1 163 ? 1.081 0.021 8.234 1 91.38 163 ALA B CA 1
ATOM 4688 C C . ALA B 1 163 ? 1.681 1.305 7.668 1 91.38 163 ALA B C 1
ATOM 4690 O O . ALA B 1 163 ? 2.826 1.649 7.973 1 91.38 163 ALA B O 1
ATOM 4691 N N . PHE B 1 164 ? 0.93 1.994 6.891 1 93.12 164 PHE B N 1
ATOM 4692 C CA . PHE B 1 164 ? 1.458 3.207 6.281 1 93.12 164 PHE B CA 1
ATOM 4693 C C . PHE B 1 164 ? 1.524 4.344 7.297 1 93.12 164 PHE B C 1
ATOM 4695 O O . PHE B 1 164 ? 2.387 5.219 7.203 1 93.12 164 PHE B O 1
ATOM 4702 N N . SER B 1 165 ? 0.591 4.34 8.273 1 92.06 165 SER B N 1
ATOM 4703 C CA . SER B 1 165 ? 0.695 5.312 9.359 1 92.06 165 SER B CA 1
ATOM 4704 C C . SER B 1 165 ? 1.993 5.137 10.141 1 92.06 165 SER B C 1
ATOM 4706 O O . SER B 1 165 ? 2.664 6.117 10.469 1 92.06 165 SER B O 1
ATOM 4708 N N . THR B 1 166 ? 2.289 3.936 10.43 1 89.62 166 THR B N 1
ATOM 4709 C CA . THR B 1 166 ? 3.531 3.625 11.133 1 89.62 166 THR B CA 1
ATOM 4710 C C . THR B 1 166 ? 4.738 4.051 10.305 1 89.62 166 THR B C 1
ATOM 4712 O O . THR B 1 166 ? 5.703 4.602 10.836 1 89.62 166 THR B O 1
ATOM 4715 N N . ALA B 1 167 ? 4.684 3.852 9.039 1 89.06 167 ALA B N 1
ATOM 4716 C CA . ALA B 1 167 ? 5.766 4.246 8.141 1 89.06 167 ALA B CA 1
ATOM 4717 C C . ALA B 1 167 ? 5.93 5.762 8.117 1 89.06 167 ALA B C 1
ATOM 4719 O O . ALA B 1 167 ? 7.051 6.27 8.008 1 89.06 167 ALA B O 1
ATOM 4720 N N . ASP B 1 168 ? 4.887 6.469 8.18 1 88.06 168 ASP B N 1
ATOM 4721 C CA . ASP B 1 168 ? 4.902 7.93 8.164 1 88.06 168 ASP B CA 1
ATOM 4722 C C . ASP B 1 168 ? 5.699 8.484 9.336 1 88.06 168 ASP B C 1
ATOM 4724 O O . ASP B 1 168 ? 6.414 9.484 9.195 1 88.06 168 ASP B O 1
ATOM 4728 N N . GLU B 1 169 ? 5.512 7.879 10.453 1 87.38 169 GLU B N 1
ATOM 4729 C CA . GLU B 1 169 ? 6.176 8.383 11.648 1 87.38 169 GLU B CA 1
ATOM 4730 C C . GLU B 1 169 ? 7.688 8.172 11.578 1 87.38 169 GLU B C 1
ATOM 4732 O O . GLU B 1 169 ? 8.453 8.883 12.227 1 87.38 169 GLU B O 1
ATOM 4737 N N . ARG B 1 170 ? 8.062 7.305 10.711 1 83.81 170 ARG B N 1
ATOM 4738 C CA . ARG B 1 170 ? 9.484 6.984 10.609 1 83.81 170 ARG B CA 1
ATOM 4739 C C . ARG B 1 170 ? 10.133 7.711 9.43 1 83.81 170 ARG B C 1
ATOM 4741 O O . ARG B 1 170 ? 11.266 8.172 9.531 1 83.81 170 ARG B O 1
ATOM 4748 N N . LEU B 1 171 ? 9.359 7.793 8.344 1 86.12 171 LEU B N 1
ATOM 4749 C CA . LEU B 1 171 ? 9.984 8.242 7.109 1 86.12 171 LEU B CA 1
ATOM 4750 C C . LEU B 1 171 ? 9.367 9.555 6.637 1 86.12 171 LEU B C 1
ATOM 4752 O O . LEU B 1 171 ? 9.922 10.227 5.758 1 86.12 171 LEU B O 1
ATOM 4756 N N . GLY B 1 172 ? 8.234 9.938 7.289 1 85.06 172 GLY B N 1
ATOM 4757 C CA . GLY B 1 172 ? 7.555 11.164 6.883 1 85.06 172 GLY B CA 1
ATOM 4758 C C . GLY B 1 172 ? 6.391 10.914 5.945 1 85.06 172 GLY B C 1
ATOM 4759 O O . GLY B 1 172 ? 6.246 9.82 5.398 1 85.06 172 GLY B O 1
ATOM 4760 N N . GLY B 1 173 ? 5.602 11.891 5.762 1 81.19 173 GLY B N 1
ATOM 4761 C CA . GLY B 1 173 ? 4.344 11.789 5.035 1 81.19 173 GLY B CA 1
ATOM 4762 C C . GLY B 1 173 ? 4.535 11.617 3.539 1 81.19 173 GLY B C 1
ATOM 4763 O O . GLY B 1 173 ? 3.611 11.203 2.836 1 81.19 173 GLY B O 1
ATOM 4764 N N . GLY B 1 174 ? 5.582 11.977 3.051 1 79.75 174 GLY B N 1
ATOM 4765 C CA . GLY B 1 174 ? 5.836 11.812 1.628 1 79.75 174 GLY B CA 1
ATOM 4766 C C . GLY B 1 174 ? 6.004 10.359 1.213 1 79.75 174 GLY B C 1
ATOM 4767 O O . GLY B 1 174 ? 5.746 10.008 0.061 1 79.75 174 GLY B O 1
ATOM 4768 N N . HIS B 1 175 ? 6.379 9.578 2.096 1 85.06 175 HIS B N 1
ATOM 4769 C CA . HIS B 1 175 ? 6.629 8.18 1.769 1 85.06 175 HIS B CA 1
ATOM 4770 C C . HIS B 1 175 ? 5.328 7.449 1.452 1 85.06 175 HIS B C 1
ATOM 4772 O O . HIS B 1 175 ? 4.426 7.387 2.289 1 85.06 175 HIS B O 1
ATOM 4778 N N . GLY B 1 176 ? 5.242 6.906 0.25 1 89.56 176 GLY B N 1
ATOM 4779 C CA . GLY B 1 176 ? 4.145 6.031 -0.135 1 89.56 176 GLY B CA 1
ATOM 4780 C C . GLY B 1 176 ? 2.84 6.777 -0.363 1 89.56 176 GLY B C 1
ATOM 4781 O O . GLY B 1 176 ? 1.762 6.184 -0.295 1 89.56 176 GLY B O 1
ATOM 4782 N N . LEU B 1 177 ? 2.865 8.023 -0.511 1 89.88 177 LEU B N 1
ATOM 4783 C CA . LEU B 1 177 ? 1.651 8.812 -0.705 1 89.88 177 LEU B CA 1
ATOM 4784 C C . LEU B 1 177 ? 0.843 8.281 -1.884 1 89.88 177 LEU B C 1
ATOM 4786 O O . LEU B 1 177 ? -0.348 7.996 -1.746 1 89.88 177 LEU B O 1
ATOM 4790 N N . THR B 1 178 ? 1.485 8.102 -3.012 1 86.94 178 THR B N 1
ATOM 4791 C CA . THR B 1 178 ? 0.786 7.633 -4.203 1 86.94 178 THR B CA 1
ATOM 4792 C C . THR B 1 178 ? 0.216 6.234 -3.982 1 86.94 178 THR B C 1
ATOM 4794 O O . THR B 1 178 ? -0.854 5.906 -4.5 1 86.94 178 THR B O 1
ATOM 4797 N N . THR B 1 179 ? 0.917 5.457 -3.188 1 90.69 179 THR B N 1
ATOM 4798 C CA . THR B 1 179 ? 0.461 4.105 -2.877 1 90.69 179 THR B CA 1
ATOM 4799 C C . THR B 1 179 ? -0.819 4.145 -2.047 1 90.69 179 THR B C 1
ATOM 4801 O O . THR B 1 179 ? -1.786 3.447 -2.355 1 90.69 179 THR B O 1
ATOM 4804 N N . VAL B 1 180 ? -0.826 4.914 -1.042 1 93.94 180 VAL B N 1
ATOM 4805 C CA . VAL B 1 180 ? -1.982 5.051 -0.162 1 93.94 180 VAL B CA 1
ATOM 4806 C C . VAL B 1 180 ? -3.182 5.559 -0.96 1 93.94 180 VAL B C 1
ATOM 4808 O O . VAL B 1 180 ? -4.297 5.055 -0.805 1 93.94 180 VAL B O 1
ATOM 4811 N N . THR B 1 181 ? -2.973 6.492 -1.851 1 92.94 181 THR B N 1
ATOM 4812 C CA . THR B 1 181 ? -4.074 7.094 -2.59 1 92.94 181 THR B CA 1
ATOM 4813 C C . THR B 1 181 ? -4.555 6.168 -3.701 1 92.94 181 THR B C 1
ATOM 4815 O O . THR B 1 181 ? -5.742 6.137 -4.023 1 92.94 181 THR B O 1
ATOM 4818 N N . ALA B 1 182 ? -3.629 5.414 -4.285 1 89.44 182 ALA B N 1
ATOM 4819 C CA . ALA B 1 182 ? -4.047 4.367 -5.215 1 89.44 182 ALA B CA 1
ATOM 4820 C C . ALA B 1 182 ? -4.938 3.34 -4.52 1 89.44 182 ALA B C 1
ATOM 4822 O O . ALA B 1 182 ? -5.953 2.912 -5.07 1 89.44 182 ALA B O 1
ATOM 4823 N N . TYR B 1 183 ? -4.504 2.904 -3.354 1 94.12 183 TYR B N 1
ATOM 4824 C CA . TYR B 1 183 ? -5.289 1.946 -2.584 1 94.12 183 TYR B CA 1
ATOM 4825 C C . TYR B 1 183 ? -6.68 2.498 -2.279 1 94.12 183 TYR B C 1
ATOM 4827 O O . TYR B 1 183 ? -7.672 1.771 -2.357 1 94.12 183 TYR B O 1
ATOM 4835 N N . LEU B 1 184 ? -6.719 3.781 -1.905 1 95.38 184 LEU B N 1
ATOM 4836 C CA . LEU B 1 184 ? -7.996 4.438 -1.635 1 95.38 184 LEU B CA 1
ATOM 4837 C C . LEU B 1 184 ? -8.891 4.406 -2.867 1 95.38 184 LEU B C 1
ATOM 4839 O O . LEU B 1 184 ? -10.07 4.039 -2.773 1 95.38 184 LEU B O 1
ATOM 4843 N N . ALA B 1 185 ? -8.375 4.734 -3.98 1 90.56 185 ALA B N 1
ATOM 4844 C CA . ALA B 1 185 ? -9.148 4.895 -5.207 1 90.56 185 ALA B CA 1
ATOM 4845 C C . ALA B 1 185 ? -9.57 3.539 -5.773 1 90.56 185 ALA B C 1
ATOM 4847 O O . ALA B 1 185 ? -10.711 3.367 -6.199 1 90.56 185 ALA B O 1
ATOM 4848 N N . ASP B 1 186 ? -8.672 2.561 -5.703 1 87.69 186 ASP B N 1
ATOM 4849 C CA . ASP B 1 186 ? -8.859 1.357 -6.508 1 87.69 186 ASP B CA 1
ATOM 4850 C C . ASP B 1 186 ? -9.422 0.216 -5.664 1 87.69 186 ASP B C 1
ATOM 4852 O O . ASP B 1 186 ? -9.977 -0.748 -6.203 1 87.69 186 ASP B O 1
ATOM 4856 N N . THR B 1 187 ? -9.258 0.345 -4.375 1 90 187 THR B N 1
ATOM 4857 C CA . THR B 1 187 ? -9.641 -0.81 -3.568 1 90 187 THR B CA 1
ATOM 4858 C C . THR B 1 187 ? -10.602 -0.398 -2.459 1 90 187 THR B C 1
ATOM 4860 O O . THR B 1 187 ? -11.711 -0.936 -2.355 1 90 187 THR B O 1
ATOM 4863 N N . ALA B 1 188 ? -10.273 0.562 -1.654 1 95.19 188 ALA B N 1
ATOM 4864 C CA . ALA B 1 188 ? -11.023 0.861 -0.437 1 95.19 188 ALA B CA 1
ATOM 4865 C C . ALA B 1 188 ? -12.352 1.539 -0.762 1 95.19 188 ALA B C 1
ATOM 4867 O O . ALA B 1 188 ? -13.398 1.144 -0.249 1 95.19 188 ALA B O 1
ATOM 4868 N N . SER B 1 189 ? -12.305 2.609 -1.605 1 94.19 189 SER B N 1
ATOM 4869 C CA . SER B 1 189 ? -13.523 3.352 -1.907 1 94.19 189 SER B CA 1
ATOM 4870 C C . SER B 1 189 ? -14.547 2.469 -2.613 1 94.19 189 SER B C 1
ATOM 4872 O O . SER B 1 189 ? -15.727 2.461 -2.248 1 94.19 189 SER B O 1
ATOM 4874 N N . PRO B 1 190 ? -14.133 1.665 -3.59 1 89.31 190 PRO B N 1
ATOM 4875 C CA . PRO B 1 190 ? -15.102 0.793 -4.262 1 89.31 190 PRO B CA 1
ATOM 4876 C C . PRO B 1 190 ? -15.773 -0.192 -3.307 1 89.31 190 PRO B C 1
ATOM 4878 O O . PRO B 1 190 ? -16.922 -0.59 -3.529 1 89.31 190 PRO B O 1
ATOM 4881 N N . MET B 1 191 ? -15.109 -0.582 -2.248 1 90.62 191 MET B N 1
ATOM 4882 C CA . MET B 1 191 ? -15.672 -1.483 -1.247 1 90.62 191 MET B CA 1
ATOM 4883 C C . MET B 1 191 ? -16.953 -0.906 -0.652 1 90.62 191 MET B C 1
ATOM 4885 O O . MET B 1 191 ? -17.859 -1.652 -0.276 1 90.62 191 MET B O 1
ATOM 4889 N N . LEU B 1 192 ? -17.078 0.403 -0.612 1 95 192 LEU B N 1
ATOM 4890 C CA . LEU B 1 192 ? -18.203 1.059 0.036 1 95 192 LEU B CA 1
ATOM 4891 C C . LEU B 1 192 ? -19.469 0.955 -0.825 1 95 192 LEU B C 1
ATOM 4893 O O . LEU B 1 192 ? -20.562 1.229 -0.353 1 95 192 LEU B O 1
ATOM 4897 N N . ARG B 1 193 ? -19.297 0.52 -2.082 1 90.75 193 ARG B N 1
ATOM 4898 C CA . ARG B 1 193 ? -20.438 0.345 -2.982 1 90.75 193 ARG B CA 1
ATOM 4899 C C . ARG B 1 193 ? -21.016 -1.057 -2.857 1 90.75 193 ARG B C 1
ATOM 4901 O O . ARG B 1 193 ? -22.062 -1.354 -3.447 1 90.75 193 ARG B O 1
ATOM 4908 N N . ALA B 1 194 ? -20.391 -1.836 -2.041 1 86.94 194 ALA B N 1
ATOM 4909 C CA . ALA B 1 194 ? -20.812 -3.23 -1.922 1 86.94 194 ALA B CA 1
ATOM 4910 C C . ALA B 1 194 ? -22.047 -3.359 -1.043 1 86.94 194 ALA B C 1
ATOM 4912 O O . ALA B 1 194 ? -22.5 -2.381 -0.438 1 86.94 194 ALA B O 1
ATOM 4913 N N . ARG B 1 195 ? -22.641 -4.559 -1.082 1 88.25 195 ARG B N 1
ATOM 4914 C CA . ARG B 1 195 ? -23.672 -4.945 -0.129 1 88.25 195 ARG B CA 1
ATOM 4915 C C . ARG B 1 195 ? -23.062 -5.523 1.141 1 88.25 195 ARG B C 1
ATOM 4917 O O . ARG B 1 195 ? -22.047 -6.234 1.082 1 88.25 195 ARG B O 1
ATOM 4924 N N . PHE B 1 196 ? -23.688 -5.148 2.225 1 90.94 196 PHE B N 1
ATOM 4925 C CA . PHE B 1 196 ? -23.219 -5.613 3.523 1 90.94 196 PHE B CA 1
ATOM 4926 C C . PHE B 1 196 ? -24.266 -6.469 4.215 1 90.94 196 PHE B C 1
ATOM 4928 O O . PHE B 1 196 ? -25.469 -6.16 4.156 1 90.94 196 PHE B O 1
ATOM 4935 N N . PRO B 1 197 ? -23.844 -7.566 4.809 1 88.56 197 PRO B N 1
ATOM 4936 C CA . PRO B 1 197 ? -24.797 -8.445 5.488 1 88.56 197 PRO B CA 1
ATOM 4937 C C . PRO B 1 197 ? -25.547 -7.734 6.617 1 88.56 197 PRO B C 1
ATOM 4939 O O . PRO B 1 197 ? -26.688 -8.094 6.926 1 88.56 197 PRO B O 1
ATOM 4942 N N . HIS B 1 198 ? -24.969 -6.809 7.289 1 92.75 198 HIS B N 1
ATOM 4943 C CA . HIS B 1 198 ? -25.609 -6.039 8.352 1 92.75 198 H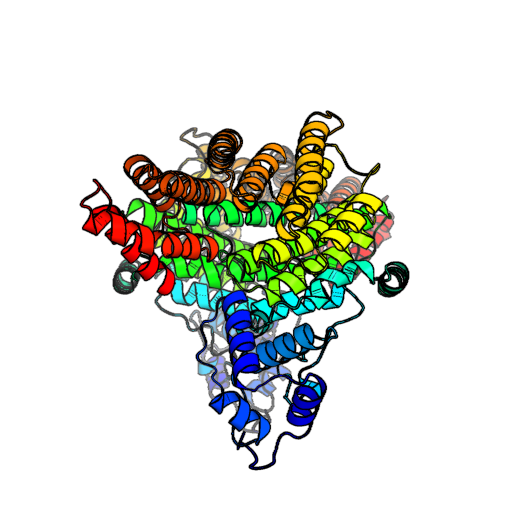IS B CA 1
ATOM 4944 C C . HIS B 1 198 ? -25.031 -4.633 8.438 1 92.75 198 HIS B C 1
ATOM 4946 O O . HIS B 1 198 ? -23.938 -4.371 7.91 1 92.75 198 HIS B O 1
ATOM 4952 N N . ASP B 1 199 ? -25.688 -3.859 9.102 1 93.75 199 ASP B N 1
ATOM 4953 C CA . ASP B 1 199 ? -25.375 -2.436 9.141 1 93.75 199 ASP B CA 1
ATOM 4954 C C . ASP B 1 199 ? -24.078 -2.182 9.898 1 93.75 199 ASP B C 1
ATOM 4956 O O . ASP B 1 199 ? -23.328 -1.252 9.578 1 93.75 199 ASP B O 1
ATOM 4960 N N . ALA B 1 200 ? -23.859 -2.992 10.891 1 95.94 200 ALA B N 1
ATOM 4961 C CA . ALA B 1 200 ? -22.641 -2.809 11.68 1 95.94 200 ALA B CA 1
ATOM 4962 C C . ALA B 1 200 ? -21.406 -2.949 10.812 1 95.94 200 ALA B C 1
ATOM 4964 O O . ALA B 1 200 ? -20.438 -2.199 10.969 1 95.94 200 ALA B O 1
ATOM 4965 N N . LEU B 1 201 ? -21.422 -3.859 9.906 1 95.25 201 LEU B N 1
ATOM 4966 C CA . LEU B 1 201 ? -20.297 -4.059 9 1 95.25 201 LEU B CA 1
ATOM 4967 C C . LEU B 1 201 ? -20.188 -2.91 8 1 95.25 201 LEU B C 1
ATOM 4969 O O . LEU B 1 201 ? -19.094 -2.488 7.648 1 95.25 201 LEU B O 1
ATOM 4973 N N . ARG B 1 202 ? -21.328 -2.457 7.527 1 95.5 202 ARG B N 1
ATOM 4974 C CA . ARG B 1 202 ? -21.344 -1.301 6.637 1 95.5 202 ARG B CA 1
ATOM 4975 C C . ARG B 1 202 ? -20.688 -0.095 7.301 1 95.5 202 ARG B C 1
ATOM 4977 O O . ARG B 1 202 ? -19.812 0.544 6.707 1 95.5 202 ARG B O 1
ATOM 4984 N N . ARG B 1 203 ? -21.031 0.17 8.508 1 96.88 203 ARG B N 1
ATOM 4985 C CA . ARG B 1 203 ? -20.484 1.289 9.266 1 96.88 203 ARG B CA 1
ATOM 4986 C C . ARG B 1 203 ? -18.984 1.119 9.477 1 96.88 203 ARG B C 1
ATOM 4988 O O . ARG B 1 203 ? -18.219 2.082 9.359 1 96.88 203 ARG B O 1
ATOM 4995 N N . ALA B 1 204 ? -18.641 -0.12 9.766 1 97.19 204 ALA B N 1
ATOM 4996 C CA . ALA B 1 204 ? -17.219 -0.411 9.953 1 97.19 204 ALA B CA 1
ATOM 4997 C C . ALA B 1 204 ? -16.438 -0.138 8.672 1 97.19 204 ALA B C 1
ATOM 4999 O O . ALA B 1 204 ? -15.312 0.379 8.727 1 97.19 204 ALA B O 1
ATOM 5000 N N . ALA B 1 205 ? -17 -0.493 7.539 1 96.75 205 ALA B N 1
ATOM 5001 C CA . ALA B 1 205 ? -16.344 -0.268 6.25 1 96.75 205 ALA B CA 1
ATOM 5002 C C . ALA B 1 205 ? -16.172 1.224 5.98 1 96.75 205 ALA B C 1
ATOM 5004 O O . ALA B 1 205 ? -15.078 1.666 5.602 1 96.75 205 ALA B O 1
ATOM 5005 N N . PHE B 1 206 ? -17.219 1.988 6.203 1 97.69 206 PHE B N 1
ATOM 5006 C CA . PHE B 1 206 ? -17.141 3.432 6.012 1 97.69 206 PHE B CA 1
ATOM 5007 C C . PHE B 1 206 ? -16.125 4.055 6.953 1 97.69 206 PHE B C 1
ATOM 5009 O O . PHE B 1 206 ? -15.391 4.969 6.57 1 97.69 206 PHE B O 1
ATOM 5016 N N . GLY B 1 207 ? -16.078 3.58 8.156 1 98.06 207 GLY B N 1
ATOM 5017 C CA . GLY B 1 207 ? -15.094 4.062 9.117 1 98.06 207 GLY B CA 1
ATOM 5018 C C . GLY B 1 207 ? -13.664 3.785 8.703 1 98.06 207 GLY B C 1
ATOM 5019 O O . GLY B 1 207 ? -12.805 4.664 8.789 1 98.06 207 GLY B O 1
ATOM 5020 N N . ALA B 1 208 ? -13.422 2.576 8.234 1 97.62 208 ALA B N 1
ATOM 5021 C CA . ALA B 1 208 ? -12.078 2.197 7.797 1 97.62 208 ALA B CA 1
ATOM 5022 C C . ALA B 1 208 ? -11.602 3.08 6.645 1 97.62 208 ALA B C 1
ATOM 5024 O O . ALA B 1 208 ? -10.453 3.525 6.629 1 97.62 208 ALA B O 1
ATOM 5025 N N . VAL B 1 209 ? -12.5 3.332 5.715 1 97.88 209 VAL B N 1
ATOM 5026 C CA . VAL B 1 209 ? -12.133 4.133 4.555 1 97.88 209 VAL B CA 1
ATOM 5027 C C . VAL B 1 209 ? -11.953 5.594 4.965 1 97.88 209 VAL B C 1
ATOM 5029 O O . VAL B 1 209 ? -11.094 6.297 4.43 1 97.88 209 VAL B O 1
ATOM 5032 N N . ALA B 1 210 ? -12.75 6.059 5.914 1 98.06 210 ALA B N 1
ATOM 5033 C CA . ALA B 1 210 ? -12.578 7.402 6.449 1 98.06 210 ALA B CA 1
ATOM 5034 C C . ALA B 1 210 ? -11.195 7.566 7.078 1 98.06 210 ALA B C 1
ATOM 5036 O O . ALA B 1 210 ? -10.547 8.602 6.895 1 98.06 210 ALA B O 1
ATOM 5037 N N . GLU B 1 211 ? -10.773 6.574 7.801 1 97.75 211 GLU B N 1
ATOM 5038 C CA . GLU B 1 211 ? -9.445 6.598 8.414 1 97.75 211 GLU B CA 1
ATOM 5039 C C . GLU B 1 211 ? -8.352 6.656 7.352 1 97.75 211 GLU B C 1
ATOM 5041 O O . GLU B 1 211 ? -7.344 7.344 7.527 1 97.75 211 GLU B O 1
ATOM 5046 N N . LEU B 1 212 ? -8.57 5.906 6.289 1 97.19 212 LEU B N 1
ATOM 5047 C CA . LEU B 1 212 ? -7.617 5.93 5.188 1 97.19 212 LEU B CA 1
ATOM 5048 C C . LEU B 1 212 ? -7.578 7.301 4.523 1 97.19 212 LEU B C 1
ATOM 5050 O O . LEU B 1 212 ? -6.508 7.797 4.168 1 97.19 212 LEU B O 1
ATOM 5054 N N . ALA B 1 213 ? -8.758 7.895 4.336 1 97.06 213 ALA B N 1
ATOM 5055 C CA . ALA B 1 213 ? -8.836 9.25 3.793 1 97.06 213 ALA B CA 1
ATOM 5056 C C . ALA B 1 213 ? -8.125 10.242 4.703 1 97.06 213 ALA B C 1
ATOM 5058 O O . ALA B 1 213 ? -7.426 11.141 4.223 1 97.06 213 ALA B O 1
ATOM 5059 N N . TYR B 1 214 ? -8.32 10.102 5.996 1 97.25 214 TYR B N 1
ATOM 5060 C CA . TYR B 1 214 ? -7.605 10.938 6.949 1 97.25 214 TYR B CA 1
ATOM 5061 C C . TYR B 1 214 ? -6.098 10.805 6.77 1 97.25 214 TYR B C 1
ATOM 5063 O O . TYR B 1 214 ? -5.379 11.812 6.762 1 97.25 214 TYR B O 1
ATOM 5071 N N . LEU B 1 215 ? -5.641 9.586 6.668 1 96.38 215 LEU B N 1
ATOM 5072 C CA . LEU B 1 215 ? -4.211 9.352 6.496 1 96.38 215 LEU B CA 1
ATOM 5073 C C . LEU B 1 215 ? -3.693 10.039 5.238 1 96.38 215 LEU B C 1
ATOM 5075 O O . LEU B 1 215 ? -2.621 10.648 5.254 1 96.38 215 LEU B O 1
ATOM 5079 N N . ALA B 1 216 ? -4.449 9.898 4.121 1 95.31 216 ALA B N 1
ATOM 5080 C CA . ALA B 1 216 ? -4.066 10.578 2.887 1 95.31 216 ALA B CA 1
ATOM 5081 C C . ALA B 1 216 ? -3.965 12.086 3.102 1 95.31 216 ALA B C 1
ATOM 5083 O O . ALA B 1 216 ? -3.014 12.719 2.641 1 95.31 216 ALA B O 1
ATOM 5084 N N . GLY B 1 217 ? -4.945 12.641 3.785 1 95.25 217 GLY B N 1
ATOM 5085 C CA . GLY B 1 217 ? -4.898 14.055 4.121 1 95.25 217 GLY B CA 1
ATOM 5086 C C . GLY B 1 217 ? -3.689 14.43 4.957 1 95.25 217 GLY B C 1
ATOM 5087 O O . GLY B 1 217 ? -3.016 15.422 4.672 1 95.25 217 GLY B O 1
ATOM 5088 N N . TRP B 1 218 ? -3.451 13.617 5.949 1 94.19 218 TRP B N 1
ATOM 5089 C CA . TRP B 1 218 ? -2.311 13.859 6.828 1 94.19 218 TRP B CA 1
ATOM 5090 C C . TRP B 1 218 ? -1.005 13.852 6.039 1 94.19 218 TRP B C 1
ATOM 5092 O O . TRP B 1 218 ? -0.119 14.672 6.289 1 94.19 218 TRP B O 1
ATOM 5102 N N . LYS B 1 219 ? -0.833 12.93 5.148 1 92.75 219 LYS B N 1
ATOM 5103 C CA . LYS B 1 219 ? 0.366 12.844 4.32 1 92.75 219 LYS B CA 1
ATOM 5104 C C . LYS B 1 219 ? 0.546 14.109 3.488 1 92.75 219 LYS B C 1
ATOM 5106 O O . LYS B 1 219 ? 1.652 14.648 3.393 1 92.75 219 LYS B O 1
ATOM 5111 N N . HIS B 1 220 ? -0.505 14.594 2.9 1 91.69 220 HIS B N 1
ATOM 5112 C CA . HIS B 1 220 ? -0.453 15.844 2.143 1 91.69 220 HIS B CA 1
ATOM 5113 C C . HIS B 1 220 ? -0.119 17.031 3.047 1 91.69 220 HIS B C 1
ATOM 5115 O O . HIS B 1 220 ? 0.654 17.906 2.664 1 91.69 220 HIS B O 1
ATOM 5121 N N . HIS B 1 221 ? -0.724 17.016 4.219 1 91.69 221 HIS B N 1
ATOM 5122 C CA . HIS B 1 221 ? -0.432 18.062 5.191 1 91.69 221 HIS B CA 1
ATOM 5123 C C . HIS B 1 221 ? 1.051 18.094 5.547 1 91.69 221 HIS B C 1
ATOM 5125 O O . HIS B 1 221 ? 1.664 19.156 5.594 1 91.69 221 HIS B O 1
ATOM 5131 N N . ASP B 1 222 ? 1.608 16.938 5.77 1 89 222 ASP B N 1
ATOM 5132 C CA . ASP B 1 222 ? 3.016 16.828 6.133 1 89 222 ASP B CA 1
ATOM 5133 C C . ASP B 1 222 ? 3.922 17.297 4.996 1 89 222 ASP B C 1
ATOM 5135 O O . ASP B 1 222 ? 5.062 17.688 5.23 1 89 222 ASP B O 1
ATOM 5139 N N . LEU B 1 223 ? 3.428 17.297 3.77 1 86.12 223 LEU B N 1
ATOM 5140 C CA . LEU B 1 223 ? 4.191 17.719 2.602 1 86.12 223 LEU B CA 1
ATOM 5141 C C . LEU B 1 223 ? 3.924 19.188 2.287 1 86.12 223 LEU B C 1
ATOM 5143 O O . LEU B 1 223 ? 4.465 19.734 1.319 1 86.12 223 LEU B O 1
ATOM 5147 N N . GLY B 1 224 ? 3.045 19.766 3.08 1 84.56 224 GLY B N 1
ATOM 5148 C CA . GLY B 1 224 ? 2.721 21.172 2.877 1 84.56 224 GLY B CA 1
ATOM 5149 C C . GLY B 1 224 ? 1.694 21.391 1.782 1 84.56 224 GLY B C 1
ATOM 5150 O O . GLY B 1 224 ? 1.458 22.531 1.369 1 84.56 224 GLY B O 1
ATOM 5151 N N . GLN B 1 225 ? 1.145 20.359 1.212 1 86.88 225 GLN B N 1
ATOM 5152 C CA . GLN B 1 225 ? 0.087 20.453 0.21 1 86.88 225 GLN B CA 1
ATOM 5153 C C . GLN B 1 225 ? -1.285 20.578 0.869 1 86.88 225 GLN B C 1
ATOM 5155 O O . GLN B 1 225 ? -2.078 19.625 0.844 1 86.88 225 GLN B O 1
ATOM 5160 N N . GLU B 1 226 ? -1.586 21.719 1.313 1 88.19 226 GLU B N 1
ATOM 5161 C CA . GLU B 1 226 ? -2.65 21.953 2.285 1 88.19 226 GLU B CA 1
ATOM 5162 C C . GLU B 1 226 ? -4.023 21.891 1.624 1 88.19 226 GLU B C 1
ATOM 5164 O O . GLU B 1 226 ? -5 21.469 2.246 1 88.19 226 GLU B O 1
ATOM 5169 N N . GLY B 1 227 ? -4.148 22.391 0.414 1 85.75 227 GLY B N 1
ATOM 5170 C CA . GLY B 1 227 ? -5.422 22.25 -0.276 1 85.75 227 GLY B CA 1
ATOM 5171 C C . GLY B 1 227 ? -5.844 20.812 -0.48 1 85.75 227 GLY B C 1
ATOM 5172 O O . GLY B 1 227 ? -7.004 20.469 -0.267 1 85.75 227 GLY B O 1
ATOM 5173 N N . ALA B 1 228 ? -4.918 20 -0.949 1 88.31 228 ALA B N 1
ATOM 5174 C CA . ALA B 1 228 ? -5.18 18.578 -1.105 1 88.31 228 ALA B CA 1
ATOM 5175 C C . ALA B 1 228 ? -5.543 17.938 0.23 1 88.31 228 ALA B C 1
ATOM 5177 O O . ALA B 1 228 ? -6.5 17.156 0.313 1 88.31 228 ALA B O 1
ATOM 5178 N N . ALA B 1 229 ? -4.801 18.266 1.289 1 93.81 229 ALA B N 1
ATOM 5179 C CA . ALA B 1 229 ? -5.074 17.734 2.621 1 93.81 229 ALA B CA 1
ATOM 5180 C C . ALA B 1 229 ? -6.508 18.031 3.049 1 93.81 229 ALA B C 1
ATOM 5182 O O . ALA B 1 229 ? -7.215 17.156 3.543 1 93.81 229 ALA B O 1
ATOM 5183 N N . GLN B 1 230 ? -6.867 19.266 2.816 1 92.5 230 GLN B N 1
ATOM 5184 C CA . GLN B 1 230 ? -8.203 19.703 3.223 1 92.5 230 GLN B CA 1
ATOM 5185 C C . GLN B 1 230 ? -9.281 18.875 2.527 1 92.5 230 GLN B C 1
ATOM 5187 O O . GLN B 1 230 ? -10.258 18.469 3.158 1 92.5 230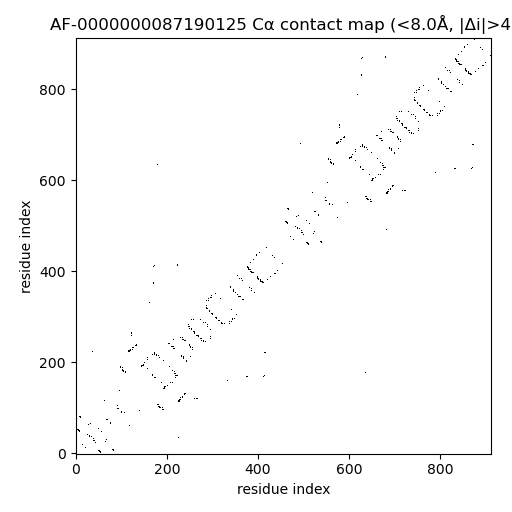 GLN B O 1
ATOM 5192 N N . ARG B 1 231 ? -9.109 18.656 1.277 1 91.56 231 ARG B N 1
ATOM 5193 C CA . ARG B 1 231 ? -10.102 17.891 0.524 1 91.56 231 ARG B CA 1
ATOM 5194 C C . ARG B 1 231 ? -10.234 16.469 1.067 1 91.56 231 ARG B C 1
ATOM 5196 O O . ARG B 1 231 ? -11.336 15.945 1.176 1 91.56 231 ARG B O 1
ATOM 5203 N N . TYR B 1 232 ? -9.141 15.844 1.368 1 95.88 232 TYR B N 1
ATOM 5204 C CA . TYR B 1 232 ? -9.172 14.5 1.942 1 95.88 232 TYR B CA 1
ATOM 5205 C C . TYR B 1 232 ? -9.82 14.516 3.322 1 95.88 232 TYR B C 1
ATOM 5207 O O . TYR B 1 232 ? -10.555 13.586 3.678 1 95.88 232 TYR B O 1
ATOM 5215 N N . TYR B 1 233 ? -9.516 15.539 4.164 1 96.81 233 TYR B N 1
ATOM 5216 C CA . TYR B 1 233 ? -10.164 15.648 5.465 1 96.81 233 TYR B CA 1
ATOM 5217 C C . TYR B 1 233 ? -11.672 15.812 5.316 1 96.81 233 TYR B C 1
ATOM 5219 O O . TYR B 1 233 ? -12.445 15.227 6.074 1 96.81 233 TYR B O 1
ATOM 5227 N N . GLN B 1 234 ? -12.055 16.609 4.324 1 94.62 234 GLN B N 1
ATOM 5228 C CA . GLN B 1 234 ? -13.477 16.859 4.094 1 94.62 234 GLN B CA 1
ATOM 5229 C C . GLN B 1 234 ? -14.188 15.562 3.701 1 94.62 234 GLN B C 1
ATOM 5231 O O . GLN B 1 234 ? -15.227 15.219 4.277 1 94.62 234 GLN B O 1
ATOM 5236 N N . VAL B 1 235 ? -13.656 14.883 2.75 1 95.5 235 VAL B N 1
ATOM 5237 C CA . VAL B 1 235 ? -14.312 13.648 2.326 1 95.5 235 VAL B CA 1
ATOM 5238 C C . VAL B 1 235 ? -14.242 12.609 3.443 1 95.5 235 VAL B C 1
ATOM 5240 O O . VAL B 1 235 ? -15.18 11.82 3.625 1 95.5 235 VAL B O 1
ATOM 5243 N N . GLY B 1 236 ? -13.141 12.578 4.219 1 97.38 236 GLY B N 1
ATOM 5244 C CA . GLY B 1 236 ? -13.07 11.719 5.391 1 97.38 236 GLY B CA 1
ATOM 5245 C C . GLY B 1 236 ? -14.18 11.984 6.391 1 97.38 236 GLY B C 1
ATOM 5246 O O . GLY B 1 236 ? -14.742 11.047 6.961 1 97.38 236 GLY B O 1
ATOM 5247 N N . TYR B 1 237 ? -14.477 13.219 6.594 1 97.25 237 TYR B N 1
ATOM 5248 C CA . TYR B 1 237 ? -15.586 13.586 7.473 1 97.25 237 TYR B CA 1
ATOM 5249 C C . TYR B 1 237 ? -16.906 13.031 6.949 1 97.25 237 TYR B C 1
ATOM 5251 O O . TYR B 1 237 ? -17.688 12.453 7.711 1 97.25 237 TYR B O 1
ATOM 5259 N N . GLN B 1 238 ? -17.141 13.219 5.672 1 96.31 238 GLN B N 1
ATOM 5260 C CA . GLN B 1 238 ? -18.391 12.75 5.082 1 96.31 238 GLN B CA 1
ATOM 5261 C C . GLN B 1 238 ? -18.547 11.242 5.23 1 96.31 238 GLN B C 1
ATOM 5263 O O . GLN B 1 238 ? -19.625 10.75 5.559 1 96.31 238 GLN B O 1
ATOM 5268 N N . LEU B 1 239 ? -17.469 10.539 5.012 1 97.5 239 LEU B N 1
ATOM 5269 C CA . LEU B 1 239 ? -17.484 9.094 5.172 1 97.5 239 LEU B CA 1
ATOM 5270 C C . LEU B 1 239 ? -17.672 8.711 6.637 1 97.5 239 LEU B C 1
ATOM 5272 O O . LEU B 1 239 ? -18.375 7.754 6.949 1 97.5 239 LEU B O 1
ATOM 5276 N N . ALA B 1 240 ? -17.016 9.438 7.543 1 97.94 240 ALA B N 1
ATOM 5277 C CA . ALA B 1 240 ? -17.109 9.172 8.977 1 97.94 240 ALA B CA 1
ATOM 5278 C C . ALA B 1 240 ? -18.531 9.336 9.469 1 97.94 240 ALA B C 1
ATOM 5280 O O . ALA B 1 240 ? -18.969 8.617 10.375 1 97.94 240 ALA B O 1
ATOM 5281 N N . CYS B 1 241 ? -19.266 10.273 8.875 1 97.19 241 CYS B N 1
ATOM 5282 C CA . CYS B 1 241 ? -20.656 10.484 9.266 1 97.19 241 CYS B CA 1
ATOM 5283 C C . CYS B 1 241 ? -21.5 9.234 9.031 1 97.19 241 CYS B C 1
ATOM 5285 O O . CYS B 1 241 ? -22.406 8.938 9.797 1 97.19 241 CYS B O 1
ATOM 5287 N N . GLU B 1 242 ? -21.156 8.492 7.98 1 95.94 242 GLU B N 1
ATOM 5288 C CA . GLU B 1 242 ? -21.844 7.238 7.707 1 95.94 242 GLU B CA 1
ATOM 5289 C C . GLU B 1 242 ? -21.453 6.156 8.711 1 95.94 242 GLU B C 1
ATOM 5291 O O . GLU B 1 242 ? -22.266 5.297 9.055 1 95.94 242 GLU B O 1
ATOM 5296 N N . ALA B 1 243 ? -20.25 6.211 9.125 1 97.44 243 ALA B N 1
ATOM 5297 C CA . ALA B 1 243 ? -19.719 5.207 10.047 1 97.44 243 ALA B CA 1
ATOM 5298 C C . ALA B 1 243 ? -20.188 5.465 11.477 1 97.44 243 ALA B C 1
ATOM 5300 O O . ALA B 1 243 ? -20.625 4.539 12.164 1 97.44 243 ALA B O 1
ATOM 5301 N N . ASP B 1 244 ? -20.047 6.617 11.984 1 97.5 244 ASP B N 1
ATOM 5302 C CA . ASP B 1 244 ? -20.328 7.105 13.336 1 97.5 244 ASP B CA 1
ATOM 5303 C C . ASP B 1 244 ? -20.531 8.617 13.336 1 97.5 244 ASP B C 1
ATOM 5305 O O . ASP B 1 244 ? -19.578 9.383 13.461 1 97.5 244 ASP B O 1
ATOM 5309 N N . PRO B 1 245 ? -21.797 9.023 13.234 1 96 245 PRO B N 1
ATOM 5310 C CA . PRO B 1 245 ? -22.109 10.453 13.133 1 96 245 PRO B CA 1
ATOM 5311 C C . PRO B 1 245 ? -21.766 11.227 14.406 1 96 245 PRO B C 1
ATOM 5313 O O . PRO B 1 245 ? -21.891 12.453 14.445 1 96 245 PRO B O 1
ATOM 5316 N N . HIS B 1 246 ? -21.234 10.555 15.438 1 97.06 246 HIS B N 1
ATOM 5317 C CA . HIS B 1 246 ? -20.891 11.211 16.688 1 97.06 246 HIS B CA 1
ATOM 5318 C C . HIS B 1 246 ? -19.391 11.289 16.891 1 97.06 246 HIS B C 1
ATOM 5320 O O . HIS B 1 246 ? -18.75 12.234 16.422 1 97.06 246 HIS B O 1
ATOM 5326 N N . GLY B 1 247 ? -18.797 10.172 17.422 1 96.62 247 GLY B N 1
ATOM 5327 C CA . GLY B 1 247 ? -17.391 10.18 17.781 1 96.62 247 GLY B CA 1
ATOM 5328 C C . GLY B 1 247 ? -16.469 10.367 16.594 1 96.62 247 GLY B C 1
ATOM 5329 O O . GLY B 1 247 ? -15.656 11.297 16.562 1 96.62 247 GLY B O 1
ATOM 5330 N N . HIS B 1 248 ? -16.594 9.5 15.555 1 97.75 248 HIS B N 1
ATOM 5331 C CA . HIS B 1 248 ? -15.695 9.547 14.398 1 97.75 248 HIS B CA 1
ATOM 5332 C C . HIS B 1 248 ? -15.875 10.852 13.625 1 97.75 248 HIS B C 1
ATOM 5334 O O . HIS B 1 248 ? -14.891 11.43 13.148 1 97.75 248 HIS B O 1
ATOM 5340 N N . ALA B 1 249 ? -17.141 11.297 13.461 1 97.88 249 ALA B N 1
ATOM 5341 C CA . ALA B 1 249 ? -17.406 12.578 12.805 1 97.88 249 ALA B CA 1
ATOM 5342 C C . ALA B 1 249 ? -16.75 13.727 13.57 1 97.88 249 ALA B C 1
ATOM 5344 O O . ALA B 1 249 ? -16.125 14.602 12.969 1 97.88 249 ALA B O 1
ATOM 5345 N N . ALA B 1 250 ? -16.922 13.711 14.875 1 98 250 ALA B N 1
ATOM 5346 C CA . ALA B 1 250 ? -16.297 14.734 15.711 1 98 250 ALA B CA 1
ATOM 5347 C C . ALA B 1 250 ? -14.781 14.758 15.531 1 98 250 ALA B C 1
ATOM 5349 O O . ALA B 1 250 ? -14.18 15.828 15.453 1 98 250 ALA B O 1
ATOM 5350 N N . TRP B 1 251 ? -14.234 13.633 15.461 1 97.5 251 TRP B N 1
ATOM 5351 C CA . TRP B 1 251 ? -12.789 13.508 15.266 1 97.5 251 TRP B CA 1
ATOM 5352 C C . TRP B 1 251 ? -12.359 14.148 13.953 1 97.5 251 TRP B C 1
ATOM 5354 O O . TRP B 1 251 ? -11.344 14.852 13.906 1 97.5 251 TRP B O 1
ATOM 5364 N N . MET B 1 252 ? -13.125 13.891 12.914 1 97.75 252 MET B N 1
ATOM 5365 C CA . MET B 1 252 ? -12.758 14.445 11.609 1 97.75 252 MET B CA 1
ATOM 5366 C C . MET B 1 252 ? -12.938 15.953 11.586 1 97.75 252 MET B C 1
ATOM 5368 O O . MET B 1 252 ? -12.203 16.656 10.891 1 97.75 252 MET B O 1
ATOM 5372 N N . MET B 1 253 ? -13.906 16.469 12.359 1 97.69 253 MET B N 1
ATOM 5373 C CA . MET B 1 253 ? -14.023 17.906 12.547 1 97.69 253 MET B CA 1
ATOM 5374 C C . MET B 1 253 ? -12.766 18.484 13.195 1 97.69 253 MET B C 1
ATOM 5376 O O . MET B 1 253 ? -12.258 19.516 12.773 1 97.69 253 MET B O 1
ATOM 5380 N N . ARG B 1 254 ? -12.289 17.781 14.148 1 97.19 254 ARG B N 1
ATOM 5381 C CA . ARG B 1 254 ? -11.039 18.172 14.805 1 97.19 254 ARG B CA 1
ATOM 5382 C C . ARG B 1 254 ? -9.891 18.234 13.805 1 97.19 254 ARG B C 1
ATOM 5384 O O . ARG B 1 254 ? -9.047 19.125 13.875 1 97.19 254 ARG B O 1
ATOM 5391 N N . ALA B 1 255 ? -9.844 17.266 12.898 1 96.62 255 ALA B N 1
ATOM 5392 C CA . ALA B 1 255 ? -8.766 17.234 11.914 1 96.62 255 ALA B CA 1
ATOM 5393 C C . ALA B 1 255 ? -8.75 18.5 11.07 1 96.62 255 ALA B C 1
ATOM 5395 O O . ALA B 1 255 ? -7.684 19.062 10.812 1 96.62 255 ALA B O 1
ATOM 5396 N N . LEU B 1 256 ? -9.898 18.938 10.664 1 95.94 256 LEU B N 1
ATOM 5397 C CA . LEU B 1 256 ? -10.023 20.156 9.875 1 95.94 256 LEU B CA 1
ATOM 5398 C C . LEU B 1 256 ? -9.625 21.375 10.695 1 95.94 256 LEU B C 1
ATOM 5400 O O . LEU B 1 256 ? -8.914 22.266 10.203 1 95.94 256 LEU B O 1
ATOM 5404 N N . ALA B 1 257 ? -10.07 21.406 11.922 1 96.12 257 ALA B N 1
ATOM 5405 C CA . ALA B 1 257 ? -9.695 22.5 12.812 1 96.12 257 ALA B CA 1
ATOM 5406 C C . ALA B 1 257 ? -8.188 22.531 13.047 1 96.12 257 ALA B C 1
ATOM 5408 O O . ALA B 1 257 ? -7.57 23.609 13 1 96.12 257 ALA B O 1
ATOM 5409 N N . HIS B 1 258 ? -7.664 21.375 13.289 1 94.44 258 HIS B N 1
ATOM 5410 C CA . HIS B 1 258 ? -6.23 21.25 13.531 1 94.44 258 HIS B CA 1
ATOM 5411 C C . HIS B 1 258 ? -5.426 21.766 12.344 1 94.44 258 HIS B C 1
ATOM 5413 O O . HIS B 1 258 ? -4.414 22.453 12.516 1 94.44 258 HIS B O 1
ATOM 5419 N N . GLN B 1 259 ? -5.852 21.438 11.148 1 93.06 259 GLN B N 1
ATOM 5420 C CA . GLN B 1 259 ? -5.18 21.922 9.945 1 93.06 259 GLN B CA 1
ATOM 5421 C C . GLN B 1 259 ? -5.207 23.453 9.891 1 93.06 259 GLN B C 1
ATOM 5423 O O . GLN B 1 259 ? -4.176 24.094 9.656 1 93.06 259 GLN B O 1
ATOM 5428 N N . ALA B 1 260 ? -6.312 24.016 10.117 1 91.75 260 ALA B N 1
ATOM 5429 C CA . ALA B 1 260 ? -6.477 25.469 10.062 1 91.75 260 ALA B CA 1
ATOM 5430 C C . ALA B 1 260 ? -5.602 26.156 11.109 1 91.75 260 ALA B C 1
ATOM 5432 O O . ALA B 1 260 ? -4.984 27.188 10.828 1 91.75 260 ALA B O 1
ATOM 5433 N N . LEU B 1 261 ? -5.512 25.547 12.258 1 91.31 261 LEU B N 1
ATOM 5434 C CA . LEU B 1 261 ? -4.707 26.094 13.336 1 91.31 261 LEU B CA 1
ATOM 5435 C C . LEU B 1 261 ? -3.221 26.031 12.992 1 91.31 261 LEU B C 1
ATOM 5437 O O . LEU B 1 261 ? -2.471 26.969 13.281 1 91.31 261 LEU B O 1
ATOM 5441 N N . SER B 1 262 ? -2.811 24.953 12.359 1 86.94 262 SER B N 1
ATOM 5442 C CA . SER B 1 262 ? -1.417 24.781 11.953 1 86.94 262 SER B CA 1
ATOM 5443 C C . SER B 1 262 ? -1.017 25.812 10.906 1 86.94 262 SER B C 1
ATOM 5445 O O . SER B 1 262 ? 0.159 26.172 10.797 1 86.94 262 SER B O 1
ATOM 5447 N N . LEU B 1 263 ? -2.014 26.266 10.164 1 82.06 263 LEU B N 1
ATOM 5448 C CA . LEU B 1 263 ? -1.779 27.266 9.133 1 82.06 263 LEU B CA 1
ATOM 5449 C C . LEU B 1 263 ? -1.995 28.672 9.68 1 82.06 263 LEU B C 1
ATOM 5451 O O . LEU B 1 263 ? -1.96 29.656 8.93 1 82.06 263 LEU B O 1
ATOM 5455 N N . LYS B 1 264 ? -2.24 28.75 11.039 1 83.94 264 LYS B N 1
ATOM 5456 C CA . LYS B 1 264 ? -2.506 30.016 11.727 1 83.94 264 LYS B CA 1
ATOM 5457 C C . LYS B 1 264 ? -3.732 30.703 11.141 1 83.94 264 LYS B C 1
ATOM 5459 O O . LYS B 1 264 ? -3.709 31.922 10.906 1 83.94 264 LYS B O 1
ATOM 5464 N N . GLN B 1 265 ? -4.688 29.922 10.727 1 83.75 265 GLN B N 1
ATOM 5465 C CA . GLN B 1 265 ? -5.992 30.391 10.266 1 83.75 265 GLN B CA 1
ATOM 5466 C C . GLN B 1 265 ? -7.098 29.969 11.227 1 83.75 265 GLN B C 1
ATOM 5468 O O . GLN B 1 265 ? -7.781 28.969 11 1 83.75 265 GLN B O 1
ATOM 5473 N N . PRO B 1 266 ? -7.266 30.812 12.258 1 87.5 266 PRO B N 1
ATOM 5474 C CA . PRO B 1 266 ? -8.188 30.391 13.32 1 87.5 266 PRO B CA 1
ATOM 5475 C C . PRO B 1 266 ? -9.656 30.547 12.914 1 87.5 266 PRO B C 1
ATOM 5477 O O . PRO B 1 266 ? -10.547 30.188 13.68 1 87.5 266 PRO B O 1
ATOM 5480 N N . HIS B 1 267 ? -9.891 31.016 11.656 1 83.56 267 HIS B N 1
ATOM 5481 C CA . HIS B 1 267 ? -11.266 31.234 11.219 1 83.56 267 HIS B CA 1
ATOM 5482 C C . HIS B 1 267 ? -12.094 29.953 11.344 1 83.56 267 HIS B C 1
ATOM 5484 O O . HIS B 1 267 ? -11.672 28.891 10.883 1 83.56 267 HIS B O 1
ATOM 5490 N N . HIS B 1 268 ? -13.188 30.016 12.031 1 87.88 268 HIS B N 1
ATOM 5491 C CA . HIS B 1 268 ? -14.203 28.984 12.188 1 87.88 268 HIS B CA 1
ATOM 5492 C C . HIS B 1 268 ? -13.719 27.859 13.102 1 87.88 268 HIS B C 1
ATOM 5494 O O . HIS B 1 268 ? -14.445 26.891 13.352 1 87.88 268 HIS B O 1
ATOM 5500 N N . CYS B 1 269 ? -12.453 27.906 13.586 1 94.38 269 CYS B N 1
ATOM 5501 C CA . CYS B 1 269 ? -11.898 26.781 14.344 1 94.38 269 CYS B CA 1
ATOM 5502 C C . CYS B 1 269 ? -12.656 26.594 15.656 1 94.38 269 CYS B C 1
ATOM 5504 O O . CYS B 1 269 ? -12.984 25.469 16.031 1 94.38 269 CYS B O 1
ATOM 5506 N N . VAL B 1 270 ? -12.938 27.734 16.359 1 95.19 270 VAL B N 1
ATOM 5507 C CA . VAL B 1 270 ? -13.641 27.625 17.625 1 95.19 270 VAL B CA 1
ATOM 5508 C C . VAL B 1 270 ? -15.023 27.016 17.406 1 95.19 270 VAL B C 1
ATOM 5510 O O . VAL B 1 270 ? -15.398 26.047 18.078 1 95.19 270 VAL B O 1
ATOM 5513 N N . ALA B 1 271 ? -15.766 27.516 16.422 1 94.06 271 ALA B N 1
ATOM 5514 C CA . ALA B 1 271 ? -17.094 27 16.109 1 94.06 271 ALA B CA 1
ATOM 5515 C C . ALA B 1 271 ? -17.031 25.531 15.719 1 94.06 271 ALA B C 1
ATOM 5517 O O . ALA B 1 271 ? -17.906 24.734 16.109 1 94.06 271 ALA B O 1
ATOM 5518 N N . LEU B 1 272 ? -16.078 25.234 14.922 1 96.12 272 LEU B N 1
ATOM 5519 C CA . LEU B 1 272 ? -15.945 23.859 14.438 1 96.12 272 LEU B CA 1
ATOM 5520 C C . LEU B 1 272 ? -15.656 22.906 15.594 1 96.12 272 LEU B C 1
ATOM 5522 O O . LEU B 1 272 ? -16.25 21.828 15.68 1 96.12 272 LEU B O 1
ATOM 5526 N N . VAL B 1 273 ? -14.758 23.188 16.5 1 97.62 273 VAL B N 1
ATOM 5527 C CA . VAL B 1 273 ? -14.414 22.312 17.625 1 97.62 273 VAL B CA 1
ATOM 5528 C C . VAL B 1 273 ? -15.586 22.234 18.594 1 97.62 273 VAL B C 1
ATOM 5530 O O . VAL B 1 273 ? -15.844 21.188 19.188 1 97.62 273 VAL B O 1
ATOM 5533 N N . GLU B 1 274 ? -16.234 23.344 18.797 1 97.19 274 GLU B N 1
ATOM 5534 C CA . GLU B 1 274 ? -17.438 23.312 19.625 1 97.19 274 GLU B CA 1
ATOM 5535 C C . GLU B 1 274 ? -18.5 22.391 19.031 1 97.19 274 GLU B C 1
ATOM 5537 O O . GLU B 1 274 ? -19.172 21.656 19.766 1 97.19 274 GLU B O 1
ATOM 5542 N N . GLY B 1 275 ? -18.641 22.5 17.734 1 96.56 275 GLY B N 1
ATOM 5543 C CA . GLY B 1 275 ? -19.516 21.547 17.062 1 96.56 275 GLY B CA 1
ATOM 5544 C C . GLY B 1 275 ? -19.078 20.109 17.281 1 96.56 275 GLY B C 1
ATOM 5545 O O . GLY B 1 275 ? -19.922 19.234 17.484 1 96.56 275 GLY B O 1
ATOM 5546 N N . ALA B 1 276 ? -17.781 19.844 17.156 1 97.88 276 ALA B N 1
ATOM 5547 C CA . ALA B 1 276 ? -17.234 18.516 17.375 1 97.88 276 ALA B CA 1
ATOM 5548 C C . ALA B 1 276 ? -17.547 18.031 18.797 1 97.88 276 ALA B C 1
ATOM 5550 O O . ALA B 1 276 ? -17.938 16.891 19 1 97.88 276 ALA B O 1
ATOM 5551 N N . LEU B 1 277 ? -17.328 18.922 19.781 1 97.56 277 LEU B N 1
ATOM 5552 C CA . LEU B 1 277 ? -17.594 18.594 21.172 1 97.56 277 LEU B CA 1
ATOM 5553 C C . LEU B 1 277 ? -19.078 18.312 21.391 1 97.56 277 LEU B C 1
ATOM 5555 O O . LEU B 1 277 ? -19.438 17.344 22.062 1 97.56 277 LEU B O 1
ATOM 5559 N N . SER B 1 278 ? -19.906 19.094 20.844 1 97 278 SER B N 1
ATOM 5560 C CA . SER B 1 278 ? -21.359 18.891 20.969 1 97 278 SER B CA 1
ATOM 5561 C C . SER B 1 278 ? -21.766 17.547 20.406 1 97 278 SER B C 1
ATOM 5563 O O . SER B 1 278 ? -22.672 16.891 20.938 1 97 278 SER B O 1
ATOM 5565 N N . ARG B 1 279 ? -21.141 17.188 19.359 1 95.19 279 ARG B N 1
ATOM 5566 C CA . ARG B 1 279 ? -21.453 15.93 18.672 1 95.19 279 ARG B CA 1
ATOM 5567 C C . ARG B 1 279 ? -20.844 14.742 19.406 1 95.19 279 ARG B C 1
ATOM 5569 O O . ARG B 1 279 ? -21.422 13.656 19.438 1 95.19 279 ARG B O 1
ATOM 5576 N N . GLY B 1 280 ? -19.719 14.898 19.938 1 95.44 280 GLY B N 1
ATOM 5577 C CA . GLY B 1 280 ? -18.922 13.797 20.422 1 95.44 280 GLY B CA 1
ATOM 5578 C C . GLY B 1 280 ? -19.125 13.508 21.906 1 95.44 280 GLY B C 1
ATOM 5579 O O . GLY B 1 280 ? -18.984 12.367 22.344 1 95.44 280 GLY B O 1
ATOM 5580 N N . LEU B 1 281 ? -19.375 14.523 22.703 1 94.69 281 LEU B N 1
ATOM 5581 C CA . LEU B 1 281 ? -19.484 14.328 24.141 1 94.69 281 LEU B CA 1
ATOM 5582 C C . LEU B 1 281 ? -20.578 13.32 24.469 1 94.69 281 LEU B C 1
ATOM 5584 O O . LEU B 1 281 ? -21.688 13.391 23.922 1 94.69 281 LEU B O 1
ATOM 5588 N N . GLY B 1 282 ? -20.219 12.398 25.328 1 93.44 282 GLY B N 1
ATOM 5589 C CA . GLY B 1 282 ? -21.141 11.328 25.688 1 93.44 282 GLY B CA 1
ATOM 5590 C C . GLY B 1 282 ? -21.031 10.117 24.781 1 93.44 282 GLY B C 1
ATOM 5591 O O . GLY B 1 282 ? -21.578 9.055 25.094 1 93.44 282 GLY B O 1
ATOM 5592 N N . HIS B 1 283 ? -20.281 10.266 23.703 1 95 283 HIS B N 1
ATOM 5593 C CA . HIS B 1 283 ? -20.203 9.188 22.734 1 95 283 HIS B CA 1
ATOM 5594 C C . HIS B 1 283 ? -18.766 8.758 22.5 1 95 283 HIS B C 1
ATOM 5596 O O . HIS B 1 283 ? -18.5 7.887 21.672 1 95 283 HIS B O 1
ATOM 5602 N N . VAL B 1 284 ? -17.844 9.383 23.125 1 94.5 284 VAL B N 1
ATOM 5603 C CA . VAL B 1 284 ? -16.438 9.047 22.938 1 94.5 284 VAL B CA 1
ATOM 5604 C C . VAL B 1 284 ? -15.797 8.742 24.297 1 94.5 284 VAL B C 1
ATOM 5606 O O . VAL B 1 284 ? -16.312 9.156 25.328 1 94.5 284 VAL B O 1
ATOM 5609 N N . ASP B 1 285 ? -14.727 8.023 24.297 1 94.75 285 ASP B N 1
ATOM 5610 C CA . ASP B 1 285 ? -13.93 7.723 25.469 1 94.75 285 ASP B CA 1
ATOM 5611 C C . ASP B 1 285 ? -13.164 8.953 25.953 1 94.75 285 ASP B C 1
ATOM 5613 O O . ASP B 1 285 ? -13.133 9.977 25.266 1 94.75 285 ASP B O 1
ATOM 5617 N N . GLY B 1 286 ? -12.602 8.852 27.078 1 95.31 286 GLY B N 1
ATOM 5618 C CA . GLY B 1 286 ? -11.883 9.969 27.688 1 95.31 286 GLY B CA 1
ATOM 5619 C C . GLY B 1 286 ? -10.695 10.43 26.875 1 95.31 286 GLY B C 1
ATOM 5620 O O . GLY B 1 286 ? -10.414 11.633 26.812 1 95.31 286 GLY B O 1
ATOM 5621 N N . GLN B 1 287 ? -9.984 9.523 26.266 1 95.19 287 GLN B N 1
ATOM 5622 C CA . GLN B 1 287 ? -8.805 9.852 25.469 1 95.19 287 GLN B CA 1
ATOM 5623 C C . GLN B 1 287 ? -9.18 10.688 24.25 1 95.19 287 GLN B C 1
ATOM 5625 O O . GLN B 1 287 ? -8.555 11.719 23.984 1 95.19 287 GLN B O 1
ATOM 5630 N N . THR B 1 288 ? -10.172 10.266 23.562 1 96.19 288 THR B N 1
ATOM 5631 C CA . THR B 1 288 ? -10.641 11.016 22.391 1 96.19 288 THR B CA 1
ATOM 5632 C C . THR B 1 288 ? -11.203 12.375 22.812 1 96.19 288 THR B C 1
ATOM 5634 O O . THR B 1 288 ? -10.961 13.383 22.156 1 96.19 288 THR B O 1
ATOM 5637 N N . GLU B 1 289 ? -11.961 12.375 23.906 1 96.69 289 GLU B N 1
ATOM 5638 C CA . GLU B 1 289 ? -12.508 13.625 24.422 1 96.69 289 GLU B CA 1
ATOM 5639 C C . GLU B 1 289 ? -11.391 14.609 24.766 1 96.69 289 GLU B C 1
ATOM 5641 O O . GLU B 1 289 ? -11.508 15.812 24.5 1 96.69 289 GLU B O 1
ATOM 5646 N N . ALA B 1 290 ? -10.344 14.109 25.391 1 96.81 290 ALA B N 1
ATOM 5647 C CA . ALA B 1 290 ? -9.195 14.953 25.719 1 96.81 290 ALA B CA 1
ATOM 5648 C C . ALA B 1 290 ? -8.625 15.617 24.469 1 96.81 290 ALA B C 1
ATOM 5650 O O . ALA B 1 290 ? -8.242 16.781 24.516 1 96.81 290 ALA B O 1
ATOM 5651 N N . LEU B 1 291 ? -8.562 14.859 23.375 1 96.69 291 LEU B N 1
ATOM 5652 C CA . LEU B 1 291 ? -8.023 15.375 22.125 1 96.69 291 LEU B CA 1
ATOM 5653 C C . LEU B 1 291 ? -8.922 16.469 21.547 1 96.69 291 LEU B C 1
ATOM 5655 O O . LEU B 1 291 ? -8.438 17.438 20.953 1 96.69 291 LEU B O 1
ATOM 5659 N N . LEU B 1 292 ? -10.227 16.328 21.734 1 97.56 292 LEU B N 1
ATOM 5660 C CA . LEU B 1 292 ? -11.141 17.391 21.312 1 97.56 292 LEU B CA 1
ATOM 5661 C C . LEU B 1 292 ? -10.945 18.656 22.156 1 97.56 292 LEU B C 1
ATOM 5663 O O . LEU B 1 292 ? -10.844 19.75 21.609 1 97.56 292 LEU B O 1
ATOM 5667 N N . HIS B 1 293 ? -10.789 18.484 23.438 1 97.69 293 HIS B N 1
ATOM 5668 C CA . HIS B 1 293 ? -10.633 19.625 24.328 1 97.69 293 HIS B CA 1
ATOM 5669 C C . HIS B 1 293 ? -9.297 20.328 24.109 1 97.69 293 HIS B C 1
ATOM 5671 O O . HIS B 1 293 ? -9.219 21.547 24.188 1 97.69 293 HIS B O 1
ATOM 5677 N N . ILE B 1 294 ? -8.273 19.547 23.891 1 97.31 294 ILE B N 1
ATOM 5678 C CA . ILE B 1 294 ? -6.969 20.172 23.688 1 97.31 294 ILE B CA 1
ATOM 5679 C C . ILE B 1 294 ? -6.98 21 22.391 1 97.31 294 ILE B C 1
ATOM 5681 O O . ILE B 1 294 ? -6.32 22.031 22.312 1 97.31 294 ILE B O 1
ATOM 5685 N N . THR B 1 295 ? -7.66 20.516 21.391 1 97.19 295 THR B N 1
ATOM 5686 C CA . THR B 1 295 ? -7.812 21.281 20.172 1 97.19 295 THR B CA 1
ATOM 5687 C C . THR B 1 295 ? -8.625 22.547 20.406 1 97.19 295 THR B C 1
ATOM 5689 O O . THR B 1 295 ? -8.352 23.594 19.828 1 97.19 295 THR B O 1
ATOM 5692 N N . HIS B 1 296 ? -9.648 22.453 21.297 1 97.56 296 HIS B N 1
ATOM 5693 C CA . HIS B 1 296 ? -10.422 23.625 21.688 1 97.56 296 HIS B CA 1
ATOM 5694 C C . HIS B 1 296 ? -9.531 24.656 22.359 1 97.56 296 HIS B C 1
ATOM 5696 O O . HIS B 1 296 ? -9.656 25.859 22.078 1 97.56 296 HIS B O 1
ATOM 5702 N N . ALA B 1 297 ? -8.672 24.188 23.203 1 97.5 297 ALA B N 1
ATOM 5703 C CA . ALA B 1 297 ? -7.723 25.094 23.859 1 97.5 297 ALA B CA 1
ATOM 5704 C C . ALA B 1 297 ? -6.863 25.828 22.844 1 97.5 297 ALA B C 1
ATOM 5706 O O . ALA B 1 297 ? -6.66 27.047 22.953 1 97.5 297 ALA B O 1
ATOM 5707 N N . ARG B 1 298 ? -6.371 25.062 21.875 1 96.38 298 ARG B N 1
ATOM 5708 C CA . ARG B 1 298 ? -5.57 25.672 20.812 1 96.38 298 ARG B CA 1
ATOM 5709 C C . ARG B 1 298 ? -6.371 26.703 20.047 1 96.38 298 ARG B C 1
ATOM 5711 O O . ARG B 1 298 ? -5.859 27.781 19.719 1 96.38 298 ARG B O 1
ATOM 5718 N N . ALA B 1 299 ? -7.613 26.391 19.75 1 96.19 299 ALA B N 1
ATOM 5719 C CA . ALA B 1 299 ? -8.477 27.312 19.016 1 96.19 299 ALA B CA 1
ATOM 5720 C C . ALA B 1 299 ? -8.719 28.594 19.812 1 96.19 299 ALA B C 1
ATOM 5722 O O . ALA B 1 299 ? -8.656 29.703 19.25 1 96.19 299 ALA B O 1
ATOM 5723 N N . PHE B 1 300 ? -8.969 28.5 21.109 1 96.62 300 PHE B N 1
ATOM 5724 C CA . PHE B 1 300 ? -9.164 29.656 21.984 1 96.62 300 PHE B CA 1
ATOM 5725 C C . PHE B 1 300 ? -7.906 30.5 22.047 1 96.62 300 PHE B C 1
ATOM 5727 O O . PHE B 1 300 ? -7.977 31.734 21.984 1 96.62 300 PHE B O 1
ATOM 5734 N N . ALA B 1 301 ? -6.785 29.812 22.203 1 94.69 301 ALA B N 1
ATOM 5735 C CA . ALA B 1 301 ? -5.523 30.531 22.281 1 94.69 301 ALA B CA 1
ATOM 5736 C C . ALA B 1 301 ? -5.277 31.328 21 1 94.69 301 ALA B C 1
ATOM 5738 O O . ALA B 1 301 ? -4.871 32.5 21.031 1 94.69 301 ALA B O 1
ATOM 5739 N N . ALA B 1 302 ? -5.484 30.719 19.828 1 91.62 302 ALA B N 1
ATOM 5740 C CA . ALA B 1 302 ? -5.293 31.359 18.531 1 91.62 302 ALA B CA 1
ATOM 5741 C C . ALA B 1 302 ? -6.242 32.562 18.375 1 91.62 302 ALA B C 1
ATOM 5743 O O . ALA B 1 302 ? -5.926 33.5 17.656 1 91.62 302 ALA B O 1
ATOM 5744 N N . ALA B 1 303 ? -7.402 32.5 19.047 1 91.38 303 ALA B N 1
ATOM 5745 C CA . ALA B 1 303 ? -8.391 33.594 19 1 91.38 303 ALA B CA 1
ATOM 5746 C C . ALA B 1 303 ? -8.156 34.594 20.141 1 91.38 303 ALA B C 1
ATOM 5748 O O . ALA B 1 303 ? -8.977 35.469 20.375 1 91.38 303 ALA B O 1
ATOM 5749 N N . ASP B 1 304 ? -7.074 34.375 20.891 1 92.19 304 ASP B N 1
ATOM 5750 C CA . ASP B 1 304 ? -6.656 35.25 21.984 1 92.19 304 ASP B CA 1
ATOM 5751 C C . ASP B 1 304 ? -7.672 35.219 23.125 1 92.19 304 ASP B C 1
ATOM 5753 O O . ASP B 1 304 ? -7.918 36.25 23.766 1 92.19 304 ASP B O 1
ATOM 5757 N N . GLU B 1 305 ? -8.336 34.188 23.266 1 93.94 305 GLU B N 1
ATOM 5758 C CA . GLU B 1 305 ? -9.219 33.969 24.391 1 93.94 305 GLU B CA 1
ATOM 5759 C C . GLU B 1 305 ? -8.5 33.188 25.5 1 93.94 305 GLU B C 1
ATOM 5761 O O . GLU B 1 305 ? -8.844 32.031 25.781 1 93.94 305 GLU B O 1
ATOM 5766 N N . ARG B 1 306 ? -7.672 33.812 26.234 1 94.12 306 ARG B N 1
ATOM 5767 C CA . ARG B 1 306 ? -6.676 33.188 27.109 1 94.12 306 ARG B CA 1
ATOM 5768 C C . ARG B 1 306 ? -7.344 32.438 28.266 1 94.12 306 ARG B C 1
ATOM 5770 O O . ARG B 1 306 ? -7.004 31.281 28.531 1 94.12 306 ARG B O 1
ATOM 5777 N N . PRO B 1 307 ? -8.367 33 28.922 1 94.81 307 PRO B N 1
ATOM 5778 C CA . PRO B 1 307 ? -8.984 32.281 30.031 1 94.81 307 PRO B CA 1
ATOM 5779 C C . PRO B 1 307 ? -9.688 31 29.562 1 94.81 307 PRO B C 1
ATOM 5781 O O . PRO B 1 307 ? -9.617 29.969 30.219 1 94.81 307 PRO B O 1
ATOM 5784 N N . ALA B 1 308 ? -10.383 31.125 28.438 1 96.31 308 ALA B N 1
ATOM 5785 C CA . ALA B 1 308 ? -11.062 29.953 27.891 1 96.31 308 ALA B CA 1
ATOM 5786 C C . ALA B 1 308 ? -10.07 28.875 27.5 1 96.31 308 ALA B C 1
ATOM 5788 O O . ALA B 1 308 ? -10.336 27.688 27.672 1 96.31 308 ALA B O 1
ATOM 5789 N N . ALA B 1 309 ? -8.93 29.281 26.922 1 96.75 309 ALA B N 1
ATOM 5790 C CA . ALA B 1 309 ? -7.879 28.328 26.562 1 96.75 309 ALA B CA 1
ATOM 5791 C C . ALA B 1 309 ? -7.375 27.578 27.781 1 96.75 309 ALA B C 1
ATOM 5793 O O . ALA B 1 309 ? -7.227 26.344 27.75 1 96.75 309 ALA B O 1
ATOM 5794 N N . ALA B 1 310 ? -7.109 28.297 28.875 1 94.5 310 ALA B N 1
ATOM 5795 C CA . ALA B 1 310 ? -6.609 27.688 30.094 1 94.5 310 ALA B CA 1
ATOM 5796 C C . ALA B 1 310 ? -7.609 26.672 30.656 1 94.5 310 ALA B C 1
ATOM 5798 O O . ALA B 1 310 ? -7.223 25.594 31.109 1 94.5 310 ALA B O 1
ATOM 5799 N N . ARG B 1 311 ? -8.883 27.062 30.672 1 96.69 311 ARG B N 1
ATOM 5800 C CA . ARG B 1 311 ? -9.922 26.156 31.141 1 96.69 311 ARG B CA 1
ATOM 5801 C C . ARG B 1 311 ? -9.984 24.891 30.281 1 96.69 311 ARG B C 1
ATOM 5803 O O . ARG B 1 311 ? -10.148 23.781 30.812 1 96.69 311 ARG B O 1
ATOM 5810 N N . ALA B 1 312 ? -9.898 25.109 28.984 1 97.44 312 ALA B N 1
ATOM 5811 C CA . ALA B 1 312 ? -9.945 23.969 28.062 1 97.44 312 ALA B CA 1
ATOM 5812 C C . ALA B 1 312 ? -8.75 23.047 28.281 1 97.44 312 ALA B C 1
ATOM 5814 O O . ALA B 1 312 ? -8.867 21.828 28.125 1 97.44 312 ALA B O 1
ATOM 5815 N N . LEU B 1 313 ? -7.527 23.562 28.562 1 96.44 313 LEU B N 1
ATOM 5816 C CA . LEU B 1 313 ? -6.355 22.75 28.875 1 96.44 313 LEU B CA 1
ATOM 5817 C C . LEU B 1 313 ? -6.625 21.844 30.078 1 96.44 313 LEU B C 1
ATOM 5819 O O . LEU B 1 313 ? -6.305 20.641 30.047 1 96.44 313 LEU B O 1
ATOM 5823 N N . LEU B 1 314 ? -7.23 22.422 31.078 1 96.19 314 LEU B N 1
ATOM 5824 C CA . LEU B 1 314 ? -7.531 21.656 32.281 1 96.19 314 LEU B CA 1
ATOM 5825 C C . LEU B 1 314 ? -8.57 20.578 32 1 96.19 314 LEU B C 1
ATOM 5827 O O . LEU B 1 314 ? -8.461 19.453 32.5 1 96.19 314 LEU B O 1
ATOM 5831 N N . THR B 1 315 ? -9.555 20.938 31.219 1 97.31 315 THR B N 1
ATOM 5832 C CA . THR B 1 315 ? -10.586 19.984 30.859 1 97.31 315 THR B CA 1
ATOM 5833 C C . THR B 1 315 ? -9.992 18.812 30.078 1 97.31 315 THR B C 1
ATOM 5835 O O . THR B 1 315 ? -10.414 17.656 30.266 1 97.31 315 THR B O 1
ATOM 5838 N N . ALA B 1 316 ? -9.078 19.094 29.156 1 97.19 316 ALA B N 1
ATOM 5839 C CA . ALA B 1 316 ? -8.398 18.047 28.406 1 97.19 316 ALA B CA 1
ATOM 5840 C C . ALA B 1 316 ? -7.648 17.094 29.328 1 97.19 316 ALA B C 1
ATOM 5842 O O . ALA B 1 316 ? -7.707 15.875 29.172 1 97.19 316 ALA B O 1
ATOM 5843 N N . GLU B 1 317 ? -6.953 17.609 30.297 1 94.69 317 GLU B N 1
ATOM 5844 C CA . GLU B 1 317 ? -6.203 16.797 31.266 1 94.69 317 GLU B CA 1
ATOM 5845 C C . GLU B 1 317 ? -7.137 15.938 32.094 1 94.69 317 GLU B C 1
ATOM 5847 O O . GLU B 1 317 ? -6.828 14.781 32.375 1 94.69 317 GLU B O 1
ATOM 5852 N N . ASP B 1 318 ? -8.203 16.531 32.531 1 96.19 318 ASP B N 1
ATOM 5853 C CA . ASP B 1 318 ? -9.195 15.797 33.312 1 96.19 318 ASP B CA 1
ATOM 5854 C C . ASP B 1 318 ? -9.773 14.641 32.5 1 96.19 318 ASP B C 1
ATOM 5856 O O . ASP B 1 318 ? -9.992 13.547 33.031 1 96.19 318 ASP B O 1
ATOM 5860 N N . ALA B 1 319 ? -10.062 14.891 31.281 1 96.19 319 ALA B N 1
ATOM 5861 C CA . ALA B 1 319 ? -10.633 13.859 30.406 1 96.19 319 ALA B CA 1
ATOM 5862 C C . ALA B 1 319 ? -9.664 12.688 30.25 1 96.19 319 ALA B C 1
ATOM 5864 O O . ALA B 1 319 ? -10.086 11.531 30.156 1 96.19 319 ALA B O 1
ATOM 5865 N N . LEU B 1 320 ? -8.383 12.93 30.172 1 93.5 320 LEU B N 1
ATOM 5866 C CA . LEU B 1 320 ? -7.359 11.898 30.016 1 93.5 320 LEU B CA 1
ATOM 5867 C C . LEU B 1 320 ? -7.367 10.938 31.203 1 93.5 320 LEU B C 1
ATOM 5869 O O . LEU B 1 320 ? -6.961 9.781 31.062 1 93.5 320 LEU B O 1
ATOM 5873 N N . LEU B 1 321 ? -7.816 11.383 32.312 1 92.44 321 LEU B N 1
ATOM 5874 C CA . LEU B 1 321 ? -7.77 10.602 33.531 1 92.44 321 LEU B CA 1
ATOM 5875 C C . LEU B 1 321 ? -8.945 9.633 33.625 1 92.44 321 LEU B C 1
ATOM 5877 O O . LEU B 1 321 ? -8.938 8.703 34.438 1 92.44 321 LEU B O 1
ATOM 5881 N N . ARG B 1 322 ? -9.781 9.828 32.719 1 91 322 ARG B N 1
ATOM 5882 C CA . ARG B 1 322 ? -10.938 8.938 32.75 1 91 322 ARG B CA 1
ATOM 5883 C C . ARG B 1 322 ? -10.602 7.594 32.094 1 91 322 ARG B C 1
ATOM 5885 O O . ARG B 1 322 ? -9.914 7.539 31.078 1 91 322 ARG B O 1
ATOM 5892 N N . ASP B 1 323 ? -10.742 6.48 32.781 1 81.31 323 ASP B N 1
ATOM 5893 C CA . ASP B 1 323 ? -10.438 5.145 32.281 1 81.31 323 ASP B CA 1
ATOM 5894 C C . ASP B 1 323 ? -11.703 4.445 31.766 1 81.31 323 ASP B C 1
ATOM 5896 O O . ASP B 1 323 ? -12.258 3.586 32.469 1 81.31 323 ASP B O 1
ATOM 5900 N N . ASN B 1 324 ? -12.141 4.887 30.672 1 80.5 324 ASN B N 1
ATOM 5901 C CA . ASN B 1 324 ? -13.391 4.285 30.234 1 80.5 324 ASN B CA 1
ATOM 5902 C C . ASN B 1 324 ? -13.227 3.59 28.875 1 80.5 324 ASN B C 1
ATOM 5904 O O . ASN B 1 324 ? -14.109 3.67 28.031 1 80.5 324 ASN B O 1
ATOM 5908 N N . GLY B 1 325 ? -12.148 2.975 28.641 1 83.62 325 GLY B N 1
ATOM 5909 C CA . GLY B 1 325 ? -12 2.123 27.469 1 83.62 325 GLY B CA 1
ATOM 5910 C C . GLY B 1 325 ? -10.836 2.525 26.578 1 83.62 325 GLY B C 1
ATOM 5911 O O . GLY B 1 325 ? -10.211 3.566 26.797 1 83.62 325 GLY B O 1
ATOM 5912 N N . PRO B 1 326 ? -10.594 1.658 25.594 1 88.31 326 PRO B N 1
ATOM 5913 C CA . PRO B 1 326 ? -9.453 1.922 24.719 1 88.31 326 PRO B CA 1
ATOM 5914 C C . PRO B 1 326 ? -9.734 3.025 23.703 1 88.31 326 PRO B C 1
ATOM 5916 O O . PRO B 1 326 ? -10.891 3.227 23.312 1 88.31 326 PRO B O 1
ATOM 5919 N N . GLN B 1 327 ? -8.758 3.805 23.391 1 92 327 GLN B N 1
ATOM 5920 C CA . GLN B 1 327 ? -8.844 4.789 22.328 1 92 327 GLN B CA 1
ATOM 5921 C C . GLN B 1 327 ? -9.25 4.133 21 1 92 327 GLN B C 1
ATOM 5923 O O . GLN B 1 327 ? -8.648 3.146 20.578 1 92 327 GLN B O 1
ATOM 5928 N N . PRO B 1 328 ? -10.312 4.598 20.438 1 93.06 328 PRO B N 1
ATOM 5929 C CA . PRO B 1 328 ? -10.742 3.988 19.188 1 93.06 328 PRO B CA 1
ATOM 5930 C C . PRO B 1 328 ? -9.719 4.168 18.062 1 93.06 328 PRO B C 1
ATOM 5932 O O . PRO B 1 328 ? -8.883 5.066 18.125 1 93.06 328 PRO B O 1
ATOM 5935 N N . SER B 1 329 ? -9.844 3.361 16.953 1 91.69 329 SER B N 1
ATOM 5936 C CA . SER B 1 329 ? -8.867 3.328 15.875 1 91.69 329 SER B CA 1
ATOM 5937 C C . SER B 1 329 ? -8.789 4.672 15.156 1 91.69 329 SER B C 1
ATOM 5939 O O . SER B 1 329 ? -7.711 5.109 14.75 1 91.69 329 SER B O 1
ATOM 5941 N N . PHE B 1 330 ? -9.945 5.363 15.039 1 93.88 330 PHE B N 1
ATOM 5942 C CA . PHE B 1 330 ? -9.969 6.59 14.25 1 93.88 330 PHE B CA 1
ATOM 5943 C C . PHE B 1 330 ? -9.18 7.695 14.945 1 93.88 330 PHE B C 1
ATOM 5945 O O . PHE B 1 330 ? -8.617 8.57 14.281 1 93.88 330 PHE B O 1
ATOM 5952 N N . SER B 1 331 ? -9.117 7.711 16.203 1 92.69 331 SER B N 1
ATOM 5953 C CA . SER B 1 331 ? -8.336 8.734 16.891 1 92.69 331 SER B CA 1
ATOM 5954 C C . SER B 1 331 ? -6.914 8.258 17.172 1 92.69 331 SER B C 1
ATOM 5956 O O . SER B 1 331 ? -5.984 9.062 17.234 1 92.69 331 SER B O 1
ATOM 5958 N N . LEU B 1 332 ? -6.734 6.934 17.219 1 90.38 332 LEU B N 1
ATOM 5959 C CA . LEU B 1 332 ? -5.434 6.34 17.5 1 90.38 332 LEU B CA 1
ATOM 5960 C C . LEU B 1 332 ? -4.488 6.5 16.312 1 90.38 332 LEU B C 1
ATOM 5962 O O . LEU B 1 332 ? -3.268 6.457 16.484 1 90.38 332 LEU B O 1
ATOM 5966 N N . VAL B 1 333 ? -5.043 6.688 15.164 1 82.94 333 VAL B N 1
ATOM 5967 C CA . VAL B 1 333 ? -4.246 6.852 13.953 1 82.94 333 VAL B CA 1
ATOM 5968 C C . VAL B 1 333 ? -3.322 8.062 14.102 1 82.94 333 VAL B C 1
ATOM 5970 O O . VAL B 1 333 ? -2.236 8.094 13.516 1 82.94 333 VAL B O 1
ATOM 5973 N N . SER B 1 334 ? -3.744 9.008 14.938 1 81.88 334 SER B N 1
ATOM 5974 C CA . SER B 1 334 ? -2.936 10.203 15.164 1 81.88 334 SER B CA 1
ATOM 5975 C C . SER B 1 334 ? -1.947 9.992 16.312 1 81.88 334 SER B C 1
ATOM 5977 O O . SER B 1 334 ? -1.165 10.891 16.641 1 81.88 334 SER B O 1
ATOM 5979 N N . GLY B 1 335 ? -2.027 8.82 16.969 1 86.81 335 GLY B N 1
ATOM 5980 C CA . GLY B 1 335 ? -1.149 8.5 18.078 1 86.81 335 GLY B CA 1
ATOM 5981 C C . GLY B 1 335 ? -1.863 8.5 19.422 1 86.81 335 GLY B C 1
ATOM 5982 O O . GLY B 1 335 ? -3.037 8.867 19.5 1 86.81 335 GLY B O 1
ATOM 5983 N N . PRO B 1 336 ? -1.124 8.141 20.438 1 91 336 PRO B N 1
ATOM 5984 C CA . PRO B 1 336 ? -1.714 8.078 21.766 1 91 336 PRO B CA 1
ATOM 5985 C C . PRO B 1 336 ? -2.113 9.453 22.312 1 91 336 PRO B C 1
ATOM 5987 O O . PRO B 1 336 ? -1.377 10.43 22.125 1 91 336 PRO B O 1
ATOM 5990 N N . ALA B 1 337 ? -3.193 9.5 22.984 1 93.69 337 ALA B N 1
ATOM 5991 C CA . ALA B 1 337 ? -3.793 10.75 23.438 1 93.69 337 ALA B CA 1
ATOM 5992 C C . ALA B 1 337 ? -2.879 11.477 24.422 1 93.69 337 ALA B C 1
ATOM 5994 O O . ALA B 1 337 ? -2.744 12.703 24.375 1 93.69 337 ALA B O 1
ATOM 5995 N N . ALA B 1 338 ? -2.24 10.742 25.297 1 91.38 338 ALA B N 1
ATOM 5996 C CA . ALA B 1 338 ? -1.425 11.367 26.328 1 91.38 338 ALA B CA 1
ATOM 5997 C C . ALA B 1 338 ? -0.286 12.18 25.719 1 91.38 338 ALA B C 1
ATOM 5999 O O . ALA B 1 338 ? -0.03 13.312 26.141 1 91.38 338 ALA B O 1
ATOM 6000 N N . GLY B 1 339 ? 0.383 11.594 24.766 1 91.12 339 GLY B N 1
ATOM 6001 C CA . GLY B 1 339 ? 1.449 12.305 24.078 1 91.12 339 GLY B CA 1
ATOM 6002 C C . GLY B 1 339 ? 0.953 13.492 23.281 1 91.12 339 GLY B C 1
ATOM 6003 O O . GLY B 1 339 ? 1.558 14.562 23.312 1 91.12 339 GLY B O 1
ATOM 6004 N N . THR B 1 340 ? -0.099 13.359 22.594 1 92.88 340 THR B N 1
ATOM 6005 C CA . THR B 1 340 ? -0.676 14.406 21.75 1 92.88 340 THR B CA 1
ATOM 6006 C C . THR B 1 340 ? -1.119 15.594 22.609 1 92.88 340 THR B C 1
ATOM 6008 O O . THR B 1 340 ? -0.873 16.75 22.25 1 92.88 340 THR B O 1
ATOM 6011 N N . VAL B 1 341 ? -1.761 15.281 23.734 1 94.12 341 VAL B N 1
ATOM 6012 C CA . VAL B 1 341 ? -2.223 16.344 24.641 1 94.12 341 VAL B CA 1
ATOM 6013 C C . VAL B 1 341 ? -1.025 17.125 25.172 1 94.12 341 VAL B C 1
ATOM 6015 O O . VAL B 1 341 ? -1.044 18.359 25.203 1 94.12 341 VAL B O 1
ATOM 6018 N N . ALA B 1 342 ? -0.017 16.438 25.531 1 93.12 342 ALA B N 1
ATOM 6019 C CA . ALA B 1 342 ? 1.183 17.109 26.016 1 93.12 342 ALA B CA 1
ATOM 6020 C C . ALA B 1 342 ? 1.779 18.016 24.938 1 93.12 342 ALA B C 1
ATOM 6022 O O . ALA B 1 342 ? 2.143 19.156 25.203 1 93.12 342 ALA B O 1
ATOM 6023 N N . SER B 1 343 ? 1.915 17.5 23.734 1 93 343 SER B N 1
ATOM 6024 C CA . SER B 1 343 ? 2.469 18.266 22.625 1 93 343 SER B CA 1
ATOM 6025 C C . SER B 1 343 ? 1.632 19.5 22.328 1 93 343 SER B C 1
ATOM 6027 O O . SER B 1 343 ? 2.174 20.594 22.141 1 93 343 SER B O 1
ATOM 6029 N N . HIS B 1 344 ? 0.37 19.344 22.312 1 93.62 344 HIS B N 1
ATOM 6030 C CA . HIS B 1 344 ? -0.509 20.469 21.969 1 93.62 344 HIS B CA 1
ATOM 6031 C C . HIS B 1 344 ? -0.616 21.453 23.109 1 93.62 344 HIS B C 1
ATOM 6033 O O . HIS B 1 344 ? -0.811 22.656 22.891 1 93.62 344 HIS B O 1
ATOM 6039 N N . THR B 1 345 ? -0.512 20.938 24.344 1 94.56 345 THR B N 1
ATOM 6040 C CA . THR B 1 345 ? -0.425 21.844 25.469 1 94.56 345 THR B CA 1
ATOM 6041 C C . THR B 1 345 ? 0.799 22.75 25.344 1 94.56 345 THR B C 1
ATOM 6043 O O . THR B 1 345 ? 0.708 23.969 25.562 1 94.56 345 THR B O 1
ATOM 6046 N N . ALA B 1 346 ? 1.868 22.156 25.016 1 93.81 346 ALA B N 1
ATOM 6047 C CA . ALA B 1 346 ? 3.088 22.938 24.812 1 93.81 346 ALA B CA 1
ATOM 6048 C C . ALA B 1 346 ? 2.883 24 23.734 1 93.81 346 ALA B C 1
ATOM 6050 O O . ALA B 1 346 ? 3.281 25.156 23.922 1 93.81 346 ALA B O 1
ATOM 6051 N N . ARG B 1 347 ? 2.283 23.672 22.656 1 90.25 347 ARG B N 1
ATOM 6052 C CA . ARG B 1 347 ? 2.029 24.609 21.562 1 90.25 347 ARG B CA 1
ATOM 6053 C C . ARG B 1 347 ? 1.082 25.719 22 1 90.25 347 ARG B C 1
ATOM 6055 O O . ARG B 1 347 ? 1.249 26.875 21.609 1 90.25 347 ARG B O 1
ATOM 6062 N N . THR B 1 348 ? 0.096 25.297 22.766 1 92.88 348 THR B N 1
ATOM 6063 C CA . THR B 1 348 ? -0.856 26.281 23.281 1 92.88 348 THR B CA 1
ATOM 6064 C C . THR B 1 348 ? -0.159 27.281 24.188 1 92.88 348 THR B C 1
ATOM 6066 O O . THR B 1 348 ? -0.393 28.5 24.078 1 92.88 348 THR B O 1
ATOM 6069 N N . LEU B 1 349 ? 0.698 26.812 25 1 92.19 349 LEU B N 1
ATOM 6070 C CA . LEU B 1 349 ? 1.43 27.672 25.922 1 92.19 349 LEU B CA 1
ATOM 6071 C C . LEU B 1 349 ? 2.408 28.562 25.172 1 92.19 349 LEU B C 1
ATOM 6073 O O . LEU B 1 349 ? 2.652 29.703 25.578 1 92.19 349 LEU B O 1
ATOM 6077 N N . THR B 1 350 ? 2.939 28.031 24.094 1 88.06 350 THR B N 1
ATOM 6078 C CA . THR B 1 350 ? 3.777 28.859 23.234 1 88.06 350 THR B CA 1
ATOM 6079 C C . THR B 1 350 ? 2.986 30.047 22.688 1 88.06 350 THR B C 1
ATOM 6081 O O . THR B 1 350 ? 3.467 31.172 22.719 1 88.06 350 THR B O 1
ATOM 6084 N N . ASP B 1 351 ? 1.811 29.797 22.266 1 86.56 351 ASP B N 1
ATOM 6085 C CA . ASP B 1 351 ? 0.952 30.844 21.719 1 86.56 351 ASP B CA 1
ATOM 6086 C C . ASP B 1 351 ? 0.56 31.844 22.797 1 86.56 351 ASP B C 1
ATOM 6088 O O . ASP B 1 351 ? 0.321 33.031 22.516 1 86.56 351 ASP B O 1
ATOM 6092 N N . LEU B 1 352 ? 0.566 31.406 24.047 1 87.31 352 LEU B N 1
ATOM 6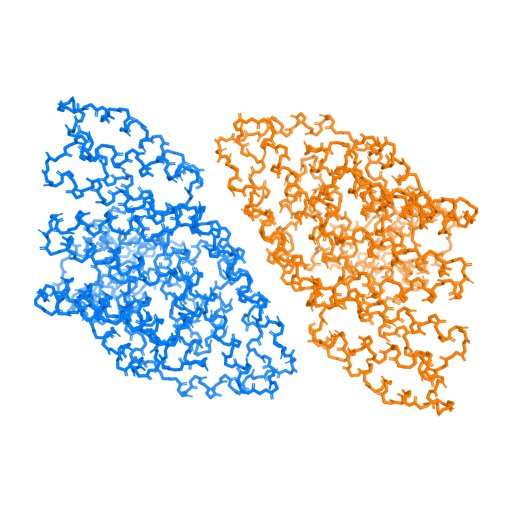093 C CA . LEU B 1 352 ? 0.245 32.25 25.188 1 87.31 352 LEU B CA 1
ATOM 6094 C C . LEU B 1 352 ? 1.501 32.906 25.734 1 87.31 352 LEU B C 1
ATOM 6096 O O . LEU B 1 352 ? 1.439 33.625 26.734 1 87.31 352 LEU B O 1
ATOM 6100 N N . ALA B 1 353 ? 2.68 32.656 25.125 1 86.75 353 ALA B N 1
ATOM 6101 C CA . ALA B 1 353 ? 3.979 33.25 25.453 1 86.75 353 ALA B CA 1
ATOM 6102 C C . ALA B 1 353 ? 4.441 32.812 26.828 1 86.75 353 ALA B C 1
ATOM 6104 O O . ALA B 1 353 ? 5.121 33.562 27.531 1 86.75 353 ALA B O 1
ATOM 6105 N N . ASP B 1 354 ? 3.967 31.719 27.281 1 90.56 354 ASP B N 1
ATOM 6106 C CA . ASP B 1 354 ? 4.48 31.094 28.5 1 90.56 354 ASP B CA 1
ATOM 6107 C C . ASP B 1 354 ? 5.637 30.141 28.188 1 90.56 354 ASP B C 1
ATOM 6109 O O . ASP B 1 354 ? 5.457 28.922 28.172 1 90.56 354 ASP B O 1
ATOM 6113 N N . HIS B 1 355 ? 6.84 30.609 28.062 1 89.56 355 HIS B N 1
ATOM 6114 C CA . HIS B 1 355 ? 7.992 29.859 27.594 1 89.56 355 HIS B CA 1
ATOM 6115 C C . HIS B 1 355 ? 8.406 28.797 28.609 1 89.56 355 HIS B C 1
ATOM 6117 O O . HIS B 1 355 ? 8.859 27.719 28.234 1 89.56 355 HIS B O 1
ATOM 6123 N N . VAL B 1 356 ? 8.289 29.125 29.875 1 91.19 356 VAL B N 1
ATOM 6124 C CA . VAL B 1 356 ? 8.664 28.172 30.906 1 91.19 356 VAL B CA 1
ATOM 6125 C C . VAL B 1 356 ? 7.711 26.984 30.891 1 91.19 356 VAL B C 1
ATOM 6127 O O . VAL B 1 356 ? 8.148 25.828 30.922 1 91.19 356 VAL B O 1
ATOM 6130 N N . GLY B 1 357 ? 6.43 27.328 30.859 1 92.25 357 GLY B N 1
ATOM 6131 C CA . GLY B 1 357 ? 5.441 26.25 30.766 1 92.25 357 GLY B CA 1
ATOM 6132 C C . GLY B 1 357 ? 5.594 25.422 29.5 1 92.25 357 GLY B C 1
ATOM 6133 O O . GLY B 1 357 ? 5.422 24.203 29.531 1 92.25 357 GLY B O 1
ATOM 6134 N N . THR B 1 358 ? 5.895 26.062 28.406 1 93.81 358 THR B N 1
ATOM 6135 C CA . THR B 1 358 ? 6.105 25.406 27.125 1 93.81 358 THR B CA 1
ATOM 6136 C C . THR B 1 358 ? 7.234 24.391 27.203 1 93.81 358 THR B C 1
ATOM 6138 O O . THR B 1 358 ? 7.086 23.25 26.766 1 93.81 358 THR B O 1
ATOM 6141 N N . GLU B 1 359 ? 8.367 24.812 27.781 1 95.12 359 GLU B N 1
ATOM 6142 C CA . GLU B 1 359 ? 9.508 23.922 27.922 1 95.12 359 GLU B CA 1
ATOM 6143 C C . GLU B 1 359 ? 9.133 22.672 28.719 1 95.12 359 GLU B C 1
ATOM 6145 O O . GLU B 1 359 ? 9.461 21.547 28.312 1 95.12 359 GLU B O 1
ATOM 6150 N N . GLN B 1 360 ? 8.484 22.875 29.844 1 93.62 360 GLN B N 1
ATOM 6151 C CA . GLN B 1 360 ? 8.102 21.75 30.703 1 93.62 360 GLN B CA 1
ATOM 6152 C C . GLN B 1 360 ? 7.215 20.766 29.953 1 93.62 360 GLN B C 1
ATOM 6154 O O . GLN B 1 360 ? 7.391 19.547 30.047 1 93.62 360 GLN B O 1
ATOM 6159 N N . GLN B 1 361 ? 6.297 21.297 29.188 1 92.88 361 GLN B N 1
ATOM 6160 C CA . GLN B 1 361 ? 5.359 20.438 28.469 1 92.88 361 GLN B CA 1
ATOM 6161 C C . GLN B 1 361 ? 6.051 19.703 27.312 1 92.88 361 GLN B C 1
ATOM 6163 O O . GLN B 1 361 ? 5.703 18.562 27 1 92.88 361 GLN B O 1
ATOM 6168 N N . HIS B 1 362 ? 7 20.312 26.594 1 94.25 362 HIS B N 1
ATOM 6169 C CA . HIS B 1 362 ? 7.758 19.594 25.578 1 94.25 362 HIS B CA 1
ATOM 6170 C C . HIS B 1 362 ? 8.555 18.45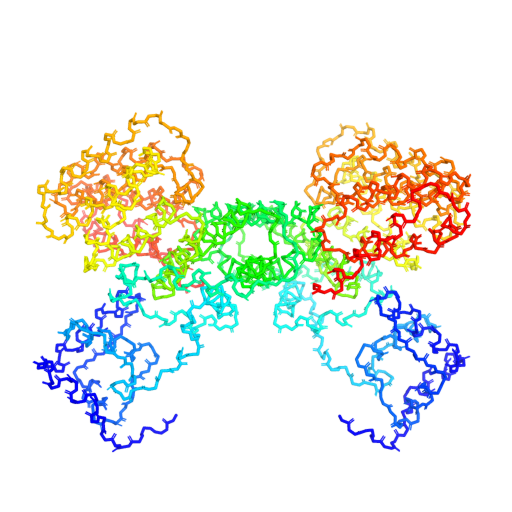3 26.172 1 94.25 362 HIS B C 1
ATOM 6172 O O . HIS B 1 362 ? 8.617 17.359 25.594 1 94.25 362 HIS B O 1
ATOM 6178 N N . ARG B 1 363 ? 9.172 18.703 27.312 1 94.25 363 ARG B N 1
ATOM 6179 C CA . ARG B 1 363 ? 9.914 17.641 27.984 1 94.25 363 ARG B CA 1
ATOM 6180 C C . ARG B 1 363 ? 8.992 16.5 28.406 1 94.25 363 ARG B C 1
ATOM 6182 O O . ARG B 1 363 ? 9.352 15.328 28.312 1 94.25 363 ARG B O 1
ATOM 6189 N N . ASP B 1 364 ? 7.809 16.844 28.891 1 91.69 364 ASP B N 1
ATOM 6190 C CA . ASP B 1 364 ? 6.805 15.828 29.219 1 91.69 364 ASP B CA 1
ATOM 6191 C C . ASP B 1 364 ? 6.391 15.039 27.984 1 91.69 364 ASP B C 1
ATOM 6193 O O . ASP B 1 364 ? 6.199 13.82 28.047 1 91.69 364 ASP B O 1
ATOM 6197 N N . ALA B 1 365 ? 6.203 15.75 26.875 1 92.69 365 ALA B N 1
ATOM 6198 C CA . ALA B 1 365 ? 5.809 15.102 25.625 1 92.69 365 ALA B CA 1
ATOM 6199 C C . ALA B 1 365 ? 6.859 14.094 25.188 1 92.69 365 ALA B C 1
ATOM 6201 O O . ALA B 1 365 ? 6.52 13.008 24.703 1 92.69 365 ALA B O 1
ATOM 6202 N N . LEU B 1 366 ? 8.141 14.367 25.344 1 93 366 LEU B N 1
ATOM 6203 C CA . LEU B 1 366 ? 9.227 13.492 24.922 1 93 366 LEU B CA 1
ATOM 6204 C C . LEU B 1 366 ? 9.195 12.18 25.703 1 93 366 LEU B C 1
ATOM 6206 O O . LEU B 1 366 ? 9.562 11.133 25.172 1 93 366 LEU B O 1
ATOM 6210 N N . VAL B 1 367 ? 8.688 12.211 26.891 1 91.25 367 VAL B N 1
ATOM 6211 C CA . VAL B 1 367 ? 8.633 11.031 27.734 1 91.25 367 VAL B CA 1
ATOM 6212 C C . VAL B 1 367 ? 7.41 10.195 27.391 1 91.25 367 VAL B C 1
ATOM 6214 O O . VAL B 1 367 ? 7.441 8.961 27.469 1 91.25 367 VAL B O 1
ATOM 6217 N N . ARG B 1 368 ? 6.441 10.812 26.938 1 88.62 368 ARG B N 1
ATOM 6218 C CA . ARG B 1 368 ? 5.156 10.148 26.75 1 88.62 368 ARG B CA 1
ATOM 6219 C C . ARG B 1 368 ? 5.078 9.484 25.375 1 88.62 368 ARG B C 1
ATOM 6221 O O . ARG B 1 368 ? 4.234 8.617 25.141 1 88.62 368 ARG B O 1
ATOM 6228 N N . TRP B 1 369 ? 5.902 9.891 24.484 1 89.69 369 TRP B N 1
ATOM 6229 C CA . TRP B 1 369 ? 5.926 9.297 23.156 1 89.69 369 TRP B CA 1
ATOM 6230 C C . TRP B 1 369 ? 6.977 8.195 23.062 1 89.69 369 TRP B C 1
ATOM 6232 O O . TRP B 1 369 ? 8.094 8.352 23.578 1 89.69 369 TRP B O 1
ATOM 6242 N N . ASP B 1 370 ? 6.652 7.035 22.5 1 90.06 370 ASP B N 1
ATOM 6243 C CA . ASP B 1 370 ? 7.637 6.008 22.172 1 90.06 370 ASP B CA 1
ATOM 6244 C C . ASP B 1 370 ? 8.648 6.516 21.156 1 90.06 370 ASP B C 1
ATOM 6246 O O . ASP B 1 370 ? 8.289 6.848 20.031 1 90.06 370 ASP B O 1
ATOM 6250 N N . PRO B 1 371 ? 9.891 6.602 21.5 1 86.5 371 PRO B N 1
ATOM 6251 C CA . PRO B 1 371 ? 10.883 7.242 20.625 1 86.5 371 PRO B CA 1
ATOM 6252 C C . PRO B 1 371 ? 11.141 6.453 19.344 1 86.5 371 PRO B C 1
ATOM 6254 O O . PRO B 1 371 ? 11.586 7.023 18.344 1 86.5 371 PRO B O 1
ATOM 6257 N N . VAL B 1 372 ? 10.875 5.188 19.359 1 83.81 372 VAL B N 1
ATOM 6258 C CA . VAL B 1 372 ? 11.133 4.355 18.203 1 83.81 372 VAL B CA 1
ATOM 6259 C C . VAL B 1 372 ? 9.953 4.438 17.234 1 83.81 372 VAL B C 1
ATOM 6261 O O . VAL B 1 372 ? 10.141 4.598 16.031 1 83.81 372 VAL B O 1
ATOM 6264 N N . LYS B 1 373 ? 8.812 4.438 17.781 1 85.88 373 LYS B N 1
ATOM 6265 C CA . LYS B 1 373 ? 7.602 4.402 16.969 1 85.88 373 LYS B CA 1
ATOM 6266 C C . LYS B 1 373 ? 7.266 5.789 16.422 1 85.88 373 LYS B C 1
ATOM 6268 O O . LYS B 1 373 ? 6.715 5.918 15.328 1 85.88 373 LYS B O 1
ATOM 6273 N N . TYR B 1 374 ? 7.582 6.828 17.219 1 90.5 374 TYR B N 1
ATOM 6274 C CA . TYR B 1 374 ? 7.18 8.18 16.844 1 90.5 374 TYR B CA 1
ATOM 6275 C C . TYR B 1 374 ? 8.398 9.086 16.703 1 90.5 374 TYR B C 1
ATOM 6277 O O . TYR B 1 374 ? 8.477 10.133 17.344 1 90.5 374 TYR B O 1
ATOM 6285 N N . LYS B 1 375 ? 9.266 8.672 15.797 1 89.25 375 LYS B N 1
ATOM 6286 C CA . LYS B 1 375 ? 10.523 9.367 15.562 1 89.25 375 LYS B CA 1
ATOM 6287 C C . LYS B 1 375 ? 10.281 10.797 15.102 1 89.25 375 LYS B C 1
ATOM 6289 O O . LYS B 1 375 ? 10.969 11.727 15.539 1 89.25 375 LYS B O 1
ATOM 6294 N N . ARG B 1 376 ? 9.352 11.008 14.242 1 89.19 376 ARG B N 1
ATOM 6295 C CA . ARG B 1 376 ? 9.078 12.344 13.719 1 89.19 376 ARG B CA 1
ATOM 6296 C C . ARG B 1 376 ? 8.555 13.266 14.82 1 89.19 376 ARG B C 1
ATOM 6298 O O . ARG B 1 376 ? 8.938 14.43 14.891 1 89.19 376 ARG B O 1
ATOM 6305 N N . VAL B 1 377 ? 7.66 12.758 15.617 1 90.75 377 VAL B N 1
ATOM 6306 C CA . VAL B 1 377 ? 7.121 13.562 16.719 1 90.75 377 VAL B CA 1
ATOM 6307 C C . VAL B 1 377 ? 8.25 13.984 17.641 1 90.75 377 VAL B C 1
ATOM 6309 O O . VAL B 1 377 ? 8.297 15.141 18.094 1 90.75 377 VAL B O 1
ATOM 6312 N N . HIS B 1 378 ? 9.148 13.109 17.906 1 93.31 378 HIS B N 1
ATOM 6313 C CA . HIS B 1 378 ? 10.289 13.43 18.75 1 93.31 378 HIS B CA 1
ATOM 6314 C C . HIS B 1 378 ? 11.156 14.516 18.109 1 93.31 378 HIS B C 1
ATOM 6316 O O . HIS B 1 378 ? 11.562 15.469 18.781 1 93.31 378 HIS B O 1
ATOM 6322 N N . ALA B 1 379 ? 11.383 14.344 16.844 1 93.88 379 ALA B N 1
ATOM 6323 C CA . ALA B 1 379 ? 12.195 15.32 16.125 1 93.88 379 ALA B CA 1
ATOM 6324 C C . ALA B 1 379 ? 11.586 16.719 16.203 1 93.88 379 ALA B C 1
ATOM 6326 O O . ALA B 1 379 ? 12.266 17.672 16.562 1 93.88 379 ALA B O 1
ATOM 6327 N N . LEU B 1 380 ? 10.359 16.812 15.945 1 92.62 380 LEU B N 1
ATOM 6328 C CA . LEU B 1 380 ? 9.672 18.109 15.953 1 92.62 380 LEU B CA 1
ATOM 6329 C C . LEU B 1 380 ? 9.555 18.656 17.359 1 92.62 380 LEU B C 1
ATOM 6331 O O . LEU B 1 380 ? 9.617 19.875 17.562 1 92.62 380 LEU B O 1
ATOM 6335 N N . THR B 1 381 ? 9.383 17.766 18.344 1 94.19 381 THR B N 1
ATOM 6336 C CA . THR B 1 381 ? 9.328 18.188 19.734 1 94.19 381 THR B CA 1
ATOM 6337 C C . THR B 1 381 ? 10.664 18.781 20.172 1 94.19 381 THR B C 1
ATOM 6339 O O . THR B 1 381 ? 10.695 19.812 20.844 1 94.19 381 THR B O 1
ATOM 6342 N N . TYR B 1 382 ? 11.734 18.141 19.781 1 95.44 382 TYR B N 1
ATOM 6343 C CA . TYR B 1 382 ? 13.055 18.688 20.094 1 95.44 382 TYR B CA 1
ATOM 6344 C C . TYR B 1 382 ? 13.273 20.031 19.406 1 95.44 382 TYR B C 1
ATOM 6346 O O . TYR B 1 382 ? 13.883 20.938 19.984 1 95.44 382 TYR B O 1
ATOM 6354 N N . ALA B 1 383 ? 12.844 20.109 18.188 1 95.44 383 ALA B N 1
ATOM 6355 C CA . ALA B 1 383 ? 12.961 21.391 17.484 1 95.44 383 ALA B CA 1
ATOM 6356 C C . ALA B 1 383 ? 12.227 22.5 18.234 1 95.44 383 ALA B C 1
ATOM 6358 O O . ALA B 1 383 ? 12.781 23.562 18.469 1 95.44 383 ALA B O 1
ATOM 6359 N N . ASP B 1 384 ? 11.023 22.219 18.641 1 94.25 384 ASP B N 1
ATOM 6360 C CA . ASP B 1 384 ? 10.211 23.188 19.359 1 94.25 384 ASP B CA 1
ATOM 6361 C C . ASP B 1 384 ? 10.82 23.5 20.734 1 94.25 384 ASP B C 1
ATOM 6363 O O . ASP B 1 384 ? 10.766 24.641 21.203 1 94.25 384 ASP B O 1
ATOM 6367 N N . LEU B 1 385 ? 11.312 22.469 21.375 1 95.56 385 LEU B N 1
ATOM 6368 C CA . LEU B 1 385 ? 11.992 22.656 22.656 1 95.56 385 LEU B CA 1
ATOM 6369 C C . LEU B 1 385 ? 13.18 23.594 22.5 1 95.56 385 LEU B C 1
ATOM 6371 O O . LEU B 1 385 ? 13.375 24.5 23.312 1 95.56 385 LEU B O 1
ATOM 6375 N N . GLY B 1 386 ? 13.953 23.391 21.453 1 96.06 386 GLY B N 1
ATOM 6376 C CA . GLY B 1 386 ? 15.055 24.297 21.172 1 96.06 386 GLY B CA 1
ATOM 6377 C C . GLY B 1 386 ? 14.625 25.75 21.016 1 96.06 386 GLY B C 1
ATOM 6378 O O . GLY B 1 386 ? 15.25 26.656 21.562 1 96.06 386 GLY B O 1
ATOM 6379 N N . ASP B 1 387 ? 13.578 25.953 20.281 1 93.94 387 ASP B N 1
ATOM 6380 C CA . ASP B 1 387 ? 13.031 27.281 20.094 1 93.94 387 ASP B CA 1
ATOM 6381 C C . ASP B 1 387 ? 12.648 27.922 21.422 1 93.94 387 ASP B C 1
ATOM 6383 O O . ASP B 1 387 ? 12.898 29.109 21.656 1 93.94 387 ASP B O 1
ATOM 6387 N N . SER B 1 388 ? 11.992 27.125 22.234 1 93.62 388 SER B N 1
ATOM 6388 C CA . SER B 1 388 ? 11.57 27.609 23.547 1 93.62 388 SER B CA 1
ATOM 6389 C C . SER B 1 388 ? 12.773 27.969 24.422 1 93.62 388 SER B C 1
ATOM 6391 O O . SER B 1 388 ? 12.758 28.984 25.125 1 93.62 388 SER B O 1
ATOM 6393 N N . LEU B 1 389 ? 13.797 27.172 24.359 1 95.75 389 LEU B N 1
ATOM 6394 C CA . LEU B 1 389 ? 15.016 27.422 25.125 1 95.75 389 LEU B CA 1
ATOM 6395 C C . LEU B 1 389 ? 15.742 28.656 24.594 1 95.75 389 LEU B C 1
ATOM 6397 O O . LEU B 1 389 ? 16.266 29.453 25.375 1 95.75 389 LEU B O 1
ATOM 6401 N N . ALA B 1 390 ? 15.773 28.812 23.328 1 94.81 390 ALA B N 1
ATOM 6402 C CA . ALA B 1 390 ? 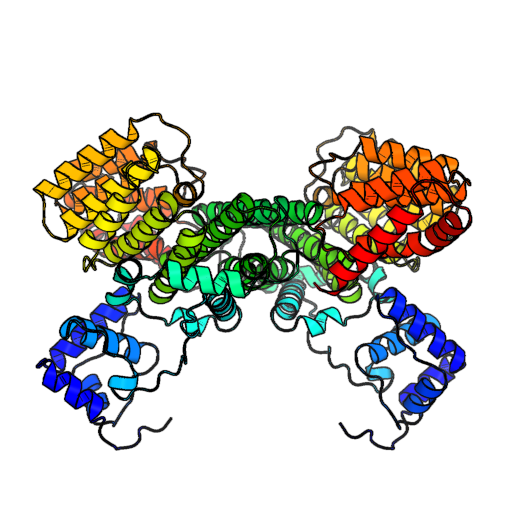16.375 30 22.719 1 94.81 390 ALA B CA 1
ATOM 6403 C C . ALA B 1 390 ? 15.648 31.266 23.156 1 94.81 390 ALA B C 1
ATOM 6405 O O . ALA B 1 390 ? 16.281 32.281 23.438 1 94.81 390 ALA B O 1
ATOM 6406 N N . ALA B 1 391 ? 14.336 31.234 23.203 1 91.94 391 ALA B N 1
ATOM 6407 C CA . ALA B 1 391 ? 13.523 32.375 23.641 1 91.94 391 ALA B CA 1
ATOM 6408 C C . ALA B 1 391 ? 13.82 32.75 25.078 1 91.94 391 ALA B C 1
ATOM 6410 O O . ALA B 1 391 ? 13.617 33.875 25.5 1 91.94 391 ALA B O 1
ATOM 6411 N N . GLN B 1 392 ? 14.328 31.797 25.828 1 93.19 392 GLN B N 1
ATOM 6412 C CA . GLN B 1 392 ? 14.695 32 27.219 1 93.19 392 GLN B CA 1
ATOM 6413 C C . GLN B 1 392 ? 16.172 32.344 27.359 1 93.19 392 GLN B C 1
ATOM 6415 O O . GLN B 1 392 ? 16.719 32.344 28.453 1 93.19 392 GLN B O 1
ATOM 6420 N N . ALA B 1 393 ? 16.844 32.531 26.188 1 93.62 393 ALA B N 1
ATOM 6421 C CA . ALA B 1 393 ? 18.25 32.938 26.109 1 93.62 393 ALA B CA 1
ATOM 6422 C C . ALA B 1 393 ? 19.156 31.844 26.672 1 93.62 393 ALA B C 1
ATOM 6424 O O . ALA B 1 393 ? 20.188 32.125 27.281 1 93.62 393 ALA B O 1
ATOM 6425 N N . ARG B 1 394 ? 18.703 30.656 26.594 1 95.5 394 ARG B N 1
ATOM 6426 C CA . ARG B 1 394 ? 19.531 29.516 26.953 1 95.5 394 ARG B CA 1
ATOM 6427 C C . ARG B 1 394 ? 20.125 28.859 25.719 1 95.5 394 ARG B C 1
ATOM 6429 O O . ARG B 1 394 ? 19.719 27.75 25.328 1 95.5 394 ARG B O 1
ATOM 6436 N N . ALA B 1 395 ? 21.141 29.406 25.203 1 96 395 ALA B N 1
ATOM 6437 C CA . ALA B 1 395 ? 21.672 29.141 23.875 1 96 395 ALA B CA 1
ATOM 6438 C C . ALA B 1 395 ? 22.281 27.734 23.781 1 96 395 ALA B C 1
ATOM 6440 O O . ALA B 1 395 ? 22.016 27 22.828 1 96 395 ALA B O 1
ATOM 6441 N N . ASP B 1 396 ? 23.016 27.312 24.797 1 96.12 396 ASP B N 1
ATOM 6442 C CA . ASP B 1 396 ? 23.688 26.031 24.766 1 96.12 396 ASP B CA 1
ATOM 6443 C C . ASP B 1 396 ? 22.688 24.875 24.719 1 96.12 396 ASP B C 1
ATOM 6445 O O . ASP B 1 396 ? 22.844 23.938 23.938 1 96.12 396 ASP B O 1
ATOM 6449 N N . GLU B 1 397 ? 21.703 25.047 25.562 1 96.56 397 GLU B N 1
ATOM 6450 C CA . GLU B 1 397 ? 20.688 24 25.609 1 96.56 397 GLU B CA 1
ATOM 6451 C C . GLU B 1 397 ? 19.844 23.984 24.328 1 96.56 397 GLU B C 1
ATOM 6453 O O . GLU B 1 397 ? 19.391 22.938 23.891 1 96.56 397 GLU B O 1
ATOM 6458 N N . ALA B 1 398 ? 19.562 25.141 23.797 1 97.12 398 ALA B N 1
ATOM 6459 C CA . ALA B 1 398 ? 18.844 25.234 22.547 1 97.12 398 ALA B CA 1
ATOM 6460 C C . ALA B 1 398 ? 19.594 24.531 21.422 1 97.12 398 ALA B C 1
ATOM 6462 O O . ALA B 1 398 ? 19 23.75 20.672 1 97.12 398 ALA B O 1
ATOM 6463 N N . VAL B 1 399 ? 20.922 24.75 21.375 1 97.31 399 VAL B N 1
ATOM 6464 C CA . VAL B 1 399 ? 21.781 24.141 20.344 1 97.31 399 VAL B CA 1
ATOM 6465 C C . VAL B 1 399 ? 21.766 22.625 20.516 1 97.31 399 VAL B C 1
ATOM 6467 O O . VAL B 1 399 ? 21.688 21.891 19.516 1 97.31 399 VAL B O 1
ATOM 6470 N N . ALA B 1 400 ? 21.797 22.172 21.719 1 97 400 ALA B N 1
ATOM 6471 C CA . ALA B 1 400 ? 21.75 20.734 21.984 1 97 400 ALA B CA 1
ATOM 6472 C C . ALA B 1 400 ? 20.422 20.141 21.531 1 97 400 ALA B C 1
ATOM 6474 O O . ALA B 1 400 ? 20.391 19.062 20.922 1 97 400 ALA B O 1
ATOM 6475 N N . ALA B 1 401 ? 19.328 20.812 21.875 1 97.25 401 ALA B N 1
ATOM 6476 C CA . ALA B 1 401 ? 17.984 20.328 21.5 1 97.25 401 ALA B CA 1
ATOM 6477 C C . ALA B 1 401 ? 17.828 20.297 19.984 1 97.25 401 ALA B C 1
ATOM 6479 O O . ALA B 1 401 ? 17.297 19.312 19.438 1 97.25 401 ALA B O 1
ATOM 6480 N N . TRP B 1 402 ? 18.266 21.344 19.328 1 97.19 402 TRP B N 1
ATOM 6481 C CA . TRP B 1 402 ? 18.188 21.375 17.875 1 97.19 402 TRP B CA 1
ATOM 6482 C C . TRP B 1 402 ? 19.078 20.312 17.25 1 97.19 402 TRP B C 1
ATOM 6484 O O . TRP B 1 402 ? 18.734 19.734 16.219 1 97.19 402 TRP B O 1
ATOM 6494 N N . GLY B 1 403 ? 20.234 20.047 17.891 1 96.38 403 GLY B N 1
ATOM 6495 C CA . GLY B 1 403 ? 21.094 18.969 17.438 1 96.38 403 GLY B CA 1
ATOM 6496 C C . GLY B 1 403 ? 20.422 17.609 17.453 1 96.38 403 GLY B C 1
ATOM 6497 O O . GLY B 1 403 ? 20.547 16.844 16.5 1 96.38 403 GLY B O 1
ATOM 6498 N N . GLU B 1 404 ? 19.719 17.391 18.562 1 95.81 404 GLU B N 1
ATOM 6499 C CA . GLU B 1 404 ? 18.969 16.141 18.672 1 95.81 404 GLU B CA 1
ATOM 6500 C C . GLU B 1 404 ? 17.875 16.078 17.609 1 95.81 404 GLU B C 1
ATOM 6502 O O . GLU B 1 404 ? 17.641 15.016 17.016 1 95.81 404 GLU B O 1
ATOM 6507 N N . ALA B 1 405 ? 17.156 17.172 17.375 1 95.88 405 ALA B N 1
ATOM 6508 C CA . ALA B 1 405 ? 16.109 17.234 16.359 1 95.88 405 ALA B CA 1
ATOM 6509 C C . ALA B 1 405 ? 16.641 16.875 14.984 1 95.88 405 ALA B C 1
ATOM 6511 O O . ALA B 1 405 ? 16.078 16.031 14.289 1 95.88 405 ALA B O 1
ATOM 6512 N N . LEU B 1 406 ? 17.812 17.453 14.617 1 94.19 406 LEU B N 1
ATOM 6513 C CA . LEU B 1 406 ? 18.406 17.219 13.305 1 94.19 406 LEU B CA 1
ATOM 6514 C C . LEU B 1 406 ? 18.844 15.766 13.148 1 94.19 406 LEU B C 1
ATOM 6516 O O . LEU B 1 406 ? 18.688 15.18 12.07 1 94.19 406 LEU B O 1
ATOM 6520 N N . SER B 1 407 ? 19.375 15.211 14.219 1 93.12 407 SER B N 1
ATOM 6521 C CA . SER B 1 407 ? 19.781 13.812 14.18 1 93.12 407 SER B CA 1
ATOM 6522 C C . SER B 1 407 ? 18.594 12.898 13.898 1 93.12 407 SER B C 1
ATOM 6524 O O . SER B 1 407 ? 18.703 11.961 13.102 1 93.12 407 SER B O 1
ATOM 6526 N N . LEU B 1 408 ? 17.5 13.234 14.492 1 90.88 408 LEU B N 1
ATOM 6527 C CA . LEU B 1 408 ? 16.297 12.414 14.344 1 90.88 408 LEU B CA 1
ATOM 6528 C C . LEU B 1 408 ? 15.68 12.609 12.961 1 90.88 408 LEU B C 1
ATOM 6530 O O . LEU B 1 408 ? 15.023 11.711 12.438 1 90.88 408 LEU B O 1
ATOM 6534 N N . MET B 1 409 ? 15.883 13.773 12.359 1 89.69 409 MET B N 1
ATOM 6535 C CA . MET B 1 409 ? 15.266 14.117 11.078 1 89.69 409 MET B CA 1
ATOM 6536 C C . MET B 1 409 ? 16.031 13.484 9.922 1 89.69 409 MET B C 1
ATOM 6538 O O . MET B 1 409 ? 15.531 13.461 8.789 1 89.69 409 MET B O 1
ATOM 6542 N N . ASP B 1 410 ? 17.172 12.938 10.211 1 82.94 410 ASP B N 1
ATOM 6543 C CA . ASP B 1 410 ? 18 12.367 9.148 1 82.94 410 ASP B CA 1
ATOM 6544 C C . ASP B 1 410 ? 17.266 11.242 8.422 1 82.94 410 ASP B C 1
ATOM 6546 O O . ASP B 1 410 ? 16.75 10.32 9.055 1 82.94 410 ASP B O 1
ATOM 6550 N N . GLY B 1 411 ? 17.141 11.367 7.129 1 75.88 411 GLY B N 1
ATOM 6551 C CA . GLY B 1 411 ? 16.516 10.352 6.301 1 75.88 411 GLY B CA 1
ATOM 6552 C C . GLY B 1 411 ? 15.008 10.5 6.219 1 75.88 411 GLY B C 1
ATOM 6553 O O . GLY B 1 411 ? 14.32 9.664 5.621 1 75.88 411 GLY B O 1
ATOM 6554 N N . MET B 1 412 ? 14.469 11.5 6.824 1 81.06 412 MET B N 1
ATOM 6555 C CA . MET B 1 412 ? 13.023 11.719 6.84 1 81.06 412 MET B CA 1
ATOM 6556 C C . MET B 1 412 ? 12.609 12.703 5.75 1 81.06 412 MET B C 1
ATOM 6558 O O . MET B 1 412 ? 13.297 13.695 5.512 1 81.06 412 MET B O 1
ATOM 6562 N N . THR B 1 413 ? 11.625 12.32 4.992 1 77.5 413 THR B N 1
ATOM 6563 C CA . THR B 1 413 ? 11.039 13.203 3.994 1 77.5 413 THR B CA 1
ATOM 6564 C C . THR B 1 413 ? 9.766 13.852 4.523 1 77.5 413 THR B C 1
ATOM 6566 O O . THR B 1 413 ? 8.703 13.227 4.516 1 77.5 413 THR B O 1
ATOM 6569 N N . SER B 1 414 ? 9.789 15.07 4.984 1 81.94 414 SER B N 1
ATOM 6570 C CA . SER B 1 414 ? 8.695 15.812 5.602 1 81.94 414 SER B CA 1
ATOM 6571 C C . SER B 1 414 ? 8.883 17.312 5.445 1 81.94 414 SER B C 1
ATOM 6573 O O . SER B 1 414 ? 9.969 17.844 5.684 1 81.94 414 SER B O 1
ATOM 6575 N N . ASN B 1 415 ? 7.914 17.969 4.91 1 79.88 415 ASN B N 1
ATOM 6576 C CA . ASN B 1 415 ? 7.953 19.422 4.832 1 79.88 415 ASN B CA 1
ATOM 6577 C C . ASN B 1 415 ? 7.992 20.062 6.219 1 79.88 415 ASN B C 1
ATOM 6579 O O . ASN B 1 415 ? 8.625 21.094 6.414 1 79.88 415 ASN B O 1
ATOM 6583 N N . ARG B 1 416 ? 7.293 19.453 7.105 1 84 416 ARG B N 1
ATOM 6584 C CA . ARG B 1 416 ? 7.266 20 8.461 1 84 416 ARG B CA 1
ATOM 6585 C C . ARG B 1 416 ? 8.656 19.984 9.086 1 84 416 ARG B C 1
ATOM 6587 O O . ARG B 1 416 ? 9.047 20.922 9.781 1 84 416 ARG B O 1
ATOM 6594 N N . THR B 1 417 ? 9.414 18.938 8.844 1 87.88 417 THR B N 1
ATOM 6595 C CA . THR B 1 417 ? 10.773 18.875 9.359 1 87.88 417 THR B CA 1
ATOM 6596 C C . THR B 1 417 ? 11.664 19.891 8.641 1 87.88 417 THR B C 1
ATOM 6598 O O . THR B 1 417 ? 12.531 20.516 9.266 1 87.88 417 THR B O 1
ATOM 6601 N N . CYS B 1 418 ? 11.422 20.094 7.395 1 86.62 418 CYS B N 1
ATOM 6602 C CA . CYS B 1 418 ? 12.172 21.094 6.641 1 86.62 418 CYS B CA 1
ATOM 6603 C C . CYS B 1 418 ? 11.906 22.484 7.176 1 86.62 418 CYS B C 1
ATOM 6605 O O . CYS B 1 418 ? 12.836 23.281 7.328 1 86.62 418 CYS B O 1
ATOM 6607 N N . LYS B 1 419 ? 10.68 22.734 7.457 1 86.44 419 LYS B N 1
ATOM 6608 C CA . LYS B 1 419 ? 10.305 24.031 8 1 86.44 419 LYS B CA 1
ATOM 6609 C C . LYS B 1 419 ? 10.945 24.266 9.367 1 86.44 419 LYS B C 1
ATOM 6611 O O . LYS B 1 419 ? 11.375 25.375 9.688 1 86.44 419 LYS B O 1
ATOM 6616 N N . ALA B 1 420 ? 10.969 23.219 10.148 1 89.81 420 ALA B N 1
ATOM 6617 C CA . ALA B 1 420 ? 11.586 23.312 11.461 1 89.81 420 ALA B CA 1
ATOM 6618 C C . ALA B 1 420 ? 13.07 23.641 11.352 1 89.81 420 ALA B C 1
ATOM 6620 O O . ALA B 1 420 ? 13.586 24.5 12.086 1 89.81 420 ALA B O 1
ATOM 6621 N N . ILE B 1 421 ? 13.75 23.031 10.398 1 91.5 421 ILE B N 1
ATOM 6622 C CA . ILE B 1 421 ? 15.172 23.281 10.188 1 91.5 421 ILE B CA 1
ATOM 6623 C C . ILE B 1 421 ? 15.383 24.703 9.703 1 91.5 421 ILE B C 1
ATOM 6625 O O . ILE B 1 421 ? 16.266 25.406 10.18 1 91.5 421 ILE B O 1
ATOM 6629 N N . THR B 1 422 ? 14.547 25.109 8.82 1 89.56 422 THR B N 1
ATOM 6630 C CA . THR B 1 422 ? 14.648 26.453 8.258 1 89.56 422 THR B CA 1
ATOM 6631 C C . THR B 1 422 ? 14.422 27.5 9.336 1 89.56 422 THR B C 1
ATOM 6633 O O . THR B 1 422 ? 15.094 28.531 9.359 1 89.56 422 THR B O 1
ATOM 6636 N N . SER B 1 423 ? 13.539 27.25 10.219 1 89 423 SER B N 1
ATOM 6637 C CA . SER B 1 423 ? 13.148 28.219 11.242 1 89 423 SER B CA 1
ATOM 6638 C C . SER B 1 423 ? 14.289 28.453 12.227 1 89 423 SER B C 1
ATOM 6640 O O . SER B 1 423 ? 14.359 29.531 12.844 1 89 423 SER B O 1
ATOM 6642 N N . VAL B 1 424 ? 15.164 27.484 12.367 1 93.44 424 VAL B N 1
ATOM 6643 C CA . VAL B 1 424 ? 16.203 27.609 13.375 1 93.44 424 VAL B CA 1
ATOM 6644 C C . VAL B 1 424 ? 17.406 28.328 12.797 1 93.44 424 VAL B C 1
ATOM 6646 O O . VAL B 1 424 ? 18.25 28.844 13.539 1 93.44 424 VAL B O 1
ATOM 6649 N N . ARG B 1 425 ? 17.438 28.5 11.547 1 92.5 425 ARG B N 1
ATOM 6650 C CA . ARG B 1 425 ? 18.625 28.984 10.859 1 92.5 425 ARG B CA 1
ATOM 6651 C C . ARG B 1 425 ? 18.969 30.406 11.289 1 92.5 425 ARG B C 1
ATOM 6653 O O . ARG B 1 425 ? 20.141 30.719 11.523 1 92.5 425 ARG B O 1
ATOM 6660 N N . SER B 1 426 ? 17.969 31.25 11.383 1 92.12 426 SER B N 1
ATOM 6661 C CA . SER B 1 426 ? 18.219 32.625 11.727 1 92.12 426 SER B CA 1
ATOM 6662 C C . SER B 1 426 ? 18.812 32.75 13.133 1 92.12 426 SER B C 1
ATOM 6664 O O . SER B 1 426 ? 19.781 33.5 13.344 1 92.12 426 SER B O 1
ATOM 6666 N N . THR B 1 427 ? 18.234 32.094 14.016 1 94.12 427 THR B N 1
ATOM 6667 C CA . THR B 1 427 ? 18.734 32.125 15.391 1 94.12 427 THR B CA 1
ATOM 6668 C C . THR B 1 427 ? 20.125 31.516 15.477 1 94.12 427 THR B C 1
ATOM 6670 O O . THR B 1 427 ? 20.984 32 16.219 1 94.12 427 THR B O 1
ATOM 6673 N N . LEU B 1 428 ? 20.359 30.469 14.719 1 94.06 428 LEU B N 1
ATOM 6674 C CA . LEU B 1 428 ? 21.656 29.797 14.703 1 94.06 428 LEU B CA 1
ATOM 6675 C C . LEU B 1 428 ? 22.734 30.734 14.156 1 94.06 428 LEU B C 1
ATOM 6677 O O . LEU B 1 428 ? 23.891 30.672 14.594 1 94.06 428 LEU B O 1
ATOM 6681 N N . ALA B 1 429 ? 22.344 31.516 13.195 1 94.25 429 ALA B N 1
ATOM 6682 C CA . ALA B 1 429 ? 23.297 32.469 12.648 1 94.25 429 ALA B CA 1
ATOM 6683 C C . ALA B 1 429 ? 23.75 33.469 13.719 1 94.25 429 ALA B C 1
ATOM 6685 O O . ALA B 1 429 ? 24.938 33.812 13.781 1 94.25 429 ALA B O 1
ATOM 6686 N N . ILE B 1 430 ? 22.828 33.938 14.492 1 95.19 430 ILE B N 1
ATOM 6687 C CA . ILE B 1 430 ? 23.141 34.844 15.594 1 95.19 430 ILE B CA 1
ATOM 6688 C C . ILE B 1 430 ? 24.062 34.125 16.594 1 95.19 430 ILE B C 1
ATOM 6690 O O . ILE B 1 430 ? 25.062 34.719 17.031 1 95.19 430 ILE B O 1
ATOM 6694 N N . TYR B 1 431 ? 23.766 32.906 16.891 1 96.19 431 TYR B N 1
ATOM 6695 C CA . TYR B 1 431 ? 24.562 32.156 17.844 1 96.19 431 TYR B CA 1
ATOM 6696 C C . TYR B 1 431 ? 25.969 31.906 17.312 1 96.19 431 TYR B C 1
ATOM 6698 O O . TYR B 1 431 ? 26.938 31.859 18.078 1 96.19 431 TYR B O 1
ATOM 6706 N N . GLN B 1 432 ? 26 31.656 16.047 1 94.44 432 GLN B N 1
ATOM 6707 C CA . GLN B 1 432 ? 27.312 31.484 15.422 1 94.44 432 GLN B CA 1
ATOM 6708 C C . GLN B 1 432 ? 28.156 32.75 15.57 1 94.44 432 GLN B C 1
ATOM 6710 O O . GLN B 1 432 ? 29.344 32.656 15.891 1 94.44 432 GLN B O 1
ATOM 6715 N N . ARG B 1 433 ? 27.562 33.875 15.266 1 94.56 433 ARG B N 1
ATOM 6716 C CA . ARG B 1 433 ? 28.266 35.156 15.406 1 94.56 433 ARG B CA 1
ATOM 6717 C C . ARG B 1 433 ? 28.703 35.375 16.844 1 94.56 433 ARG B C 1
ATOM 6719 O O . ARG B 1 433 ? 29.766 35.938 17.094 1 94.56 433 ARG B O 1
ATOM 6726 N N . ARG B 1 434 ? 27.938 34.875 17.766 1 95.19 434 ARG B N 1
ATOM 6727 C CA . ARG B 1 434 ? 28.219 35.031 19.188 1 95.19 434 ARG B CA 1
ATOM 6728 C C . ARG B 1 434 ? 29.141 33.938 19.688 1 95.19 434 ARG B C 1
ATOM 6730 O O . ARG B 1 434 ? 29.422 33.844 20.875 1 95.19 434 ARG B O 1
ATOM 6737 N N . LYS B 1 435 ? 29.531 33 18.781 1 94.56 435 LYS B N 1
ATOM 6738 C CA . LYS B 1 435 ? 30.469 31.906 19.031 1 94.56 435 LYS B CA 1
ATOM 6739 C C . LYS B 1 435 ? 29.953 30.969 20.109 1 94.56 435 LYS B C 1
ATOM 6741 O O . LYS B 1 435 ? 30.703 30.547 20.984 1 94.56 435 LYS B O 1
ATOM 6746 N N . VAL B 1 436 ? 28.641 30.812 20.125 1 95.62 436 VAL B N 1
ATOM 6747 C CA . VAL B 1 436 ? 28.062 29.797 20.984 1 95.62 436 VAL B CA 1
ATOM 6748 C C . VAL B 1 436 ? 28.578 28.422 20.594 1 95.62 436 VAL B C 1
ATOM 6750 O O . VAL B 1 436 ? 28.594 28.062 19.422 1 95.62 436 VAL B O 1
ATOM 6753 N N . PRO B 1 437 ? 28.984 27.609 21.5 1 95.06 437 PRO B N 1
ATOM 6754 C CA . PRO B 1 437 ? 29.531 26.281 21.188 1 95.06 437 PRO B CA 1
ATOM 6755 C C . PRO B 1 437 ? 28.547 25.406 20.422 1 95.06 437 PRO B C 1
ATOM 6757 O O . PRO B 1 437 ? 27.375 25.328 20.797 1 95.06 437 PRO B O 1
ATOM 6760 N N . GLY B 1 438 ? 29.047 24.781 19.359 1 95.5 438 GLY B N 1
ATOM 6761 C CA . GLY B 1 438 ? 28.266 23.828 18.594 1 95.5 438 GLY B CA 1
ATOM 6762 C C . GLY B 1 438 ? 27.391 24.484 17.531 1 95.5 438 GLY B C 1
ATOM 6763 O O . GLY B 1 438 ? 26.859 23.797 16.656 1 95.5 438 GLY B O 1
ATOM 6764 N N . ALA B 1 439 ? 27.188 25.828 17.609 1 96.44 439 ALA B N 1
ATOM 6765 C CA . ALA B 1 439 ? 26.281 26.547 16.703 1 96.44 439 ALA B CA 1
ATOM 6766 C C . ALA B 1 439 ? 26.75 26.453 15.266 1 96.44 439 ALA B C 1
ATOM 6768 O O . ALA B 1 439 ? 25.953 26.281 14.344 1 96.44 439 ALA B O 1
ATOM 6769 N N . ALA B 1 440 ? 28.031 26.562 15.062 1 95.5 440 ALA B N 1
ATOM 6770 C CA . ALA B 1 440 ? 28.578 26.531 13.711 1 95.5 440 ALA B CA 1
ATOM 6771 C C . ALA B 1 440 ? 28.375 25.156 13.07 1 95.5 440 ALA B C 1
ATOM 6773 O O . ALA B 1 440 ? 27.984 25.062 11.898 1 95.5 440 ALA B O 1
ATOM 6774 N N . GLU B 1 441 ? 28.688 24.172 13.812 1 95.56 441 GLU B N 1
ATOM 6775 C CA . GLU B 1 441 ? 28.5 22.812 13.312 1 95.56 441 GLU B CA 1
ATOM 6776 C C . GLU B 1 441 ? 27.031 22.531 13.008 1 95.56 441 GLU B C 1
ATOM 6778 O O . GLU B 1 441 ? 26.719 21.906 11.992 1 95.56 441 GLU B O 1
ATOM 6783 N N . LEU B 1 442 ? 26.219 22.953 13.906 1 96.06 442 LEU B N 1
ATOM 6784 C CA . LEU B 1 442 ? 24.781 22.734 13.734 1 96.06 442 LEU B CA 1
ATOM 6785 C C . LEU B 1 442 ? 24.266 23.484 12.516 1 96.06 442 LEU B C 1
ATOM 6787 O O . LEU B 1 442 ? 23.406 22.984 11.781 1 96.06 442 LEU B O 1
ATOM 6791 N N . ALA B 1 443 ? 24.75 24.656 12.336 1 94.88 443 ALA B N 1
ATOM 6792 C CA . ALA B 1 443 ? 24.359 25.453 11.18 1 94.88 443 ALA B CA 1
ATOM 6793 C C . ALA B 1 443 ? 24.766 24.766 9.875 1 94.88 443 ALA B C 1
ATOM 6795 O O . ALA B 1 443 ? 24.016 24.797 8.898 1 94.88 443 ALA B O 1
ATOM 6796 N N . CYS B 1 444 ? 25.875 24.188 9.867 1 94.25 444 CYS B N 1
ATOM 6797 C CA . CYS B 1 444 ? 26.344 23.453 8.703 1 94.25 444 CYS B CA 1
ATOM 6798 C C . CYS B 1 444 ? 25.469 22.234 8.43 1 94.25 444 CYS B C 1
ATOM 6800 O O . CYS B 1 444 ? 25.094 21.984 7.281 1 94.25 444 CYS B O 1
ATOM 6802 N N . ARG B 1 445 ? 25.172 21.609 9.492 1 93.06 445 ARG B N 1
ATOM 6803 C CA . ARG B 1 445 ? 24.312 20.438 9.359 1 93.06 445 ARG B CA 1
ATOM 6804 C C . ARG B 1 445 ? 22.938 20.812 8.828 1 93.06 445 ARG B C 1
ATOM 6806 O O . ARG B 1 445 ? 22.375 20.094 7.988 1 93.06 445 ARG B O 1
ATOM 6813 N N . ALA B 1 446 ? 22.375 21.812 9.391 1 93.06 446 ALA B N 1
ATOM 6814 C CA . ALA B 1 446 ? 21.062 22.281 8.961 1 93.06 446 ALA B CA 1
ATOM 6815 C C . ALA B 1 446 ? 21.078 22.625 7.473 1 93.06 446 ALA B C 1
ATOM 6817 O O . ALA B 1 446 ? 20.141 22.281 6.746 1 93.06 446 ALA B O 1
ATOM 6818 N N . ARG B 1 447 ? 22.125 23.234 6.984 1 90.31 447 ARG B N 1
ATOM 6819 C CA . ARG B 1 447 ? 22.25 23.594 5.578 1 90.31 447 ARG B CA 1
ATOM 6820 C C . ARG B 1 447 ? 22.344 22.359 4.699 1 90.31 447 ARG B C 1
ATOM 6822 O O . ARG B 1 447 ? 21.734 22.297 3.629 1 90.31 447 ARG B O 1
ATOM 6829 N N . GLU B 1 448 ? 23.078 21.469 5.168 1 87.31 448 GLU B N 1
ATOM 6830 C CA . GLU B 1 448 ? 23.25 20.234 4.41 1 87.31 448 GLU B CA 1
ATOM 6831 C C . GLU B 1 448 ? 21.938 19.469 4.297 1 87.31 448 GLU B C 1
ATOM 6833 O O . GLU B 1 448 ? 21.625 18.906 3.244 1 87.31 448 GLU B O 1
ATOM 6838 N N . MET B 1 449 ? 21.266 19.453 5.363 1 87.12 449 MET B N 1
ATOM 6839 C CA . MET B 1 449 ? 20 18.719 5.387 1 87.12 449 MET B CA 1
ATOM 6840 C C . MET B 1 449 ? 18.984 19.359 4.449 1 87.12 449 MET B C 1
ATOM 6842 O O . MET B 1 449 ? 18.234 18.656 3.77 1 87.12 449 MET B O 1
ATOM 6846 N N . LEU B 1 450 ? 18.953 20.641 4.43 1 85.62 450 LEU B N 1
ATOM 6847 C CA . LEU B 1 450 ? 18.031 21.344 3.562 1 85.62 450 LEU B CA 1
ATOM 6848 C C . LEU B 1 450 ? 18.375 21.141 2.094 1 85.62 450 LEU B C 1
ATOM 6850 O O . LEU B 1 450 ? 17.5 21.047 1.243 1 85.62 450 LEU B O 1
ATOM 6854 N N . THR B 1 451 ? 19.656 20.984 1.8 1 78.75 451 THR B N 1
ATOM 6855 C CA . THR B 1 451 ? 20.109 20.719 0.438 1 78.75 451 THR B CA 1
ATOM 6856 C C . THR B 1 451 ? 19.703 19.328 -0.014 1 78.75 451 THR B C 1
ATOM 6858 O O . THR B 1 451 ? 19.328 19.125 -1.171 1 78.75 451 THR B O 1
ATOM 6861 N N . ARG B 1 452 ? 19.75 18.438 0.903 1 72.75 452 ARG B N 1
ATOM 6862 C CA . ARG B 1 452 ? 19.406 17.062 0.588 1 72.75 452 ARG B CA 1
ATOM 6863 C C . ARG B 1 452 ? 17.906 16.906 0.347 1 72.75 452 ARG B C 1
ATOM 6865 O O . ARG B 1 452 ? 17.484 16.078 -0.459 1 72.75 452 ARG B O 1
ATOM 6872 N N . GLN B 1 453 ? 17.125 17.578 1.124 1 72.06 453 GLN B N 1
ATOM 6873 C CA . GLN B 1 453 ? 15.672 17.469 1.021 1 72.06 453 GLN B CA 1
ATOM 6874 C C . GLN B 1 453 ? 15.156 18.109 -0.26 1 72.06 453 GLN B C 1
ATOM 6876 O O . GLN B 1 453 ? 14.125 17.703 -0.8 1 72.06 453 GLN B O 1
ATOM 6881 N N . SER B 1 454 ? 15.797 19.125 -0.75 1 62.12 454 SER B N 1
ATOM 6882 C CA . SER B 1 454 ? 15.414 19.781 -1.998 1 62.12 454 SER B CA 1
ATOM 6883 C C . SER B 1 454 ? 15.758 18.906 -3.203 1 62.12 454 SER B C 1
ATOM 6885 O O . SER B 1 454 ? 15.164 19.062 -4.273 1 62.12 454 SER B O 1
ATOM 6887 N N . ALA B 1 455 ? 16.609 17.953 -2.969 1 49.66 455 ALA B N 1
ATOM 6888 C CA . ALA B 1 455 ? 17.047 17.078 -4.055 1 49.66 455 ALA B CA 1
ATOM 6889 C C . ALA B 1 455 ? 16.156 15.844 -4.16 1 49.66 455 ALA B C 1
ATOM 6891 O O . ALA B 1 455 ? 16.219 15.109 -5.148 1 49.66 455 ALA B O 1
ATOM 6892 N N . ARG B 1 456 ? 15.297 15.719 -3.246 1 53.56 456 ARG B N 1
ATOM 6893 C CA . ARG B 1 456 ? 14.453 14.531 -3.254 1 53.56 456 ARG B CA 1
ATOM 6894 C C . ARG B 1 456 ? 13.086 14.836 -3.859 1 53.56 456 ARG B C 1
ATOM 6896 O O . ARG B 1 456 ? 12.531 15.914 -3.648 1 53.56 456 ARG B O 1
#

Solvent-accessible surface area (backbone atoms only — not comparable to full-atom values): 44842 Å² total; per-residue (Å²): 130,80,59,55,78,52,58,28,59,44,34,45,50,53,41,57,73,65,66,63,51,48,55,58,50,18,49,40,24,30,50,46,28,45,66,46,67,34,89,63,83,61,34,40,65,54,46,50,29,34,36,46,14,64,39,70,70,59,87,49,47,45,53,26,44,22,45,40,50,12,65,72,61,72,43,92,45,49,41,63,65,40,66,37,83,60,84,66,62,66,73,54,89,45,80,47,44,54,59,33,46,23,45,52,13,45,34,44,58,77,34,43,68,60,43,54,50,38,63,64,50,70,71,65,53,47,45,73,82,70,56,60,62,66,62,42,51,54,53,54,65,70,58,48,48,83,51,70,54,53,72,64,60,39,50,45,50,42,50,51,43,51,52,53,49,50,40,26,27,62,33,19,24,57,61,55,45,51,22,55,25,34,31,36,28,72,45,47,34,58,56,72,31,31,35,54,94,43,64,70,58,43,20,48,41,31,34,37,43,16,45,42,28,37,49,53,11,49,23,28,43,31,54,35,25,37,15,39,13,49,52,28,30,51,37,15,25,56,30,11,39,67,33,32,66,26,37,52,21,17,50,32,38,41,53,39,34,51,52,30,49,76,61,72,39,53,66,59,22,52,62,40,34,50,51,17,48,67,43,14,63,92,60,51,39,23,39,53,48,13,51,53,28,36,50,40,13,38,30,26,37,70,69,67,34,58,70,60,14,53,52,24,45,51,52,13,56,56,27,52,69,43,86,64,68,78,71,52,69,76,59,41,72,81,39,61,45,71,26,50,43,29,45,48,49,16,52,33,28,47,73,70,68,34,48,67,62,17,40,55,24,32,57,51,19,58,70,56,39,56,66,78,64,34,29,46,58,46,16,52,40,26,38,51,37,13,52,36,31,40,76,68,70,35,56,63,61,13,45,51,28,37,48,52,14,53,62,53,43,61,75,41,44,37,40,58,59,50,50,53,49,57,64,45,46,64,60,32,52,54,33,34,75,68,62,41,75,64,22,56,61,48,48,50,49,48,51,52,51,55,56,54,57,71,72,100,132,81,51,54,83,51,60,28,60,44,34,45,49,55,40,57,72,65,66,62,53,50,56,59,49,19,50,38,24,31,52,48,29,45,66,45,68,35,90,62,82,59,35,40,65,54,47,51,29,35,34,45,12,64,38,69,70,58,88,52,47,46,53,26,44,23,46,37,51,12,63,72,62,72,44,92,45,50,43,64,64,41,68,38,82,62,83,61,78,50,76,58,86,44,82,47,44,54,58,32,44,22,42,51,13,44,32,45,57,79,34,43,67,60,43,54,51,37,64,64,50,72,70,64,52,47,46,74,82,70,57,61,61,66,64,41,50,55,51,53,65,71,58,48,47,83,50,68,55,52,73,65,60,40,52,46,50,42,49,52,41,50,52,52,49,50,41,25,27,62,33,18,27,57,63,53,46,50,21,56,25,34,33,36,29,71,45,48,34,59,55,72,32,31,34,53,95,44,66,70,58,44,20,48,39,32,35,37,44,14,44,42,29,36,49,54,10,50,22,28,43,30,55,35,24,35,15,38,12,49,51,28,31,53,36,16,24,56,30,11,41,68,32,32,66,26,37,52,20,20,50,31,38,41,52,38,32,50,52,30,48,76,61,72,40,52,67,59,22,52,60,40,35,50,50,19,47,69,45,15,62,93,60,51,38,23,39,54,47,13,50,52,27,36,51,39,13,38,31,26,38,70,67,68,34,58,70,62,13,54,52,24,45,51,51,13,56,56,27,53,70,44,87,66,67,77,70,51,70,78,59,41,72,81,41,62,47,71,24,51,46,28,44,47,48,16,52,35,28,48,74,67,67,34,47,68,63,16,40,54,25,33,58,51,19,59,69,56,39,56,66,79,64,34,29,46,59,46,16,53,42,26,37,51,36,12,52,35,30,41,77,67,71,35,56,64,61,13,46,52,28,36,48,53,13,52,62,55,44,60,76,41,44,36,40,58,58,49,50,55,48,58,65,46,46,65,60,33,52,55,34,36,76,66,62,40,76,65,24,57,61,46,47,50,49,47,52,51,50,55,55,54,58,73,72,100

Foldseek 3Di:
DQQDQAFQQLQVVLCVVLPDALQVLQVQLQLQCVLLVDHDDRGSVNSVCNRSSVDNDDQLSLVSSQQSSCVSVVHHGDSVSRPHDDPLCPLPPDLALLSSLLSLLVCCQPPVSNLLSAGDHLVLLCCLVVDDLVVNVVVLVVQADEAEDDPVLLVVLLVVLLVVLLVCLQFNLQPCLNVLSNCLNPPLSVNLSYDYPDLLSNLSSLLSSLLSLQSSLVSSVQASSNRSSSSSLSSSLSSNCSNQVALLNLLSSLSSLVSCLVSLNLRCSLVSLVVSCVRHPPPAALLSNLSSLLSNLSSCLSVVVNVSSVVSLVSSVVSVPGDDDDHDSSNCSVPGSQLVSLQSQLVSCVSVVNLVSNLVSLVVSLVVDDCVSRLLSQLVSLLVNLVSCVVVVNNQSSLVSNVSSLVSCPNHQGPSSLVSLVVCLVVLVVCVVVVPPNSVVSNVSSVVVNVVNVVD/DAQDQAFQQLQVVLCVVLPDALQVLQVQLQLQCVLLVDHDDRGSVNSVCNRSSNDNDDQLSLVSSQQSSCVSVVHGGDSVSRPHDPPCPDCPPDLALLSSLLSLLVCCQPPVSSLLSAGDHLVLLCCLVVDDLVVNVVVLVVQADEAEDDPVLLVVLLVVLLVVLLVCLQFNLQPCLNVLSNCLNPPLSVNLSYDYPDLLSNLSSLLSSLLSLQSSLVSCVQASSNRSSSSSLSSSLSSNCSNQVALLNLLSSLSSLVSCLVSLNLRCSLVSLVVSCVRHPPPAALLSNLSSLLSNLSSCLSVVVNVSSVVSLVSSVVSVPGPDDDHDSSNCSVPGSQLSSLQSQLVSCVSVVNLVSNLVSLVVSLVVDDCVSRLLSQLVSLLVNLVSCVVVVNNQSSLVSNVSSLVSCPNHQGPSSLVSLVVCLVVLVVCVVVVPPNSVVSNVSSVVVNVVNVVD

pLDDT: mean 89.47, std 9.51, range [32.28, 98.06]

Sequence (912 aa):
MAATNRPNIRLREVIDAIGCTYEALARDVRRIAAENGEIIQTNKSAISHWVNGTRQPTGQTGHYLAEALSRRAGRTITLTEIGLRDPEATVPDDPDPVVTATGLGRADVERRRFLAMAAFTTAGVAMPLAYDHEVASRMLRARTGRSLVGAEDVEVVRQITAAFSTADERLGGGHGLTTVTAYLADTASPMLRARFPHDALRRAAFGAVAELAYLAGWKHHDLGQEGAAQRYYQVGYQLACEADPHGHAAWMMRALAHQALSLKQPHHCVALVEGALSRGLGHVDGQTEALLHITHARAFAAADERPAAARALLTAEDALLRDNGPQPSFSLVSGPAAGTVASHTARTLTDLADHVGTEQQHRDALVRWDPVKYKRVHALTYADLGDSLAAQARADEAVAAWGEALSLMDGMTSNRTCKAITSVRSTLAIYQRRKVPGAAELACRAREMLTRQSARMAATNRPNIRLREVIDAIGCTYEALARDVRRIAAENGEIIQTNKSAISHWVNGTRQPTGQTGHYLAEALSRRAGRTITLTEIGLRDPEATVPDDPDPVVTATGLGRADVERRRFLAMAAFTTAGVAMPLAYDHEVASRMLRARTGRSLVGAEDVEVVRQITAAFSTADERLGGGHGLTTVTAYLADTASPMLRARFPHDALRRAAFGAVAELAYLAGWKHHDLGQEGAAQRYYQVGYQLACEADPHGHAAWMMRALAHQALSLKQPHHCVALVEGALSRGLGHVDGQTEALLHITHARAFAAADERPAAARALLTAEDALLRDNGPQPSFSLVSGPAAGTVASHTARTLTDLADHVGTEQQHRDALVRWDPVKYKRVHALTYADLGDSLAAQARADEAVAAWGEALSLMDGMTSNRTCKAITSVRSTLAIYQRRKVPGAAELACRAREMLTRQSAR

Organism: Streptomyces mobaraensis (NCBI:txid35621)

InterPro domains:
  IPR001387 Cro/C1-type, helix-turn-helix domain [cd00093] (10-69)
  IPR010982 Lambda repressor-like, DNA-binding domain superfamily [G3DSA:1.10.260.40] (5-71)
  IPR011990 Tetratricopeptide-like helical domain superfamily [SSF48452] (210-409)
  IPR059971 SP15, N-terminal domain [PF27520] (11-84)

Secondary structure (DSSP, 8-state):
----S---HHHHHHHHHHT--HHHHHHHHHHHHHHTT------HHHHHHHHHTSS---TTHHHHHHHHHHHHHTS---TGGGT---TTTTS---SSHHHHHHHHHHHHHH-HHHHHTPPP-SGGGGHHHH--HHHHHHHHHHT--S-B--HHHHHHHHHHHHHHHHHHHHH-TTTTHHHHHHHIIIIIHHHTTSB-SSHHHHHHHHHHHHHHHHHHHHHHHHTT-HHHHHHHHHHHHHHHHHH-TTHHHHHHHHHHHHHHHHTT--TTHHHHHHHHHHHHTTTS-HHHHHHHHHHHHHHHHHTT-HHHHHHHHHHHHHHHT---SPPPHHHHTT--HHHHHHHHHHHHHHHTT-HHHHHHHHHHHHHHS-TTTTHHHHHHHHHHHHHHHHHTT-HHHHHHHHHHHHHHHTT---HHHHHHHHHHHHHHHHHHHTT-TTHHHHHHHHHHHHHHHHT-/----SS--HHHHHHHHHHT--HHHHHHHHHHHHHHTT------HHHHHHHHHTSS---TTHHHHHHHHHHHHHTS---TGGGT---SS--S---SSHHHHHHHHHHHHHH-HHHHHTPPP-SGGGGHHHH--HHHHHHHHHHT--S-B--HHHHHHHHHHHHHHHHHHHHH-TTTTHHHHHHHIIIIIHHHTTSB-SSHHHHHHHHHHHHHHHHHHHHHHHHTT-HHHHHHHHHHHHHHHHHH-TTHHHHHHHHHHHHHHHHTT--TTHHHHHHHHHHHHTTTS-HHHHHHHHHHHHHHHHHTT-HHHHHHHHHHHHHHHT---SPPPHHHHTT--HHHHHHHHHHHHHHHTT-HHHHHHHHHHHHHHS-TTTTHHHHHHHHHHHHHHHHHTT-HHHHHHHHHHHHHHHTT---HHHHHHHHHHHHHHHHHHHTT-TTHHHHHHHHHHHHHHHHT-